Protein AF-0000000078890256 (afdb_homodimer)

Secondary structure (DSSP, 8-state):
------EEEEEEEEPPPB-TTSS---HHHHHHHHHHHHHHHHT--GGG--EEEEE-SSS-TTHHHHHHTTT------EEEEEBTBTHHHHHHHHHHHHHHTTS-SEEEEEEEE---SS---S--SS--TTHHHHHHHHHHT---S-SSTTS-HHHHHHHHHHHHHHHHHHHHH---HHHHHHHHHHHHHHTTT-TT-S--S---HHHHHHSPEEETTEEGGGBPPP-BEEEEEEEEEHHHHHHTT-GGG-EEEEEEEEE---GGGGSS-HHHHTTHHHHHHHHHHHHHHHT--GGG--EEE---SBHHHHHHHHHHTTSS-TT-HHHHHHT-EEEE-TTS-EEEEETTTEEE-TT-HHHHH---TTTHHHHHHHHHHHHHHT--GGG--TT--EEEEEEEETTTEEEEEEEEESSS------/------EEEEEEEEPPPB-TTSS---HHHHHHHHHHHHHHHHT--GGG--EEEEE-SSS-TTHHHHHHTTT------EEEEEBTBTHHHHHHHHHHHHHHTTS-SEEEEEEEE---SS---S--SS--TTHHHHHHHHHHT---S-SSTTS-HHHHHHHHHHHHHHHHHHHHH---HHHHHHHHHHHHHHTTT-TT-S--S---HHHHHHSPEEETTEEGGGBPPP-BEEEEEEEEEHHHHHHTT-GGG-EEEEEEEEE---GGGGSS-HHHHTTHHHHHHHHHHHHHHHT--GGG--EEE---SBHHHHHHHHHHTTSS-TT-HHHHHHT-EEEE-TTS-EEEEETTTEEE-TT-HHHHH---TTTHHHHHHHHHHHHHHT--GGG--TT--EEEEEEEETTTEEEEEEEEESS-------

Foldseek 3Di:
DPPPWWKKFQFKFKAQWAFAPPDPDDFLVQLLRQVVRRCVSNVHAPLLAQEEEEEEDPDDPPVQVVNCCSRHDNVHYYHYFYFFLCRQVVSVVVQSVCSVVVVTFKYKRKFWFRDDFADDDDDPPDDDLCNVLLVLLVVLPDDCDFLDPVHDNVRRSLVSLLLQQLVVLCVPQVFDLLLLLLLLQQLQQLQLPQPRAHHNHGDDSVNLVPADASHHSFHLLQAQGATTMMMMTMMGTPVVCVVVVSQLLIKIFQFKFKFWQDPQCNDNHSCSVSCLQRLLVRLVVRCVRNVHAPVLFFEEAAARSGSSVVLSNCDSNPVDHRSCSSVQSVPWDWDFDPLGAIFIDTPNGYTYNSNSHSSTRNRRSRHRQNVRVVCVSCQCSQNNRNSHRPPGAKYKYWTFHNSTMIMMIMIGRGPPPPPPPD/DPPPWWKKFQFKFKAQWAFAPPDPDDFLVQLLRQVVRRCVSNVHAPLLAQEEEEEEDPDDPPVQVVNCCSRHDNVHYYHYFYFFLCRQVVSVVVQSVCSSVVVTFKYKRKFWFRDDFADDDDDPPDDDLCNVLLVLLVVLPDDQDFLDPVHDNVRRSLVSLLLQQLVVLCVPQVFDLLLLLLLLQQLQQLQLPQPRAHHNDGDDSVNLVPADASHHSFHLLQAQTATTMMMMTMMGTPVVCVVVVSQLLIKIFQFKFKFWQDPQCSDNHSCSVSCLQRLLVRLVVRCVRNVHAPVLFFEEAAARSGSSVVLSNCDSNPVDHRSCSSVQSVPWDWDFDPLGAIFIDTPNGYTYNSNSHSSTRNRRSRHRQNVRVVCVSCQCSQNNHNSHRPPGFKYKYWTFHNSTMIMMIMIGRGPPPPPPPD

Organism: Nematostella vectensis (NCBI:txid45351)

InterPro domains:
  IPR002155 Thiolase [PIRSF000429] (3-408)
  IPR016039 Thiolase-like [G3DSA:3.40.47.10] (6-413)
  IPR016039 Thiolase-like [SSF53901] (8-413)
  IPR020616 Thiolase, N-terminal [PF00108] (7-206)
  IPR055140 Thiolase, C-terminal domain 2 [PF22691] (272-408)

Solvent-accessible surface area (backbone atoms only — not comparable to full-atom values): 40018 Å² total; per-residue (Å²): 120,81,72,79,77,53,38,29,39,37,15,40,19,54,40,57,23,32,53,49,89,72,61,99,73,50,54,42,57,32,29,31,53,1,45,50,38,7,32,58,60,44,68,53,59,69,86,66,46,52,33,33,20,19,12,39,57,77,66,56,53,23,41,40,43,50,22,48,49,64,69,48,55,77,24,44,35,70,45,28,26,27,27,38,42,15,4,11,41,48,14,46,50,49,36,48,33,39,34,43,30,67,82,36,48,26,24,35,21,39,12,26,22,63,45,52,91,64,52,84,82,88,62,84,90,53,86,55,40,52,47,67,58,53,56,48,46,39,73,76,67,48,73,88,66,68,69,42,91,88,48,52,67,56,37,28,52,56,54,44,42,53,28,51,19,46,51,50,44,24,73,75,52,63,48,50,62,65,48,31,31,47,46,26,24,51,21,17,47,25,2,43,78,33,87,40,24,53,36,52,48,69,47,54,53,69,54,43,68,68,38,64,67,62,44,70,86,33,26,57,66,30,34,31,41,53,10,23,26,11,7,8,35,32,35,26,23,56,70,50,36,60,77,67,68,35,57,86,59,26,31,30,54,63,26,70,27,52,14,16,48,34,66,59,35,72,54,97,39,48,43,28,53,62,40,44,55,26,37,26,50,12,35,52,51,26,27,63,70,54,73,48,53,50,86,63,40,32,37,33,35,52,52,19,58,30,26,54,45,42,40,53,44,36,26,34,54,49,75,40,55,84,67,37,35,43,58,40,62,72,65,38,44,79,42,74,38,96,66,73,17,53,45,55,24,33,82,84,57,33,31,69,17,48,54,3,33,23,36,15,17,33,37,14,37,5,8,38,29,26,43,45,49,34,53,50,49,29,28,38,68,69,66,40,57,39,43,36,52,86,87,35,48,25,33,38,37,40,29,52,11,80,46,43,34,18,36,24,38,31,37,31,41,42,90,59,70,73,73,66,87,119,120,83,72,81,79,52,37,28,38,39,16,40,20,54,39,58,22,33,53,48,89,72,62,101,74,49,53,41,58,31,28,34,52,1,44,49,38,7,32,56,58,46,68,51,59,70,86,66,45,50,32,32,20,19,12,38,56,78,66,58,52,23,40,42,41,50,21,48,49,64,70,49,54,78,24,42,36,71,46,28,26,28,29,39,41,16,5,11,40,48,15,45,50,48,33,48,33,40,34,42,30,68,81,36,48,26,25,34,20,41,12,26,22,63,43,53,90,66,52,81,82,87,63,83,89,52,88,54,39,52,46,66,58,54,54,48,46,38,72,75,66,48,74,89,67,66,69,42,91,88,50,50,68,56,36,29,52,56,52,44,41,52,29,51,19,45,53,51,44,24,73,74,52,62,47,51,63,65,50,32,31,48,47,26,24,51,21,18,47,25,2,43,78,30,89,41,25,52,36,50,48,69,47,53,54,69,53,41,68,68,38,63,67,59,44,69,85,34,26,57,66,30,35,32,41,52,10,22,25,11,6,7,35,33,35,28,24,57,69,48,37,60,76,67,70,36,56,87,58,24,28,30,54,64,26,68,28,52,13,16,47,35,66,59,35,72,53,96,40,49,43,27,52,63,40,43,56,26,38,25,50,11,34,52,50,28,27,64,71,54,73,48,51,49,86,63,39,33,37,32,35,50,55,19,58,30,26,56,46,42,38,52,44,36,26,35,54,48,75,42,55,85,67,37,35,42,58,40,61,72,65,40,44,78,41,73,39,96,66,73,18,55,45,56,25,35,84,84,58,32,30,70,18,48,54,4,31,22,36,14,17,32,37,14,38,6,8,37,31,26,44,45,50,33,54,50,49,30,28,40,67,71,66,38,57,40,43,37,53,85,86,35,48,25,32,37,37,39,30,51,11,79,48,42,33,19,35,24,39,31,36,33,45,42,87,60,70,74,71,66,88,120

Nearest PDB structures (foldseek):
  5ab7-assembly3_F  TM=8.247E-01  e=5.173E-30  Trypanosoma brucei brucei
  5ab7-assembly1_B  TM=8.305E-01  e=7.887E-30  Trypanosoma brucei brucei
  5ab7-assembly2_D  TM=8.253E-01  e=8.377E-30  Trypanosoma brucei brucei
  6ok1-assembly1_C  TM=8.620E-01  e=6.170E-25  Thermomonospora curvata DSM 43183
  6ok1-assembly1_A  TM=8.621E-01  e=1.825E-24  Thermomonospora curvata DSM 43183

pLDDT: mean 95.87, std 10.05, range [20.5, 99.0]

Radius of gyration: 26.8 Å; Cα contacts (8 Å, |Δi|>4): 2232; chains: 2; bounding box: 51×85×75 Å

Sequence (844 aa):
MAAEKNVFVVGVGMTKFEKPHTRKWDYPDMAREAGAAALKDAGILYSAVQAVAASYCYGEPASGQTAVYELGLSGIPVFNTNNNCSSASTALMLARLMILSGQYECVLALGFEKMDRGLTERYTDRVSPLKRHVAHMESLGAKPDLISPHLNKVTSDVVKFFSYAANEHNKKYGTTFRQYAKISHKNHKQSVHNPYACIRREVPLSKVESSPMLADQITMPMCAPTADGSAAAVVCSRGFMESHGLQNQAVEIIAQQMATDMPSSFGRSYMDLSGYDMAKKAAADCYRVSGLQAQDVDVFEVHDCFSCNELFMYEALGLCGEGKGGQLIDEAKWHTNSAGGEVCKLGGKWVVNPSGGLESKGHPIGATGLAQCAELNWQLRGVAGKRQVEGARVAMQHNYGIGGAAVVTMYRAYNKGLVSKLMAAEKNVFVVGVGMTKFEKPHTRKWDYPDMAREAGAAALKDAGILYSAVQAVAASYCYGEPASGQTAVYELGLSGIPVFNTNNNCSSASTALMLARLMILSGQYECVLALGFEKMDRGLTERYTDRVSPLKRHVAHMESLGAKPDLISPHLNKVTSDVVKFFSYAANEHNKKYGTTFRQYAKISHKNHKQSVHNPYACIRREVPLSKVESSPMLADQITMPMCAPTADGSAAAVVCSRGFMESHGLQNQAVEIIAQQMATDMPSSFGRSYMDLSGYDMAKKAAADCYRVSGLQAQDVDVFEVHDCFSCNELFMYEALGLCGEGKGGQLIDEAKWHTNSAGGEVCKLGGKWVVNPSGGLESKGHPIGATGLAQCAELNWQLRGVAGKRQVEGARVAMQHNYGIGGAAVVTMYRAYNKGLVSKL

Structure (mmCIF, N/CA/C/O backbone):
data_AF-0000000078890256-model_v1
#
loop_
_entity.id
_entity.type
_entity.pdbx_description
1 polymer 'Non-specific lipid-transfer protein'
#
loop_
_atom_site.group_PDB
_atom_site.id
_atom_site.type_symbol
_atom_site.label_atom_id
_atom_site.label_alt_id
_atom_site.label_comp_id
_atom_site.label_asym_id
_atom_site.label_entity_id
_atom_site.label_seq_id
_atom_site.pdbx_PDB_ins_code
_atom_site.Cartn_x
_atom_site.Cartn_y
_atom_site.Cartn_z
_atom_site.occupancy
_atom_site.B_iso_or_equiv
_atom_site.auth_seq_id
_atom_site.auth_comp_id
_atom_site.auth_asym_id
_atom_site.auth_atom_id
_atom_site.pdbx_PDB_model_num
ATOM 1 N N . MET A 1 1 ? 4.109 -16.344 28.609 1 24.77 1 MET A N 1
ATOM 2 C CA . MET A 1 1 ? 4.523 -16.906 27.328 1 24.77 1 MET A CA 1
ATOM 3 C C . MET A 1 1 ? 4.004 -16.047 26.172 1 24.77 1 MET A C 1
ATOM 5 O O . MET A 1 1 ? 2.859 -15.586 26.203 1 24.77 1 MET A O 1
ATOM 9 N N . ALA A 1 2 ? 4.684 -15.328 25.625 1 35.28 2 ALA A N 1
ATOM 10 C CA . ALA A 1 2 ? 4.141 -14.508 24.531 1 35.28 2 ALA A CA 1
ATOM 11 C C . ALA A 1 2 ? 3.082 -15.273 23.75 1 35.28 2 ALA A C 1
ATOM 13 O O . ALA A 1 2 ? 3.344 -16.375 23.25 1 35.28 2 ALA A O 1
ATOM 14 N N . ALA A 1 3 ? 1.86 -15.297 23.984 1 43.06 3 ALA A N 1
ATOM 15 C CA . ALA A 1 3 ? 0.817 -16.062 23.312 1 43.06 3 ALA A CA 1
ATOM 16 C C . ALA A 1 3 ? 1.108 -16.188 21.812 1 43.06 3 ALA A C 1
ATOM 18 O O . ALA A 1 3 ? 1.573 -15.242 21.188 1 43.06 3 ALA A O 1
ATOM 19 N N . GLU A 1 4 ? 1.412 -17.344 21.406 1 54.84 4 GLU A N 1
ATOM 20 C CA . GLU A 1 4 ? 1.69 -17.672 20.016 1 54.84 4 GLU A CA 1
ATOM 21 C C . GLU A 1 4 ? 0.756 -16.922 19.078 1 54.84 4 GLU A C 1
ATOM 23 O O . GLU A 1 4 ? -0.463 -16.938 19.25 1 54.84 4 GLU A O 1
ATOM 28 N N . LYS A 1 5 ? 1.115 -15.781 18.406 1 82.19 5 LYS A N 1
ATOM 29 C CA . LYS A 1 5 ? 0.211 -14.977 17.578 1 82.19 5 LYS A CA 1
ATOM 30 C C . LYS A 1 5 ? -0.033 -15.633 16.234 1 82.19 5 LYS A C 1
ATOM 32 O O . LYS A 1 5 ? 0.749 -15.453 15.289 1 82.19 5 LYS A O 1
ATOM 37 N N . ASN A 1 6 ? -1.021 -16.672 16.281 1 94.88 6 ASN A N 1
ATOM 38 C CA . ASN A 1 6 ? -1.453 -17.344 15.062 1 94.88 6 ASN A CA 1
ATOM 39 C C . ASN A 1 6 ? -2.406 -16.469 14.242 1 94.88 6 ASN A C 1
ATOM 41 O O . ASN A 1 6 ? -3.129 -15.648 14.805 1 94.88 6 ASN A O 1
ATOM 45 N N . VAL A 1 7 ? -2.307 -16.641 12.992 1 98.75 7 VAL A N 1
ATOM 46 C CA . VAL A 1 7 ? -3.182 -15.922 12.07 1 98.75 7 VAL A CA 1
ATOM 47 C C . VAL A 1 7 ? -3.91 -16.922 11.172 1 98.75 7 VAL A C 1
ATOM 49 O O . VAL A 1 7 ? -3.309 -17.875 10.68 1 98.75 7 VAL A O 1
ATOM 52 N N . PHE A 1 8 ? -5.219 -16.688 10.938 1 98.81 8 PHE A N 1
ATOM 53 C CA . PHE A 1 8 ? -6.043 -17.641 10.211 1 98.81 8 PHE A CA 1
ATOM 54 C C . PHE A 1 8 ? -6.777 -16.969 9.062 1 98.81 8 PHE A C 1
ATOM 56 O O . PHE A 1 8 ? -7.145 -15.789 9.164 1 98.81 8 PHE A O 1
ATOM 63 N N . VAL A 1 9 ? -6.902 -17.672 8.023 1 98.94 9 VAL A N 1
ATOM 64 C CA . VAL A 1 9 ? -7.906 -17.344 7.02 1 98.94 9 VAL A CA 1
ATOM 65 C C . VAL A 1 9 ? -9.195 -18.109 7.312 1 98.94 9 VAL A C 1
ATOM 67 O O . VAL A 1 9 ? -9.195 -19.344 7.422 1 98.94 9 VAL A O 1
ATOM 70 N N . VAL 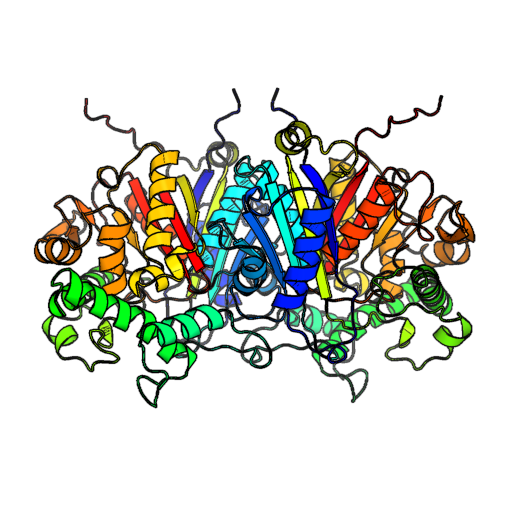A 1 10 ? -10.328 -17.344 7.363 1 98.88 10 VAL A N 1
ATOM 71 C CA . VAL A 1 10 ? -11.547 -18 7.801 1 98.88 10 VAL A CA 1
ATOM 72 C C . VAL A 1 10 ? -12.633 -17.828 6.738 1 98.88 10 VAL A C 1
ATOM 74 O O . VAL A 1 10 ? -13.719 -18.406 6.852 1 98.88 10 VAL A O 1
ATOM 77 N N . GLY A 1 11 ? -12.367 -17.109 5.715 1 98.88 11 GLY A N 1
ATOM 78 C CA . GLY A 1 11 ? -13.258 -16.906 4.582 1 98.88 11 GLY A CA 1
ATOM 79 C C . GLY A 1 11 ? -12.539 -16.469 3.324 1 98.88 11 GLY A C 1
ATOM 80 O O . GLY A 1 11 ? -11.602 -15.664 3.391 1 98.88 11 GLY A O 1
ATOM 81 N N . VAL A 1 12 ? -12.992 -17.031 2.195 1 98.94 12 VAL A N 1
ATOM 82 C CA . VAL A 1 12 ? -12.414 -16.656 0.911 1 98.94 12 VAL A CA 1
ATOM 83 C C . VAL A 1 12 ? -13.516 -16.484 -0.129 1 98.94 12 VAL A C 1
ATOM 85 O O . VAL A 1 12 ? -14.609 -17.047 0.024 1 98.94 12 VAL A O 1
ATOM 88 N N . GLY A 1 13 ? -13.242 -15.609 -1.097 1 98.88 13 GLY A N 1
ATOM 89 C CA . GLY A 1 13 ? -14.141 -15.375 -2.219 1 98.88 13 GLY A CA 1
ATOM 90 C C . GLY A 1 13 ? -13.43 -14.812 -3.436 1 98.88 13 GLY A C 1
ATOM 91 O O . GLY A 1 13 ? -12.391 -14.164 -3.311 1 98.88 13 GLY A O 1
ATOM 92 N N . MET A 1 14 ? -13.961 -15.117 -4.586 1 98.75 14 MET A N 1
ATOM 93 C CA . MET A 1 14 ? -13.414 -14.539 -5.812 1 98.75 14 MET A CA 1
ATOM 94 C C . MET A 1 14 ? -14.469 -14.5 -6.91 1 98.75 14 MET A C 1
ATOM 96 O O . MET A 1 14 ? -15.484 -15.188 -6.832 1 98.75 14 MET A O 1
ATOM 100 N N . THR A 1 15 ? -14.266 -13.688 -7.844 1 98.88 15 THR A N 1
ATOM 101 C CA . THR A 1 15 ? -15.078 -13.688 -9.055 1 98.88 15 THR A CA 1
ATOM 102 C C . THR A 1 15 ? -14.578 -14.734 -10.039 1 98.88 15 THR A C 1
ATOM 104 O O . THR A 1 15 ? -13.438 -15.195 -9.945 1 98.88 15 THR A O 1
ATOM 107 N N . LYS A 1 16 ? -15.484 -15.109 -10.906 1 98.56 16 LYS A N 1
ATOM 108 C CA . LYS A 1 16 ? -14.945 -15.719 -12.117 1 98.56 16 LYS A CA 1
ATOM 109 C C . LYS A 1 16 ? -14.07 -14.734 -12.891 1 98.56 16 LYS A C 1
ATOM 111 O O . LYS A 1 16 ? -14.477 -13.594 -13.141 1 98.56 16 LYS A O 1
ATOM 116 N N . PHE A 1 17 ? -12.844 -15.156 -13.156 1 98.5 17 PHE A N 1
ATOM 117 C CA . PHE A 1 17 ? -11.984 -14.273 -13.938 1 98.5 17 PHE A CA 1
ATOM 118 C C . PHE A 1 17 ? -12.414 -14.25 -15.398 1 98.5 17 PHE A C 1
ATOM 120 O O . PHE A 1 17 ? -12.797 -15.289 -15.953 1 98.5 17 PHE A O 1
ATOM 127 N N . GLU A 1 18 ? -12.383 -13.055 -15.922 1 97.12 18 GLU A N 1
ATOM 128 C CA . GLU A 1 18 ? -12.867 -12.859 -17.281 1 97.12 18 GLU A CA 1
ATOM 129 C C . GLU A 1 18 ? -11.852 -12.102 -18.141 1 97.12 18 GLU A C 1
ATOM 131 O O . GLU A 1 18 ? -11.18 -11.195 -17.641 1 97.12 18 GLU A O 1
ATOM 136 N N . LYS A 1 19 ? -11.922 -12.484 -19.406 1 95.5 19 LYS A N 1
ATOM 137 C CA . LYS A 1 19 ? -11.117 -11.688 -20.328 1 95.5 19 LYS A CA 1
ATOM 138 C C . LYS A 1 19 ? -11.555 -10.227 -20.312 1 95.5 19 LYS A C 1
ATOM 140 O O . LYS A 1 19 ? -12.75 -9.93 -20.219 1 95.5 19 LYS A O 1
ATOM 145 N N . PRO A 1 20 ? -10.609 -9.352 -20.453 1 95.31 20 PRO A N 1
ATOM 146 C CA . PRO A 1 20 ? -10.977 -7.938 -20.453 1 95.31 20 PRO A CA 1
ATOM 147 C C . PRO A 1 20 ? -12.023 -7.598 -21.5 1 95.31 20 PRO A C 1
ATOM 149 O O . PRO A 1 20 ? -11.992 -8.148 -22.609 1 95.31 20 PRO A O 1
ATOM 152 N N . HIS A 1 21 ? -12.953 -6.746 -21.203 1 93.31 21 HIS A N 1
ATOM 153 C CA . HIS A 1 21 ? -13.945 -6.172 -22.109 1 93.31 21 HIS A CA 1
ATOM 154 C C . HIS A 1 21 ? -15 -7.203 -22.5 1 93.31 21 HIS A C 1
ATOM 156 O O . HIS A 1 21 ? -15.711 -7.023 -23.484 1 93.31 21 HIS A O 1
ATOM 162 N N . THR A 1 22 ? -15.094 -8.281 -21.75 1 94.69 22 THR A N 1
ATOM 163 C CA . THR A 1 22 ? -16.078 -9.305 -22.094 1 94.69 22 THR A CA 1
ATOM 164 C C . THR A 1 22 ? -17.312 -9.203 -21.203 1 94.69 22 THR A C 1
ATOM 166 O O . THR A 1 22 ? -18.375 -9.719 -21.547 1 94.69 22 THR A O 1
ATOM 169 N N . ARG A 1 23 ? -17.172 -8.641 -20.094 1 93.38 23 ARG A N 1
ATOM 170 C CA . ARG A 1 23 ? -18.266 -8.383 -19.172 1 93.38 23 ARG A CA 1
ATOM 171 C C . ARG A 1 23 ? -18.391 -6.891 -18.859 1 93.38 23 ARG A C 1
ATOM 173 O O . ARG A 1 23 ? -17.375 -6.207 -18.688 1 93.38 23 ARG A O 1
ATOM 180 N N . LYS A 1 24 ? -19.656 -6.387 -18.828 1 95.44 24 LYS A N 1
ATOM 181 C CA . LYS A 1 24 ? -19.891 -4.98 -18.5 1 95.44 24 LYS A CA 1
ATOM 182 C C . LYS A 1 24 ? -19.875 -4.746 -17 1 95.44 24 LYS A C 1
ATOM 184 O O . LYS A 1 24 ? -20.938 -4.715 -16.359 1 95.44 24 LYS A O 1
ATOM 189 N N . TRP A 1 25 ? -18.734 -4.508 -16.484 1 97.25 25 TRP A N 1
ATOM 190 C CA . TRP A 1 25 ? -18.562 -4.234 -15.062 1 97.25 25 TRP A CA 1
ATOM 191 C C . TRP A 1 25 ? -17.328 -3.389 -14.812 1 97.25 25 TRP A C 1
ATOM 193 O O . TRP A 1 25 ? -16.547 -3.135 -15.734 1 97.25 25 TRP A O 1
ATOM 203 N N . ASP A 1 26 ? -17.25 -2.826 -13.625 1 98.19 26 ASP A N 1
ATOM 204 C CA . ASP A 1 26 ? -16.078 -2.094 -13.148 1 98.19 26 ASP A CA 1
ATOM 205 C C . ASP A 1 26 ? -15.562 -2.686 -11.844 1 98.19 26 ASP A C 1
ATOM 207 O O . ASP A 1 26 ? -16.141 -3.623 -11.305 1 98.19 26 ASP A O 1
ATOM 211 N N . TYR A 1 27 ? -14.359 -2.168 -11.406 1 98.5 27 TYR A N 1
ATOM 212 C CA . TYR A 1 27 ? -13.672 -2.811 -10.297 1 98.5 27 TYR A CA 1
ATOM 213 C C . TYR A 1 27 ? -14.516 -2.756 -9.023 1 98.5 27 TYR A C 1
ATOM 215 O O . TYR A 1 27 ? -14.445 -3.656 -8.188 1 98.5 27 TYR A O 1
ATOM 223 N N . PRO A 1 28 ? -15.375 -1.768 -8.773 1 98.69 28 PRO A N 1
ATOM 224 C CA . PRO A 1 28 ? -16.203 -1.844 -7.566 1 98.69 28 PRO A CA 1
ATOM 225 C C . PRO A 1 28 ? -17.188 -3.018 -7.594 1 98.69 28 PRO A C 1
ATOM 227 O O . PRO A 1 28 ? -17.469 -3.605 -6.547 1 98.69 28 PRO A O 1
ATOM 230 N N . ASP A 1 29 ? -17.719 -3.326 -8.781 1 98.69 29 ASP A N 1
ATOM 231 C CA . ASP A 1 29 ? -18.578 -4.488 -8.93 1 98.69 29 ASP A CA 1
ATOM 232 C C . ASP A 1 29 ? -17.844 -5.777 -8.586 1 98.69 29 ASP A C 1
ATOM 234 O O . ASP A 1 29 ? -18.375 -6.648 -7.902 1 98.69 29 ASP A O 1
ATOM 238 N N . MET A 1 30 ? -16.656 -5.883 -9.078 1 98.81 30 MET A N 1
ATOM 239 C CA . MET A 1 30 ? -15.828 -7.059 -8.836 1 98.81 30 MET A CA 1
ATOM 240 C C . MET A 1 30 ? -15.539 -7.23 -7.352 1 98.81 30 MET A C 1
ATOM 242 O O . MET A 1 30 ? -15.664 -8.336 -6.812 1 98.81 30 MET A O 1
ATOM 246 N N . ALA A 1 31 ? -15.172 -6.109 -6.777 1 98.81 31 ALA A N 1
ATOM 247 C CA . ALA A 1 31 ? -14.82 -6.117 -5.355 1 98.81 31 ALA A CA 1
ATOM 248 C C . ALA A 1 31 ? -16.031 -6.488 -4.496 1 98.81 31 ALA A C 1
ATOM 250 O O . ALA A 1 31 ? -15.891 -7.23 -3.521 1 98.81 31 ALA A O 1
ATOM 251 N N . ARG A 1 32 ? -17.188 -5.941 -4.816 1 98.81 32 ARG A N 1
ATOM 252 C CA . ARG A 1 32 ? -18.406 -6.273 -4.102 1 98.81 32 ARG A CA 1
ATOM 253 C C . ARG A 1 32 ? -18.688 -7.773 -4.152 1 98.81 32 ARG A C 1
ATOM 255 O O . ARG A 1 32 ? -19 -8.391 -3.129 1 98.81 32 ARG A O 1
ATOM 262 N N . GLU A 1 33 ? -18.547 -8.336 -5.301 1 98.81 33 GLU A N 1
ATOM 263 C CA . GLU A 1 33 ? -18.828 -9.758 -5.488 1 98.81 33 GLU A CA 1
ATOM 264 C C . GLU A 1 33 ? -17.859 -10.625 -4.695 1 98.81 33 GLU A C 1
ATOM 266 O O . GLU A 1 33 ? -18.266 -11.5 -3.938 1 98.81 33 GLU A O 1
ATOM 271 N N . ALA A 1 34 ? -16.562 -10.367 -4.809 1 98.94 34 ALA A N 1
ATOM 272 C CA . ALA A 1 34 ? -15.555 -11.172 -4.125 1 98.94 34 ALA A CA 1
ATOM 273 C C . ALA A 1 34 ? -15.602 -10.953 -2.615 1 98.94 34 ALA A C 1
ATOM 275 O O . ALA A 1 34 ? -15.492 -11.898 -1.838 1 98.94 34 ALA A O 1
ATOM 276 N N . GLY A 1 35 ? -15.695 -9.664 -2.211 1 98.94 35 GLY A N 1
ATOM 277 C CA . GLY A 1 35 ? -15.766 -9.336 -0.795 1 98.94 35 GLY A CA 1
ATOM 278 C C . GLY A 1 35 ? -16.969 -9.945 -0.102 1 98.94 35 GLY A C 1
ATOM 279 O O . GLY A 1 35 ? -16.844 -10.516 0.98 1 98.94 35 GLY A O 1
ATOM 280 N N . ALA A 1 36 ? -18.141 -9.82 -0.752 1 98.88 36 ALA A N 1
ATOM 281 C CA . ALA A 1 36 ? -19.344 -10.406 -0.19 1 98.88 36 ALA A CA 1
ATOM 282 C C . ALA A 1 36 ? -19.234 -11.93 -0.085 1 98.88 36 ALA A C 1
ATOM 284 O O . ALA A 1 36 ? -19.672 -12.523 0.9 1 98.88 36 ALA A O 1
ATOM 285 N N . ALA A 1 37 ? -18.641 -12.523 -1.089 1 98.94 37 ALA A N 1
ATOM 286 C CA . ALA A 1 37 ? -18.469 -13.977 -1.086 1 98.94 37 ALA A CA 1
ATOM 287 C C . ALA A 1 37 ? -17.562 -14.414 0.056 1 98.94 37 ALA A C 1
ATOM 289 O O . ALA A 1 37 ? -17.812 -15.43 0.704 1 98.94 37 ALA A O 1
ATOM 290 N N . ALA A 1 38 ? -16.469 -13.688 0.303 1 98.94 38 ALA A N 1
ATOM 291 C CA . ALA A 1 38 ? -15.555 -14.023 1.384 1 98.94 38 ALA A CA 1
ATOM 292 C C . ALA A 1 38 ? -16.234 -13.883 2.746 1 98.94 38 ALA A C 1
ATOM 294 O O . ALA A 1 38 ? -16.031 -14.719 3.629 1 98.94 38 ALA A O 1
ATOM 295 N N . LEU A 1 39 ? -16.969 -12.789 2.924 1 98.88 39 LEU A N 1
ATOM 296 C CA . LEU A 1 39 ? -17.672 -12.555 4.176 1 98.88 39 LEU A CA 1
ATOM 297 C C . LEU A 1 39 ? -18.719 -13.641 4.414 1 98.88 39 LEU A C 1
ATOM 299 O O . LEU A 1 39 ? -18.859 -14.141 5.531 1 98.88 39 LEU A O 1
ATOM 303 N N . LYS A 1 40 ? -19.422 -14 3.346 1 98.81 40 LYS A N 1
ATOM 304 C CA . LYS A 1 40 ? -20.406 -15.078 3.436 1 98.81 40 LYS A CA 1
ATOM 305 C C . LYS A 1 40 ? -19.734 -16.391 3.801 1 98.81 40 LYS A C 1
ATOM 307 O O . LYS A 1 40 ? -20.234 -17.141 4.637 1 98.81 40 LYS A O 1
ATOM 312 N N . ASP A 1 41 ? -18.641 -16.688 3.17 1 98.81 41 ASP A N 1
ATOM 313 C CA . ASP A 1 41 ? -17.875 -17.906 3.457 1 98.81 41 ASP A CA 1
ATOM 314 C C . ASP A 1 41 ? -17.438 -17.938 4.918 1 98.81 41 ASP A C 1
ATOM 316 O O . ASP A 1 41 ? -17.453 -19 5.551 1 98.81 41 ASP A O 1
ATOM 320 N N . ALA A 1 42 ? -17.047 -16.844 5.449 1 98.69 42 ALA A N 1
ATOM 321 C CA . ALA A 1 42 ? -16.625 -16.734 6.84 1 98.69 42 ALA A CA 1
ATOM 322 C C . ALA A 1 42 ? -17.812 -16.766 7.789 1 98.69 42 ALA A C 1
ATOM 324 O O . ALA A 1 42 ? -17.672 -17.062 8.977 1 98.69 42 ALA A O 1
ATOM 325 N N . GLY A 1 43 ? -18.984 -16.375 7.234 1 98.44 43 GLY A N 1
ATOM 326 C CA . GLY A 1 43 ? -20.172 -16.297 8.062 1 98.44 43 GLY A CA 1
ATOM 327 C C . GLY A 1 43 ? -20.188 -15.078 8.977 1 98.44 43 GLY A C 1
ATOM 328 O O . GLY A 1 43 ? -20.672 -15.148 10.102 1 98.44 43 GLY A O 1
ATOM 329 N N . ILE A 1 44 ? -19.594 -14.008 8.586 1 98.44 44 ILE A N 1
ATOM 330 C CA . ILE A 1 44 ? -19.594 -12.797 9.398 1 98.44 44 ILE A CA 1
ATOM 331 C C . ILE A 1 44 ? -20.094 -11.617 8.57 1 98.44 44 ILE A C 1
ATOM 333 O O . ILE A 1 44 ? -20.125 -11.688 7.336 1 98.44 44 ILE A O 1
ATOM 337 N N . LEU A 1 45 ? -20.453 -10.523 9.289 1 98.25 45 LEU A N 1
ATOM 338 C CA . LEU A 1 45 ? -20.844 -9.266 8.656 1 98.25 45 LEU A CA 1
ATOM 339 C C . LEU A 1 45 ? -19.641 -8.352 8.477 1 98.25 45 LEU A C 1
ATOM 341 O O . LEU A 1 45 ? -18.656 -8.461 9.211 1 98.25 45 LEU A O 1
ATOM 345 N N . TYR A 1 46 ? -19.797 -7.477 7.512 1 98.5 46 TYR A N 1
ATOM 346 C CA . TYR A 1 46 ? -18.703 -6.535 7.273 1 98.5 46 TYR A CA 1
ATOM 347 C C . TYR A 1 46 ? -18.422 -5.707 8.516 1 98.5 46 TYR A C 1
ATOM 349 O O . TYR A 1 46 ? -17.297 -5.258 8.727 1 98.5 46 TYR A O 1
ATOM 357 N N . SER A 1 47 ? -19.344 -5.5 9.375 1 98.19 47 SER A N 1
ATOM 358 C CA . SER A 1 47 ? -19.188 -4.699 10.586 1 98.19 47 SER A CA 1
ATOM 359 C C . SER A 1 47 ? -18.188 -5.332 11.539 1 98.19 47 SER A C 1
ATOM 361 O O . SER A 1 47 ? -17.688 -4.672 12.453 1 98.19 47 SER A O 1
ATOM 363 N N . ALA A 1 48 ? -17.844 -6.613 11.352 1 98.62 48 ALA A N 1
ATOM 364 C CA . ALA A 1 48 ? -16.875 -7.297 12.195 1 98.62 48 ALA A CA 1
ATOM 365 C C . ALA A 1 48 ? -15.445 -7.02 11.719 1 98.62 48 ALA A C 1
ATOM 367 O O . ALA A 1 48 ? -14.484 -7.258 12.453 1 98.62 48 ALA A O 1
ATOM 368 N N . VAL A 1 49 ? -15.305 -6.555 10.516 1 98.88 49 VAL A N 1
ATOM 369 C CA . VAL A 1 49 ? -13.992 -6.254 9.945 1 98.88 49 VAL A CA 1
ATOM 370 C C . VAL A 1 49 ? -13.445 -4.965 10.555 1 98.88 49 VAL A C 1
ATOM 372 O O . VAL A 1 49 ? -14.18 -3.986 10.711 1 98.88 49 VAL A O 1
ATOM 375 N N . GLN A 1 50 ? -12.188 -4.984 10.891 1 98.88 50 GLN A N 1
ATOM 376 C CA . GLN A 1 50 ? -11.633 -3.859 11.633 1 98.88 50 GLN A CA 1
ATOM 377 C C . GLN A 1 50 ? -10.625 -3.082 10.789 1 98.88 50 GLN A C 1
ATOM 379 O O . GLN A 1 50 ? -10.258 -1.959 11.125 1 98.88 50 GLN A O 1
ATOM 384 N N . ALA A 1 51 ? -10.18 -3.604 9.695 1 98.88 51 ALA A N 1
ATOM 385 C CA . ALA A 1 51 ? -9.289 -2.967 8.727 1 98.88 51 ALA A CA 1
ATOM 386 C C . ALA A 1 51 ? -9.32 -3.697 7.387 1 98.88 51 ALA A C 1
ATOM 388 O O . ALA A 1 51 ? -9.805 -4.832 7.301 1 98.88 51 ALA A O 1
ATOM 389 N N . VAL A 1 52 ? -8.852 -3.045 6.305 1 98.94 52 VAL A N 1
ATOM 390 C CA . VAL A 1 52 ? -8.812 -3.648 4.977 1 98.94 52 VAL A CA 1
ATOM 391 C C . VAL A 1 52 ? -7.445 -3.402 4.34 1 98.94 52 VAL A C 1
ATOM 393 O O . VAL A 1 52 ? -6.891 -2.307 4.445 1 98.94 52 VAL A O 1
ATOM 396 N N . ALA A 1 53 ? -6.836 -4.422 3.803 1 98.94 53 ALA A N 1
ATOM 397 C CA . ALA A 1 53 ? -5.734 -4.301 2.854 1 98.94 53 ALA A CA 1
ATOM 398 C C . ALA A 1 53 ? -6.219 -4.504 1.421 1 98.94 53 ALA A C 1
ATOM 400 O O . ALA A 1 53 ? -6.613 -5.609 1.044 1 98.94 53 ALA A O 1
ATOM 401 N N . ALA A 1 54 ? -6.172 -3.457 0.631 1 98.94 54 ALA A N 1
ATOM 402 C CA . ALA A 1 54 ? -6.691 -3.496 -0.734 1 98.94 54 ALA A CA 1
ATOM 403 C C . ALA A 1 54 ? -5.555 -3.457 -1.754 1 98.94 54 ALA A C 1
ATOM 405 O O . ALA A 1 54 ? -4.625 -2.66 -1.623 1 98.94 54 ALA A O 1
ATOM 406 N N . SER A 1 55 ? -5.621 -4.32 -2.795 1 98.88 55 SER A N 1
ATOM 407 C CA . SER A 1 55 ? -4.531 -4.375 -3.764 1 98.88 55 SER A CA 1
ATOM 408 C C . SER A 1 55 ? -5.047 -4.18 -5.188 1 98.88 55 SER A C 1
ATOM 410 O O . SER A 1 55 ? -6.09 -4.723 -5.551 1 98.88 55 SER A O 1
ATOM 412 N N . TYR A 1 56 ? -4.383 -3.436 -5.957 1 98.69 56 TYR A N 1
ATOM 413 C CA . TYR A 1 56 ? -4.609 -3.166 -7.371 1 98.69 56 TYR A CA 1
ATOM 414 C C . TYR A 1 56 ? -3.395 -2.496 -8 1 98.69 56 TYR A C 1
ATOM 416 O O . TYR A 1 56 ? -2.543 -1.948 -7.293 1 98.69 56 TYR A O 1
ATOM 424 N N . CYS A 1 57 ? -3.285 -2.596 -9.305 1 97.62 57 CYS A N 1
ATOM 425 C CA . CYS A 1 57 ? -2.201 -1.933 -10.023 1 97.62 57 CYS A CA 1
ATOM 426 C C . CYS A 1 57 ? -2.74 -0.825 -10.922 1 97.62 57 CYS A C 1
ATOM 428 O O . CYS A 1 57 ? -2.221 0.292 -10.914 1 97.62 57 CYS A O 1
ATOM 430 N N . TYR A 1 58 ? -3.773 -1.13 -11.695 1 96.62 58 TYR A N 1
ATOM 431 C CA . TYR A 1 58 ? -4.289 -0.192 -12.68 1 96.62 58 TYR A CA 1
ATOM 432 C C . TYR A 1 58 ? -5.473 0.594 -12.125 1 96.62 58 TYR A C 1
ATOM 434 O O . TYR A 1 58 ? -6.605 0.425 -12.578 1 96.62 58 TYR A O 1
ATOM 442 N N . GLY A 1 59 ? -5.219 1.527 -11.305 1 96.94 59 GLY A N 1
ATOM 443 C CA . GLY A 1 59 ? -6.238 2.375 -10.711 1 96.94 59 GLY A CA 1
ATOM 444 C C . GLY A 1 59 ? -5.668 3.619 -10.055 1 96.94 59 GLY A C 1
ATOM 445 O O . GLY A 1 59 ? -4.457 3.723 -9.852 1 96.94 59 GLY A O 1
ATOM 446 N N . GLU A 1 60 ? -6.562 4.57 -9.773 1 97.38 60 GLU A N 1
ATOM 447 C CA . GLU A 1 60 ? -6.172 5.785 -9.062 1 97.38 60 GLU A CA 1
ATOM 448 C C . GLU A 1 60 ? -5.941 5.512 -7.582 1 97.38 60 GLU A C 1
ATOM 450 O O . GLU A 1 60 ? -6.473 4.547 -7.035 1 97.38 60 GLU A O 1
ATOM 455 N N . PRO A 1 61 ? -5.094 6.352 -6.938 1 97.19 61 PRO A N 1
ATOM 456 C CA . PRO A 1 61 ? -4.977 6.215 -5.484 1 97.19 61 PRO A CA 1
ATOM 457 C C . PRO A 1 61 ? -6.328 6.238 -4.777 1 97.19 61 PRO A C 1
ATOM 459 O O . PRO A 1 61 ? -7.227 6.977 -5.184 1 97.19 61 PRO A O 1
ATOM 462 N N . ALA A 1 62 ? -6.473 5.367 -3.732 1 98 62 ALA A N 1
ATOM 463 C CA . ALA A 1 62 ? -7.668 5.246 -2.902 1 98 62 ALA A CA 1
ATOM 464 C C . ALA A 1 62 ? -8.758 4.461 -3.623 1 98 62 ALA A C 1
ATOM 466 O O . ALA A 1 62 ? -9.93 4.5 -3.227 1 98 62 ALA A O 1
ATOM 467 N N . SER A 1 63 ? -8.438 3.758 -4.703 1 98.62 63 SER A N 1
ATOM 468 C CA . SER A 1 63 ? -9.406 2.863 -5.328 1 98.62 63 SER A CA 1
ATOM 469 C C . SER A 1 63 ? -9.875 1.786 -4.352 1 98.62 63 SER A C 1
ATOM 471 O O . SER A 1 63 ? -10.992 1.271 -4.473 1 98.62 63 SER A O 1
ATOM 473 N N . GLY A 1 64 ? -9.023 1.432 -3.395 1 98.75 64 GLY A N 1
ATOM 474 C CA . GLY A 1 64 ? -9.414 0.493 -2.355 1 98.75 64 GLY A CA 1
ATOM 475 C C . GLY A 1 64 ? -10.633 0.95 -1.568 1 98.75 64 GLY A C 1
ATOM 476 O O . GLY A 1 64 ? -11.531 0.155 -1.284 1 98.75 64 GLY A O 1
ATOM 477 N N . GLN A 1 65 ? -10.664 2.244 -1.185 1 98.62 65 GLN A N 1
ATOM 478 C CA . GLN A 1 65 ? -11.82 2.799 -0.496 1 98.62 65 GLN A CA 1
ATOM 479 C C . GLN A 1 65 ? -13.086 2.645 -1.339 1 98.62 65 GLN A C 1
ATOM 481 O O . GLN A 1 65 ? -14.102 2.127 -0.862 1 98.62 65 GLN A O 1
ATOM 486 N N . THR A 1 66 ? -12.953 3.064 -2.609 1 98.38 66 THR A N 1
ATOM 487 C CA . 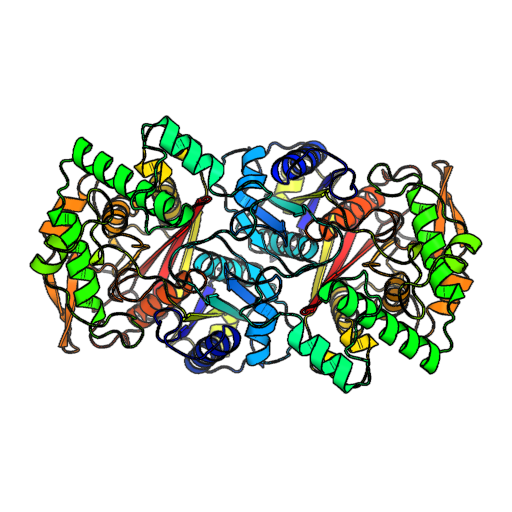THR A 1 66 ? -14.086 2.98 -3.516 1 98.38 66 THR A CA 1
ATOM 488 C C . THR A 1 66 ? -14.602 1.547 -3.605 1 98.38 66 THR A C 1
ATOM 490 O O . THR A 1 66 ? -15.812 1.314 -3.59 1 98.38 66 THR A O 1
ATOM 493 N N . ALA A 1 67 ? -13.719 0.614 -3.68 1 98.69 67 ALA A N 1
ATOM 494 C CA . ALA A 1 67 ? -14.062 -0.801 -3.77 1 98.69 67 ALA A CA 1
ATOM 495 C C . ALA A 1 67 ? -14.75 -1.28 -2.492 1 98.69 67 ALA A C 1
ATOM 497 O O . ALA A 1 67 ? -15.812 -1.904 -2.547 1 98.69 67 ALA A O 1
ATOM 498 N N . VAL A 1 68 ? -14.203 -0.965 -1.349 1 98.12 68 VAL A N 1
ATOM 499 C CA . VAL A 1 68 ? -14.641 -1.506 -0.069 1 98.12 68 VAL A CA 1
ATOM 500 C C . VAL A 1 68 ? -15.953 -0.843 0.346 1 98.12 68 VAL A C 1
ATOM 502 O O . VAL A 1 68 ? -16.766 -1.447 1.048 1 98.12 68 VAL A O 1
ATOM 505 N N . TYR A 1 69 ? -16.172 0.404 -0.079 1 97.94 69 TYR A N 1
ATOM 506 C CA . TYR A 1 69 ? -17.391 1.132 0.278 1 97.94 69 TYR A CA 1
ATOM 507 C C . TYR A 1 69 ? -18.625 0.439 -0.281 1 97.94 69 TYR A C 1
ATOM 509 O O . TYR A 1 69 ? -19.75 0.723 0.142 1 97.94 69 TYR A O 1
ATOM 517 N N . GLU A 1 70 ? -18.406 -0.487 -1.256 1 97.75 70 GLU A N 1
ATOM 518 C CA . GLU A 1 70 ? -19.5 -1.324 -1.752 1 97.75 70 GLU A CA 1
ATOM 519 C C . GLU A 1 70 ? -20 -2.283 -0.673 1 97.75 70 GLU A C 1
ATOM 521 O O . GLU A 1 70 ? -21.125 -2.777 -0.744 1 97.75 70 GLU A O 1
ATOM 526 N N . LEU A 1 71 ? -19.109 -2.582 0.288 1 98.5 71 LEU A N 1
ATOM 527 C CA . LEU A 1 71 ? -19.438 -3.525 1.351 1 98.5 71 LEU A CA 1
ATOM 528 C C . LEU A 1 71 ? -20 -2.801 2.566 1 98.5 71 LEU A C 1
ATOM 530 O O . LEU A 1 71 ? -20.688 -3.406 3.389 1 98.5 71 LEU A O 1
ATOM 534 N N . GLY A 1 72 ? -19.641 -1.532 2.758 1 97.75 72 GLY A N 1
ATOM 535 C CA . GLY A 1 72 ? -20.141 -0.721 3.857 1 97.75 72 GLY A CA 1
ATOM 536 C C . GLY A 1 72 ? -19.25 0.459 4.184 1 97.75 72 GLY A C 1
ATOM 537 O O . GLY A 1 72 ? -18.078 0.469 3.822 1 97.75 72 GLY A O 1
ATOM 538 N N . LEU A 1 73 ? -19.797 1.469 4.836 1 97.44 73 LEU A N 1
ATOM 539 C CA . LEU A 1 73 ? -19.078 2.65 5.305 1 97.44 73 LEU A CA 1
ATOM 540 C C . LEU A 1 73 ? -18.844 2.578 6.809 1 97.44 73 LEU A C 1
ATOM 542 O O . LEU A 1 73 ? -19.516 3.262 7.582 1 97.44 73 LEU A O 1
ATOM 546 N N . SER A 1 74 ? -17.781 1.9 7.188 1 96.81 74 SER A N 1
ATOM 547 C CA . SER A 1 74 ? -17.594 1.601 8.602 1 96.81 74 SER A CA 1
ATOM 548 C C . SER A 1 74 ? -16.516 2.48 9.219 1 96.81 74 SER A C 1
ATOM 550 O O . SER A 1 74 ? -16.297 2.449 10.43 1 96.81 74 SER A O 1
ATOM 552 N N . GLY A 1 75 ? -15.828 3.252 8.438 1 98.19 75 GLY A N 1
ATOM 553 C CA . GLY A 1 75 ? -14.836 4.172 8.961 1 98.19 75 GLY A CA 1
ATOM 554 C C . GLY A 1 75 ? -13.531 3.488 9.344 1 98.19 75 GLY A C 1
ATOM 555 O O . GLY A 1 75 ? -12.641 4.117 9.922 1 98.19 75 GLY A O 1
ATOM 556 N N . ILE A 1 76 ? -13.43 2.178 9.008 1 98.56 76 ILE A N 1
ATOM 557 C CA . ILE A 1 76 ? -12.25 1.425 9.414 1 98.56 76 ILE A CA 1
ATOM 558 C C . ILE A 1 76 ? -11.086 1.755 8.477 1 98.56 76 ILE A C 1
ATOM 560 O O . ILE A 1 76 ? -11.297 2.213 7.352 1 98.56 76 ILE A O 1
ATOM 564 N N . PRO A 1 77 ? -9.852 1.535 8.914 1 98.81 77 PRO A N 1
ATOM 565 C CA . PRO A 1 77 ? -8.68 1.81 8.078 1 98.81 77 PRO A CA 1
ATOM 566 C C . PRO A 1 77 ? -8.648 0.968 6.805 1 98.81 77 PRO A C 1
ATOM 568 O O . PRO A 1 77 ? -8.992 -0.216 6.836 1 98.81 77 PRO A O 1
ATOM 571 N N . VAL A 1 78 ? -8.312 1.596 5.707 1 98.88 78 VAL A N 1
ATOM 572 C CA . VAL A 1 78 ? -8.078 0.939 4.426 1 98.88 78 VAL A CA 1
ATOM 573 C C . VAL A 1 78 ? -6.668 1.245 3.939 1 98.88 78 VAL A C 1
ATOM 575 O O . VAL A 1 78 ? -6.289 2.412 3.801 1 98.88 78 VAL A O 1
ATOM 578 N N . PHE A 1 79 ? -5.883 0.227 3.752 1 98.88 79 PHE A N 1
ATOM 579 C CA . PHE A 1 79 ? -4.52 0.337 3.244 1 98.88 79 PHE A CA 1
ATOM 580 C C . PHE A 1 79 ? -4.441 -0.145 1.8 1 98.88 79 PHE A C 1
ATOM 582 O O . PHE A 1 79 ? -4.68 -1.321 1.519 1 98.88 79 PHE A O 1
ATOM 589 N N . ASN A 1 80 ? -4.125 0.739 0.867 1 98.88 80 ASN A N 1
ATOM 590 C CA . ASN A 1 80 ? -3.949 0.377 -0.535 1 98.88 80 ASN A CA 1
ATOM 591 C C . ASN A 1 80 ? -2.518 -0.07 -0.823 1 98.88 80 ASN A C 1
ATOM 593 O O . ASN A 1 80 ? -1.562 0.575 -0.387 1 98.88 80 ASN A O 1
ATOM 597 N N . THR A 1 81 ? -2.348 -1.174 -1.568 1 98.88 81 THR A N 1
ATOM 598 C CA . THR A 1 81 ? -0.994 -1.657 -1.815 1 98.88 81 THR A CA 1
ATOM 599 C C . THR A 1 81 ? -0.863 -2.193 -3.238 1 98.88 81 THR A C 1
ATOM 601 O O . THR A 1 81 ? -1.867 -2.436 -3.91 1 98.88 81 THR A O 1
ATOM 604 N N . ASN A 1 82 ? 0.378 -2.209 -3.732 1 98.38 82 ASN A N 1
ATOM 605 C CA . ASN A 1 82 ? 0.701 -2.834 -5.012 1 98.38 82 ASN A CA 1
ATOM 606 C C . ASN A 1 82 ? 2.146 -3.322 -5.047 1 98.38 82 ASN A C 1
ATOM 608 O O . ASN A 1 82 ? 2.998 -2.805 -4.324 1 98.38 82 ASN A O 1
ATOM 612 N N . ASN A 1 83 ? 2.412 -4.312 -5.77 1 98.62 83 ASN A N 1
ATOM 613 C CA . ASN A 1 83 ? 3.715 -4.887 -6.09 1 98.62 83 ASN A CA 1
ATOM 614 C C . ASN A 1 83 ? 3.682 -5.652 -7.41 1 98.62 83 ASN A C 1
ATOM 616 O O . ASN A 1 83 ? 4.141 -6.797 -7.48 1 98.62 83 ASN A O 1
ATOM 620 N N . ASN A 1 84 ? 3.057 -4.961 -8.422 1 97.69 84 ASN A N 1
ATOM 621 C CA . ASN A 1 84 ? 2.826 -5.629 -9.703 1 97.69 84 ASN A CA 1
ATOM 622 C C . ASN A 1 84 ? 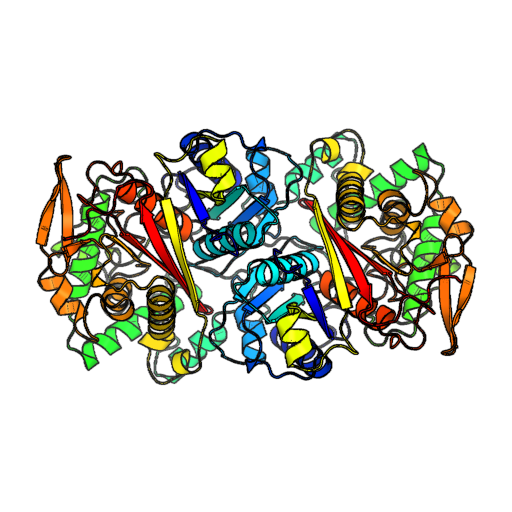2.141 -6.977 -9.516 1 97.69 84 ASN A C 1
ATOM 624 O O . ASN A 1 84 ? 1.119 -7.07 -8.828 1 97.69 84 ASN A O 1
ATOM 628 N N . CYS A 1 85 ? 2.604 -8.023 -10.062 1 97.88 85 CYS A N 1
ATOM 629 C CA . CYS A 1 85 ? 1.867 -9.281 -10.109 1 97.88 85 CYS A CA 1
ATOM 630 C C . CYS A 1 85 ? 1.71 -9.875 -8.711 1 97.88 85 CYS A C 1
ATOM 632 O O . CYS A 1 85 ? 0.855 -10.734 -8.492 1 97.88 85 CYS A O 1
ATOM 634 N N . SER A 1 86 ? 2.494 -9.43 -7.738 1 98.5 86 SER A N 1
ATOM 635 C CA . SER A 1 86 ? 2.379 -9.992 -6.398 1 98.5 86 SER A CA 1
ATOM 636 C C . SER A 1 86 ? 1.595 -9.062 -5.477 1 98.5 86 SER A C 1
ATOM 638 O O . SER A 1 86 ? 1.748 -9.117 -4.254 1 98.5 86 SER A O 1
ATOM 640 N N . SER A 1 87 ? 0.82 -8.18 -6.027 1 98.69 87 SER A N 1
ATOM 641 C CA . SER A 1 87 ? 0.062 -7.184 -5.277 1 98.69 87 SER A CA 1
ATOM 642 C C . SER A 1 87 ? -0.87 -7.848 -4.266 1 98.69 87 SER A C 1
ATOM 644 O O . SER A 1 87 ? -0.911 -7.449 -3.102 1 98.69 87 SER A O 1
ATOM 646 N N . ALA A 1 88 ? -1.563 -8.844 -4.707 1 98.88 88 ALA A N 1
ATOM 647 C CA . ALA A 1 88 ? -2.57 -9.43 -3.828 1 98.88 88 ALA A CA 1
ATOM 648 C C . ALA A 1 88 ? -1.92 -10.258 -2.721 1 98.88 88 ALA A C 1
ATOM 650 O O . ALA A 1 88 ? -2.436 -10.328 -1.604 1 98.88 88 ALA A O 1
ATOM 651 N N . SER A 1 89 ? -0.808 -10.898 -3.016 1 98.94 89 SER A N 1
ATOM 652 C CA . SER A 1 89 ? -0.066 -11.57 -1.951 1 98.94 89 SER A CA 1
ATOM 653 C C . SER A 1 89 ? 0.495 -10.562 -0.951 1 98.94 89 SER A C 1
ATOM 655 O O . SER A 1 89 ? 0.59 -10.852 0.243 1 98.94 89 SER A O 1
ATOM 657 N N . THR A 1 90 ? 0.858 -9.398 -1.468 1 98.88 90 THR A N 1
ATOM 658 C CA . THR A 1 90 ? 1.313 -8.328 -0.592 1 98.88 90 THR A CA 1
ATOM 659 C C . THR A 1 90 ? 0.188 -7.871 0.334 1 98.88 90 THR A C 1
ATOM 661 O O . THR A 1 90 ? 0.415 -7.629 1.521 1 98.88 90 THR A O 1
ATOM 664 N N . ALA A 1 91 ? -1.011 -7.777 -0.202 1 98.94 91 ALA A N 1
ATOM 665 C CA . ALA A 1 91 ? -2.162 -7.414 0.621 1 98.94 91 ALA A CA 1
ATOM 666 C C . ALA A 1 91 ? -2.414 -8.461 1.704 1 98.94 91 ALA A C 1
ATOM 668 O O . ALA A 1 91 ? -2.723 -8.117 2.848 1 98.94 91 ALA A O 1
ATOM 669 N N . LEU A 1 92 ? -2.309 -9.727 1.354 1 98.94 92 LEU A N 1
ATOM 670 C CA . LEU A 1 92 ? -2.475 -10.805 2.324 1 98.94 92 LEU A CA 1
ATOM 671 C C . LEU A 1 92 ? -1.425 -10.711 3.426 1 98.94 92 LEU A C 1
ATOM 673 O O . LEU A 1 92 ? -1.731 -10.914 4.602 1 98.94 92 LEU A O 1
ATOM 677 N N . MET A 1 93 ? -0.211 -10.43 3.016 1 98.94 93 MET A N 1
ATOM 678 C CA . MET A 1 93 ? 0.872 -10.297 3.986 1 98.94 93 MET A CA 1
ATOM 679 C C . MET A 1 93 ? 0.623 -9.125 4.926 1 98.94 93 MET A C 1
ATOM 681 O O . MET A 1 93 ? 0.866 -9.219 6.129 1 98.94 93 MET A O 1
ATOM 685 N N . LEU A 1 94 ? 0.14 -8.016 4.398 1 98.94 94 LEU A N 1
ATOM 686 C CA . LEU A 1 94 ? -0.194 -6.871 5.246 1 98.94 94 LEU A CA 1
ATOM 687 C C . LEU A 1 94 ? -1.301 -7.234 6.23 1 98.94 94 LEU A C 1
ATOM 689 O O . LEU A 1 94 ? -1.244 -6.852 7.402 1 98.94 94 LEU A O 1
ATOM 693 N N . ALA A 1 95 ? -2.303 -7.918 5.73 1 98.94 95 ALA A N 1
ATOM 694 C CA . ALA A 1 95 ? -3.379 -8.344 6.621 1 98.94 95 ALA A CA 1
ATOM 695 C C . ALA A 1 95 ? -2.836 -9.18 7.777 1 98.94 95 ALA A C 1
ATOM 697 O O . ALA A 1 95 ? -3.227 -8.977 8.93 1 98.94 95 ALA A O 1
ATOM 698 N N . ARG A 1 96 ? -1.968 -10.094 7.465 1 98.88 96 ARG A N 1
ATOM 699 C CA . ARG A 1 96 ? -1.355 -10.922 8.5 1 98.88 96 ARG A CA 1
ATOM 700 C C . ARG A 1 96 ? -0.572 -10.07 9.492 1 98.88 96 ARG A C 1
ATOM 702 O O . ARG A 1 96 ? -0.661 -10.273 10.703 1 98.88 96 ARG A O 1
ATOM 709 N N . LEU A 1 97 ? 0.223 -9.109 8.977 1 98.69 97 LEU A N 1
ATOM 710 C CA . LEU A 1 97 ? 1.02 -8.242 9.836 1 98.69 97 LEU A CA 1
ATOM 711 C C . LEU A 1 97 ? 0.123 -7.406 10.75 1 98.69 97 LEU A C 1
ATOM 713 O O . LEU A 1 97 ? 0.461 -7.168 11.906 1 98.69 97 LEU A O 1
ATOM 717 N N . MET A 1 98 ? -0.991 -6.953 10.211 1 98.69 98 MET A N 1
ATOM 718 C CA . MET A 1 98 ? -1.941 -6.18 11.008 1 98.69 98 MET A CA 1
ATOM 719 C C . MET A 1 98 ? -2.48 -7.008 12.172 1 98.69 98 MET A C 1
ATOM 721 O O . MET A 1 98 ? -2.602 -6.508 13.289 1 98.69 98 MET A O 1
ATOM 725 N N . ILE A 1 99 ? -2.789 -8.25 11.906 1 98.69 99 ILE A N 1
ATOM 726 C CA . ILE A 1 99 ? -3.266 -9.141 12.953 1 98.69 99 ILE A CA 1
ATOM 727 C C . ILE A 1 99 ? -2.154 -9.367 13.977 1 98.69 99 ILE A C 1
ATOM 729 O O . ILE A 1 99 ? -2.387 -9.273 15.188 1 98.69 99 ILE A O 1
ATOM 733 N N . LEU A 1 100 ? -0.94 -9.641 13.516 1 98.06 100 LEU A N 1
ATOM 734 C CA . LEU A 1 100 ? 0.194 -9.922 14.391 1 98.06 100 LEU A CA 1
ATOM 735 C C . LEU A 1 100 ? 0.537 -8.711 15.25 1 98.06 100 LEU A C 1
ATOM 737 O O . LEU A 1 100 ? 1.089 -8.859 16.344 1 98.06 100 LEU A O 1
ATOM 741 N N . SER A 1 101 ? 0.223 -7.504 14.773 1 97.5 101 SER A N 1
ATOM 742 C CA . SER A 1 101 ? 0.517 -6.273 15.508 1 97.5 101 SER A CA 1
ATOM 743 C C . SER A 1 101 ? -0.312 -6.18 16.781 1 97.5 101 SER A C 1
ATOM 745 O O . SER A 1 101 ? 0.017 -5.406 17.688 1 97.5 101 SER A O 1
ATOM 747 N N . GLY A 1 102 ? -1.455 -6.902 16.797 1 96.62 102 GLY A N 1
ATOM 748 C CA . GLY A 1 102 ? -2.363 -6.848 17.922 1 96.62 102 GLY A CA 1
ATOM 749 C C . GLY A 1 102 ? -3.32 -5.672 17.875 1 96.62 102 GLY A C 1
ATOM 750 O O . GLY A 1 102 ? -4.152 -5.496 18.766 1 96.62 102 GLY A O 1
ATOM 751 N N . GLN A 1 103 ? -3.244 -4.898 16.812 1 97.12 103 GLN A N 1
ATOM 752 C CA . GLN A 1 103 ? -4.086 -3.711 16.688 1 97.12 103 GLN A CA 1
ATOM 753 C C . GLN A 1 103 ? -5.457 -4.062 16.125 1 97.12 103 GLN A C 1
ATOM 755 O O . GLN A 1 103 ? -6.422 -3.314 16.297 1 97.12 103 GLN A O 1
ATOM 760 N N . TYR A 1 104 ? -5.535 -5.16 15.391 1 98.19 104 TYR A N 1
ATOM 761 C CA . TYR A 1 104 ? -6.762 -5.613 14.75 1 98.19 104 TYR A CA 1
ATOM 762 C C . TYR A 1 104 ? -6.965 -7.109 14.953 1 98.19 104 TYR A C 1
ATOM 764 O O . TYR A 1 104 ? -5.996 -7.875 14.969 1 98.19 104 TYR A O 1
ATOM 772 N N . GLU A 1 105 ? -8.242 -7.535 15.039 1 98.5 105 GLU A N 1
ATOM 773 C CA . GLU A 1 105 ? -8.539 -8.945 15.25 1 98.5 105 GLU A CA 1
ATOM 774 C C . GLU A 1 105 ? -9.117 -9.586 13.992 1 98.5 105 GLU A C 1
ATOM 776 O O . GLU A 1 105 ? -9.133 -10.812 13.859 1 98.5 105 GLU A O 1
ATOM 781 N N . CYS A 1 106 ? -9.617 -8.773 13.109 1 98.88 106 CYS A N 1
ATOM 782 C CA . CYS A 1 106 ? -10.211 -9.234 11.867 1 98.88 106 CYS A CA 1
ATOM 783 C C . CYS A 1 106 ? -9.953 -8.242 10.734 1 98.88 106 CYS A C 1
ATOM 785 O O . CYS A 1 106 ? -10.336 -7.074 10.828 1 98.88 106 CYS A O 1
ATOM 787 N N . VAL A 1 107 ? -9.281 -8.734 9.703 1 98.94 107 VAL A N 1
ATOM 788 C CA . VAL A 1 107 ? -8.883 -7.895 8.586 1 98.94 107 VAL A CA 1
ATOM 789 C C . VAL A 1 107 ? -9.328 -8.531 7.27 1 98.94 107 VAL A C 1
ATOM 791 O O . VAL A 1 107 ? -9.25 -9.75 7.105 1 98.94 107 VAL A O 1
ATOM 794 N N . LEU A 1 108 ? -9.844 -7.703 6.363 1 99 108 LEU A N 1
ATOM 795 C CA . LEU A 1 108 ? -10.203 -8.148 5.02 1 99 108 LEU A CA 1
ATOM 796 C C . LEU A 1 108 ? -9.094 -7.809 4.027 1 99 108 LEU A C 1
ATOM 798 O O . LEU A 1 108 ? -8.711 -6.645 3.895 1 99 108 LEU A O 1
ATOM 802 N N . ALA A 1 109 ? -8.492 -8.805 3.418 1 99 109 ALA A N 1
ATOM 803 C CA . ALA A 1 109 ? -7.676 -8.594 2.225 1 99 109 ALA A CA 1
ATOM 804 C C . ALA A 1 109 ? -8.531 -8.656 0.96 1 99 109 ALA A C 1
ATOM 806 O O . ALA A 1 109 ? -9.242 -9.633 0.733 1 99 109 ALA A O 1
ATOM 807 N N . LEU A 1 110 ? -8.484 -7.598 0.152 1 98.94 110 LEU A N 1
ATOM 808 C CA . LEU A 1 110 ? -9.344 -7.477 -1.025 1 98.94 110 LEU A CA 1
ATOM 809 C C . LEU A 1 110 ? -8.539 -7.004 -2.232 1 98.94 110 LEU A C 1
ATOM 811 O O . LEU A 1 110 ? -7.953 -5.922 -2.207 1 98.94 110 LEU A O 1
ATOM 815 N N . GLY A 1 111 ? -8.445 -7.852 -3.268 1 98.94 111 GLY A N 1
ATOM 816 C CA . GLY A 1 111 ? -7.738 -7.52 -4.492 1 98.94 111 GLY A CA 1
ATOM 817 C C . GLY A 1 111 ? -8.641 -7.461 -5.711 1 98.94 111 GLY A C 1
ATOM 818 O O . GLY A 1 111 ? -9.594 -8.234 -5.816 1 98.94 111 GLY A O 1
ATOM 819 N N . PHE A 1 112 ? -8.344 -6.555 -6.625 1 98.94 112 PHE A N 1
ATOM 820 C CA . PHE A 1 112 ? -9.125 -6.43 -7.855 1 98.94 112 PHE A CA 1
ATOM 821 C C . PHE A 1 112 ? -8.273 -5.844 -8.977 1 98.94 112 PHE A C 1
ATOM 823 O O . PHE A 1 112 ? -7.262 -5.184 -8.719 1 98.94 112 PHE A O 1
ATOM 830 N N . GLU A 1 113 ? -8.68 -6.152 -10.188 1 98.62 113 GLU A N 1
ATOM 831 C CA . GLU A 1 113 ? -8.031 -5.547 -11.344 1 98.62 113 GLU A CA 1
ATOM 832 C C . GLU A 1 113 ? -8.984 -5.469 -12.531 1 98.62 113 GLU A C 1
ATOM 834 O O . GLU A 1 113 ? -9.648 -6.449 -12.859 1 98.62 113 GLU A O 1
ATOM 839 N N . LYS A 1 114 ? -9.094 -4.348 -13.109 1 97.38 114 LYS A N 1
ATOM 840 C CA . LYS A 1 114 ? -9.656 -4.156 -14.438 1 97.38 114 LYS A CA 1
ATOM 841 C C . LYS A 1 114 ? -8.555 -3.939 -15.477 1 97.38 114 LYS A C 1
ATOM 843 O O . LYS A 1 114 ? -7.98 -2.85 -15.562 1 97.38 114 LYS A O 1
ATOM 848 N N . MET A 1 115 ? -8.336 -4.953 -16.266 1 95.94 115 MET A N 1
ATOM 849 C CA . MET A 1 115 ? -7.16 -4.918 -17.125 1 95.94 115 MET A CA 1
ATOM 850 C C . MET A 1 115 ? -7.559 -4.637 -18.562 1 95.94 115 MET A C 1
ATOM 852 O O . MET A 1 115 ? -8.742 -4.672 -18.906 1 95.94 115 MET A O 1
ATOM 856 N N . ASP A 1 116 ? -6.582 -4.223 -19.359 1 91.44 116 ASP A N 1
ATOM 857 C CA . ASP A 1 116 ? -6.656 -4.215 -20.812 1 91.44 116 ASP A CA 1
ATOM 858 C C . ASP A 1 116 ? -5.891 -5.395 -21.406 1 91.44 116 ASP A C 1
ATOM 860 O O . ASP A 1 116 ? -5.348 -6.223 -20.672 1 91.44 116 ASP A O 1
ATOM 864 N N . ARG A 1 117 ? -5.957 -5.383 -22.703 1 88.38 117 ARG A N 1
ATOM 865 C CA . ARG A 1 117 ? -5.121 -6.379 -23.359 1 88.38 117 ARG A CA 1
ATOM 866 C C . ARG A 1 117 ? -3.645 -6.008 -23.25 1 88.38 117 ARG A C 1
ATOM 868 O O . ARG A 1 117 ? -3.25 -4.902 -23.625 1 88.38 117 ARG A O 1
ATOM 875 N N . GLY A 1 118 ? -2.959 -6.906 -22.688 1 88.44 118 GLY A N 1
ATOM 876 C CA . GLY A 1 118 ? -1.537 -6.66 -22.5 1 88.44 118 GLY A CA 1
ATOM 877 C C . GLY A 1 118 ? -1.223 -5.84 -21.266 1 88.44 118 GLY A C 1
ATOM 878 O O . GLY A 1 118 ? -2.125 -5.488 -20.5 1 88.44 118 GLY A O 1
ATOM 879 N N . LEU A 1 119 ? 0.081 -5.676 -21.078 1 91.81 119 LEU A N 1
ATOM 880 C CA . LEU A 1 119 ? 0.588 -4.879 -19.969 1 91.81 119 LEU A CA 1
ATOM 881 C C . LEU A 1 119 ? 0.986 -3.482 -20.438 1 91.81 119 LEU A C 1
ATOM 883 O O . LEU A 1 119 ? 1.523 -3.322 -21.531 1 91.81 119 LEU A O 1
ATOM 887 N N . THR A 1 120 ? 0.614 -2.459 -19.609 1 90.56 120 THR A N 1
ATOM 888 C CA . THR A 1 120 ? 0.915 -1.096 -20.031 1 90.56 120 THR A CA 1
ATOM 889 C C . THR A 1 120 ? 1.438 -0.27 -18.859 1 90.56 120 THR A C 1
ATOM 891 O O . THR A 1 120 ? 1.266 -0.65 -17.703 1 90.56 120 THR A O 1
ATOM 894 N N . GLU A 1 121 ? 2.156 0.776 -19.156 1 92.06 121 GLU A N 1
ATOM 895 C CA . GLU A 1 121 ? 2.525 1.839 -18.219 1 92.06 121 GLU A CA 1
ATOM 896 C C . GLU A 1 121 ? 1.819 3.146 -18.562 1 92.06 121 GLU A C 1
ATOM 898 O O . GLU A 1 121 ? 1.644 3.471 -19.75 1 92.06 121 GLU A O 1
ATOM 903 N N . ARG A 1 122 ? 1.424 3.816 -17.516 1 91.44 122 ARG A N 1
ATOM 904 C CA . ARG A 1 122 ? 0.661 5.039 -17.75 1 91.44 122 ARG A CA 1
ATOM 905 C C . ARG A 1 122 ? 1.537 6.273 -17.562 1 91.44 122 ARG A C 1
ATOM 907 O O . ARG A 1 122 ? 1.265 7.328 -18.141 1 91.44 122 ARG A O 1
ATOM 914 N N . TYR A 1 123 ? 2.561 6.188 -16.797 1 93.62 123 TYR A N 1
ATOM 915 C CA . TYR A 1 123 ? 3.457 7.309 -16.516 1 93.62 123 TYR A CA 1
ATOM 916 C C . TYR A 1 123 ? 4.703 7.23 -17.391 1 93.62 123 TYR A C 1
ATOM 918 O O . TYR A 1 123 ? 5.645 6.496 -17.078 1 93.62 123 TYR A O 1
ATOM 926 N N . THR A 1 124 ? 4.797 8.062 -18.406 1 91.69 124 THR A N 1
ATOM 927 C CA . THR A 1 124 ? 5.879 7.965 -19.375 1 91.69 124 THR A CA 1
ATOM 928 C C . THR A 1 124 ? 6.922 9.047 -19.141 1 91.69 124 THR A C 1
ATOM 930 O O . THR A 1 124 ? 7.941 9.102 -19.828 1 91.69 124 THR A O 1
ATOM 933 N N . ASP A 1 125 ? 6.73 9.938 -18.156 1 93.81 125 ASP A N 1
ATOM 934 C CA . ASP A 1 125 ? 7.613 11.078 -17.906 1 93.81 125 ASP A CA 1
ATOM 935 C C . ASP A 1 125 ? 8.461 10.859 -16.656 1 93.81 125 ASP A C 1
ATOM 937 O O . ASP A 1 125 ? 8.984 11.812 -16.078 1 93.81 125 ASP A O 1
ATOM 941 N N . ARG A 1 126 ? 8.516 9.625 -16.234 1 96.75 126 ARG A N 1
ATOM 942 C CA . ARG A 1 126 ? 9.312 9.297 -15.055 1 96.75 126 ARG A CA 1
ATOM 943 C C . ARG A 1 126 ? 9.914 7.898 -15.172 1 96.75 126 ARG A C 1
ATOM 945 O O . ARG A 1 126 ? 9.586 7.148 -16.094 1 96.75 126 ARG A O 1
ATOM 952 N N . VAL A 1 127 ? 10.773 7.602 -14.281 1 97.06 127 VAL A N 1
ATOM 953 C CA . VAL A 1 127 ? 11.523 6.348 -14.336 1 97.06 127 VAL A CA 1
ATOM 954 C C . VAL A 1 127 ? 10.562 5.168 -14.195 1 97.06 127 VAL A C 1
ATOM 956 O O . VAL A 1 127 ? 9.758 5.125 -13.258 1 97.06 127 VAL A O 1
ATOM 959 N N . SER A 1 128 ? 10.656 4.25 -15.148 1 96.94 128 SER A N 1
ATOM 960 C CA . SER A 1 128 ? 9.891 3.012 -15.078 1 96.94 128 SER A CA 1
ATOM 961 C C . SER A 1 128 ? 10.477 2.057 -14.047 1 96.94 128 SER A C 1
ATOM 963 O O . SER A 1 128 ? 11.695 1.91 -13.945 1 96.94 128 SER A O 1
ATOM 965 N N . PRO A 1 129 ? 9.57 1.397 -13.312 1 96.88 129 PRO A N 1
ATOM 966 C CA . PRO A 1 129 ? 10.078 0.385 -12.383 1 96.88 129 PRO A CA 1
ATOM 967 C C . PRO A 1 129 ? 10.766 -0.779 -13.094 1 96.88 129 PRO A C 1
ATOM 969 O O . PRO A 1 129 ? 11.484 -1.559 -12.461 1 96.88 129 PRO A O 1
ATOM 972 N N . LEU A 1 130 ? 10.609 -0.894 -14.367 1 96.44 130 LEU A N 1
ATOM 973 C CA . LEU A 1 130 ? 11.203 -1.976 -15.141 1 96.44 130 LEU A CA 1
ATOM 974 C C . LEU A 1 130 ? 12.539 -1.544 -15.734 1 96.44 130 LEU A C 1
ATOM 976 O O . LEU A 1 130 ? 13.305 -2.377 -16.234 1 96.44 130 LEU A O 1
ATOM 980 N N . LYS A 1 131 ? 12.836 -0.287 -15.609 1 96.5 131 LYS A N 1
ATOM 981 C CA . LYS A 1 131 ? 13.969 0.277 -16.344 1 96.5 131 LYS A CA 1
ATOM 982 C C . LYS A 1 131 ? 15.258 -0.477 -16.031 1 96.5 131 LYS A C 1
ATOM 984 O O . LYS A 1 131 ? 15.977 -0.883 -16.953 1 96.5 131 LYS A O 1
ATOM 989 N N . ARG A 1 132 ? 15.539 -0.638 -14.797 1 97.19 132 ARG A N 1
ATOM 990 C CA . ARG A 1 132 ? 16.781 -1.295 -14.391 1 97.19 132 ARG A CA 1
ATOM 991 C C . ARG A 1 132 ? 16.844 -2.727 -14.906 1 97.19 132 ARG A C 1
ATOM 993 O O . ARG A 1 132 ? 17.875 -3.178 -15.383 1 97.19 132 ARG A O 1
ATOM 1000 N N . HIS A 1 133 ? 15.789 -3.434 -14.82 1 97.94 133 HIS A N 1
ATOM 1001 C CA . HIS A 1 133 ? 15.703 -4.824 -15.258 1 97.94 133 HIS A CA 1
ATOM 1002 C C . HIS A 1 133 ? 15.867 -4.934 -16.766 1 97.94 133 HIS A C 1
ATOM 1004 O O . HIS A 1 133 ? 16.594 -5.801 -17.266 1 97.94 133 HIS A O 1
ATOM 1010 N N . VAL A 1 134 ? 15.188 -4.059 -17.484 1 97.62 134 VAL A N 1
ATOM 1011 C CA . VAL A 1 134 ? 15.234 -4.086 -18.938 1 97.62 134 VAL A CA 1
ATOM 1012 C C . VAL A 1 134 ? 16.641 -3.752 -19.422 1 97.62 134 VAL A C 1
ATOM 1014 O O . VAL A 1 134 ? 17.188 -4.418 -20.312 1 97.62 134 VAL A O 1
ATOM 1017 N N . ALA A 1 135 ? 17.203 -2.713 -18.781 1 97.75 135 ALA A N 1
ATOM 1018 C CA . ALA A 1 135 ? 18.562 -2.336 -19.156 1 97.75 135 ALA A CA 1
ATOM 1019 C C . ALA A 1 135 ? 19.531 -3.486 -18.906 1 97.75 135 ALA A C 1
ATOM 1021 O O . ALA A 1 135 ? 20.438 -3.732 -19.719 1 97.75 135 ALA A O 1
ATOM 1022 N N . HIS A 1 136 ? 19.344 -4.156 -17.797 1 98.12 136 HIS A N 1
ATOM 1023 C CA . HIS A 1 136 ? 20.234 -5.262 -17.469 1 98.12 136 HIS A CA 1
ATOM 1024 C C . HIS A 1 136 ? 20.031 -6.441 -18.406 1 98.12 136 HIS A C 1
ATOM 1026 O O . HIS A 1 136 ? 20.984 -7.094 -18.812 1 98.12 136 HIS A O 1
ATOM 1032 N N . MET A 1 137 ? 18.812 -6.73 -18.734 1 98.06 137 MET A N 1
ATOM 1033 C CA . MET A 1 137 ? 18.5 -7.789 -19.688 1 98.06 137 MET A CA 1
ATOM 1034 C C . MET A 1 137 ? 19.219 -7.562 -21.016 1 98.06 137 MET A C 1
ATOM 1036 O O . MET A 1 137 ? 19.812 -8.492 -21.562 1 98.06 137 MET A O 1
ATOM 1040 N N . GLU A 1 138 ? 19.203 -6.383 -21.438 1 97.94 138 GLU A N 1
ATOM 1041 C CA . GLU A 1 138 ? 19.859 -6.02 -22.688 1 97.94 138 GLU A CA 1
ATOM 1042 C C . GLU A 1 138 ? 21.375 -6.125 -22.547 1 97.94 138 GLU A C 1
ATOM 1044 O O . GLU A 1 138 ? 22.062 -6.551 -23.484 1 97.94 138 GLU A O 1
ATOM 1049 N N . SER A 1 139 ? 21.875 -5.75 -21.406 1 98 139 SER A N 1
ATOM 1050 C CA . SER A 1 139 ? 23.312 -5.828 -21.172 1 98 139 SER A CA 1
ATOM 1051 C C . SER A 1 139 ? 23.797 -7.273 -21.203 1 98 139 SER A C 1
ATOM 1053 O O . SER A 1 139 ? 24.953 -7.539 -21.531 1 98 139 SER A O 1
ATOM 1055 N N . LEU A 1 140 ? 22.906 -8.211 -20.875 1 98 140 LEU A N 1
ATOM 1056 C CA . LEU A 1 140 ? 23.234 -9.633 -20.875 1 98 140 LEU A CA 1
ATOM 1057 C C . LEU A 1 140 ? 23.203 -10.188 -22.297 1 98 140 LEU A C 1
ATOM 1059 O O . LEU A 1 140 ? 23.703 -11.281 -22.562 1 98 140 LEU A O 1
ATOM 1063 N N . GLY A 1 141 ? 22.531 -9.453 -23.234 1 97.31 141 GLY A N 1
ATOM 1064 C CA . GLY A 1 141 ? 22.578 -9.883 -24.625 1 97.31 141 GLY A CA 1
ATOM 1065 C C . GLY A 1 141 ? 21.203 -9.93 -25.281 1 97.31 141 GLY A C 1
ATOM 1066 O O . GLY A 1 141 ? 21.094 -10.234 -26.484 1 97.31 141 GLY A O 1
ATOM 1067 N N . ALA A 1 142 ? 20.172 -9.594 -24.516 1 97.25 142 ALA A N 1
ATOM 1068 C CA . ALA A 1 142 ? 18.828 -9.609 -25.094 1 97.25 142 ALA A CA 1
ATOM 1069 C C . ALA A 1 142 ? 18.656 -8.477 -26.094 1 97.25 142 ALA A C 1
ATOM 1071 O O . ALA A 1 142 ? 19.141 -7.367 -25.891 1 97.25 142 ALA A O 1
ATOM 1072 N N . LYS A 1 143 ? 17.922 -8.703 -27.141 1 94.94 143 LYS A N 1
ATOM 1073 C CA . LYS A 1 143 ? 17.672 -7.695 -28.172 1 94.94 143 LYS A CA 1
ATOM 1074 C C . LYS A 1 143 ? 16.641 -6.668 -27.703 1 94.94 143 LYS A C 1
ATOM 1076 O O . LYS A 1 143 ? 15.625 -7.031 -27.109 1 94.94 143 LYS A O 1
ATOM 1081 N N . PRO A 1 144 ? 16.891 -5.465 -28 1 92.56 144 PRO A N 1
ATOM 1082 C CA . PRO A 1 144 ? 16 -4.418 -27.516 1 92.56 144 PRO A CA 1
ATOM 1083 C C . PRO A 1 144 ? 14.703 -4.324 -28.312 1 92.56 144 PRO A C 1
ATOM 1085 O O . PRO A 1 144 ? 13.75 -3.672 -27.891 1 92.56 144 PRO A O 1
ATOM 1088 N N . ASP A 1 145 ? 14.578 -4.914 -29.438 1 93.75 145 ASP A N 1
ATOM 1089 C CA . ASP A 1 145 ? 13.422 -4.801 -30.328 1 93.75 145 ASP A CA 1
ATOM 1090 C C . ASP A 1 145 ? 12.211 -5.527 -29.734 1 93.75 145 ASP A C 1
ATOM 1092 O O . ASP A 1 145 ? 12.359 -6.406 -28.891 1 93.75 145 ASP A O 1
ATOM 1096 N N . LEU A 1 146 ? 11.047 -5.125 -30.234 1 93.31 146 LEU A N 1
ATOM 1097 C CA . LEU A 1 146 ? 9.82 -5.82 -29.859 1 93.31 146 LEU A CA 1
ATOM 1098 C C . LEU A 1 146 ? 9.836 -7.258 -30.375 1 93.31 146 LEU A C 1
ATOM 1100 O O . LEU A 1 146 ? 10.398 -7.535 -31.438 1 93.31 146 LEU A O 1
ATOM 1104 N N . ILE A 1 147 ? 9.227 -8.141 -29.578 1 92.94 147 ILE A N 1
ATOM 1105 C CA . ILE A 1 147 ? 9.086 -9.531 -30 1 92.94 147 ILE A CA 1
ATOM 1106 C C . ILE A 1 147 ? 8.211 -9.602 -31.25 1 92.94 147 ILE A C 1
ATOM 1108 O O . ILE A 1 147 ? 8.484 -10.383 -32.156 1 92.94 147 ILE A O 1
ATOM 1112 N N . SER A 1 148 ? 7.164 -8.93 -31.234 1 89.62 148 SER A N 1
ATOM 1113 C CA . SER A 1 148 ? 6.227 -8.773 -32.344 1 89.62 148 SER A CA 1
ATOM 1114 C C . SER A 1 148 ? 5.707 -7.348 -32.438 1 89.62 148 SER A C 1
ATOM 1116 O O . SER A 1 148 ? 5.527 -6.68 -31.422 1 89.62 148 SER A O 1
ATOM 1118 N N . PRO A 1 149 ? 5.395 -6.945 -33.625 1 86.56 149 PRO A N 1
ATOM 1119 C CA . PRO A 1 149 ? 4.914 -5.57 -33.781 1 86.56 149 PRO A CA 1
ATOM 1120 C C . PRO A 1 149 ? 3.541 -5.348 -33.156 1 86.56 149 PRO A C 1
ATOM 1122 O O . PRO A 1 149 ? 3.133 -4.203 -32.969 1 86.56 149 PRO A O 1
ATOM 1125 N N . HIS A 1 150 ? 2.883 -6.391 -32.875 1 86.38 150 HIS A N 1
ATOM 1126 C CA . HIS A 1 150 ? 1.536 -6.254 -32.344 1 86.38 150 HIS A CA 1
ATOM 1127 C C . HIS A 1 150 ? 1.562 -6.133 -30.828 1 86.38 150 HIS A C 1
ATOM 1129 O O . HIS A 1 150 ? 0.557 -5.77 -30.219 1 86.38 150 HIS A O 1
ATOM 1135 N N . LEU A 1 151 ? 2.701 -6.371 -30.25 1 90.56 151 LEU A N 1
ATOM 1136 C CA . LEU A 1 151 ? 2.846 -6.223 -28.797 1 90.56 151 LEU A CA 1
ATOM 1137 C C . LEU A 1 151 ? 3.344 -4.824 -28.438 1 90.56 151 LEU A C 1
ATOM 1139 O O . LEU A 1 151 ? 4.148 -4.242 -29.172 1 90.56 151 LEU A O 1
ATOM 1143 N N . ASN A 1 152 ? 2.766 -4.312 -27.359 1 91.69 152 ASN A N 1
ATOM 1144 C CA . ASN A 1 152 ? 3.363 -3.074 -26.875 1 91.69 152 ASN A CA 1
ATOM 1145 C C . ASN A 1 152 ? 4.691 -3.334 -26.172 1 91.69 152 ASN A C 1
ATOM 1147 O O . ASN A 1 152 ? 5.055 -4.484 -25.922 1 91.69 152 ASN A O 1
ATOM 1151 N N . LYS A 1 153 ? 5.387 -2.301 -25.859 1 92.38 153 LYS A N 1
ATOM 1152 C CA . LYS A 1 153 ? 6.754 -2.375 -25.359 1 92.38 153 LYS A CA 1
ATOM 1153 C C . LYS A 1 153 ? 6.809 -3.123 -24.031 1 92.38 153 LYS A C 1
ATOM 1155 O O . LYS A 1 153 ? 7.656 -3.996 -23.828 1 92.38 153 LYS A O 1
ATOM 1160 N N . VAL A 1 154 ? 5.945 -2.801 -23.109 1 93.31 154 VAL A N 1
ATOM 1161 C CA . VAL A 1 154 ? 5.977 -3.383 -21.781 1 93.31 154 VAL A CA 1
ATOM 1162 C C . VAL A 1 154 ? 5.707 -4.883 -21.859 1 93.31 154 VAL A C 1
ATOM 1164 O O . VAL A 1 154 ? 6.441 -5.684 -21.266 1 93.31 154 VAL A O 1
ATOM 1167 N N . THR A 1 155 ? 4.699 -5.277 -22.609 1 94.81 155 THR A N 1
ATOM 1168 C CA . THR A 1 155 ? 4.371 -6.691 -22.781 1 94.81 155 THR A CA 1
ATOM 1169 C C . THR A 1 155 ? 5.535 -7.441 -23.422 1 94.81 155 THR A C 1
ATOM 1171 O O . THR A 1 155 ? 5.887 -8.539 -22.984 1 94.81 155 THR A O 1
ATOM 1174 N N . SER A 1 156 ? 6.066 -6.824 -24.453 1 95.75 156 SER A N 1
ATOM 1175 C CA . SER A 1 156 ? 7.203 -7.422 -25.141 1 95.75 156 SER A CA 1
ATOM 1176 C C . SER A 1 156 ? 8.367 -7.664 -24.188 1 95.75 156 SER A C 1
ATOM 1178 O O . SER A 1 156 ? 8.961 -8.742 -24.188 1 95.75 156 SER A O 1
ATOM 1180 N N . ASP A 1 157 ? 8.68 -6.723 -23.375 1 95.94 157 ASP A N 1
ATOM 1181 C CA . ASP A 1 157 ? 9.797 -6.828 -22.453 1 95.94 157 ASP A CA 1
ATOM 1182 C C . ASP A 1 157 ? 9.555 -7.922 -21.406 1 95.94 157 ASP A C 1
ATOM 1184 O O . ASP A 1 157 ? 10.453 -8.695 -21.094 1 95.94 157 ASP A O 1
ATOM 1188 N N . VAL A 1 158 ? 8.375 -8.008 -20.922 1 95.69 158 VAL A N 1
ATOM 1189 C CA . VAL A 1 158 ? 8.047 -9 -19.891 1 95.69 158 VAL A CA 1
ATOM 1190 C C . VAL A 1 158 ? 8.172 -10.406 -20.469 1 95.69 158 VAL A C 1
ATOM 1192 O O . VAL A 1 158 ? 8.727 -11.305 -19.828 1 95.69 158 VAL A O 1
ATOM 1195 N N . VAL A 1 159 ? 7.645 -10.594 -21.672 1 96.56 159 VAL A N 1
ATOM 1196 C CA . VAL A 1 159 ? 7.738 -11.898 -22.328 1 96.56 159 VAL A CA 1
ATOM 1197 C C . VAL A 1 159 ? 9.203 -12.258 -22.547 1 96.56 159 VAL A C 1
ATOM 1199 O O . VAL A 1 159 ? 9.594 -13.414 -22.359 1 96.56 159 VAL A O 1
ATOM 1202 N N . LYS A 1 160 ? 10.016 -11.297 -22.875 1 97.25 160 LYS A N 1
ATOM 1203 C CA . LYS A 1 160 ? 11.43 -11.523 -23.141 1 97.25 160 LYS A CA 1
ATOM 1204 C C . LYS A 1 160 ? 12.148 -12 -21.875 1 97.25 160 LYS A C 1
ATOM 1206 O O . LYS A 1 160 ? 13.023 -12.875 -21.953 1 97.25 160 LYS A O 1
ATOM 1211 N N . PHE A 1 161 ? 11.82 -11.422 -20.75 1 97.62 161 PHE A N 1
ATOM 1212 C CA . PHE A 1 161 ? 12.445 -11.852 -19.5 1 97.62 161 PHE A CA 1
ATOM 1213 C C . PHE A 1 161 ? 12.375 -13.367 -19.344 1 97.62 161 PHE A C 1
ATOM 1215 O O . PHE A 1 161 ? 13.383 -14.016 -19.062 1 97.62 161 PHE A O 1
ATOM 1222 N N . PHE A 1 162 ? 11.281 -13.906 -19.641 1 98 162 PHE A N 1
ATOM 1223 C CA . PHE A 1 162 ? 11.047 -15.312 -19.359 1 98 162 PHE A CA 1
ATOM 1224 C C . PHE A 1 162 ? 11.5 -16.188 -20.531 1 98 162 PHE A C 1
ATOM 1226 O O . PHE A 1 162 ? 11.953 -17.312 -20.328 1 98 162 PHE A O 1
ATOM 1233 N N . SER A 1 163 ? 11.352 -15.633 -21.703 1 98.25 163 SER A N 1
ATOM 1234 C CA . SER A 1 163 ? 11.883 -16.344 -22.875 1 98.25 163 SER A CA 1
ATOM 1235 C C . SER A 1 163 ? 13.391 -16.547 -22.75 1 98.25 163 SER A C 1
ATOM 1237 O O . SER A 1 163 ? 13.883 -17.656 -22.953 1 98.25 163 SER A O 1
ATOM 1239 N N . TYR A 1 164 ? 14.094 -15.523 -22.406 1 98.5 164 TYR A N 1
ATOM 1240 C CA . TYR A 1 164 ? 15.547 -15.617 -22.266 1 98.5 164 TYR A CA 1
ATOM 1241 C C . TYR A 1 164 ? 15.93 -16.484 -21.078 1 98.5 164 TYR A C 1
ATOM 1243 O O . TYR A 1 164 ? 16.938 -17.203 -21.125 1 98.5 164 TYR A O 1
ATOM 1251 N N . ALA A 1 165 ? 15.172 -16.422 -20.031 1 98.56 165 ALA A N 1
ATOM 1252 C CA . ALA A 1 165 ? 15.406 -17.312 -18.891 1 98.56 165 ALA A CA 1
ATOM 1253 C C . ALA A 1 165 ? 15.211 -18.766 -19.281 1 98.56 165 ALA A C 1
ATOM 1255 O O . ALA A 1 165 ? 15.992 -19.641 -18.875 1 98.56 165 ALA A O 1
ATOM 1256 N N . ALA A 1 166 ? 14.188 -19.047 -20.047 1 98.75 166 ALA A N 1
ATOM 1257 C CA . ALA A 1 166 ? 13.93 -20.406 -20.531 1 98.75 166 ALA A CA 1
ATOM 1258 C C . ALA A 1 166 ? 15.086 -20.922 -21.391 1 98.75 166 ALA A C 1
ATOM 1260 O O . ALA A 1 166 ? 15.531 -22.047 -21.234 1 98.75 166 ALA A O 1
ATOM 1261 N N . ASN A 1 167 ? 15.508 -20.062 -22.266 1 98.5 167 ASN A N 1
ATOM 1262 C CA . ASN A 1 167 ? 16.641 -20.422 -23.125 1 98.5 167 ASN A CA 1
ATOM 1263 C C . ASN A 1 167 ? 17.891 -20.703 -22.297 1 98.5 167 ASN A C 1
ATOM 1265 O O . ASN A 1 167 ? 18.656 -21.625 -22.609 1 98.5 167 ASN A O 1
ATOM 1269 N N . GLU A 1 168 ? 18.109 -19.875 -21.312 1 98.62 168 GLU A N 1
ATOM 1270 C CA . GLU A 1 168 ? 19.234 -20.109 -20.406 1 98.62 168 GLU A CA 1
ATOM 1271 C C . GLU A 1 168 ? 19.125 -21.484 -19.734 1 98.62 168 GLU A C 1
ATOM 1273 O O . GLU A 1 168 ? 20.109 -22.219 -19.672 1 98.62 168 GLU A O 1
ATOM 1278 N N . HIS A 1 169 ? 17.969 -21.781 -19.297 1 98.75 169 HIS A N 1
ATOM 1279 C CA . HIS A 1 169 ? 17.75 -23.062 -18.641 1 98.75 169 HIS A CA 1
ATOM 1280 C C . HIS A 1 169 ? 17.969 -24.219 -19.609 1 98.75 169 HIS A C 1
ATOM 1282 O O . HIS A 1 169 ? 18.562 -25.234 -19.234 1 98.75 169 HIS A O 1
ATOM 1288 N N . ASN A 1 170 ? 17.5 -24.094 -20.812 1 98.62 170 ASN A N 1
ATOM 1289 C CA . ASN A 1 170 ? 17.719 -25.109 -21.844 1 98.62 170 ASN A CA 1
ATOM 1290 C C . ASN A 1 170 ? 19.203 -25.375 -22.062 1 98.62 170 ASN A C 1
ATOM 1292 O O . ASN A 1 170 ? 19.625 -26.531 -22.094 1 98.62 170 ASN A O 1
ATOM 1296 N N . LYS A 1 171 ? 19.906 -24.312 -22.219 1 98.38 171 LYS A N 1
ATOM 1297 C CA . LYS A 1 171 ? 21.328 -24.406 -22.516 1 98.38 171 LYS A CA 1
ATOM 1298 C C . LYS A 1 171 ? 22.094 -25.047 -21.359 1 98.38 171 LYS A C 1
ATOM 1300 O O . LYS A 1 171 ? 22.984 -25.875 -21.578 1 98.38 171 LYS A O 1
ATOM 1305 N N . LYS A 1 172 ? 21.719 -24.719 -20.156 1 98.31 172 LYS A N 1
ATOM 1306 C CA . LYS A 1 172 ? 22.453 -25.156 -18.969 1 98.31 172 LYS A CA 1
ATOM 1307 C C . LYS A 1 172 ? 22.109 -26.594 -18.594 1 98.31 172 LYS A C 1
ATOM 1309 O O . LYS A 1 172 ? 22.969 -27.344 -18.156 1 98.31 172 LYS A O 1
ATOM 1314 N N . TYR A 1 173 ? 20.797 -26.938 -18.75 1 98.44 173 TYR A N 1
ATOM 1315 C CA . TYR A 1 173 ? 20.359 -28.172 -18.109 1 98.44 173 TYR A CA 1
ATOM 1316 C C . TYR A 1 173 ? 19.703 -29.125 -19.109 1 98.44 173 TYR A C 1
ATOM 1318 O O . TYR A 1 173 ? 19.375 -30.266 -18.766 1 98.44 173 TYR A O 1
ATOM 1326 N N . GLY A 1 174 ? 19.422 -28.688 -20.312 1 98.44 174 GLY A N 1
ATOM 1327 C CA . GLY A 1 174 ? 18.875 -29.547 -21.344 1 98.44 174 GLY A CA 1
ATOM 1328 C C . GLY A 1 174 ? 17.359 -29.609 -21.344 1 98.44 174 GLY A C 1
ATOM 1329 O O . GLY A 1 174 ? 16.766 -30.453 -22 1 98.44 174 GLY A O 1
ATOM 1330 N N . THR A 1 175 ? 16.719 -28.734 -20.625 1 98.44 175 THR A N 1
ATOM 1331 C CA . THR A 1 175 ? 15.258 -28.672 -20.625 1 98.44 175 THR A CA 1
ATOM 1332 C C . THR A 1 175 ? 14.742 -28.406 -22.047 1 98.44 175 THR A C 1
ATOM 1334 O O . THR A 1 175 ? 15.336 -27.641 -22.797 1 98.44 175 THR A O 1
ATOM 1337 N N . THR A 1 176 ? 13.562 -29.031 -22.375 1 98.44 176 THR A N 1
ATOM 1338 C CA . THR A 1 176 ? 13.07 -28.969 -23.75 1 98.44 176 THR A CA 1
ATOM 1339 C C . THR A 1 176 ? 11.789 -28.141 -23.828 1 98.44 176 THR A C 1
ATOM 1341 O O . THR A 1 176 ? 11.078 -27.984 -22.828 1 98.44 176 THR A O 1
ATOM 1344 N N . PHE A 1 177 ? 11.555 -27.656 -25.016 1 98.44 177 PHE A N 1
ATOM 1345 C CA . PHE A 1 177 ? 10.312 -26.953 -25.312 1 98.44 177 PHE A CA 1
ATOM 1346 C C . PHE A 1 177 ? 9.102 -27.812 -24.938 1 98.44 177 PHE A C 1
ATOM 1348 O O . PHE A 1 177 ? 8.117 -27.297 -24.406 1 98.44 177 PHE A O 1
ATOM 1355 N N . ARG A 1 178 ? 9.148 -29.094 -25.219 1 98.62 178 ARG A N 1
ATOM 1356 C CA . ARG A 1 178 ? 8.047 -30 -24.938 1 98.62 178 ARG A CA 1
ATOM 1357 C C . ARG A 1 178 ? 7.734 -30.047 -23.453 1 98.62 178 ARG A C 1
ATOM 1359 O O . ARG A 1 178 ? 6.574 -30.172 -23.062 1 98.62 178 ARG A O 1
ATOM 1366 N N . GLN A 1 179 ? 8.742 -29.969 -22.641 1 98.81 179 GLN A N 1
ATOM 1367 C CA . GLN A 1 179 ? 8.547 -29.984 -21.188 1 98.81 179 GLN A CA 1
ATOM 1368 C C . GLN A 1 179 ? 7.797 -28.75 -20.719 1 98.81 179 GLN A C 1
ATOM 1370 O O . GLN A 1 179 ? 6.941 -28.844 -19.828 1 98.81 179 GLN A O 1
ATOM 1375 N N . TYR A 1 180 ? 8.086 -27.578 -21.281 1 98.88 180 TYR A N 1
ATOM 1376 C CA . TYR A 1 180 ? 7.293 -26.391 -21 1 98.88 180 TYR A CA 1
ATOM 1377 C C . TYR A 1 180 ? 5.855 -26.562 -21.484 1 98.88 180 TYR A C 1
ATOM 1379 O O . TYR A 1 180 ? 4.914 -26.141 -20.812 1 98.88 180 TYR A O 1
ATOM 1387 N N . ALA A 1 181 ? 5.684 -27.156 -22.625 1 98.88 181 ALA A N 1
ATOM 1388 C CA . ALA A 1 181 ? 4.359 -27.406 -23.203 1 98.88 181 ALA A CA 1
ATOM 1389 C C . ALA A 1 181 ? 3.549 -28.344 -22.312 1 98.88 181 ALA A C 1
ATOM 1391 O O . ALA A 1 181 ? 2.336 -28.188 -22.172 1 98.88 181 ALA A O 1
ATOM 1392 N N . LYS A 1 182 ? 4.207 -29.344 -21.734 1 98.88 182 LYS A N 1
ATOM 1393 C CA . LYS A 1 182 ? 3.547 -30.281 -20.844 1 98.88 182 LYS A CA 1
ATOM 1394 C C . LYS A 1 182 ? 2.957 -29.562 -19.625 1 98.88 182 LYS A C 1
ATOM 1396 O O . LYS A 1 182 ? 1.864 -29.906 -19.172 1 98.88 182 LYS A O 1
ATOM 1401 N N . ILE A 1 183 ? 3.695 -28.625 -19.156 1 98.88 183 ILE A N 1
ATOM 1402 C CA . ILE A 1 183 ? 3.225 -27.859 -18 1 98.88 183 ILE A CA 1
ATOM 1403 C C . ILE A 1 183 ? 1.979 -27.062 -18.375 1 98.88 183 ILE A C 1
ATOM 1405 O O . ILE A 1 183 ? 1.015 -27 -17.609 1 98.88 183 ILE A O 1
ATOM 1409 N N . SER A 1 184 ? 2.01 -26.438 -19.516 1 98.81 184 SER A N 1
ATOM 1410 C CA . SER A 1 184 ? 0.842 -25.719 -20 1 98.81 184 SER A CA 1
ATOM 1411 C C . SER A 1 184 ? -0.36 -26.641 -20.172 1 98.81 184 SER A C 1
ATOM 1413 O O . SER A 1 184 ? -1.47 -26.297 -19.75 1 98.81 184 SER A O 1
ATOM 1415 N N . HIS A 1 185 ? -0.144 -27.781 -20.781 1 98.75 185 HIS A N 1
ATOM 1416 C CA . HIS A 1 185 ? -1.212 -28.766 -20.922 1 98.75 185 HIS A CA 1
ATOM 1417 C C . HIS A 1 185 ? -1.775 -29.156 -19.562 1 98.75 185 HIS A C 1
ATOM 1419 O O . HIS A 1 185 ? -2.994 -29.203 -19.375 1 98.75 185 HIS A O 1
ATOM 1425 N N . LYS A 1 186 ? -0.882 -29.422 -18.641 1 98.75 186 LYS A N 1
ATOM 1426 C CA . LYS A 1 186 ? -1.261 -29.781 -17.281 1 98.75 186 LYS A CA 1
ATOM 1427 C C . LYS A 1 186 ? -2.18 -28.734 -16.672 1 98.75 186 LYS A C 1
ATOM 1429 O O . LYS A 1 186 ? -3.229 -29.062 -16.109 1 98.75 186 LYS A O 1
ATOM 1434 N N . ASN A 1 187 ? -1.8 -27.484 -16.766 1 98.69 187 ASN A N 1
ATOM 1435 C CA . ASN A 1 187 ? -2.561 -26.406 -16.141 1 98.69 187 ASN A CA 1
ATOM 1436 C C . ASN A 1 187 ? -3.924 -26.219 -16.812 1 98.69 187 ASN A C 1
ATOM 1438 O O . ASN A 1 187 ? -4.93 -26.031 -16.125 1 98.69 187 ASN A O 1
ATOM 1442 N N . HIS A 1 188 ? -3.996 -26.328 -18.109 1 98.56 188 HIS A N 1
ATOM 1443 C CA . HIS A 1 188 ? -5.258 -26.188 -18.828 1 98.56 188 HIS A CA 1
ATOM 1444 C C . HIS A 1 188 ? -6.191 -27.359 -18.547 1 98.56 188 HIS A C 1
ATOM 1446 O O . HIS A 1 188 ? -7.414 -27.188 -18.5 1 98.56 188 HIS A O 1
ATOM 1452 N N . LYS A 1 189 ? -5.648 -28.516 -18.359 1 98.56 189 LYS A N 1
ATOM 1453 C CA . LYS A 1 189 ? -6.473 -29.672 -18 1 98.56 189 LYS A CA 1
ATOM 1454 C C . LYS A 1 189 ? -7.02 -29.547 -16.578 1 98.56 189 LYS A C 1
ATOM 1456 O O . LYS A 1 189 ? -8.188 -29.844 -16.328 1 98.56 189 LYS A O 1
ATOM 1461 N N . GLN A 1 190 ? -6.258 -29.062 -15.711 1 98.44 190 GLN A N 1
ATOM 1462 C CA . GLN A 1 190 ? -6.648 -28.953 -14.312 1 98.44 190 GLN A CA 1
ATOM 1463 C C . GLN A 1 190 ? -7.691 -27.859 -14.109 1 98.44 190 GLN A C 1
ATOM 1465 O O . GLN A 1 190 ? -8.375 -27.828 -13.086 1 98.44 190 GLN A O 1
ATOM 1470 N N . SER A 1 191 ? -7.832 -26.953 -15.039 1 97.56 191 SER A N 1
ATOM 1471 C CA . SER A 1 191 ? -8.75 -25.828 -14.867 1 97.56 191 SER A CA 1
ATOM 1472 C C . SER A 1 191 ? -10.156 -26.188 -15.328 1 97.56 191 SER A C 1
ATOM 1474 O O . SER A 1 191 ? -11.109 -25.438 -15.109 1 97.56 191 SER A O 1
ATOM 1476 N N . VAL A 1 192 ? -10.344 -27.297 -15.961 1 97.94 192 VAL A N 1
ATOM 1477 C CA . VAL A 1 192 ? -11.586 -27.672 -16.625 1 97.94 192 VAL A CA 1
ATOM 1478 C C . VAL A 1 192 ? -12.75 -27.609 -15.641 1 97.94 192 VAL A C 1
ATOM 1480 O O . VAL A 1 192 ? -13.852 -27.188 -15.992 1 97.94 192 VAL A O 1
ATOM 1483 N N . HIS A 1 193 ? -12.492 -27.984 -14.414 1 97.62 193 HIS A N 1
ATOM 1484 C CA . HIS A 1 193 ? -13.57 -28.062 -13.43 1 97.62 193 HIS A CA 1
ATOM 1485 C C . HIS A 1 193 ? -13.508 -26.875 -12.469 1 97.62 193 HIS A C 1
ATOM 1487 O O . HIS A 1 193 ? -14.172 -26.891 -11.43 1 97.62 193 HIS A O 1
ATOM 1493 N N . ASN A 1 194 ? -12.719 -25.875 -12.719 1 98.38 194 ASN A N 1
ATOM 1494 C CA . ASN A 1 194 ? -12.664 -24.672 -11.906 1 98.38 194 ASN A CA 1
ATOM 1495 C C . ASN A 1 194 ? -13.68 -23.641 -12.375 1 98.38 194 ASN A C 1
ATOM 1497 O O . ASN A 1 194 ? -13.484 -22.984 -13.406 1 98.38 194 ASN A O 1
ATOM 1501 N N . PRO A 1 195 ? -14.742 -23.453 -11.633 1 97.94 195 PRO A N 1
ATOM 1502 C CA . PRO A 1 195 ? -15.797 -22.547 -12.094 1 97.94 195 PRO A CA 1
ATOM 1503 C C . PRO A 1 195 ? -15.344 -21.094 -12.156 1 97.94 195 PRO A C 1
ATOM 1505 O O . PRO A 1 195 ? -16.031 -20.25 -12.742 1 97.94 195 PRO A O 1
ATOM 1508 N N . TYR A 1 196 ? -14.18 -20.781 -11.641 1 98.38 196 TYR A N 1
ATOM 1509 C CA . TYR A 1 196 ? -13.719 -19.391 -11.555 1 98.38 196 TYR A CA 1
ATOM 1510 C C . TYR A 1 196 ? -12.695 -19.094 -12.641 1 98.38 196 TYR A C 1
ATOM 1512 O O . TYR A 1 196 ? -12.234 -17.953 -12.766 1 98.38 196 TYR A O 1
ATOM 1520 N N . ALA A 1 197 ? -12.336 -20.078 -13.445 1 98.12 197 ALA A N 1
ATOM 1521 C CA . ALA A 1 197 ? -11.258 -19.922 -14.422 1 98.12 197 ALA A CA 1
ATOM 1522 C C . ALA A 1 197 ? -11.773 -19.25 -15.695 1 98.12 197 ALA A C 1
ATOM 1524 O O . ALA A 1 197 ? -12.914 -19.469 -16.109 1 98.12 197 ALA A O 1
ATOM 1525 N N . CYS A 1 198 ? -10.883 -18.469 -16.312 1 95.31 198 CYS A N 1
ATOM 1526 C CA . CYS A 1 198 ? -11.141 -17.828 -17.609 1 95.31 198 CYS A CA 1
ATOM 1527 C C . CYS A 1 198 ? -11.289 -18.875 -18.703 1 95.31 198 CYS A C 1
ATOM 1529 O O . CYS A 1 198 ? -12.125 -18.734 -19.594 1 95.31 198 CYS A O 1
ATOM 1531 N N . ILE A 1 199 ? -10.375 -19.844 -18.672 1 96.12 199 ILE A N 1
ATOM 1532 C CA . ILE A 1 199 ? -10.344 -20.922 -19.641 1 96.12 199 ILE A CA 1
ATOM 1533 C C . ILE A 1 199 ? -10.633 -22.25 -18.953 1 96.12 199 ILE A C 1
ATOM 1535 O O . ILE A 1 199 ? -9.859 -22.688 -18.094 1 96.12 199 ILE A O 1
ATOM 1539 N N . ARG A 1 200 ? -11.703 -22.938 -19.344 1 97.19 200 ARG A N 1
ATOM 1540 C CA . ARG A 1 200 ? -12.117 -24.172 -18.703 1 97.19 200 ARG A CA 1
ATOM 1541 C C . ARG A 1 200 ? -12.164 -25.328 -19.703 1 97.19 200 ARG A C 1
ATOM 1543 O O . ARG A 1 200 ? -13.094 -26.141 -19.672 1 97.19 200 ARG A O 1
ATOM 1550 N N . ARG A 1 201 ? -11.234 -25.266 -20.547 1 96.5 201 ARG A N 1
ATOM 1551 C CA . ARG A 1 201 ? -11.125 -26.359 -21.531 1 96.5 201 ARG A CA 1
ATOM 1552 C C . ARG A 1 201 ? -9.719 -26.953 -21.531 1 96.5 201 ARG A C 1
ATOM 1554 O O . ARG A 1 201 ? -8.734 -26.234 -21.344 1 96.5 201 ARG A O 1
ATOM 1561 N N . GLU A 1 202 ? -9.75 -28.188 -21.812 1 96.88 202 GLU A N 1
ATOM 1562 C CA . GLU A 1 202 ? -8.453 -28.844 -22 1 96.88 202 GLU A CA 1
ATOM 1563 C C . GLU A 1 202 ? -7.793 -28.391 -23.297 1 96.88 202 GLU A C 1
ATOM 1565 O O . GLU A 1 202 ? -8.469 -28.234 -24.312 1 96.88 202 GLU A O 1
ATOM 1570 N N . VAL A 1 203 ? -6.566 -28.062 -23.281 1 97.5 203 VAL A N 1
ATOM 1571 C CA . VAL A 1 203 ? -5.75 -27.812 -24.453 1 97.5 203 VAL A CA 1
ATOM 1572 C C . VAL A 1 203 ? -4.75 -28.938 -24.641 1 97.5 203 VAL A C 1
ATOM 1574 O O . VAL A 1 203 ? -3.768 -29.047 -23.906 1 97.5 203 VAL A O 1
ATOM 1577 N N . PRO A 1 204 ? -4.992 -29.75 -25.641 1 97.88 204 PRO A N 1
ATOM 1578 C CA . PRO A 1 204 ? -4.094 -30.891 -25.828 1 97.88 204 PRO A CA 1
ATOM 1579 C C . PRO A 1 204 ? -2.641 -30.469 -26.047 1 97.88 204 PRO A C 1
ATOM 1581 O O . PRO A 1 204 ? -2.381 -29.406 -26.609 1 97.88 204 PRO A O 1
ATOM 1584 N N . LEU A 1 205 ? -1.753 -31.391 -25.641 1 98.38 205 LEU A N 1
ATOM 1585 C CA . LEU A 1 205 ? -0.325 -31.109 -25.734 1 98.38 205 LEU A CA 1
ATOM 1586 C C . LEU A 1 205 ? 0.057 -30.766 -27.172 1 98.38 205 LEU A C 1
ATOM 1588 O O . LEU A 1 205 ? 0.839 -29.828 -27.406 1 98.38 205 LEU A O 1
ATOM 1592 N N . SER A 1 206 ? -0.485 -31.469 -28.141 1 98.38 206 SER A N 1
ATOM 1593 C CA . SER A 1 206 ? -0.183 -31.219 -29.547 1 98.38 206 SER A CA 1
ATOM 1594 C C . SER A 1 206 ? -0.587 -29.812 -29.969 1 98.38 206 SER A C 1
ATOM 1596 O O . SER A 1 206 ? 0.122 -29.156 -30.734 1 98.38 206 SER A O 1
ATOM 1598 N N . LYS A 1 207 ? -1.655 -29.375 -29.438 1 98.12 207 LYS A N 1
ATOM 1599 C CA . LYS A 1 207 ? -2.123 -28.031 -29.766 1 98.12 207 LYS A CA 1
ATOM 1600 C C . LYS A 1 207 ? -1.226 -26.969 -29.125 1 98.12 207 LYS A C 1
ATOM 1602 O O . LYS A 1 207 ? -0.95 -25.938 -29.734 1 98.12 207 LYS A O 1
ATOM 1607 N N . VAL A 1 208 ? -0.808 -27.172 -27.875 1 98.44 208 VAL A N 1
ATOM 1608 C CA . VAL A 1 208 ? 0.124 -26.25 -27.234 1 98.44 208 VAL A CA 1
ATOM 1609 C C . VAL A 1 208 ? 1.386 -26.109 -28.078 1 98.44 208 VAL A C 1
ATOM 1611 O O . VAL A 1 208 ? 1.844 -25 -28.344 1 98.44 208 VAL A O 1
ATOM 1614 N N . GLU A 1 209 ? 1.873 -27.219 -28.609 1 98.06 209 GLU A N 1
ATOM 1615 C CA . GLU A 1 209 ? 3.145 -27.266 -29.328 1 98.06 209 GLU A CA 1
ATOM 1616 C C . GLU A 1 209 ? 3.021 -26.641 -30.703 1 98.06 209 GLU A C 1
ATOM 1618 O O . GLU A 1 209 ? 3.977 -26.047 -31.219 1 98.06 209 GLU A O 1
ATOM 1623 N N . SER A 1 210 ? 1.846 -26.75 -31.266 1 97.56 210 SER A N 1
ATOM 1624 C CA . SER A 1 210 ? 1.68 -26.297 -32.656 1 97.56 210 SER A CA 1
ATOM 1625 C C . SER A 1 210 ? 1.18 -24.859 -32.688 1 97.56 210 SER A C 1
ATOM 1627 O O . SER A 1 210 ? 1.106 -24.266 -33.781 1 97.56 210 SER A O 1
ATOM 1629 N N . SER A 1 211 ? 0.859 -24.328 -31.562 1 97.12 211 SER A N 1
ATOM 1630 C CA . SER A 1 211 ? 0.365 -22.953 -31.516 1 97.12 211 SER A CA 1
ATOM 1631 C C . SER A 1 211 ? 1.457 -21.969 -31.891 1 97.12 211 SER A C 1
ATOM 1633 O O . SER A 1 211 ? 2.646 -22.281 -31.812 1 97.12 211 SER A O 1
ATOM 1635 N N . PRO A 1 212 ? 1.016 -20.766 -32.312 1 93.12 212 PRO A N 1
ATOM 1636 C CA . PRO A 1 212 ? 1.995 -19.75 -32.688 1 93.12 212 PRO A CA 1
ATOM 1637 C C . PRO A 1 212 ? 2.922 -19.375 -31.516 1 93.12 212 PRO A C 1
ATOM 1639 O O . PRO A 1 212 ? 2.465 -19.219 -30.391 1 93.12 212 PRO A O 1
ATOM 1642 N N . MET A 1 213 ? 4.168 -19.297 -31.922 1 94.06 213 MET A N 1
ATOM 1643 C CA . MET A 1 213 ? 5.168 -18.891 -30.938 1 94.06 213 MET A CA 1
ATOM 1644 C C . MET A 1 213 ? 5.148 -17.375 -30.734 1 94.06 213 MET A C 1
ATOM 1646 O O . MET A 1 213 ? 5.25 -16.609 -31.688 1 94.06 213 MET A O 1
ATOM 1650 N N . LEU A 1 214 ? 4.996 -16.938 -29.547 1 93.81 214 LEU A N 1
ATOM 1651 C CA . LEU A 1 214 ? 5.07 -15.516 -29.203 1 93.81 214 LEU A CA 1
ATOM 1652 C C . LEU A 1 214 ? 6.52 -15.07 -29.031 1 93.81 214 LEU A C 1
ATOM 1654 O O . LEU A 1 214 ? 6.875 -13.945 -29.406 1 93.81 214 LEU A O 1
ATOM 1658 N N . ALA A 1 215 ? 7.262 -15.773 -28.422 1 95.88 215 ALA A N 1
ATOM 1659 C CA . ALA A 1 215 ? 8.703 -15.664 -28.203 1 95.88 215 ALA A CA 1
ATOM 1660 C C . ALA A 1 215 ? 9.352 -17.047 -28.156 1 95.88 215 ALA A C 1
ATOM 1662 O O . ALA A 1 215 ? 8.672 -18.062 -27.969 1 95.88 215 ALA A O 1
ATOM 1663 N N . ASP A 1 216 ? 10.672 -17.047 -28.297 1 96.06 216 ASP A N 1
ATOM 1664 C CA . ASP A 1 216 ? 11.352 -18.328 -28.234 1 96.06 216 ASP A CA 1
ATOM 1665 C C . ASP A 1 216 ? 10.969 -19.109 -26.984 1 96.06 216 ASP A C 1
ATOM 1667 O O . ASP A 1 216 ? 10.992 -18.547 -25.875 1 96.06 216 ASP A O 1
ATOM 1671 N N . GLN A 1 217 ? 10.43 -20.406 -27.109 1 97.56 217 GLN A N 1
ATOM 1672 C CA . GLN A 1 217 ? 10.078 -21.344 -26.062 1 97.56 217 GLN A CA 1
ATOM 1673 C C . GLN A 1 217 ? 8.688 -21.062 -25.5 1 97.56 217 GLN A C 1
ATOM 1675 O O . GLN A 1 217 ? 8.234 -21.734 -24.578 1 97.56 217 GLN A O 1
ATOM 1680 N N . ILE A 1 218 ? 7.984 -20.047 -26 1 98 218 ILE A N 1
ATOM 1681 C CA . ILE A 1 218 ? 6.699 -19.656 -25.438 1 98 218 ILE A CA 1
ATOM 1682 C C . ILE A 1 218 ? 5.66 -19.531 -26.547 1 98 218 ILE A C 1
ATOM 1684 O O . ILE A 1 218 ? 5.742 -18.625 -27.375 1 98 218 ILE A O 1
ATOM 1688 N N . THR A 1 219 ? 4.672 -20.406 -26.547 1 97.5 219 THR A N 1
ATOM 1689 C CA . THR A 1 219 ? 3.508 -20.25 -27.422 1 97.5 219 THR A CA 1
ATOM 1690 C C . THR A 1 219 ? 2.354 -19.609 -26.656 1 97.5 219 THR A C 1
ATOM 1692 O O . THR A 1 219 ? 2.432 -19.422 -25.438 1 97.5 219 THR A O 1
ATOM 1695 N N . MET A 1 220 ? 1.296 -19.281 -27.328 1 95.12 220 MET A N 1
ATOM 1696 C CA . MET A 1 220 ? 0.196 -18.5 -26.781 1 95.12 220 MET A CA 1
ATOM 1697 C C . MET A 1 220 ? -0.45 -19.219 -25.594 1 95.12 220 MET A C 1
ATOM 1699 O O . MET A 1 220 ? -0.705 -18.609 -24.562 1 95.12 220 MET A O 1
ATOM 1703 N N . PRO A 1 221 ? -0.714 -20.531 -25.641 1 97.31 221 PRO A N 1
ATOM 1704 C CA . PRO A 1 221 ? -1.354 -21.203 -24.5 1 97.31 221 PRO A CA 1
ATOM 1705 C C . PRO A 1 221 ? -0.451 -21.281 -23.281 1 97.31 221 PRO A C 1
ATOM 1707 O O . PRO A 1 221 ? -0.919 -21.609 -22.188 1 97.31 221 PRO A O 1
ATOM 1710 N N . MET A 1 222 ? 0.855 -21 -23.516 1 98.25 222 MET A N 1
ATOM 1711 C CA . MET A 1 222 ? 1.825 -21.047 -22.422 1 98.25 222 MET A CA 1
ATOM 1712 C C . MET A 1 222 ? 1.874 -19.719 -21.672 1 98.25 222 MET A C 1
ATOM 1714 O O . MET A 1 222 ? 2.697 -19.547 -20.781 1 98.25 222 MET A O 1
ATOM 1718 N N . CYS A 1 223 ? 0.956 -18.797 -22.062 1 96.69 223 CYS A N 1
ATOM 1719 C CA . CYS A 1 223 ? 0.903 -17.453 -21.484 1 96.69 223 CYS A CA 1
ATOM 1720 C C . CYS A 1 223 ? -0.388 -17.25 -20.703 1 96.69 223 CYS A C 1
ATOM 1722 O O . CYS A 1 223 ? -1.474 -17.562 -21.188 1 96.69 223 CYS A O 1
ATOM 1724 N N . ALA A 1 224 ? -0.21 -16.688 -19.484 1 96.56 224 ALA A N 1
ATOM 1725 C CA . ALA A 1 224 ? -1.41 -16.328 -18.734 1 96.56 224 ALA A CA 1
ATOM 1726 C C . ALA A 1 224 ? -2.16 -15.188 -19.422 1 96.56 224 ALA A C 1
ATOM 1728 O O . ALA A 1 224 ? -1.556 -14.188 -19.797 1 96.56 224 ALA A O 1
ATOM 1729 N N . PRO A 1 225 ? -3.428 -15.32 -19.609 1 94.31 225 PRO A N 1
ATOM 1730 C CA . PRO A 1 225 ? -4.18 -14.188 -20.156 1 94.31 225 PRO A CA 1
ATOM 1731 C C . PRO A 1 225 ? -4.375 -13.055 -19.156 1 94.31 225 PRO A C 1
ATOM 1733 O O . PRO A 1 225 ? -4.559 -13.305 -17.969 1 94.31 225 PRO A O 1
ATOM 1736 N N . THR A 1 226 ? -4.348 -11.852 -19.672 1 94.88 226 THR A N 1
ATOM 1737 C CA . THR A 1 226 ? -4.848 -10.758 -18.844 1 94.88 226 THR A CA 1
ATOM 1738 C C . THR A 1 226 ? -6.336 -10.938 -18.547 1 94.88 226 THR A C 1
ATOM 1740 O O . THR A 1 226 ? -7.082 -11.445 -19.391 1 94.88 226 THR A O 1
ATOM 1743 N N . ALA A 1 227 ? -6.688 -10.547 -17.344 1 97.5 227 ALA A N 1
ATOM 1744 C CA . ALA A 1 227 ? -8.07 -10.812 -16.953 1 97.5 227 ALA A CA 1
ATOM 1745 C C . ALA A 1 227 ? -8.578 -9.742 -15.992 1 97.5 227 ALA A C 1
ATOM 1747 O O . ALA A 1 227 ? -7.789 -9.062 -15.328 1 97.5 227 ALA A O 1
ATOM 1748 N N . ASP A 1 228 ? -9.922 -9.578 -16.016 1 98.19 228 ASP A N 1
ATOM 1749 C CA . ASP A 1 228 ? -10.633 -8.852 -14.969 1 98.19 228 ASP A CA 1
ATOM 1750 C C . ASP A 1 228 ? -11.055 -9.781 -13.836 1 98.19 228 ASP A C 1
ATOM 1752 O O . ASP A 1 228 ? -11.445 -10.93 -14.086 1 98.19 228 ASP A O 1
ATOM 1756 N N . GLY A 1 229 ? -10.914 -9.273 -12.648 1 98.69 229 GLY A N 1
ATOM 1757 C CA . GLY A 1 229 ? -11.414 -10.086 -11.555 1 98.69 229 GLY A CA 1
ATOM 1758 C C . GLY A 1 229 ? -11.055 -9.539 -10.188 1 98.69 229 GLY A C 1
ATOM 1759 O O . GLY A 1 229 ? -10.422 -8.492 -10.078 1 98.69 229 GLY A O 1
ATOM 1760 N N . SER A 1 230 ? -11.57 -10.164 -9.227 1 98.88 230 SER A N 1
ATOM 1761 C CA . SER A 1 230 ? -11.352 -9.82 -7.824 1 98.88 230 SER A CA 1
ATOM 1762 C C . SER A 1 230 ? -11.305 -11.07 -6.949 1 98.88 230 SER A C 1
ATOM 1764 O O . SER A 1 230 ? -11.836 -12.117 -7.328 1 98.88 230 SER A O 1
ATOM 1766 N N . ALA A 1 231 ? -10.578 -10.992 -5.922 1 98.94 231 ALA A N 1
ATOM 1767 C CA . ALA A 1 231 ? -10.523 -12.031 -4.895 1 98.94 231 ALA A CA 1
ATOM 1768 C C . ALA A 1 231 ? -10.344 -11.422 -3.508 1 98.94 231 ALA A C 1
ATOM 1770 O O . ALA A 1 231 ? -9.844 -10.305 -3.375 1 98.94 231 ALA A O 1
ATOM 1771 N N . ALA A 1 232 ? -10.805 -12.148 -2.469 1 99 232 ALA A N 1
ATOM 1772 C CA . ALA A 1 232 ? -10.766 -11.617 -1.107 1 99 232 ALA A CA 1
ATOM 1773 C C . ALA A 1 232 ? -10.547 -12.734 -0.091 1 99 232 ALA A C 1
ATOM 1775 O O . ALA A 1 232 ? -10.859 -13.898 -0.362 1 99 232 ALA A O 1
ATOM 1776 N N . ALA A 1 233 ? -9.984 -12.414 1.019 1 99 233 ALA A N 1
ATOM 1777 C CA . ALA A 1 233 ? -9.781 -13.312 2.152 1 99 233 ALA A CA 1
ATOM 1778 C C . ALA A 1 233 ? -10.031 -12.602 3.475 1 99 233 ALA A C 1
ATOM 1780 O O . ALA A 1 233 ? -9.594 -11.461 3.664 1 99 233 ALA A O 1
ATOM 1781 N N . VAL A 1 234 ? -10.812 -13.211 4.352 1 99 234 VAL A N 1
ATOM 1782 C CA . VAL A 1 234 ? -10.977 -12.734 5.719 1 99 234 VAL A CA 1
ATOM 1783 C C . VAL A 1 234 ? -9.898 -13.344 6.613 1 99 234 VAL A C 1
ATOM 1785 O O . VAL A 1 234 ? -9.836 -14.562 6.777 1 99 234 VAL A O 1
ATOM 1788 N N . VAL A 1 235 ? -9.055 -12.516 7.207 1 98.94 235 VAL A N 1
ATOM 1789 C CA . VAL A 1 235 ? -7.914 -12.914 8.031 1 98.94 235 VAL A CA 1
ATOM 1790 C C . VAL A 1 235 ? -8.156 -12.5 9.477 1 98.94 235 VAL A C 1
ATOM 1792 O O . VAL A 1 235 ? -8.594 -11.375 9.742 1 98.94 235 VAL A O 1
ATOM 1795 N N . CYS A 1 236 ? -7.863 -13.406 10.43 1 98.81 236 CYS A N 1
ATOM 1796 C CA . CYS A 1 236 ? -8.211 -13.023 11.797 1 98.81 236 CYS A CA 1
ATOM 1797 C C . CYS A 1 236 ? -7.277 -13.68 12.805 1 98.81 236 CYS A C 1
ATOM 1799 O O . CYS A 1 236 ? -6.469 -14.539 12.438 1 98.81 236 CYS A O 1
ATOM 1801 N N . SER A 1 237 ? -7.352 -13.219 14 1 98.62 237 SER A N 1
ATOM 1802 C CA . SER A 1 237 ? -6.59 -13.766 15.117 1 98.62 237 SER A CA 1
ATOM 1803 C C . SER A 1 237 ? -7.223 -15.047 15.641 1 98.62 237 SER A C 1
ATOM 1805 O O . SER A 1 237 ? -8.367 -15.367 15.305 1 98.62 237 SER A O 1
ATOM 1807 N N . ARG A 1 238 ? -6.473 -15.766 16.438 1 97.69 238 ARG A N 1
ATOM 1808 C CA . ARG A 1 238 ? -7 -16.953 17.094 1 97.69 238 ARG A CA 1
ATOM 1809 C C . ARG A 1 238 ? -8.203 -16.625 17.953 1 97.69 238 ARG A C 1
ATOM 1811 O O . ARG A 1 238 ? -9.219 -17.312 17.922 1 97.69 238 ARG A O 1
ATOM 1818 N N . GLY A 1 239 ? -8.094 -15.547 18.781 1 97.5 239 GLY A N 1
ATOM 1819 C CA . GLY A 1 239 ? -9.195 -15.141 19.641 1 97.5 239 GLY A CA 1
ATOM 1820 C C . GLY A 1 239 ? -10.477 -14.867 18.891 1 97.5 239 GLY A C 1
ATOM 1821 O O . GLY A 1 239 ? -11.555 -15.312 19.297 1 97.5 239 GLY A O 1
ATOM 1822 N N . PHE A 1 240 ? -10.375 -14.18 17.781 1 98.25 240 PHE A N 1
ATOM 1823 C CA . PHE A 1 240 ? -11.539 -13.883 16.953 1 98.25 240 PHE A CA 1
ATOM 1824 C C . PHE A 1 240 ? -12.133 -15.172 16.375 1 98.25 240 PHE A C 1
ATOM 1826 O O . PHE A 1 240 ? -13.352 -15.367 16.422 1 98.25 240 PHE A O 1
ATOM 1833 N N . MET A 1 241 ? -11.242 -15.984 15.805 1 97.75 241 MET A N 1
ATOM 1834 C CA . MET A 1 241 ? -11.648 -17.25 15.211 1 97.75 241 MET A CA 1
ATOM 1835 C C . MET A 1 241 ? -12.414 -18.109 16.219 1 97.75 241 MET A C 1
ATOM 1837 O O . MET A 1 241 ? -13.492 -18.625 15.906 1 97.75 241 MET A O 1
ATOM 1841 N N . GLU A 1 242 ? -11.977 -18.25 17.422 1 97.12 242 GLU A N 1
ATOM 1842 C CA . GLU A 1 242 ? -12.586 -19.062 18.453 1 97.12 242 GLU A CA 1
ATOM 1843 C C . GLU A 1 242 ? -13.883 -18.438 18.969 1 97.12 242 GLU A C 1
ATOM 1845 O O . GLU A 1 242 ? -14.891 -19.141 19.141 1 97.12 242 GLU A O 1
ATOM 1850 N N . SER A 1 243 ? -13.883 -17.141 19.141 1 97.75 243 SER A N 1
ATOM 1851 C CA . SER A 1 243 ? -15.047 -16.469 19.703 1 97.75 243 SER A CA 1
ATOM 1852 C C . SER A 1 243 ? -16.219 -16.453 18.719 1 97.75 243 SER A C 1
ATOM 1854 O O . SER A 1 243 ? -17.375 -16.359 19.125 1 97.75 243 SER A O 1
ATOM 1856 N N . HIS A 1 244 ? -15.906 -16.625 17.469 1 97.75 244 HIS A N 1
ATOM 1857 C CA . HIS A 1 244 ? -16.953 -16.625 16.453 1 97.75 244 HIS A CA 1
ATOM 1858 C C . HIS A 1 244 ? -17.266 -18.031 15.977 1 97.75 244 HIS A C 1
ATOM 1860 O O . HIS A 1 244 ? -18.031 -18.219 15.023 1 97.75 244 HIS A O 1
ATOM 1866 N N . GLY A 1 245 ? -16.625 -19.047 16.562 1 97.19 245 GLY A N 1
ATOM 1867 C CA . GLY A 1 245 ? -16.906 -20.438 16.25 1 97.19 245 GLY A CA 1
ATOM 1868 C C . GLY A 1 245 ? -16.516 -20.812 14.828 1 97.19 245 GLY A C 1
ATOM 1869 O O . GLY A 1 245 ? -17.266 -21.5 14.133 1 97.19 245 GLY A O 1
ATOM 1870 N N . LEU A 1 246 ? -15.312 -20.344 14.375 1 97.44 246 LEU A N 1
ATOM 1871 C CA . LEU A 1 246 ? -14.93 -20.5 12.977 1 97.44 246 LEU A CA 1
ATOM 1872 C C . LEU A 1 246 ? -13.875 -21.594 12.828 1 97.44 246 LEU A C 1
ATOM 1874 O O . LEU A 1 246 ? -13.195 -21.672 11.805 1 97.44 246 LEU A O 1
ATOM 1878 N N . GLN A 1 247 ? -13.742 -22.531 13.734 1 96.25 247 GLN A N 1
ATOM 1879 C CA . GLN A 1 247 ? -12.68 -23.531 13.789 1 96.25 247 GLN A CA 1
ATOM 1880 C C . GLN A 1 247 ? -12.75 -24.484 12.609 1 96.25 247 GLN A C 1
ATOM 1882 O O . GLN A 1 247 ? -11.727 -24.922 12.086 1 96.25 247 GLN A O 1
ATOM 1887 N N . ASN A 1 248 ? -13.922 -24.781 12.109 1 94.88 248 ASN A N 1
ATOM 1888 C CA . ASN A 1 248 ? -14.086 -25.812 11.078 1 94.88 248 ASN A CA 1
ATOM 1889 C C . ASN A 1 248 ? -13.648 -25.297 9.711 1 94.88 248 ASN A C 1
ATOM 1891 O O . ASN A 1 248 ? -13.328 -26.094 8.82 1 94.88 248 ASN A O 1
ATOM 1895 N N . GLN A 1 249 ? -13.586 -24 9.539 1 96.31 249 GLN A N 1
ATOM 1896 C CA . GLN A 1 249 ? -13.219 -23.453 8.234 1 96.31 249 GLN A CA 1
ATOM 1897 C C . GLN A 1 249 ? -11.867 -22.75 8.297 1 96.31 249 GLN A C 1
ATOM 1899 O O . GLN A 1 249 ? -11.406 -22.188 7.301 1 96.31 249 GLN A O 1
ATOM 1904 N N . ALA A 1 250 ? -11.234 -22.781 9.445 1 98.38 250 ALA A N 1
ATOM 1905 C CA . ALA A 1 250 ? -10.008 -22.016 9.648 1 98.38 250 ALA A CA 1
ATOM 1906 C C . ALA A 1 250 ? -8.82 -22.688 8.969 1 98.38 250 ALA A C 1
ATOM 1908 O O . ALA A 1 250 ? -8.672 -23.922 9.039 1 98.38 250 ALA A O 1
ATOM 1909 N N . VAL A 1 251 ? -8.031 -21.922 8.281 1 98.75 251 VAL A N 1
ATOM 1910 C CA . VAL A 1 251 ? -6.738 -22.312 7.734 1 98.75 251 VAL A CA 1
ATOM 1911 C C . VAL A 1 251 ? -5.648 -21.391 8.281 1 98.75 251 VAL A C 1
ATOM 1913 O O . VAL A 1 251 ? -5.738 -20.156 8.156 1 98.75 251 VAL A O 1
ATOM 1916 N N . GLU A 1 252 ? -4.637 -21.969 8.852 1 98.5 252 GLU A N 1
ATOM 1917 C CA . GLU A 1 252 ? -3.588 -21.188 9.492 1 98.5 252 GLU A CA 1
ATOM 1918 C C . GLU A 1 252 ? -2.529 -20.75 8.484 1 98.5 252 GLU A C 1
ATOM 1920 O O . GLU A 1 252 ? -2.082 -21.547 7.66 1 98.5 252 GLU A O 1
ATOM 1925 N N . ILE A 1 253 ? -2.191 -19.484 8.508 1 98.81 253 ILE A N 1
ATOM 1926 C CA . ILE A 1 253 ? -0.975 -19.047 7.828 1 98.81 253 ILE A CA 1
ATOM 1927 C C . ILE A 1 253 ? 0.232 -19.297 8.734 1 98.81 253 ILE A C 1
ATOM 1929 O O . ILE A 1 253 ? 0.457 -18.547 9.688 1 98.81 253 ILE A O 1
ATOM 1933 N N . ILE A 1 254 ? 1.094 -20.203 8.367 1 97.75 254 ILE A N 1
ATOM 1934 C CA . ILE A 1 254 ? 2.117 -20.641 9.312 1 97.75 254 ILE A CA 1
ATOM 1935 C C . ILE A 1 254 ? 3.436 -19.938 9 1 97.75 254 ILE A C 1
ATOM 1937 O O . ILE A 1 254 ? 4.312 -19.828 9.867 1 97.75 254 ILE A O 1
ATOM 1941 N N . ALA A 1 255 ? 3.588 -19.5 7.766 1 98.06 255 ALA A N 1
ATOM 1942 C CA . ALA A 1 255 ? 4.742 -18.688 7.367 1 98.06 255 ALA A CA 1
ATOM 1943 C C . ALA A 1 255 ? 4.418 -17.844 6.145 1 98.06 255 ALA A C 1
ATOM 1945 O O . ALA A 1 255 ? 3.639 -18.25 5.281 1 98.06 255 ALA A O 1
ATOM 1946 N N . GLN A 1 256 ? 4.988 -16.734 6.062 1 98.69 256 GLN A N 1
ATOM 1947 C CA . GLN A 1 256 ? 4.852 -15.828 4.926 1 98.69 256 GLN A CA 1
ATOM 1948 C C . GLN A 1 256 ? 6.055 -14.906 4.805 1 98.69 256 GLN A C 1
ATOM 1950 O O . GLN A 1 256 ? 6.383 -14.18 5.75 1 98.69 256 GLN A O 1
ATOM 1955 N N . GLN A 1 257 ? 6.711 -14.945 3.637 1 98.56 257 GLN A N 1
ATOM 1956 C CA . GLN A 1 257 ? 7.934 -14.18 3.439 1 98.56 257 GLN A CA 1
ATOM 1957 C C . GLN A 1 257 ? 7.945 -13.5 2.07 1 98.56 257 GLN A C 1
ATOM 1959 O O . GLN A 1 257 ? 7.426 -14.055 1.099 1 98.56 257 GLN A O 1
ATOM 1964 N N . MET A 1 258 ? 8.469 -12.297 2.051 1 98.81 258 MET A N 1
ATOM 1965 C CA . MET A 1 258 ? 8.711 -11.57 0.81 1 98.81 258 MET A CA 1
ATOM 1966 C C . MET A 1 258 ? 10.203 -11.32 0.604 1 98.81 258 MET A C 1
ATOM 1968 O O . MET A 1 258 ? 10.914 -10.961 1.546 1 98.81 258 MET A O 1
ATOM 1972 N N . ALA A 1 259 ? 10.68 -11.586 -0.559 1 98.69 259 ALA A N 1
ATOM 1973 C CA . ALA A 1 259 ? 12.023 -11.188 -0.98 1 98.69 259 ALA A CA 1
ATOM 1974 C C . ALA A 1 259 ? 11.969 -10.258 -2.191 1 98.69 259 ALA A C 1
ATOM 1976 O O . ALA A 1 259 ? 11.172 -10.477 -3.107 1 98.69 259 ALA A O 1
ATOM 1977 N N . THR A 1 260 ? 12.734 -9.188 -2.092 1 98.56 260 THR A N 1
ATOM 1978 C CA . THR A 1 260 ? 12.898 -8.305 -3.242 1 98.56 260 THR A CA 1
ATOM 1979 C C . THR A 1 260 ? 14.266 -8.508 -3.887 1 98.56 260 THR A C 1
ATOM 1981 O O . THR A 1 260 ? 14.969 -9.477 -3.578 1 98.56 260 THR A O 1
ATOM 1984 N N . ASP A 1 261 ? 14.57 -7.688 -4.867 1 98.44 261 ASP A N 1
ATOM 1985 C CA . ASP A 1 261 ? 15.781 -7.906 -5.66 1 98.44 261 ASP A CA 1
ATOM 1986 C C . ASP A 1 261 ? 17.031 -7.828 -4.785 1 98.44 261 ASP A C 1
ATOM 1988 O O . ASP A 1 261 ? 17.141 -6.953 -3.926 1 98.44 261 ASP A O 1
ATOM 1992 N N . MET A 1 262 ? 17.891 -8.781 -4.953 1 97.88 262 MET A N 1
ATOM 1993 C CA . MET A 1 262 ? 19.25 -8.844 -4.402 1 97.88 262 MET A CA 1
ATOM 1994 C C . MET A 1 262 ? 20.281 -8.57 -5.48 1 97.88 262 MET A C 1
ATOM 1996 O O . MET A 1 262 ? 19.953 -8.484 -6.664 1 97.88 262 MET A O 1
ATOM 2000 N N . PRO A 1 263 ? 21.562 -8.422 -5.074 1 97.44 263 PRO A N 1
ATOM 2001 C CA . PRO A 1 263 ? 22.578 -8.227 -6.105 1 97.44 263 PRO A CA 1
ATOM 2002 C C . PRO A 1 263 ? 22.562 -9.312 -7.176 1 97.44 263 PRO A C 1
ATOM 2004 O O . PRO A 1 263 ? 22.828 -9.039 -8.352 1 97.44 263 PRO A O 1
ATOM 2007 N N . SER A 1 264 ? 22.125 -10.461 -6.848 1 96.88 264 SER A N 1
ATOM 2008 C CA . SER A 1 264 ? 22.078 -11.586 -7.781 1 96.88 264 SER A CA 1
ATOM 2009 C C . SER A 1 264 ? 21.078 -11.328 -8.906 1 96.88 264 SER A C 1
ATOM 2011 O O . SER A 1 264 ? 21.219 -11.852 -10.008 1 96.88 264 SER A O 1
ATOM 2013 N N . SER A 1 265 ? 20.031 -10.539 -8.625 1 97.25 265 SER A N 1
ATOM 2014 C CA . SER A 1 265 ? 19.047 -10.219 -9.648 1 97.25 265 SER A CA 1
ATOM 2015 C C . SER A 1 265 ? 19.688 -9.531 -10.844 1 97.25 265 SER A C 1
ATOM 2017 O O . SER A 1 265 ? 19.156 -9.578 -11.953 1 97.25 265 SER A O 1
ATOM 2019 N N . PHE A 1 266 ? 20.844 -8.93 -10.586 1 97.75 266 PHE A N 1
ATOM 2020 C CA . PHE A 1 266 ? 21.516 -8.172 -11.633 1 97.75 266 PHE A CA 1
ATOM 2021 C C . PHE A 1 266 ? 22.906 -8.734 -11.898 1 97.75 266 PHE A C 1
ATOM 2023 O O . PHE A 1 266 ? 23.844 -7.98 -12.18 1 97.75 266 PHE A O 1
ATOM 2030 N N . GLY A 1 267 ? 23 -9.969 -11.719 1 97.06 267 GLY A N 1
ATOM 2031 C CA . GLY A 1 267 ? 24.203 -10.703 -12.094 1 97.06 267 GLY A CA 1
ATOM 2032 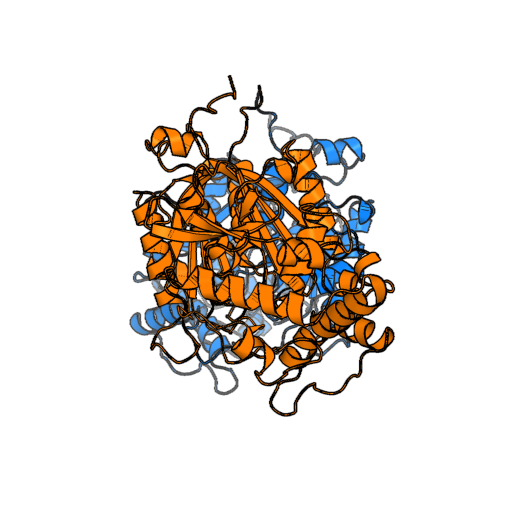C C . GLY A 1 267 ? 24.172 -11.203 -13.523 1 97.06 267 GLY A C 1
ATOM 2033 O O . GLY A 1 267 ? 23.672 -10.516 -14.422 1 97.06 267 GLY A O 1
ATOM 2034 N N . ARG A 1 268 ? 24.656 -12.453 -13.766 1 95.5 268 ARG A N 1
ATOM 2035 C CA . ARG A 1 268 ? 24.875 -12.914 -15.133 1 95.5 268 ARG A CA 1
ATOM 2036 C C . ARG A 1 268 ? 23.797 -13.898 -15.555 1 95.5 268 ARG A C 1
ATOM 2038 O O . ARG A 1 268 ? 23.953 -14.633 -16.531 1 95.5 268 ARG A O 1
ATOM 2045 N N . SER A 1 269 ? 22.672 -13.922 -14.891 1 97.62 269 SER A N 1
ATOM 2046 C CA . SER A 1 269 ? 21.641 -14.922 -15.156 1 97.62 269 SER A CA 1
ATOM 2047 C C . SER A 1 269 ? 20.297 -14.266 -15.469 1 97.62 269 SER A C 1
ATOM 2049 O O . SER A 1 269 ? 19.812 -13.445 -14.688 1 97.62 269 SER A O 1
ATOM 2051 N N . TYR A 1 270 ? 19.719 -14.695 -16.641 1 98.25 270 TYR A N 1
ATOM 2052 C CA . TYR A 1 270 ? 18.359 -14.266 -16.969 1 98.25 270 TYR A CA 1
ATOM 2053 C C . TYR A 1 270 ? 17.359 -14.844 -15.977 1 98.25 270 TYR A C 1
ATOM 2055 O O . TYR A 1 270 ? 16.344 -14.219 -15.68 1 98.25 270 TYR A O 1
ATOM 2063 N N . MET A 1 271 ? 17.625 -16.031 -15.445 1 98 271 MET A N 1
ATOM 2064 C CA . MET A 1 271 ? 16.734 -16.672 -14.469 1 98 271 MET A CA 1
ATOM 2065 C C . MET A 1 271 ? 16.672 -15.859 -13.188 1 98 271 MET A C 1
ATOM 2067 O O . MET A 1 271 ? 15.578 -15.609 -12.664 1 98 271 MET A O 1
ATOM 2071 N N . ASP A 1 272 ? 17.859 -15.398 -12.75 1 97.81 272 ASP A N 1
ATOM 2072 C CA . ASP A 1 272 ? 17.906 -14.578 -11.539 1 97.81 272 ASP A CA 1
ATOM 2073 C C . ASP A 1 272 ? 17.25 -13.219 -11.781 1 97.81 272 ASP A C 1
ATOM 2075 O O . ASP A 1 272 ? 16.594 -12.672 -10.891 1 97.81 272 ASP A O 1
ATOM 2079 N N . LEU A 1 273 ? 17.453 -12.703 -12.977 1 98 273 LEU A N 1
ATOM 2080 C CA . LEU A 1 273 ? 16.828 -11.445 -13.367 1 98 273 LEU A CA 1
ATOM 2081 C C . LEU A 1 273 ? 15.312 -11.57 -13.336 1 98 273 LEU A C 1
ATOM 2083 O O . LEU A 1 273 ? 14.617 -10.602 -13.008 1 98 273 LEU A O 1
ATOM 2087 N N . SER A 1 274 ? 14.812 -12.805 -13.617 1 97.12 274 SER A N 1
ATOM 2088 C CA . SER A 1 274 ? 13.375 -13.047 -13.695 1 97.12 274 SER A CA 1
ATOM 2089 C C . SER A 1 274 ? 12.82 -13.516 -12.352 1 97.12 274 SER A C 1
ATOM 2091 O O . SER A 1 274 ? 11.664 -13.922 -12.258 1 97.12 274 SER A O 1
ATOM 2093 N N . GLY A 1 275 ? 13.617 -13.539 -11.281 1 97.5 275 GLY A N 1
ATOM 2094 C CA . GLY A 1 275 ? 13.07 -13.68 -9.945 1 97.5 275 GLY A CA 1
ATOM 2095 C C . GLY A 1 275 ? 13.359 -15.039 -9.32 1 97.5 275 GLY A C 1
ATOM 2096 O O . GLY A 1 275 ? 12.836 -15.359 -8.258 1 97.5 275 GLY A O 1
ATOM 2097 N N . TYR A 1 276 ? 14.227 -15.906 -9.984 1 98.19 276 TYR A N 1
ATOM 2098 C CA . TYR A 1 276 ? 14.508 -17.25 -9.492 1 98.19 276 TYR A CA 1
ATOM 2099 C C . TYR A 1 276 ? 15.086 -17.203 -8.086 1 98.19 276 TYR A C 1
ATOM 2101 O O . TYR A 1 276 ? 14.57 -17.875 -7.18 1 98.19 276 TYR A O 1
ATOM 2109 N N . ASP A 1 277 ? 16.109 -16.406 -7.891 1 97.81 277 ASP A N 1
ATOM 2110 C CA . ASP A 1 277 ? 16.797 -16.344 -6.602 1 97.81 277 ASP A CA 1
ATOM 2111 C C . ASP A 1 277 ? 15.906 -15.711 -5.535 1 97.81 277 ASP A C 1
ATOM 2113 O O . ASP A 1 277 ? 15.984 -16.062 -4.359 1 97.81 277 ASP A O 1
ATOM 2117 N N . MET A 1 278 ? 15.117 -14.758 -5.883 1 98.44 278 MET A N 1
ATOM 2118 C CA . MET A 1 278 ? 14.172 -14.164 -4.945 1 98.44 278 MET A CA 1
ATOM 2119 C C . MET A 1 278 ? 13.195 -15.211 -4.418 1 98.44 278 MET A C 1
ATOM 2121 O O . MET A 1 278 ? 12.93 -15.273 -3.215 1 98.44 278 MET A O 1
ATOM 2125 N N . ALA A 1 279 ? 12.664 -16.031 -5.371 1 98.62 279 ALA A N 1
ATOM 2126 C CA . ALA A 1 279 ? 11.734 -17.094 -4.988 1 98.62 279 ALA A CA 1
ATOM 2127 C C . ALA A 1 279 ? 12.414 -18.109 -4.07 1 98.62 279 ALA A C 1
ATOM 2129 O O . ALA A 1 279 ? 11.828 -18.547 -3.078 1 98.62 279 ALA A O 1
ATOM 2130 N N . LYS A 1 280 ? 13.594 -18.453 -4.426 1 98.62 280 LYS A N 1
ATOM 2131 C CA . LYS A 1 280 ? 14.367 -19.391 -3.625 1 98.62 280 LYS A CA 1
ATOM 2132 C C . LYS A 1 280 ? 14.578 -18.875 -2.207 1 98.62 280 LYS A C 1
ATOM 2134 O O . LYS A 1 280 ? 14.406 -19.609 -1.234 1 98.62 280 LYS A O 1
ATOM 2139 N N . LYS A 1 281 ? 14.945 -17.641 -2.102 1 98.62 281 LYS A N 1
ATOM 2140 C CA . LYS A 1 281 ? 15.164 -17.031 -0.794 1 98.62 281 LYS A CA 1
ATOM 2141 C C . LYS A 1 281 ? 13.883 -17 0.027 1 98.62 281 LYS A C 1
ATOM 2143 O O . LYS A 1 281 ? 13.883 -17.344 1.209 1 98.62 281 LYS A O 1
ATOM 2148 N N . ALA A 1 282 ? 12.789 -16.516 -0.587 1 98.81 282 ALA A N 1
ATOM 2149 C CA . ALA A 1 282 ? 11.516 -16.438 0.12 1 98.81 282 ALA A CA 1
ATOM 2150 C C . ALA A 1 282 ? 11.07 -17.812 0.601 1 98.81 282 ALA A C 1
ATOM 2152 O O . ALA A 1 282 ? 10.57 -17.953 1.72 1 98.81 282 ALA A O 1
ATOM 2153 N N . ALA A 1 283 ? 11.227 -18.812 -0.248 1 98.88 283 ALA A N 1
ATOM 2154 C CA . ALA A 1 283 ? 10.859 -20.188 0.122 1 98.88 283 ALA A CA 1
ATOM 2155 C C . ALA A 1 283 ? 11.719 -20.688 1.276 1 98.88 283 ALA A C 1
ATOM 2157 O O . ALA A 1 283 ? 11.203 -21.25 2.244 1 98.88 283 ALA A O 1
ATOM 2158 N N . ALA A 1 284 ? 13.031 -20.5 1.145 1 98.69 284 ALA A N 1
ATOM 2159 C CA . ALA A 1 284 ? 13.945 -20.922 2.195 1 98.69 284 ALA A CA 1
ATOM 2160 C C . ALA A 1 284 ? 13.594 -20.281 3.533 1 98.69 284 ALA A C 1
ATOM 2162 O O . ALA A 1 284 ? 13.633 -20.938 4.574 1 98.69 284 ALA A O 1
ATOM 2163 N N . ASP A 1 285 ? 13.289 -19.031 3.488 1 98.56 285 ASP A N 1
ATOM 2164 C CA . ASP A 1 285 ? 12.906 -18.328 4.707 1 98.56 285 ASP A CA 1
ATOM 2165 C C . ASP A 1 285 ? 11.617 -18.891 5.293 1 98.56 285 ASP A C 1
ATOM 2167 O O . ASP A 1 285 ? 11.484 -19.031 6.512 1 98.56 285 ASP A O 1
ATOM 2171 N N . CYS A 1 286 ? 10.633 -19.219 4.449 1 98.5 286 CYS A N 1
ATOM 2172 C CA . CYS A 1 286 ? 9.391 -19.797 4.926 1 98.5 286 CYS A CA 1
ATOM 2173 C C . CYS A 1 286 ? 9.633 -21.172 5.559 1 98.5 286 CYS A C 1
ATOM 2175 O O . CYS A 1 286 ? 9.047 -21.5 6.59 1 98.5 286 CYS A O 1
ATOM 2177 N N . TYR A 1 287 ? 10.469 -21.984 4.914 1 98.62 287 TYR A N 1
ATOM 2178 C CA . TYR A 1 287 ? 10.805 -23.281 5.465 1 98.62 287 TYR A CA 1
ATOM 2179 C C . TYR A 1 287 ? 11.492 -23.156 6.82 1 98.62 287 TYR A C 1
ATOM 2181 O O . TYR A 1 287 ? 11.164 -23.875 7.766 1 98.62 287 TYR A O 1
ATOM 2189 N N . ARG A 1 288 ? 12.367 -22.172 6.914 1 98.19 288 ARG A N 1
ATOM 2190 C CA . ARG A 1 288 ? 13.078 -21.938 8.172 1 98.19 288 ARG A CA 1
ATOM 2191 C C . ARG A 1 288 ? 12.102 -21.547 9.281 1 98.19 288 ARG A C 1
ATOM 2193 O O . ARG A 1 288 ? 12.164 -22.109 10.383 1 98.19 288 ARG A O 1
ATOM 2200 N N . VAL A 1 289 ? 11.18 -20.688 9 1 96.44 289 VAL A N 1
ATOM 2201 C CA . VAL A 1 289 ? 10.258 -20.156 10 1 96.44 289 VAL A CA 1
ATOM 2202 C C . VAL A 1 289 ? 9.242 -21.219 10.391 1 96.44 289 VAL A C 1
ATOM 2204 O O . VAL A 1 289 ? 8.875 -21.328 11.562 1 96.44 289 VAL A O 1
ATOM 2207 N N . SER A 1 290 ? 8.797 -21.984 9.469 1 96.56 290 SER A N 1
ATOM 2208 C CA . SER A 1 290 ? 7.738 -22.969 9.719 1 96.56 290 SER A CA 1
ATOM 2209 C C . SER A 1 290 ? 8.312 -24.266 10.281 1 96.56 290 SER A C 1
ATOM 2211 O O . SER A 1 290 ? 7.582 -25.062 10.875 1 96.56 290 SER A O 1
ATOM 2213 N N . GLY A 1 291 ? 9.586 -24.531 9.984 1 97.75 291 GLY A N 1
ATOM 2214 C CA . GLY A 1 291 ? 10.195 -25.797 10.344 1 97.75 291 GLY A CA 1
ATOM 2215 C C . GLY A 1 291 ? 9.844 -26.922 9.383 1 97.75 291 GLY A C 1
ATOM 2216 O O . GLY A 1 291 ? 10.102 -28.094 9.672 1 97.75 291 GLY A O 1
ATOM 2217 N N . LEU A 1 292 ? 9.195 -26.578 8.273 1 98.12 292 LEU A N 1
ATOM 2218 C CA . LEU A 1 292 ? 8.789 -27.547 7.262 1 98.12 292 LEU A CA 1
ATOM 2219 C C . LEU A 1 292 ? 9.711 -27.484 6.051 1 98.12 292 LEU A C 1
ATOM 2221 O O . LEU A 1 292 ? 10.617 -26.641 5.988 1 98.12 292 LEU A O 1
ATOM 2225 N N . GLN A 1 293 ? 9.586 -28.453 5.203 1 98 293 GLN A N 1
ATOM 2226 C CA . GLN A 1 293 ? 10.305 -28.516 3.936 1 98 293 GLN A CA 1
ATOM 2227 C C . GLN A 1 293 ? 9.352 -28.797 2.777 1 98 293 GLN A C 1
ATOM 2229 O O . GLN A 1 293 ? 8.148 -29 2.986 1 98 293 GLN A O 1
ATOM 2234 N N . ALA A 1 294 ? 9.891 -28.75 1.55 1 98.25 294 ALA A N 1
ATOM 2235 C CA . ALA A 1 294 ? 9.062 -28.969 0.364 1 98.25 294 ALA A CA 1
ATOM 2236 C C . ALA A 1 294 ? 8.344 -30.312 0.444 1 98.25 294 ALA A C 1
ATOM 2238 O O . ALA A 1 294 ? 7.199 -30.438 -0.011 1 98.25 294 ALA A O 1
ATOM 2239 N N . GLN A 1 295 ? 8.938 -31.25 1.091 1 97.81 295 GLN A N 1
ATOM 2240 C CA . GLN A 1 295 ? 8.383 -32.594 1.187 1 97.81 295 GLN A CA 1
ATOM 2241 C C . GLN A 1 295 ? 7.164 -32.625 2.102 1 97.81 295 GLN A C 1
ATOM 2243 O O . GLN A 1 295 ? 6.371 -33.562 2.055 1 97.81 295 GLN A O 1
ATOM 2248 N N . ASP A 1 296 ? 7.051 -31.625 2.93 1 98.12 296 ASP A N 1
ATOM 2249 C CA . ASP A 1 296 ? 5.926 -31.562 3.857 1 98.12 296 ASP A CA 1
ATOM 2250 C C . ASP A 1 296 ? 4.707 -30.906 3.207 1 98.12 296 ASP A C 1
ATOM 2252 O O . ASP A 1 296 ? 3.605 -30.953 3.756 1 98.12 296 ASP A O 1
ATOM 2256 N N . VAL A 1 297 ? 4.879 -30.359 2.016 1 98.75 297 VAL A N 1
ATOM 2257 C CA . VAL A 1 297 ? 3.811 -29.641 1.333 1 98.75 297 VAL A CA 1
ATOM 2258 C C . VAL A 1 297 ? 3.057 -30.594 0.407 1 98.75 297 VAL A C 1
ATOM 2260 O O . VAL A 1 297 ? 3.662 -31.453 -0.237 1 98.75 297 VAL A O 1
ATOM 2263 N N . ASP A 1 298 ? 1.746 -30.438 0.33 1 98.5 298 ASP A N 1
ATOM 2264 C CA . ASP A 1 298 ? 0.919 -31.328 -0.48 1 98.5 298 ASP A CA 1
ATOM 2265 C C . ASP A 1 298 ? 0.486 -30.641 -1.775 1 98.5 298 ASP A C 1
ATOM 2267 O O . ASP A 1 298 ? 0.401 -31.281 -2.824 1 98.5 298 ASP A O 1
ATOM 2271 N N . VAL A 1 299 ? 0.194 -29.406 -1.693 1 98.88 299 VAL A N 1
ATOM 2272 C CA . VAL A 1 299 ? -0.399 -28.719 -2.83 1 98.88 299 VAL A CA 1
ATOM 2273 C C . VAL A 1 299 ? 0.194 -27.312 -2.947 1 98.88 299 VAL A C 1
ATOM 2275 O O . VAL A 1 299 ? 0.456 -26.656 -1.936 1 98.88 299 VAL A O 1
ATOM 2278 N N . PHE A 1 300 ? 0.467 -26.891 -4.211 1 98.88 300 PHE A N 1
ATOM 2279 C CA . PHE A 1 300 ? 1.078 -25.594 -4.5 1 98.88 300 PHE A CA 1
ATOM 2280 C C . PHE A 1 300 ? 0.205 -24.781 -5.449 1 98.88 300 PHE A C 1
ATOM 2282 O O . PHE A 1 300 ? -0.432 -25.344 -6.348 1 98.88 300 PHE A O 1
ATOM 2289 N N . GLU A 1 301 ? 0.097 -23.516 -5.25 1 98.94 301 GLU A N 1
ATOM 2290 C CA . GLU A 1 301 ? -0.212 -22.531 -6.285 1 98.94 301 GLU A CA 1
ATOM 2291 C C . GLU A 1 301 ? 0.995 -21.641 -6.582 1 98.94 301 GLU A C 1
ATOM 2293 O O . GLU A 1 301 ? 1.455 -20.891 -5.715 1 98.94 301 GLU A O 1
ATOM 2298 N N . VAL A 1 302 ? 1.511 -21.719 -7.777 1 98.69 302 VAL A N 1
ATOM 2299 C CA . VAL A 1 302 ? 2.707 -20.953 -8.094 1 98.69 302 VAL A CA 1
ATOM 2300 C C . VAL A 1 302 ? 2.408 -19.969 -9.234 1 98.69 302 VAL A C 1
ATOM 2302 O O . VAL A 1 302 ? 1.434 -20.141 -9.969 1 98.69 302 VAL A O 1
ATOM 2305 N N . HIS A 1 303 ? 3.189 -18.953 -9.312 1 98.5 303 HIS A N 1
ATOM 2306 C CA . HIS A 1 303 ? 3.027 -17.891 -10.297 1 98.5 303 HIS A CA 1
ATOM 2307 C C . HIS A 1 303 ? 3.488 -18.359 -11.68 1 98.5 303 HIS A C 1
ATOM 2309 O O . HIS A 1 303 ? 4.645 -18.156 -12.055 1 98.5 303 HIS A O 1
ATOM 2315 N N . ASP A 1 304 ? 2.582 -18.812 -12.445 1 98.06 304 ASP A N 1
ATOM 2316 C CA . ASP A 1 304 ? 2.879 -19.328 -13.781 1 98.06 304 ASP A CA 1
ATOM 2317 C C . ASP A 1 304 ? 2.385 -18.375 -14.867 1 98.06 304 ASP A C 1
ATOM 2319 O O . ASP A 1 304 ? 1.669 -18.797 -15.781 1 98.06 304 ASP A O 1
ATOM 2323 N N . CYS A 1 305 ? 2.889 -17.141 -14.812 1 96.88 305 CYS A N 1
ATOM 2324 C CA . CYS A 1 305 ? 2.553 -16.219 -15.891 1 96.88 305 CYS A CA 1
ATOM 2325 C C . CYS A 1 305 ? 2.928 -16.797 -17.25 1 96.88 305 CYS A C 1
ATOM 2327 O O . CYS A 1 305 ? 2.289 -16.5 -18.25 1 96.88 305 CYS A O 1
ATOM 2329 N N . PHE A 1 306 ? 3.973 -17.594 -17.25 1 97.94 306 PHE A N 1
ATOM 2330 C CA . PHE A 1 306 ? 4.391 -18.453 -18.359 1 97.94 306 PHE A CA 1
ATOM 2331 C C . PHE A 1 306 ? 4.715 -19.859 -17.859 1 97.94 306 PHE A C 1
ATOM 2333 O O . PHE A 1 306 ? 5.129 -20.031 -16.719 1 97.94 306 PHE A O 1
ATOM 2340 N N . SER A 1 307 ? 4.52 -20.828 -18.734 1 98.44 307 SER A N 1
ATOM 2341 C CA . SER A 1 307 ? 4.734 -22.219 -18.328 1 98.44 307 SER A CA 1
ATOM 2342 C C . SER A 1 307 ? 6.168 -22.438 -17.859 1 98.44 307 SER A C 1
ATOM 2344 O O . SER A 1 307 ? 6.41 -23.219 -16.922 1 98.44 307 SER A O 1
ATOM 2346 N N . CYS A 1 308 ? 7.129 -21.75 -18.469 1 98.56 308 CYS A N 1
ATOM 2347 C CA . CYS A 1 308 ? 8.516 -21.938 -18.078 1 98.56 308 CYS A CA 1
ATOM 2348 C C . CYS A 1 308 ? 8.742 -21.484 -16.641 1 98.56 308 CYS A C 1
ATOM 2350 O O . CYS A 1 308 ? 9.562 -22.062 -15.922 1 98.56 308 CYS A O 1
ATOM 2352 N N . ASN A 1 309 ? 8.023 -20.469 -16.203 1 98.5 309 ASN A N 1
ATOM 2353 C CA . ASN A 1 309 ? 8.219 -20 -14.836 1 98.5 309 ASN A CA 1
ATOM 2354 C C . ASN A 1 309 ? 7.742 -21.031 -13.82 1 98.5 309 ASN A C 1
ATOM 2356 O O . ASN A 1 309 ? 8.289 -21.109 -12.719 1 98.5 309 ASN A O 1
ATOM 2360 N N . GLU A 1 310 ? 6.684 -21.766 -14.117 1 98.81 310 GLU A N 1
ATOM 2361 C CA . GLU A 1 310 ? 6.316 -22.859 -13.219 1 98.81 310 GLU A CA 1
ATOM 2362 C C . GLU A 1 310 ? 7.457 -23.859 -13.062 1 98.81 310 GLU A C 1
ATOM 2364 O O . GLU A 1 310 ? 7.727 -24.328 -11.961 1 98.81 310 GLU A O 1
ATOM 2369 N N . LEU A 1 311 ? 8.102 -24.172 -14.164 1 98.88 311 LEU A N 1
ATOM 2370 C CA . LEU A 1 311 ? 9.234 -25.094 -14.086 1 98.88 311 LEU A CA 1
ATOM 2371 C C . LEU A 1 311 ? 10.312 -24.531 -13.156 1 98.88 311 LEU A C 1
ATOM 2373 O O . LEU A 1 311 ? 10.859 -25.266 -12.328 1 98.88 311 LEU A O 1
ATOM 2377 N N . PHE A 1 312 ? 10.633 -23.234 -13.32 1 98.75 312 PHE A N 1
ATOM 2378 C CA . PHE A 1 312 ? 11.617 -22.594 -12.453 1 98.75 312 PHE A CA 1
ATOM 2379 C C . PHE A 1 312 ? 11.219 -22.719 -10.992 1 98.75 312 PHE A C 1
ATOM 2381 O O . PHE A 1 312 ? 12.07 -22.891 -10.117 1 98.75 312 PHE A O 1
ATOM 2388 N N . MET A 1 313 ? 9.914 -22.609 -10.734 1 98.62 313 MET A N 1
ATOM 2389 C CA . MET A 1 313 ? 9.422 -22.625 -9.359 1 98.62 313 MET A CA 1
ATOM 2390 C C . MET A 1 313 ? 9.5 -24.031 -8.766 1 98.62 313 MET A C 1
ATOM 2392 O O . MET A 1 313 ? 9.664 -24.188 -7.555 1 98.62 313 MET A O 1
ATOM 2396 N N . TYR A 1 314 ? 9.391 -25.141 -9.648 1 98.81 314 TYR A N 1
ATOM 2397 C CA . TYR A 1 314 ? 9.664 -26.484 -9.133 1 98.81 314 TYR A CA 1
ATOM 2398 C C . TYR A 1 314 ? 11.008 -26.531 -8.414 1 98.81 314 TYR A C 1
ATOM 2400 O O . TYR A 1 314 ? 11.117 -27.109 -7.336 1 98.81 314 TYR A O 1
ATOM 2408 N N . GLU A 1 315 ? 11.945 -25.891 -9.039 1 98.75 315 GLU A N 1
ATOM 2409 C CA . GLU A 1 315 ? 13.32 -25.922 -8.539 1 98.75 315 GLU A CA 1
ATOM 2410 C C . GLU A 1 315 ? 13.516 -24.922 -7.402 1 98.75 315 GLU A C 1
ATOM 2412 O O . GLU A 1 315 ? 14.031 -25.281 -6.344 1 98.75 315 GLU A O 1
ATOM 2417 N N . ALA A 1 316 ? 13.055 -23.703 -7.535 1 98.75 316 ALA A N 1
ATOM 2418 C CA . ALA A 1 316 ? 13.266 -22.641 -6.562 1 98.75 316 ALA A CA 1
ATOM 2419 C C . ALA A 1 316 ? 12.594 -22.969 -5.23 1 98.75 316 ALA A C 1
ATOM 2421 O O . ALA A 1 316 ? 13.102 -22.609 -4.168 1 98.75 316 ALA A O 1
ATOM 2422 N N . LEU A 1 317 ? 11.414 -23.656 -5.297 1 98.81 317 LEU A N 1
ATOM 2423 C CA . LEU A 1 317 ? 10.664 -23.953 -4.082 1 98.81 317 LEU A CA 1
ATOM 2424 C C . LEU A 1 317 ? 11.117 -25.281 -3.477 1 98.81 317 LEU A C 1
ATOM 2426 O O . LEU A 1 317 ? 10.648 -25.672 -2.402 1 98.81 317 LEU A O 1
ATOM 2430 N N . GLY A 1 318 ? 11.945 -26.031 -4.168 1 98.56 318 GLY A N 1
ATOM 2431 C CA . GLY A 1 318 ? 12.602 -27.188 -3.566 1 98.56 318 GLY A CA 1
ATOM 2432 C C . GLY A 1 318 ? 11.898 -28.5 -3.873 1 98.56 318 GLY A C 1
ATOM 2433 O O . GLY A 1 318 ? 12.109 -29.484 -3.178 1 98.56 318 GLY A O 1
ATOM 2434 N N . LEU A 1 319 ? 11.031 -28.547 -4.867 1 98.56 319 LEU A N 1
ATOM 2435 C CA . LEU A 1 319 ? 10.406 -29.812 -5.238 1 98.56 319 LEU A CA 1
ATOM 2436 C C . LEU A 1 319 ? 11.422 -30.766 -5.871 1 98.56 319 LEU A C 1
ATOM 2438 O O . LEU A 1 319 ? 11.273 -31.984 -5.789 1 98.56 319 LEU A O 1
ATOM 2442 N N . CYS A 1 320 ? 12.414 -30.219 -6.523 1 98.25 320 CYS A N 1
ATOM 2443 C CA . CYS A 1 320 ? 13.516 -30.969 -7.129 1 98.25 320 CYS A CA 1
ATOM 2444 C C . CYS A 1 320 ? 14.789 -30.125 -7.133 1 98.25 320 CYS A C 1
ATOM 2446 O O . CYS A 1 320 ? 14.781 -28.969 -6.719 1 98.25 320 CYS A O 1
ATOM 2448 N N . GLY A 1 321 ? 15.875 -30.75 -7.453 1 97.88 321 GLY A N 1
ATOM 2449 C CA . GLY A 1 321 ? 17.125 -30.016 -7.566 1 97.88 321 GLY A CA 1
ATOM 2450 C C . GLY A 1 321 ? 17.172 -29.078 -8.766 1 97.88 321 GLY A C 1
ATOM 2451 O O . GLY A 1 321 ? 16.359 -29.203 -9.68 1 97.88 321 GLY A O 1
ATOM 2452 N N . GLU A 1 322 ? 18.125 -28.188 -8.773 1 97.62 322 GLU A N 1
ATOM 2453 C CA . GLU A 1 322 ? 18.328 -27.266 -9.891 1 97.62 322 GLU A CA 1
ATOM 2454 C C . GLU A 1 322 ? 18.547 -28.031 -11.195 1 97.62 322 GLU A C 1
ATOM 2456 O O . GLU A 1 322 ? 19.312 -28.984 -11.234 1 97.62 322 GLU A O 1
ATOM 2461 N N . GLY A 1 323 ? 17.797 -27.641 -12.195 1 98.31 323 GLY A N 1
ATOM 2462 C CA . GLY A 1 323 ? 17.953 -28.234 -13.508 1 98.31 323 GLY A CA 1
ATOM 2463 C C . GLY A 1 323 ? 17.109 -29.484 -13.688 1 98.31 323 GLY A C 1
ATOM 2464 O O . GLY A 1 323 ? 17.094 -30.078 -14.773 1 98.31 323 GLY A O 1
ATOM 2465 N N . LYS A 1 324 ? 16.344 -29.844 -12.711 1 98.62 324 LYS A N 1
ATOM 2466 C CA . LYS A 1 324 ? 15.648 -31.125 -12.758 1 98.62 324 LYS A CA 1
ATOM 2467 C C . LYS A 1 324 ? 14.148 -30.922 -12.977 1 98.62 324 LYS A C 1
ATOM 2469 O O . LYS A 1 324 ? 13.375 -31.891 -12.961 1 98.62 324 LYS A O 1
ATOM 2474 N N . GLY A 1 325 ? 13.742 -29.734 -13.203 1 98.62 325 GLY A N 1
ATOM 2475 C CA . GLY A 1 325 ? 12.336 -29.438 -13.414 1 98.62 325 GLY A CA 1
ATOM 2476 C C . GLY A 1 325 ? 11.742 -30.172 -14.602 1 98.62 325 GLY A C 1
ATOM 2477 O O . GLY A 1 325 ? 10.594 -30.609 -14.555 1 98.62 325 GLY A O 1
ATOM 2478 N N . GLY A 1 326 ? 12.508 -30.219 -15.656 1 98.62 326 GLY A N 1
ATOM 2479 C CA . GLY A 1 326 ? 12.07 -30.953 -16.844 1 98.62 326 GLY A CA 1
ATOM 2480 C C . GLY A 1 326 ? 11.766 -32.406 -16.562 1 98.62 326 GLY A C 1
ATOM 2481 O O . GLY A 1 326 ? 10.727 -32.938 -16.969 1 98.62 326 GLY A O 1
ATOM 2482 N N . GLN A 1 327 ? 12.656 -33.031 -15.867 1 98.5 327 GLN A N 1
ATOM 2483 C CA . GLN A 1 327 ? 12.453 -34.438 -15.5 1 98.5 327 GLN A CA 1
ATOM 2484 C C . GLN A 1 327 ? 11.234 -34.594 -14.602 1 98.5 327 GLN A C 1
ATOM 2486 O O . GLN A 1 327 ? 10.484 -35.562 -14.734 1 98.5 327 GLN A O 1
ATOM 2491 N N . LEU A 1 328 ? 11.031 -33.688 -13.695 1 98.69 328 LEU A N 1
ATOM 2492 C CA . LEU A 1 328 ? 9.922 -33.75 -12.758 1 98.69 328 LEU A CA 1
ATOM 2493 C C . LEU A 1 328 ? 8.586 -33.781 -13.5 1 98.69 328 LEU A C 1
ATOM 2495 O O . LEU A 1 328 ? 7.699 -34.562 -13.172 1 98.69 328 LEU A O 1
ATOM 2499 N N . ILE A 1 329 ? 8.414 -32.938 -14.531 1 98.75 329 ILE A N 1
ATOM 2500 C CA . ILE A 1 329 ? 7.148 -32.875 -15.258 1 98.75 329 ILE A CA 1
ATOM 2501 C C . ILE A 1 329 ? 7.031 -34.062 -16.188 1 98.75 329 ILE A C 1
ATOM 2503 O O . ILE A 1 329 ? 5.934 -34.594 -16.422 1 98.75 329 ILE A O 1
ATOM 2507 N N . ASP A 1 330 ? 8.109 -34.562 -16.719 1 98.62 330 ASP A N 1
ATOM 2508 C CA . ASP A 1 330 ? 8.102 -35.75 -17.562 1 98.62 330 ASP A CA 1
ATOM 2509 C C . ASP A 1 330 ? 7.566 -36.938 -16.797 1 98.62 330 ASP A C 1
ATOM 2511 O O . ASP A 1 330 ? 6.898 -37.812 -17.391 1 98.62 330 ASP A O 1
ATOM 2515 N N . GLU A 1 331 ? 7.816 -37 -15.547 1 98.44 331 GLU A N 1
ATOM 2516 C CA . GLU A 1 331 ? 7.484 -38.156 -14.727 1 98.44 331 GLU A CA 1
ATOM 2517 C C . GLU A 1 331 ? 6.141 -37.969 -14.031 1 98.44 331 GLU A C 1
ATOM 2519 O O . GLU A 1 331 ? 5.699 -38.844 -13.289 1 98.44 331 GLU A O 1
ATOM 2524 N N . ALA A 1 332 ? 5.492 -36.875 -14.242 1 98.38 332 ALA A N 1
ATOM 2525 C CA . ALA A 1 332 ? 4.219 -36.594 -13.586 1 98.38 332 ALA A CA 1
ATOM 2526 C C . ALA A 1 332 ? 3.148 -37.594 -14 1 98.38 332 ALA A C 1
ATOM 2528 O O . ALA A 1 332 ? 3.18 -38.094 -15.117 1 98.38 332 ALA A O 1
ATOM 2529 N N . LYS A 1 333 ? 2.193 -37.844 -13.102 1 98.38 333 LYS A N 1
ATOM 2530 C CA . LYS A 1 333 ? 1.12 -38.781 -13.367 1 98.38 333 LYS A CA 1
ATOM 2531 C C . LYS A 1 333 ? -0.235 -38.219 -12.969 1 98.38 333 LYS A C 1
ATOM 2533 O O . LYS A 1 333 ? -0.349 -37.531 -11.938 1 98.38 333 LYS A O 1
ATOM 2538 N N . TRP A 1 334 ? -1.182 -38.438 -13.789 1 98.06 334 TRP A N 1
ATOM 2539 C CA . TRP A 1 334 ? -2.551 -38.031 -13.477 1 98.06 334 TRP A CA 1
ATOM 2540 C C . TRP A 1 334 ? -3.201 -39 -12.5 1 98.06 334 TRP A C 1
ATOM 2542 O O . TRP A 1 334 ? -3.002 -40.219 -12.602 1 98.06 334 TRP A O 1
ATOM 2552 N N . HIS A 1 335 ? -3.898 -38.469 -11.57 1 97.31 335 HIS A N 1
ATOM 2553 C CA . HIS A 1 335 ? -4.621 -39.219 -10.57 1 97.31 335 HIS A CA 1
ATOM 2554 C C . HIS A 1 335 ? -6.074 -38.781 -10.469 1 97.31 335 HIS A C 1
ATOM 2556 O O . HIS A 1 335 ? -6.352 -37.562 -10.406 1 97.31 335 HIS A O 1
ATOM 2562 N N . THR A 1 336 ? -6.988 -39.75 -10.391 1 97.62 336 THR A N 1
ATOM 2563 C CA . THR A 1 336 ? -8.406 -39.438 -10.211 1 97.62 336 THR A CA 1
ATOM 2564 C C . THR A 1 336 ? -8.75 -39.312 -8.727 1 97.62 336 THR A C 1
ATOM 2566 O O . THR A 1 336 ? -8.414 -40.219 -7.941 1 97.62 336 THR A O 1
ATOM 2569 N N . ASN A 1 337 ? -9.305 -38.25 -8.375 1 96.56 337 ASN A N 1
ATOM 2570 C CA . ASN A 1 337 ? -9.688 -38.094 -6.977 1 96.56 337 ASN A CA 1
ATOM 2571 C C . ASN A 1 337 ? -11.086 -38.656 -6.715 1 96.56 337 ASN A C 1
ATOM 2573 O O . ASN A 1 337 ? -11.742 -39.156 -7.629 1 96.56 337 ASN A O 1
ATOM 2577 N N . SER A 1 338 ? -11.531 -38.625 -5.457 1 96.94 338 SER A N 1
ATOM 2578 C CA . SER A 1 338 ? -12.773 -39.281 -5.047 1 96.94 338 SER A CA 1
ATOM 2579 C C . SER A 1 338 ? -13.984 -38.531 -5.629 1 96.94 338 SER A C 1
ATOM 2581 O O . SER A 1 338 ? -15.062 -39.125 -5.75 1 96.94 338 SER A O 1
ATOM 2583 N N . ALA A 1 339 ? -13.789 -37.344 -6 1 96.88 339 ALA A N 1
ATOM 2584 C CA . ALA A 1 339 ? -14.883 -36.531 -6.562 1 96.88 339 ALA A CA 1
ATOM 2585 C C . ALA A 1 339 ? -14.984 -36.75 -8.07 1 96.88 339 ALA A C 1
ATOM 2587 O O . ALA A 1 339 ? -15.852 -36.156 -8.727 1 96.88 339 ALA A O 1
ATOM 2588 N N . GLY A 1 340 ? -14.125 -37.5 -8.672 1 97.12 340 GLY A N 1
ATOM 2589 C CA . GLY A 1 340 ? -14.188 -37.844 -10.078 1 97.12 340 GLY A CA 1
ATOM 2590 C C . GLY A 1 340 ? -13.398 -36.875 -10.961 1 97.12 340 GLY A C 1
ATOM 2591 O O . GLY A 1 340 ? -13.531 -36.906 -12.188 1 97.12 340 GLY A O 1
ATOM 2592 N N . GLY A 1 341 ? -12.641 -36.031 -10.336 1 97.19 341 GLY A N 1
ATOM 2593 C CA . GLY A 1 341 ? -11.742 -35.156 -11.078 1 97.19 341 GLY A CA 1
ATOM 2594 C C . GLY A 1 341 ? -10.32 -35.688 -11.156 1 97.19 341 GLY A C 1
ATOM 2595 O O . GLY A 1 341 ? -9.992 -36.656 -10.484 1 97.19 341 GLY A O 1
ATOM 2596 N N . GLU A 1 342 ? -9.508 -35.094 -12.016 1 97.31 342 GLU A N 1
ATOM 2597 C CA . GLU A 1 342 ? -8.117 -35.5 -12.156 1 97.31 342 GLU A CA 1
ATOM 2598 C C . GLU A 1 342 ? -7.156 -34.406 -11.742 1 97.31 342 GLU A C 1
ATOM 2600 O O . GLU A 1 342 ? -7.375 -33.219 -12.07 1 97.31 342 GLU A O 1
ATOM 2605 N N . VAL A 1 343 ? -6.18 -34.812 -10.992 1 97.88 343 VAL A N 1
ATOM 2606 C CA . VAL A 1 343 ? -5.09 -33.906 -10.633 1 97.88 343 VAL A CA 1
ATOM 2607 C C . VAL A 1 343 ? -3.752 -34.531 -11.023 1 97.88 343 VAL A C 1
ATOM 2609 O O . VAL A 1 343 ? -3.615 -35.75 -11.039 1 97.88 343 VAL A O 1
ATOM 2612 N N . CYS A 1 344 ? -2.82 -33.719 -11.414 1 98.5 344 CYS A N 1
ATOM 2613 C CA . CYS A 1 344 ? -1.505 -34.188 -11.852 1 98.5 344 CYS A CA 1
ATOM 2614 C C . CYS A 1 344 ? -0.516 -34.188 -10.688 1 98.5 344 CYS A C 1
ATOM 2616 O O . CYS A 1 344 ? -0.214 -33.125 -10.125 1 98.5 344 CYS A O 1
ATOM 2618 N N . LYS A 1 345 ? 0.031 -35.344 -10.359 1 98.31 345 LYS A N 1
ATOM 2619 C CA . LYS A 1 345 ? 0.98 -35.438 -9.258 1 98.31 345 LYS A CA 1
ATOM 2620 C C . LYS A 1 345 ? 2.418 -35.438 -9.766 1 98.31 345 LYS A C 1
ATOM 2622 O O . LYS A 1 345 ? 2.768 -36.219 -10.664 1 98.31 345 LYS A O 1
ATOM 2627 N N . LEU A 1 346 ? 3.207 -34.562 -9.227 1 98.56 346 LEU A N 1
ATOM 2628 C CA . LEU A 1 346 ? 4.641 -34.469 -9.477 1 98.56 346 LEU A CA 1
ATOM 2629 C C . LEU A 1 346 ? 5.43 -35.156 -8.375 1 98.56 346 LEU A C 1
ATOM 2631 O O . LEU A 1 346 ? 5.133 -34.969 -7.188 1 98.56 346 LEU A O 1
ATOM 2635 N N . GLY A 1 347 ? 6.398 -35.938 -8.727 1 96.25 347 GLY A N 1
ATOM 2636 C CA . GLY A 1 347 ? 7.227 -36.594 -7.742 1 96.25 347 GLY A CA 1
ATOM 2637 C C . GLY A 1 347 ? 6.445 -37.562 -6.867 1 96.25 347 GLY A C 1
ATOM 2638 O O . GLY A 1 347 ? 6.82 -37.812 -5.715 1 96.25 347 GLY A O 1
ATOM 2639 N N . GLY A 1 348 ? 5.285 -37.969 -7.32 1 94.88 348 GLY A N 1
ATOM 2640 C CA . GLY A 1 348 ? 4.445 -38.906 -6.582 1 94.88 348 GLY A CA 1
ATOM 2641 C C . GLY A 1 348 ? 3.723 -38.25 -5.414 1 94.88 348 GLY A C 1
ATOM 2642 O O . GLY A 1 348 ? 3.047 -38.938 -4.641 1 94.88 348 GLY A O 1
ATOM 2643 N N . LYS A 1 349 ? 3.812 -36.969 -5.395 1 95 349 LYS A N 1
ATOM 2644 C CA . LYS A 1 349 ? 3.275 -36.375 -4.18 1 95 349 LYS A CA 1
ATOM 2645 C C . LYS A 1 349 ? 2.633 -35.031 -4.473 1 95 349 LYS A C 1
ATOM 2647 O O . LYS A 1 349 ? 1.475 -34.781 -4.121 1 95 349 LYS A O 1
ATOM 2652 N N . TRP A 1 350 ? 3.342 -34.156 -5.102 1 98.38 350 TRP A N 1
ATOM 2653 C CA . TRP A 1 350 ? 2.98 -32.719 -5.168 1 98.38 350 TRP A CA 1
ATOM 2654 C C . TRP A 1 350 ? 1.949 -32.469 -6.262 1 98.38 350 TRP A C 1
ATOM 2656 O O . TRP A 1 350 ? 2.041 -33.062 -7.352 1 98.38 350 TRP A O 1
ATOM 2666 N N . VAL A 1 351 ? 0.928 -31.719 -5.992 1 98.88 351 VAL A N 1
ATOM 2667 C CA . VAL A 1 351 ? 0.07 -31.156 -7.031 1 98.88 351 VAL A CA 1
ATOM 2668 C C . VAL A 1 351 ? 0.308 -29.656 -7.137 1 98.88 351 VAL A C 1
ATOM 2670 O O . VAL A 1 351 ? 0.237 -28.938 -6.137 1 98.88 351 VAL A O 1
ATOM 2673 N N . VAL A 1 352 ? 0.662 -29.172 -8.328 1 98.88 352 VAL A N 1
ATOM 2674 C CA . VAL A 1 352 ? 0.941 -27.766 -8.562 1 98.88 352 VAL A CA 1
ATOM 2675 C C . VAL A 1 352 ? -0.139 -27.156 -9.461 1 98.88 352 VAL A C 1
ATOM 2677 O O . VAL A 1 352 ? -0.416 -27.688 -10.547 1 98.88 352 VAL A O 1
ATOM 2680 N N . ASN A 1 353 ? -0.75 -26.078 -8.992 1 98.88 353 ASN A N 1
ATOM 2681 C CA . ASN A 1 353 ? -1.752 -25.297 -9.719 1 98.88 353 ASN A CA 1
ATOM 2682 C C . ASN A 1 353 ? -2.977 -26.156 -10.055 1 98.88 353 ASN A C 1
ATOM 2684 O O . ASN A 1 353 ? -3.4 -26.203 -11.211 1 98.88 353 ASN A O 1
ATOM 2688 N N . PRO A 1 354 ? -3.598 -26.75 -9.055 1 98.75 354 PRO A N 1
ATOM 2689 C CA . PRO A 1 354 ? -4.852 -27.469 -9.312 1 98.75 354 PRO A CA 1
ATOM 2690 C C . PRO A 1 354 ? -5.957 -26.547 -9.82 1 98.75 354 PRO A C 1
ATOM 2692 O O . PRO A 1 354 ? -6.93 -27.016 -10.422 1 98.75 354 PRO A O 1
ATOM 2695 N N . SER A 1 355 ? -5.793 -25.25 -9.641 1 98.62 355 SER A N 1
ATOM 2696 C CA . SER A 1 355 ? -6.762 -24.266 -10.109 1 98.62 355 SER A CA 1
ATOM 2697 C C . SER A 1 355 ? -6.641 -24.047 -11.617 1 98.62 355 SER A C 1
ATOM 2699 O O . SER A 1 355 ? -7.492 -23.391 -12.227 1 98.62 355 SER A O 1
ATOM 2701 N N . GLY A 1 356 ? -5.605 -24.531 -12.203 1 98.5 356 GLY A N 1
ATOM 2702 C CA . GLY A 1 356 ? -5.23 -24.203 -13.57 1 98.5 356 GLY A CA 1
ATOM 2703 C C . GLY A 1 356 ? -4.176 -23.125 -13.648 1 98.5 356 GLY A C 1
ATOM 2704 O O . GLY A 1 356 ? -3.732 -22.766 -14.742 1 98.5 356 GLY A O 1
ATOM 2705 N N . GLY A 1 357 ? -3.795 -22.609 -12.469 1 98.31 357 GLY A N 1
ATOM 2706 C CA . GLY A 1 357 ? -2.783 -21.562 -12.414 1 98.31 357 GLY A CA 1
ATOM 2707 C C . GLY A 1 357 ? -3.217 -20.281 -13.094 1 98.31 357 GLY A C 1
ATOM 2708 O O . GLY A 1 357 ? -4.395 -20.109 -13.43 1 98.31 357 GLY A O 1
ATOM 2709 N N . LEU A 1 358 ? -2.279 -19.359 -13.211 1 98.19 358 LEU A N 1
ATOM 2710 C CA . LEU A 1 358 ? -2.545 -18.109 -13.938 1 98.19 358 LEU A CA 1
ATOM 2711 C C . LEU A 1 358 ? -2.828 -18.391 -15.406 1 98.19 358 LEU A C 1
ATOM 2713 O O . LEU A 1 358 ? -3.678 -17.734 -16.016 1 98.19 358 LEU A O 1
ATOM 2717 N N . GLU A 1 359 ? -2.197 -19.406 -15.938 1 96.75 359 GLU A N 1
ATOM 2718 C CA . GLU A 1 359 ? -2.217 -19.719 -17.359 1 96.75 359 GLU A CA 1
ATOM 2719 C C . GLU A 1 359 ? -3.637 -20 -17.844 1 96.75 359 GLU A C 1
ATOM 2721 O O . GLU A 1 359 ? -3.99 -19.672 -18.984 1 96.75 359 GLU A O 1
ATOM 2726 N N . SER A 1 360 ? -4.383 -20.609 -16.969 1 97.56 360 SER A N 1
ATOM 2727 C CA . SER A 1 360 ? -5.723 -20.984 -17.406 1 97.56 360 SER A CA 1
ATOM 2728 C C . SER A 1 360 ? -6.793 -20.234 -16.625 1 97.56 360 SER A C 1
ATOM 2730 O O . SER A 1 360 ? -7.832 -19.859 -17.172 1 97.56 360 SER A O 1
ATOM 2732 N N . LYS A 1 361 ? -6.621 -20.047 -15.344 1 97.69 361 LYS A N 1
ATOM 2733 C CA . LYS A 1 361 ? -7.574 -19.328 -14.5 1 97.69 361 LYS A CA 1
ATOM 2734 C C . LYS A 1 361 ? -7.652 -17.859 -14.875 1 97.69 361 LYS A C 1
ATOM 2736 O O . LYS A 1 361 ? -8.719 -17.25 -14.797 1 97.69 361 LYS A O 1
ATOM 2741 N N . GLY A 1 362 ? -6.539 -17.312 -15.227 1 97.19 362 GLY A N 1
ATOM 2742 C CA . GLY A 1 362 ? -6.441 -15.891 -15.492 1 97.19 362 GLY A CA 1
ATOM 2743 C C . GLY A 1 362 ? -5.582 -15.156 -14.477 1 97.19 362 GLY A C 1
ATOM 2744 O O . GLY A 1 362 ? -5.336 -15.664 -13.383 1 97.19 362 GLY A O 1
ATOM 2745 N N . HIS A 1 363 ? -5.215 -13.969 -14.938 1 97.62 363 HIS A N 1
ATOM 2746 C CA . HIS A 1 363 ? -4.23 -13.281 -14.109 1 97.62 363 HIS A CA 1
ATOM 2747 C C . HIS A 1 363 ? -4.602 -11.82 -13.914 1 97.62 363 HIS A C 1
ATOM 2749 O O . HIS A 1 363 ? -3.867 -10.93 -14.352 1 97.62 363 HIS A O 1
ATOM 2755 N N . PRO A 1 364 ? -5.75 -11.57 -13.25 1 98.31 364 PRO A N 1
ATOM 2756 C CA . PRO A 1 364 ? -5.906 -10.203 -12.75 1 98.31 364 PRO A CA 1
ATOM 2757 C C . PRO A 1 364 ? -4.855 -9.836 -11.703 1 98.31 364 PRO A C 1
ATOM 2759 O O . PRO A 1 364 ? -4.918 -10.32 -10.562 1 98.31 364 PRO A O 1
ATOM 2762 N N . ILE A 1 365 ? -4.008 -8.922 -12.016 1 97.56 365 ILE A N 1
ATOM 2763 C CA . ILE A 1 365 ? -2.76 -8.688 -11.305 1 97.56 365 ILE A CA 1
ATOM 2764 C C . ILE A 1 365 ? -3.055 -8.359 -9.844 1 97.56 365 ILE A C 1
ATOM 2766 O O . ILE A 1 365 ? -2.426 -8.914 -8.938 1 97.56 365 ILE A O 1
ATOM 2770 N N . GLY A 1 366 ? -4.012 -7.562 -9.555 1 98.44 366 GLY A N 1
ATOM 2771 C CA . GLY A 1 366 ? -4.324 -7.125 -8.203 1 98.44 366 GLY A CA 1
ATOM 2772 C C . GLY A 1 366 ? -5.082 -8.164 -7.398 1 98.44 366 GLY A C 1
ATOM 2773 O O . GLY A 1 366 ? -5.266 -8 -6.191 1 98.44 366 GLY A O 1
ATOM 2774 N N . ALA A 1 367 ? -5.473 -9.305 -8.008 1 98.81 367 ALA A N 1
ATOM 2775 C CA . ALA A 1 367 ? -6.328 -10.281 -7.332 1 98.81 367 ALA A CA 1
ATOM 2776 C C . ALA A 1 367 ? -5.648 -11.648 -7.25 1 98.81 367 ALA A C 1
ATOM 2778 O O . ALA A 1 367 ? -6.047 -12.5 -6.453 1 98.81 367 ALA A O 1
ATOM 2779 N N . THR A 1 368 ? -4.609 -11.844 -8.023 1 98.69 368 THR A N 1
ATOM 2780 C CA . THR A 1 368 ? -4.059 -13.164 -8.297 1 98.69 368 THR A CA 1
ATOM 2781 C C . THR A 1 368 ? -3.631 -13.852 -7.004 1 98.69 368 THR A C 1
ATOM 2783 O O . THR A 1 368 ? -3.959 -15.016 -6.773 1 98.69 368 THR A O 1
ATOM 2786 N N . GLY A 1 369 ? -2.904 -13.141 -6.164 1 98.81 369 GLY A N 1
ATOM 2787 C CA . GLY A 1 369 ? -2.414 -13.734 -4.934 1 98.81 369 GLY A CA 1
ATOM 2788 C C . GLY A 1 369 ? -3.525 -14.18 -4 1 98.81 369 GLY A C 1
ATOM 2789 O O . GLY A 1 369 ? -3.395 -15.195 -3.312 1 98.81 369 GLY A O 1
ATOM 2790 N N . LEU A 1 370 ? -4.578 -13.469 -3.961 1 98.94 370 LEU A N 1
ATOM 2791 C CA . LEU A 1 370 ? -5.707 -13.828 -3.105 1 98.94 370 LEU A CA 1
ATOM 2792 C C . LEU A 1 370 ? -6.535 -14.945 -3.732 1 98.94 370 LEU A C 1
ATOM 2794 O O . LEU A 1 370 ? -7.145 -15.742 -3.021 1 98.94 370 LEU A O 1
ATOM 2798 N N . ALA A 1 371 ? -6.559 -14.977 -5.086 1 98.94 371 ALA A N 1
ATOM 2799 C CA . ALA A 1 371 ? -7.184 -16.109 -5.754 1 98.94 371 ALA A CA 1
ATOM 2800 C C . ALA A 1 371 ? -6.438 -17.406 -5.445 1 98.94 371 ALA A C 1
ATOM 2802 O O . ALA A 1 371 ? -7.055 -18.453 -5.27 1 98.94 371 ALA A O 1
ATOM 2803 N N . GLN A 1 372 ? -5.102 -17.328 -5.414 1 98.94 372 GLN A N 1
ATOM 2804 C CA . GLN A 1 372 ? -4.312 -18.484 -4.996 1 98.94 372 GLN A CA 1
ATOM 2805 C C . GLN A 1 372 ? -4.648 -18.891 -3.561 1 98.94 372 GLN A C 1
ATOM 2807 O O . GLN A 1 372 ? -4.801 -20.078 -3.262 1 98.94 372 GLN A O 1
ATOM 2812 N N . CYS A 1 373 ? -4.762 -17.922 -2.705 1 98.94 373 CYS A N 1
ATOM 2813 C CA . CYS A 1 373 ? -5.156 -18.156 -1.32 1 98.94 373 CYS A CA 1
ATOM 2814 C C . CYS A 1 373 ? -6.5 -18.875 -1.251 1 98.94 373 CYS A C 1
ATOM 2816 O O . CYS A 1 373 ? -6.664 -19.828 -0.486 1 98.94 373 CYS A O 1
ATOM 2818 N N . ALA A 1 374 ? -7.426 -18.438 -2.051 1 98.94 374 ALA A N 1
ATOM 2819 C CA . ALA A 1 374 ? -8.758 -19.047 -2.061 1 98.94 374 ALA A CA 1
ATOM 2820 C C . ALA A 1 374 ? -8.695 -20.516 -2.443 1 98.94 374 ALA A C 1
ATOM 2822 O O . ALA A 1 374 ? -9.234 -21.375 -1.735 1 98.94 374 ALA A O 1
ATOM 2823 N N . GLU A 1 375 ? -8.016 -20.812 -3.535 1 98.88 375 GLU A N 1
ATOM 2824 C CA . GLU A 1 375 ? -7.895 -22.203 -3.967 1 98.88 375 GLU A CA 1
ATOM 2825 C C . GLU A 1 375 ? -7.258 -23.062 -2.879 1 98.88 375 GLU A C 1
ATOM 2827 O O . GLU A 1 375 ? -7.742 -24.156 -2.584 1 98.88 375 GLU A O 1
ATOM 2832 N N . LEU A 1 376 ? -6.203 -22.578 -2.287 1 98.94 376 LEU A N 1
ATOM 2833 C CA . LEU A 1 376 ? -5.48 -23.375 -1.295 1 98.94 376 LEU A CA 1
ATOM 2834 C C . LEU A 1 376 ? -6.32 -23.562 -0.035 1 98.94 376 LEU A C 1
ATOM 2836 O O . LEU A 1 376 ? -6.238 -24.594 0.624 1 98.94 376 LEU A O 1
ATOM 2840 N N . ASN A 1 377 ? -7.129 -22.562 0.27 1 98.88 377 ASN A N 1
ATOM 2841 C CA . ASN A 1 377 ? -8.047 -22.719 1.39 1 98.88 377 ASN A CA 1
ATOM 2842 C C . ASN A 1 377 ? -9.109 -23.781 1.092 1 98.88 377 ASN A C 1
ATOM 2844 O O . ASN A 1 377 ? -9.391 -24.641 1.934 1 98.88 377 ASN A O 1
ATOM 2848 N N . TRP A 1 378 ? -9.695 -23.781 -0.101 1 98.75 378 TRP A N 1
ATOM 2849 C CA . TRP A 1 378 ? -10.664 -24.812 -0.474 1 98.75 378 TRP A CA 1
ATOM 2850 C C . TRP A 1 378 ? -10.023 -26.203 -0.431 1 98.75 378 TRP A C 1
ATOM 2852 O O . TRP A 1 378 ? -10.641 -27.172 0.024 1 98.75 378 TRP A O 1
ATOM 2862 N N . GLN A 1 379 ? -8.773 -26.281 -0.885 1 98.62 379 GLN A N 1
ATOM 2863 C CA . GLN A 1 379 ? -8.047 -27.547 -0.85 1 98.62 379 GLN A CA 1
ATOM 2864 C C . GLN A 1 379 ? -7.883 -28.047 0.582 1 98.62 379 GLN A C 1
ATOM 2866 O O . GLN A 1 379 ? -8.172 -29.203 0.875 1 98.62 379 GLN A O 1
ATOM 2871 N N . LEU A 1 380 ? -7.43 -27.188 1.465 1 98.5 380 LEU A N 1
ATOM 2872 C CA . LEU A 1 380 ? -7.09 -27.594 2.826 1 98.5 380 LEU A CA 1
ATOM 2873 C C . LEU A 1 380 ? -8.344 -27.875 3.639 1 98.5 380 LEU A C 1
ATOM 2875 O O . LEU A 1 380 ? -8.312 -28.656 4.598 1 98.5 380 LEU A O 1
ATOM 2879 N N . ARG A 1 381 ? -9.461 -27.312 3.188 1 97.62 381 ARG A N 1
ATOM 2880 C CA . ARG A 1 381 ? -10.742 -27.562 3.834 1 97.62 381 ARG A CA 1
ATOM 2881 C C . ARG A 1 381 ? -11.406 -28.812 3.252 1 97.62 381 ARG A C 1
ATOM 2883 O O . ARG A 1 381 ? -12.391 -29.312 3.805 1 97.62 381 ARG A O 1
ATOM 2890 N N . GLY A 1 382 ? -11 -29.297 2.129 1 97 382 GLY A N 1
ATOM 2891 C CA . GLY A 1 382 ? -11.555 -30.484 1.493 1 97 382 GLY A CA 1
ATOM 2892 C C . GLY A 1 382 ? -12.805 -30.188 0.683 1 97 382 GLY A C 1
ATOM 2893 O O . GLY A 1 382 ? -13.648 -31.062 0.5 1 97 382 GLY A O 1
ATOM 2894 N N . VAL A 1 383 ? -12.891 -28.922 0.15 1 97.31 383 VAL A N 1
ATOM 2895 C CA . VAL A 1 383 ? -14.141 -28.562 -0.52 1 97.31 383 VAL A CA 1
ATOM 2896 C C . VAL A 1 383 ? -13.836 -28.047 -1.923 1 97.31 383 VAL A C 1
ATOM 2898 O O . VAL A 1 383 ? -14.539 -27.172 -2.432 1 97.31 383 VAL A O 1
ATOM 2901 N N . ALA A 1 384 ? -12.734 -28.516 -2.59 1 98.19 384 ALA A N 1
ATOM 2902 C CA . ALA A 1 384 ? -12.336 -28.047 -3.912 1 98.19 384 ALA A CA 1
ATOM 2903 C C . ALA A 1 384 ? -12.977 -28.875 -5.012 1 98.19 384 ALA A C 1
ATOM 2905 O O . ALA A 1 384 ? -12.641 -28.734 -6.191 1 98.19 384 ALA A O 1
ATOM 2906 N N . GLY A 1 385 ? -13.898 -29.828 -4.645 1 97.56 385 GLY A N 1
ATOM 2907 C CA . GLY A 1 385 ? -14.625 -30.625 -5.625 1 97.56 385 GLY A CA 1
ATOM 2908 C C . GLY A 1 385 ? -13.727 -31.469 -6.492 1 97.56 385 GLY A C 1
ATOM 2909 O O . GLY A 1 385 ? -12.875 -32.219 -5.977 1 97.56 385 GLY A O 1
ATOM 2910 N N . LYS A 1 386 ? -13.891 -31.438 -7.809 1 98.25 386 LYS A N 1
ATOM 2911 C CA . LYS A 1 386 ? -13.164 -32.281 -8.758 1 98.25 386 LYS A CA 1
ATOM 2912 C C . LYS A 1 386 ? -11.703 -31.859 -8.867 1 98.25 386 LYS A C 1
ATOM 2914 O O . LYS A 1 386 ? -10.883 -32.594 -9.43 1 98.25 386 LYS A O 1
ATOM 2919 N N . ARG A 1 387 ? -11.328 -30.781 -8.25 1 98.5 387 ARG A N 1
ATOM 2920 C CA . ARG A 1 387 ? -9.938 -30.328 -8.219 1 98.5 387 ARG A CA 1
ATOM 2921 C C . ARG A 1 387 ? -9.25 -30.781 -6.938 1 98.5 387 ARG A C 1
ATOM 2923 O O . ARG A 1 387 ? -8.047 -30.562 -6.77 1 98.5 387 ARG A O 1
ATOM 2930 N N . GLN A 1 388 ? -9.898 -31.453 -6.066 1 98.5 388 GLN A N 1
ATOM 2931 C CA . GLN A 1 388 ? -9.453 -31.734 -4.707 1 98.5 388 GLN A CA 1
ATOM 2932 C C . GLN A 1 388 ? -8.188 -32.562 -4.711 1 98.5 388 GLN A C 1
ATOM 2934 O O . GLN A 1 388 ? -8.117 -33.594 -5.391 1 98.5 388 GLN A O 1
ATOM 2939 N N . VAL A 1 389 ? -7.168 -32.062 -4.066 1 98.44 389 VAL A N 1
ATOM 2940 C CA . VAL A 1 389 ? -6.008 -32.875 -3.703 1 98.44 389 VAL A CA 1
ATOM 2941 C C . VAL A 1 389 ? -6.293 -33.656 -2.412 1 98.44 389 VAL A C 1
ATOM 2943 O O . VAL A 1 389 ? -6.27 -33.062 -1.322 1 98.44 389 VAL A O 1
ATOM 2946 N N . GLU A 1 390 ? -6.457 -34.938 -2.531 1 96.25 390 GLU A N 1
ATOM 2947 C CA . GLU A 1 390 ? -6.898 -35.781 -1.411 1 96.25 390 GLU A CA 1
ATOM 2948 C C . GLU A 1 390 ? -5.887 -35.75 -0.271 1 96.25 390 GLU A C 1
ATOM 2950 O O . GLU A 1 390 ? -4.688 -35.906 -0.494 1 96.25 390 GLU A O 1
ATOM 2955 N N . GLY A 1 391 ? -6.41 -35.406 0.938 1 95.06 391 GLY A N 1
ATOM 2956 C CA . GLY A 1 391 ? -5.594 -35.531 2.137 1 95.06 391 GLY A CA 1
ATOM 2957 C C . GLY A 1 391 ? -4.68 -34.312 2.338 1 95.06 391 GLY A C 1
ATOM 2958 O O . GLY A 1 391 ? -3.848 -34.312 3.246 1 95.06 391 GLY A O 1
ATOM 2959 N N . ALA A 1 392 ? -4.824 -33.281 1.573 1 97.56 392 ALA A N 1
ATOM 2960 C CA . ALA A 1 392 ? -3.953 -32.094 1.693 1 97.56 392 ALA A CA 1
ATOM 2961 C C . ALA A 1 392 ? -4.039 -31.5 3.092 1 97.56 392 ALA A C 1
ATOM 2963 O O . ALA A 1 392 ? -5.133 -31.266 3.609 1 97.56 392 ALA A O 1
ATOM 2964 N N . ARG A 1 393 ? -2.824 -31.219 3.686 1 97.62 393 ARG A N 1
ATOM 2965 C CA . ARG A 1 393 ? -2.773 -30.641 5.027 1 97.62 393 ARG A CA 1
ATOM 2966 C C . ARG A 1 393 ? -1.916 -29.375 5.051 1 97.62 393 ARG A C 1
ATOM 2968 O O . ARG A 1 393 ? -2.111 -28.5 5.895 1 97.62 393 ARG A O 1
ATOM 2975 N N . VAL A 1 394 ? -0.935 -29.344 4.195 1 98.62 394 VAL A N 1
ATOM 2976 C CA . VAL A 1 394 ? -0.032 -28.203 4.09 1 98.62 394 VAL A CA 1
ATOM 2977 C C . VAL A 1 394 ? -0.004 -27.703 2.646 1 98.62 394 VAL A C 1
ATOM 2979 O O . VAL A 1 394 ? 0.001 -28.5 1.704 1 98.62 394 VAL A O 1
ATOM 2982 N N . ALA A 1 395 ? -0.114 -26.438 2.471 1 98.88 395 ALA A N 1
ATOM 2983 C CA . ALA A 1 395 ? -0.096 -25.812 1.152 1 98.88 395 ALA A CA 1
ATOM 2984 C C . ALA A 1 395 ? 0.933 -24.688 1.093 1 98.88 395 ALA A C 1
ATOM 2986 O O . ALA A 1 395 ? 1.327 -24.141 2.127 1 98.88 395 ALA A O 1
ATOM 2987 N N . MET A 1 396 ? 1.392 -24.406 -0.123 1 98.88 396 MET A N 1
ATOM 2988 C CA . MET A 1 396 ? 2.342 -23.312 -0.337 1 98.88 396 MET A CA 1
ATOM 2989 C C . MET A 1 396 ? 1.968 -22.5 -1.569 1 98.88 396 MET A C 1
ATOM 2991 O O . MET A 1 396 ? 1.566 -23.062 -2.592 1 98.88 396 MET A O 1
ATOM 2995 N N . GLN A 1 397 ? 2.031 -21.219 -1.389 1 98.81 397 GLN A N 1
ATOM 2996 C CA . GLN A 1 397 ? 1.724 -20.234 -2.424 1 98.81 397 GLN A CA 1
ATOM 2997 C C . GLN A 1 397 ? 2.963 -19.438 -2.811 1 98.81 397 GLN A C 1
ATOM 2999 O O . GLN A 1 397 ? 3.732 -19.016 -1.943 1 98.81 397 GLN A O 1
ATOM 3004 N N . HIS A 1 398 ? 3.246 -19.328 -4.105 1 98.81 398 HIS A N 1
ATOM 3005 C CA . HIS A 1 398 ? 4.254 -18.406 -4.629 1 98.81 398 HIS A CA 1
ATOM 3006 C C . HIS A 1 398 ? 3.637 -17.406 -5.605 1 98.81 398 HIS A C 1
ATOM 3008 O O . HIS A 1 398 ? 2.863 -17.797 -6.484 1 98.81 398 HIS A O 1
ATOM 3014 N N . ASN A 1 399 ? 3.871 -16.141 -5.398 1 98.44 399 ASN A N 1
ATOM 3015 C CA . ASN A 1 399 ? 3.463 -15.016 -6.246 1 98.44 399 ASN A CA 1
ATOM 3016 C C . ASN A 1 399 ? 4.617 -14.055 -6.492 1 98.44 399 ASN A C 1
ATOM 3018 O O . ASN A 1 399 ? 5.387 -13.75 -5.578 1 98.44 399 ASN A O 1
ATOM 3022 N N . TYR A 1 400 ? 4.738 -13.633 -7.766 1 94.88 400 TYR A N 1
ATOM 3023 C CA . TYR A 1 400 ? 5.91 -12.844 -8.133 1 94.88 400 TYR A CA 1
ATOM 3024 C C . TYR A 1 400 ? 5.516 -11.664 -9.008 1 94.88 400 TYR A C 1
ATOM 3026 O O . TYR A 1 400 ? 4.641 -11.781 -9.875 1 94.88 400 TYR A O 1
ATOM 3034 N N . GLY A 1 401 ? 6.164 -10.523 -8.688 1 92.25 401 GLY A N 1
ATOM 3035 C CA . GLY A 1 401 ? 6.043 -9.344 -9.531 1 92.25 401 GLY A CA 1
ATOM 3036 C C . GLY A 1 401 ? 7.379 -8.719 -9.875 1 92.25 401 GLY A C 1
ATOM 3037 O O . GLY A 1 401 ? 8.227 -8.531 -9 1 92.25 401 GLY A O 1
ATOM 3038 N N . ILE A 1 402 ? 7.531 -8.422 -11.227 1 87.56 402 ILE A N 1
ATOM 3039 C CA . ILE A 1 402 ? 8.75 -7.758 -11.672 1 87.56 402 ILE A CA 1
ATOM 3040 C C . ILE A 1 402 ? 8.828 -6.359 -11.062 1 87.56 402 ILE A C 1
ATOM 3042 O O . ILE A 1 402 ? 7.805 -5.695 -10.883 1 87.56 402 ILE A O 1
ATOM 3046 N N . GLY A 1 403 ? 9.875 -5.703 -10.875 1 85.88 403 GLY A N 1
ATOM 3047 C CA . GLY A 1 403 ? 10.18 -4.602 -9.977 1 85.88 403 GLY A CA 1
ATOM 3048 C C . GLY A 1 403 ? 10.773 -5.055 -8.656 1 85.88 403 GLY A C 1
ATOM 3049 O O . GLY A 1 403 ? 11.531 -4.316 -8.023 1 85.88 403 GLY A O 1
ATOM 3050 N N . GLY A 1 404 ? 10.328 -6.262 -8.43 1 91.25 404 GLY A N 1
ATOM 3051 C CA . GLY A 1 404 ? 11.023 -7.195 -7.559 1 91.25 404 GLY A CA 1
ATOM 3052 C C . GLY A 1 404 ? 10.289 -7.465 -6.258 1 91.25 404 GLY A C 1
ATOM 3053 O O . GLY A 1 404 ? 10.508 -6.77 -5.262 1 91.25 404 GLY A O 1
ATOM 3054 N N . ALA A 1 405 ? 9.414 -8.453 -6.281 1 97.5 405 ALA A N 1
ATOM 3055 C CA . ALA A 1 405 ? 8.773 -8.945 -5.062 1 97.5 405 ALA A CA 1
ATOM 3056 C C . ALA A 1 405 ? 8.305 -10.391 -5.23 1 97.5 405 ALA A C 1
ATOM 3058 O O . ALA A 1 405 ? 7.352 -10.656 -5.965 1 97.5 405 ALA A O 1
ATOM 3059 N N . ALA A 1 406 ? 8.969 -11.289 -4.621 1 98.75 406 ALA A N 1
ATOM 3060 C CA . ALA A 1 406 ? 8.516 -12.68 -4.512 1 98.75 406 ALA A CA 1
ATOM 3061 C C . ALA A 1 406 ? 7.914 -12.953 -3.135 1 98.75 406 ALA A C 1
ATOM 3063 O O . ALA A 1 406 ? 8.57 -12.758 -2.113 1 98.75 406 ALA A O 1
ATOM 3064 N N . VAL A 1 407 ? 6.684 -13.367 -3.104 1 98.88 407 VAL A N 1
ATOM 3065 C CA . VAL A 1 407 ? 6.004 -13.656 -1.845 1 98.88 407 VAL A CA 1
ATOM 3066 C C . VAL A 1 407 ? 5.672 -15.148 -1.772 1 98.88 407 VAL A C 1
ATOM 3068 O O . VAL A 1 407 ? 5.07 -15.703 -2.695 1 98.88 407 VAL A O 1
ATOM 3071 N N . VAL A 1 408 ? 6.094 -15.781 -0.734 1 98.94 408 VAL A N 1
ATOM 3072 C CA . VAL A 1 408 ? 5.77 -17.172 -0.475 1 98.94 408 VAL A CA 1
ATOM 3073 C C . VAL A 1 408 ? 4.969 -17.281 0.819 1 98.94 408 VAL A C 1
ATOM 3075 O O . VAL A 1 408 ? 5.316 -16.672 1.828 1 98.94 408 VAL A O 1
ATOM 3078 N N . THR A 1 409 ? 3.889 -17.969 0.784 1 98.88 409 THR A N 1
ATOM 3079 C CA . THR A 1 409 ? 3.016 -18.188 1.932 1 98.88 409 THR A CA 1
ATOM 3080 C C . THR A 1 409 ? 2.773 -19.672 2.15 1 98.88 409 THR A C 1
ATOM 3082 O O . THR A 1 409 ? 2.547 -20.422 1.194 1 98.88 409 THR A O 1
ATOM 3085 N N . MET A 1 410 ? 2.848 -20.109 3.369 1 98.81 410 MET A N 1
ATOM 3086 C CA . MET A 1 410 ? 2.537 -21.484 3.736 1 98.81 410 MET A CA 1
ATOM 3087 C C . MET A 1 410 ? 1.304 -21.547 4.633 1 98.81 410 MET A C 1
ATOM 3089 O O . MET A 1 410 ? 1.139 -20.719 5.523 1 98.81 410 MET A O 1
ATOM 3093 N N . TYR A 1 411 ? 0.477 -22.516 4.348 1 98.75 411 TYR A N 1
ATOM 3094 C CA . TYR A 1 411 ? -0.777 -22.719 5.062 1 98.75 411 TYR A CA 1
ATOM 3095 C C . TYR A 1 411 ? -0.839 -24.109 5.672 1 98.75 411 TYR A C 1
ATOM 3097 O O . TYR A 1 411 ? -0.229 -25.047 5.152 1 98.75 411 TYR A O 1
ATOM 3105 N N . ARG A 1 412 ? -1.635 -24.203 6.727 1 98.31 412 ARG A N 1
ATOM 3106 C CA . ARG A 1 412 ? -1.894 -25.5 7.352 1 98.31 412 ARG A CA 1
ATOM 3107 C C . ARG A 1 412 ? -3.35 -25.609 7.793 1 98.31 412 ARG A C 1
ATOM 3109 O O . ARG A 1 412 ? -3.904 -24.672 8.375 1 98.31 412 ARG A O 1
ATOM 3116 N N . ALA A 1 413 ? -4.016 -26.688 7.473 1 95.69 413 ALA A N 1
ATOM 3117 C CA . ALA A 1 413 ? -5.375 -26.938 7.945 1 95.69 413 ALA A CA 1
ATOM 3118 C C . ALA A 1 413 ? -5.441 -26.891 9.469 1 95.69 413 ALA A C 1
ATOM 3120 O O . ALA A 1 413 ? -4.543 -27.406 10.148 1 95.69 413 ALA A O 1
ATOM 3121 N N . TYR A 1 414 ? -6.59 -26.156 9.859 1 88.44 414 TYR A N 1
ATOM 3122 C CA . TYR A 1 414 ? -6.832 -26.094 11.297 1 88.44 414 TYR A CA 1
ATOM 3123 C C . TYR A 1 414 ? -7.66 -27.281 11.766 1 88.44 414 TYR A C 1
ATOM 3125 O O . TYR A 1 414 ? -8.547 -27.75 11.047 1 88.44 414 TYR A O 1
ATOM 3133 N N . ASN A 1 415 ? -7.434 -27.984 13.039 1 71 415 ASN A N 1
ATOM 3134 C CA . ASN A 1 415 ? -8.148 -29.047 13.75 1 71 415 ASN A CA 1
ATOM 3135 C C . ASN A 1 415 ? -8.141 -30.359 12.969 1 71 415 ASN A C 1
ATOM 3137 O O . ASN A 1 415 ? -8.867 -31.281 13.305 1 71 415 ASN A O 1
ATOM 3141 N N . LYS A 1 416 ? -7.555 -30.328 11.758 1 63.19 416 LYS A N 1
ATOM 3142 C CA . LYS A 1 416 ? -7.418 -31.656 11.172 1 63.19 416 LYS A CA 1
ATOM 3143 C C . LYS A 1 416 ? -6.289 -32.438 11.844 1 63.19 416 LYS A C 1
ATOM 3145 O O . LYS A 1 416 ? -5.16 -31.953 11.938 1 63.19 416 LYS A O 1
ATOM 3150 N N . GLY A 1 417 ? -6.43 -32.75 13.133 1 45.97 417 GLY A N 1
ATOM 3151 C CA . GLY A 1 417 ? -5.5 -33.562 13.898 1 45.97 417 GLY A CA 1
ATOM 3152 C C . GLY A 1 417 ? -4.422 -34.188 13.047 1 45.97 417 GLY A C 1
ATOM 3153 O O . GLY A 1 417 ? -4.723 -34.844 12.039 1 45.97 417 GLY A O 1
ATOM 3154 N N . LEU A 1 418 ? -3.25 -33.531 13.055 1 41.22 418 LEU A N 1
ATOM 3155 C CA . LEU A 1 418 ? -2.006 -34.062 12.516 1 41.22 418 LEU A CA 1
ATOM 3156 C C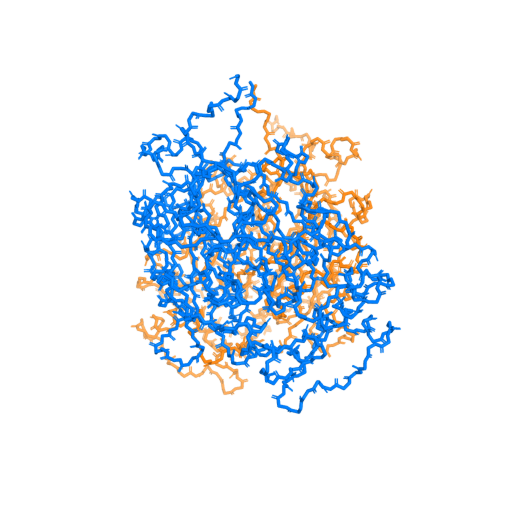 . LEU A 1 418 ? -1.92 -35.562 12.766 1 41.22 418 LEU A C 1
ATOM 3158 O O . LEU A 1 418 ? -1.859 -36 13.914 1 41.22 418 LEU A O 1
ATOM 3162 N N . VAL A 1 419 ? -2.479 -36.375 12.188 1 30.75 419 VAL A N 1
ATOM 3163 C CA . VAL A 1 419 ? -2.049 -37.781 12.359 1 30.75 419 VAL A CA 1
ATOM 3164 C C . VAL A 1 419 ? -0.526 -37.844 12.281 1 30.75 419 VAL A C 1
ATOM 3166 O O . VAL A 1 419 ? 0.064 -37.562 11.242 1 30.75 419 VAL A O 1
ATOM 3169 N N . SER A 1 420 ? 0.247 -37.344 13.266 1 28.53 420 SER A N 1
ATOM 3170 C CA . SER A 1 420 ? 1.642 -37.781 13.289 1 28.53 420 SER A CA 1
ATOM 3171 C C . SER A 1 420 ? 1.792 -39.219 12.758 1 28.53 420 SER A C 1
ATOM 3173 O O . SER A 1 420 ? 0.998 -40.094 13.086 1 28.53 420 SER A O 1
ATOM 3175 N N . LYS A 1 421 ? 2.516 -39.344 11.656 1 28.77 421 LYS A N 1
ATOM 3176 C CA . LYS A 1 421 ? 3.15 -40.656 11.398 1 28.77 421 LYS A CA 1
ATOM 3177 C C . LYS A 1 421 ? 3.816 -41.188 12.656 1 28.77 421 LYS A C 1
ATOM 3179 O O . LYS A 1 421 ? 4.906 -40.75 13.031 1 28.77 421 LYS A O 1
ATOM 3184 N N . LEU A 1 422 ? 3.129 -41.406 13.812 1 20.5 422 LEU A N 1
ATOM 3185 C CA . LEU A 1 422 ? 3.771 -42.531 14.516 1 20.5 422 LEU A CA 1
ATOM 3186 C C . LEU A 1 422 ? 3.586 -43.812 13.742 1 20.5 422 LEU A C 1
ATOM 3188 O O . LEU A 1 422 ? 2.486 -44.125 13.273 1 20.5 422 LEU A O 1
ATOM 3192 N N . MET B 1 1 ? 4.738 -10.461 31.234 1 24.75 1 MET B N 1
ATOM 3193 C CA . MET B 1 1 ? 4.023 -9.219 30.922 1 24.75 1 MET B CA 1
ATOM 3194 C C . MET B 1 1 ? 4.137 -8.875 29.438 1 24.75 1 MET B C 1
ATOM 3196 O O . MET B 1 1 ? 5.199 -9.047 28.844 1 24.75 1 MET B O 1
ATOM 3200 N N . ALA B 1 2 ? 3.25 -9.047 28.734 1 35.06 2 ALA B N 1
ATOM 3201 C CA . ALA B 1 2 ? 3.418 -8.75 27.312 1 35.06 2 ALA B CA 1
ATOM 3202 C C . ALA B 1 2 ? 4.332 -7.547 27.109 1 35.06 2 ALA B C 1
ATOM 3204 O O . ALA B 1 2 ? 4.074 -6.465 27.656 1 35.06 2 ALA B O 1
ATOM 3205 N N . ALA B 1 3 ? 5.582 -7.535 27.016 1 42.91 3 ALA B N 1
ATOM 3206 C CA . ALA B 1 3 ? 6.496 -6.402 26.875 1 42.91 3 ALA B CA 1
ATOM 3207 C C . ALA B 1 3 ? 5.855 -5.27 26.078 1 42.91 3 ALA B C 1
ATOM 3209 O O . ALA B 1 3 ? 5.16 -5.516 25.094 1 42.91 3 ALA B O 1
ATOM 3210 N N . GLU B 1 4 ? 5.586 -4.18 26.672 1 55.19 4 GLU B N 1
ATOM 3211 C CA . GLU B 1 4 ? 5.004 -2.971 26.094 1 55.19 4 GLU B CA 1
ATOM 3212 C C . GLU B 1 4 ? 5.566 -2.701 24.688 1 55.19 4 GLU B C 1
ATOM 3214 O O . GLU B 1 4 ? 6.785 -2.688 24.5 1 55.19 4 GLU B O 1
ATOM 3219 N N . LYS B 1 5 ? 4.902 -3.051 23.531 1 82.12 5 LYS B N 1
ATOM 3220 C CA . LYS B 1 5 ? 5.461 -2.916 22.188 1 82.12 5 LYS B CA 1
ATOM 3221 C C . LYS B 1 5 ? 5.465 -1.459 21.734 1 82.12 5 LYS B C 1
ATOM 3223 O O . LYS B 1 5 ? 4.473 -0.971 21.188 1 82.12 5 LYS B O 1
ATOM 3228 N N . ASN B 1 6 ? 6.535 -0.701 22.266 1 94.94 6 ASN B N 1
ATOM 3229 C CA . ASN B 1 6 ? 6.75 0.687 21.859 1 94.94 6 ASN B CA 1
ATOM 3230 C C . ASN B 1 6 ? 7.414 0.781 20.484 1 94.94 6 ASN B C 1
ATOM 3232 O O . ASN B 1 6 ? 8.164 -0.112 20.094 1 94.94 6 ASN B O 1
ATOM 3236 N N . VAL B 1 7 ? 7.051 1.792 19.812 1 98.81 7 VAL B N 1
ATOM 3237 C CA . VAL B 1 7 ? 7.625 2.061 18.5 1 98.81 7 VAL B CA 1
ATOM 3238 C C . VAL B 1 7 ? 8.227 3.465 18.484 1 98.81 7 VAL B C 1
ATOM 3240 O O . VAL B 1 7 ? 7.629 4.41 19 1 98.81 7 VAL B O 1
ATOM 3243 N N . PHE B 1 8 ? 9.422 3.611 17.859 1 98.81 8 PHE B N 1
ATOM 3244 C CA . PHE B 1 8 ? 10.148 4.871 17.891 1 98.81 8 PHE B CA 1
ATOM 3245 C C . PHE B 1 8 ? 10.547 5.309 16.5 1 98.81 8 PHE B C 1
ATOM 3247 O O . PHE B 1 8 ? 10.812 4.473 15.625 1 98.81 8 PHE B O 1
ATOM 3254 N N . VAL B 1 9 ? 10.5 6.555 16.297 1 98.94 9 VAL B N 1
ATOM 3255 C CA . VAL B 1 9 ? 11.227 7.16 15.188 1 98.94 9 VAL B CA 1
ATOM 3256 C C . VAL B 1 9 ? 12.617 7.586 15.648 1 98.94 9 VAL B C 1
ATOM 3258 O O . VAL B 1 9 ? 12.758 8.344 16.609 1 98.94 9 VAL B O 1
ATOM 3261 N N . VAL B 1 10 ? 13.641 7.141 14.875 1 98.88 10 VAL B N 1
ATOM 3262 C CA . VAL B 1 10 ? 14.992 7.395 15.375 1 98.88 10 VAL B CA 1
ATOM 3263 C C . VAL B 1 10 ? 15.797 8.156 14.32 1 98.88 10 VAL B C 1
ATOM 3265 O O . VAL B 1 10 ? 16.922 8.57 14.57 1 98.88 10 VAL B O 1
ATOM 3268 N N . GLY B 1 11 ? 15.242 8.367 13.18 1 98.88 11 GLY B N 1
ATOM 3269 C CA . GLY B 1 11 ? 15.844 9.141 12.102 1 98.88 11 GLY B CA 1
ATOM 3270 C C . GLY B 1 11 ? 14.82 9.68 11.117 1 98.88 11 GLY B C 1
ATOM 3271 O O . GLY B 1 11 ? 13.844 8.992 10.789 1 98.88 11 GLY B O 1
ATOM 3272 N N . VAL B 1 12 ? 15.062 10.93 10.688 1 98.94 12 VAL B N 1
ATOM 3273 C CA . VAL B 1 12 ? 14.18 11.539 9.703 1 98.94 12 VAL B CA 1
ATOM 3274 C C . VAL B 1 12 ? 15.008 12.289 8.664 1 98.94 12 VAL B C 1
ATOM 3276 O O . VAL B 1 12 ? 16.156 12.664 8.922 1 98.94 12 VAL B O 1
ATOM 3279 N N . GLY B 1 13 ? 14.445 12.367 7.465 1 98.88 13 GLY B N 1
ATOM 3280 C CA . GLY B 1 13 ? 15.039 13.109 6.359 1 98.88 13 GLY B CA 1
ATOM 3281 C C . GLY B 1 13 ? 14.031 13.531 5.316 1 98.88 13 GLY B C 1
ATOM 3282 O O . GLY B 1 13 ? 12.984 12.898 5.156 1 98.88 13 GLY B O 1
ATOM 3283 N N . MET B 1 14 ? 14.32 14.633 4.668 1 98.75 14 MET B N 1
ATOM 3284 C CA . MET B 1 14 ? 13.469 15.07 3.572 1 98.75 14 MET B CA 1
ATOM 3285 C C . MET B 1 14 ? 14.242 15.945 2.592 1 98.75 14 MET B C 1
ATOM 3287 O O . MET B 1 14 ? 15.312 16.453 2.922 1 98.75 14 MET B O 1
ATOM 3291 N N . THR B 1 15 ? 13.758 16.047 1.445 1 98.88 15 THR B N 1
ATOM 3292 C CA . THR B 1 15 ? 14.281 17 0.47 1 98.88 15 THR B CA 1
ATOM 3293 C C . THR B 1 15 ? 13.68 18.375 0.691 1 98.88 15 THR B C 1
ATOM 3295 O O . THR B 1 15 ? 12.633 18.516 1.336 1 98.88 15 THR B O 1
ATOM 3298 N N . LYS B 1 16 ? 14.406 19.359 0.194 1 98.56 16 LYS B N 1
ATOM 3299 C CA . LYS B 1 16 ? 13.672 20.594 -0.036 1 98.56 16 LYS B CA 1
ATOM 3300 C C . LYS B 1 16 ? 12.555 20.391 -1.059 1 98.56 16 LYS B C 1
ATOM 3302 O O . LYS B 1 16 ? 12.789 19.844 -2.135 1 98.56 16 LYS B O 1
ATOM 3307 N N . PHE B 1 17 ? 11.352 20.75 -0.656 1 98.5 17 PHE B N 1
ATOM 3308 C CA . PHE B 1 17 ? 10.258 20.625 -1.616 1 98.5 17 PHE B CA 1
ATOM 3309 C C . PHE B 1 17 ? 10.344 21.719 -2.676 1 98.5 17 PHE B C 1
ATOM 3311 O O . PHE B 1 17 ? 10.695 22.859 -2.371 1 98.5 17 PHE B O 1
ATOM 3318 N N . GLU B 1 18 ? 10.078 21.281 -3.875 1 97.19 18 GLU B N 1
ATOM 3319 C CA . GLU B 1 18 ? 10.227 22.188 -5.008 1 97.19 18 GLU B CA 1
ATOM 3320 C C . GLU B 1 18 ? 8.984 22.188 -5.887 1 97.19 18 GLU B C 1
ATOM 3322 O O . GLU B 1 18 ? 8.352 21.141 -6.07 1 97.19 18 GLU B O 1
ATOM 3327 N N . LYS B 1 19 ? 8.805 23.375 -6.469 1 95.5 19 LYS B N 1
ATOM 3328 C CA . LYS B 1 19 ? 7.738 23.422 -7.465 1 95.5 19 LYS B CA 1
ATOM 3329 C C . LYS B 1 19 ? 8.023 22.453 -8.617 1 95.5 19 LYS B C 1
ATOM 3331 O O . LYS B 1 19 ? 9.18 22.297 -9.023 1 95.5 19 LYS B O 1
ATOM 3336 N N . PRO B 1 20 ? 6.988 21.859 -9.117 1 95.38 20 PRO B N 1
ATOM 3337 C CA . PRO B 1 20 ? 7.207 20.938 -10.219 1 95.38 20 PRO B CA 1
ATOM 3338 C C . PRO B 1 20 ? 7.953 21.562 -11.391 1 95.38 20 PRO B C 1
ATOM 3340 O O . PRO B 1 20 ? 7.734 22.75 -11.703 1 95.38 20 PRO B O 1
ATOM 3343 N N . HIS B 1 21 ? 8.836 20.859 -12.016 1 93.31 21 HIS B N 1
ATOM 3344 C CA . HIS B 1 21 ? 9.539 21.219 -13.242 1 93.31 21 HIS B CA 1
ATOM 3345 C C . HIS B 1 21 ? 10.586 22.297 -12.984 1 93.31 21 HIS B C 1
ATOM 3347 O O . HIS B 1 21 ? 11.039 22.953 -13.922 1 93.31 21 HIS B O 1
ATOM 3353 N N . THR B 1 22 ? 10.945 22.5 -11.734 1 94.69 22 THR B N 1
ATOM 3354 C CA . THR B 1 22 ? 11.914 23.547 -11.445 1 94.69 22 THR B CA 1
ATOM 3355 C C . THR B 1 22 ? 13.305 22.953 -11.211 1 94.69 22 THR B C 1
ATOM 3357 O O . THR B 1 22 ? 14.312 23.672 -11.297 1 94.69 22 THR B O 1
ATOM 3360 N N . ARG B 1 23 ? 13.359 21.75 -10.852 1 93.38 23 ARG B N 1
ATOM 3361 C CA . ARG B 1 23 ? 14.609 21.016 -10.688 1 93.38 23 ARG B CA 1
ATOM 3362 C C . ARG B 1 23 ? 14.648 19.781 -11.586 1 93.38 23 ARG B C 1
ATOM 3364 O O . ARG B 1 23 ? 13.641 19.094 -11.75 1 93.38 23 ARG B O 1
ATOM 3371 N N . LYS B 1 24 ? 15.836 19.531 -12.211 1 95.38 24 LYS B N 1
ATOM 3372 C CA . LYS B 1 24 ? 15.992 18.375 -13.078 1 95.38 24 LYS B CA 1
ATOM 3373 C C . LYS B 1 24 ? 16.297 17.125 -12.266 1 95.38 24 LYS B C 1
ATOM 3375 O O . LYS B 1 24 ? 17.469 16.75 -12.102 1 95.38 24 LYS B O 1
ATOM 3380 N N . TRP B 1 25 ? 15.289 16.469 -11.844 1 97.25 25 TRP B N 1
ATOM 3381 C CA . TRP B 1 25 ? 15.414 15.234 -11.078 1 97.25 25 TRP B CA 1
ATOM 3382 C C . TRP B 1 25 ? 14.18 14.359 -11.25 1 97.25 25 TRP B C 1
ATOM 3384 O O . TRP B 1 25 ? 13.195 14.773 -11.859 1 97.25 25 TRP B O 1
ATOM 3394 N N . ASP B 1 26 ? 14.312 13.109 -10.875 1 98.19 26 ASP B N 1
ATOM 3395 C CA . ASP B 1 26 ? 13.219 12.148 -10.836 1 98.19 26 ASP B CA 1
ATOM 3396 C C . ASP B 1 26 ? 13.055 11.555 -9.438 1 98.19 26 ASP B C 1
ATOM 3398 O O . ASP B 1 26 ? 13.836 11.859 -8.531 1 98.19 26 ASP B O 1
ATOM 3402 N N . TYR B 1 27 ? 11.945 10.781 -9.258 1 98.5 27 TYR B N 1
ATOM 3403 C CA . TYR B 1 27 ? 11.586 10.344 -7.91 1 98.5 27 TYR B CA 1
ATOM 3404 C C . TYR B 1 27 ? 12.688 9.469 -7.309 1 98.5 27 TYR B C 1
ATOM 3406 O O . TYR B 1 27 ? 12.891 9.469 -6.09 1 98.5 27 TYR B O 1
ATOM 3414 N N . PRO B 1 28 ? 13.477 8.695 -8.039 1 98.69 28 PRO B N 1
ATOM 3415 C CA . PRO B 1 28 ? 14.555 7.953 -7.375 1 98.69 28 PRO B CA 1
ATOM 3416 C C . PRO B 1 28 ? 15.609 8.867 -6.758 1 98.69 28 PRO B C 1
ATOM 3418 O O . PRO B 1 28 ? 16.188 8.539 -5.715 1 98.69 28 PRO B O 1
ATOM 3421 N N . ASP B 1 29 ? 15.898 9.992 -7.438 1 98.69 29 ASP B N 1
ATOM 3422 C CA . ASP B 1 29 ? 16.828 10.977 -6.883 1 98.69 29 ASP B CA 1
ATOM 3423 C C . ASP B 1 29 ? 16.297 11.539 -5.559 1 98.69 29 ASP B C 1
ATOM 3425 O O . ASP B 1 29 ? 17.062 11.688 -4.602 1 98.69 29 ASP B O 1
ATOM 3429 N N . MET B 1 30 ? 15.055 11.852 -5.539 1 98.81 30 MET B N 1
ATOM 3430 C CA . MET B 1 30 ? 14.414 12.398 -4.348 1 98.81 30 MET B CA 1
ATOM 3431 C C . MET B 1 30 ? 14.484 11.414 -3.189 1 98.81 30 MET B C 1
ATOM 3433 O O . MET B 1 30 ? 14.82 11.789 -2.066 1 98.81 30 MET B O 1
ATOM 3437 N N . ALA B 1 31 ? 14.133 10.188 -3.547 1 98.81 31 ALA B N 1
ATOM 3438 C CA . ALA B 1 31 ? 14.109 9.133 -2.541 1 98.81 31 ALA B CA 1
ATOM 3439 C C . ALA B 1 31 ? 15.508 8.875 -1.977 1 98.81 31 ALA B C 1
ATOM 3441 O O . ALA B 1 31 ? 15.664 8.664 -0.773 1 98.81 31 ALA B O 1
ATOM 3442 N N . ARG B 1 32 ? 16.516 8.852 -2.84 1 98.81 32 ARG B N 1
ATOM 3443 C CA . ARG B 1 32 ? 17.891 8.68 -2.404 1 98.81 32 ARG B CA 1
ATOM 3444 C C . ARG B 1 32 ? 18.297 9.766 -1.411 1 98.81 32 ARG B C 1
ATOM 3446 O O . ARG B 1 32 ? 18.891 9.469 -0.368 1 98.81 32 ARG B O 1
ATOM 3453 N N . GLU B 1 33 ? 17.969 10.969 -1.722 1 98.81 33 GLU B N 1
ATOM 3454 C CA . GLU B 1 33 ? 18.328 12.102 -0.876 1 98.81 33 GLU B CA 1
ATOM 3455 C C . GLU B 1 33 ? 17.641 12.016 0.483 1 98.81 33 GLU B C 1
ATOM 3457 O O . GLU B 1 33 ? 18.297 12.109 1.523 1 98.81 33 GLU B O 1
ATOM 3462 N N . ALA B 1 34 ? 16.344 11.805 0.513 1 98.94 34 ALA B N 1
ATOM 3463 C CA . ALA B 1 34 ? 15.586 11.766 1.765 1 98.94 34 ALA B CA 1
ATOM 3464 C C . ALA B 1 34 ? 15.945 10.523 2.578 1 98.94 34 ALA B C 1
ATOM 3466 O O . ALA B 1 34 ? 16.094 10.594 3.799 1 98.94 34 ALA B O 1
ATOM 3467 N N . GLY B 1 35 ? 16 9.352 1.882 1 98.94 35 GLY B N 1
ATOM 3468 C CA . GLY B 1 35 ? 16.344 8.109 2.559 1 98.94 35 GLY B CA 1
ATOM 3469 C C . GLY B 1 35 ? 17.734 8.141 3.184 1 98.94 35 GLY B C 1
ATOM 3470 O O . GLY B 1 35 ? 17.906 7.734 4.336 1 98.94 35 GLY B O 1
ATOM 3471 N N . ALA B 1 36 ? 18.703 8.641 2.414 1 98.88 36 ALA B N 1
ATOM 3472 C CA . ALA B 1 36 ? 20.062 8.75 2.938 1 98.88 36 ALA B CA 1
ATOM 3473 C C . ALA B 1 36 ? 20.125 9.695 4.133 1 98.88 36 ALA B C 1
ATOM 3475 O O . ALA B 1 36 ? 20.828 9.43 5.109 1 98.88 36 ALA B O 1
ATOM 3476 N N . ALA B 1 37 ? 19.391 10.773 4.039 1 98.94 37 ALA B N 1
ATOM 3477 C CA . ALA B 1 37 ? 19.359 11.742 5.133 1 98.94 37 ALA B CA 1
ATOM 3478 C C . ALA B 1 37 ? 18.766 11.125 6.398 1 98.94 37 ALA B C 1
ATOM 3480 O O . ALA B 1 37 ? 19.25 11.375 7.5 1 98.94 37 ALA B O 1
ATOM 3481 N N . ALA B 1 38 ? 17.703 10.344 6.266 1 98.94 38 ALA B N 1
ATOM 3482 C CA . ALA B 1 38 ? 17.078 9.703 7.422 1 98.94 38 ALA B CA 1
ATOM 3483 C C . ALA B 1 38 ? 18.031 8.688 8.055 1 98.94 38 ALA B C 1
ATOM 3485 O O . ALA B 1 38 ? 18.125 8.594 9.289 1 98.94 38 ALA B O 1
ATOM 3486 N N . LEU B 1 39 ? 18.672 7.883 7.219 1 98.88 39 LEU B N 1
ATOM 3487 C CA . LEU B 1 39 ? 19.625 6.887 7.711 1 98.88 39 LEU B CA 1
ATOM 3488 C C . LEU B 1 39 ? 20.797 7.559 8.422 1 98.88 39 LEU B C 1
ATOM 3490 O O . LEU B 1 39 ? 21.219 7.102 9.484 1 98.88 39 LEU B O 1
ATOM 3494 N N . LYS B 1 40 ? 21.266 8.641 7.824 1 98.81 40 LYS B N 1
ATOM 3495 C CA . LYS B 1 40 ? 22.344 9.406 8.453 1 98.81 40 LYS B CA 1
ATOM 3496 C C . LYS B 1 40 ? 21.906 9.984 9.797 1 98.81 40 LYS B C 1
ATOM 3498 O O . LYS B 1 40 ? 22.656 9.93 10.773 1 98.81 40 LYS B O 1
ATOM 3503 N N . ASP B 1 41 ? 20.719 10.531 9.844 1 98.81 41 ASP B N 1
ATOM 3504 C CA . ASP B 1 41 ? 20.172 11.078 11.07 1 98.81 41 ASP B CA 1
ATOM 3505 C C . ASP B 1 41 ? 20.062 10 12.156 1 98.81 41 ASP B C 1
ATOM 3507 O O . ASP B 1 41 ? 20.328 10.266 13.328 1 98.81 41 ASP B O 1
ATOM 3511 N N . ALA B 1 42 ? 19.703 8.836 11.789 1 98.69 42 ALA B N 1
ATOM 3512 C CA . ALA B 1 42 ? 19.578 7.711 12.711 1 98.69 42 ALA B CA 1
ATOM 3513 C C . ALA B 1 42 ? 20.953 7.16 13.086 1 98.69 42 ALA B C 1
ATOM 3515 O O . ALA B 1 42 ? 21.094 6.48 14.102 1 98.69 42 ALA B O 1
ATOM 3516 N N . GLY B 1 43 ? 21.922 7.402 12.18 1 98.44 43 GLY B N 1
ATOM 3517 C CA . GLY B 1 43 ? 23.25 6.867 12.398 1 98.44 43 GLY B CA 1
ATOM 3518 C C . GLY B 1 43 ? 23.359 5.383 12.109 1 98.44 43 GLY B C 1
ATOM 3519 O O . GLY B 1 43 ? 24.094 4.66 12.773 1 98.44 43 GLY B O 1
ATOM 3520 N N . ILE B 1 44 ? 22.594 4.871 11.203 1 98.44 44 ILE B N 1
ATOM 3521 C CA . ILE B 1 44 ? 22.656 3.455 10.859 1 98.44 44 ILE B CA 1
ATOM 3522 C C . ILE B 1 44 ? 22.828 3.301 9.352 1 98.44 44 ILE B C 1
ATOM 3524 O O . ILE B 1 44 ? 22.609 4.246 8.594 1 98.44 44 ILE B O 1
ATOM 3528 N N . LEU B 1 45 ? 23.234 2.076 8.953 1 98.31 45 LEU B N 1
ATOM 3529 C CA . LEU B 1 45 ? 23.359 1.724 7.543 1 98.31 45 LEU B CA 1
ATOM 3530 C C . LEU B 1 45 ? 22.062 1.107 7.031 1 98.31 45 LEU B C 1
ATOM 3532 O O . LEU B 1 45 ? 21.281 0.549 7.809 1 98.31 45 LEU B O 1
ATOM 3536 N N . TYR B 1 46 ? 21.906 1.212 5.73 1 98.5 46 TYR B N 1
ATOM 3537 C CA . TYR B 1 46 ? 20.719 0.631 5.133 1 98.5 46 TYR B CA 1
ATOM 3538 C C . TYR B 1 46 ? 20.641 -0.865 5.414 1 98.5 46 TYR B C 1
ATOM 3540 O O . TYR B 1 46 ? 19.547 -1.437 5.465 1 98.5 46 TYR B O 1
ATOM 3548 N N . SER B 1 47 ? 21.703 -1.529 5.629 1 98.19 47 SER B N 1
ATOM 3549 C CA . SER B 1 47 ? 21.75 -2.967 5.879 1 98.19 47 SER B CA 1
ATOM 3550 C C . SER B 1 47 ? 21.047 -3.324 7.184 1 98.19 47 SER B C 1
ATOM 3552 O O . SER B 1 47 ? 20.703 -4.484 7.41 1 98.19 47 SER B O 1
ATOM 3554 N N . ALA B 1 48 ? 20.797 -2.336 8.047 1 98.62 48 ALA B N 1
ATOM 3555 C CA . ALA B 1 48 ? 20.109 -2.576 9.312 1 98.62 48 ALA B CA 1
ATOM 3556 C C . ALA B 1 48 ? 18.594 -2.564 9.117 1 98.62 48 ALA B C 1
ATOM 3558 O O . ALA B 1 48 ? 17.844 -3.023 9.984 1 98.62 48 ALA B O 1
ATOM 3559 N N . VAL B 1 49 ? 18.141 -2.033 8.023 1 98.88 49 VAL B N 1
ATOM 3560 C CA . VAL B 1 49 ? 16.703 -1.954 7.727 1 98.88 49 VAL B CA 1
ATOM 3561 C C . VAL B 1 49 ? 16.188 -3.328 7.309 1 98.88 49 VAL B C 1
ATOM 3563 O O . VAL B 1 49 ? 16.844 -4.035 6.535 1 98.88 49 VAL B O 1
ATOM 3566 N N . GLN B 1 50 ? 15.047 -3.672 7.824 1 98.88 50 GLN B N 1
ATOM 3567 C CA . GLN B 1 50 ? 14.562 -5.031 7.617 1 98.88 50 GLN B CA 1
ATOM 3568 C C . GLN B 1 50 ? 13.32 -5.043 6.723 1 98.88 50 GLN B C 1
ATOM 3570 O O . GLN B 1 50 ? 12.922 -6.094 6.219 1 98.88 50 GLN B O 1
ATOM 3575 N N . ALA B 1 51 ? 12.703 -3.945 6.477 1 98.88 51 ALA B N 1
ATOM 3576 C CA . ALA B 1 51 ? 11.562 -3.766 5.582 1 98.88 51 ALA B CA 1
ATOM 3577 C C . ALA B 1 51 ? 11.367 -2.293 5.23 1 98.88 51 ALA B C 1
ATOM 3579 O O . ALA B 1 51 ? 11.922 -1.413 5.895 1 98.88 51 ALA B O 1
ATOM 3580 N N . VAL B 1 52 ? 10.609 -1.996 4.152 1 98.94 52 VAL B N 1
ATOM 3581 C CA . VAL B 1 52 ? 10.328 -0.626 3.734 1 98.94 52 VAL B CA 1
ATOM 3582 C C . VAL B 1 52 ? 8.844 -0.466 3.441 1 98.94 52 VAL B C 1
ATOM 3584 O O . VAL B 1 52 ? 8.227 -1.347 2.838 1 98.94 52 VAL B O 1
ATOM 3587 N N . ALA B 1 53 ? 8.227 0.552 3.963 1 98.94 53 ALA B N 1
ATOM 3588 C CA . ALA B 1 53 ? 6.938 1.053 3.502 1 98.94 53 ALA B CA 1
ATOM 3589 C C . ALA B 1 53 ? 7.113 2.277 2.605 1 98.94 53 ALA B C 1
ATOM 3591 O O . ALA B 1 53 ? 7.523 3.342 3.074 1 98.94 53 ALA B O 1
ATOM 3592 N N . ALA B 1 54 ? 6.785 2.139 1.347 1 98.94 54 ALA B N 1
ATOM 3593 C CA . ALA B 1 54 ? 6.992 3.205 0.369 1 98.94 54 ALA B CA 1
ATOM 3594 C C . ALA B 1 54 ? 5.664 3.805 -0.076 1 98.94 54 ALA B C 1
ATOM 3596 O O . ALA B 1 54 ? 4.711 3.076 -0.363 1 98.94 54 ALA B O 1
ATOM 3597 N N . SER B 1 55 ? 5.578 5.152 -0.142 1 98.88 55 SER B N 1
ATOM 3598 C CA . SER B 1 55 ? 4.312 5.785 -0.494 1 98.88 55 SER B CA 1
ATOM 3599 C C . SER B 1 55 ? 4.48 6.73 -1.678 1 98.88 55 SER B C 1
ATOM 3601 O O . SER B 1 55 ? 5.465 7.469 -1.756 1 98.88 55 SER B O 1
ATOM 3603 N N . TYR B 1 56 ? 3.592 6.719 -2.574 1 98.69 56 TYR B N 1
ATOM 3604 C CA . TYR B 1 56 ? 3.471 7.578 -3.744 1 98.69 56 TYR B CA 1
ATOM 3605 C C . TYR B 1 56 ? 2.088 7.457 -4.371 1 98.69 56 TYR B C 1
ATOM 3607 O O . TYR B 1 56 ? 1.37 6.488 -4.125 1 98.69 56 TYR B O 1
ATOM 3615 N N . CYS B 1 57 ? 1.707 8.461 -5.121 1 97.69 57 CYS B N 1
ATOM 3616 C CA . CYS B 1 57 ? 0.434 8.422 -5.832 1 97.69 57 CYS B CA 1
ATOM 3617 C C . CYS B 1 57 ? 0.651 8.375 -7.34 1 97.69 57 CYS B C 1
ATOM 3619 O O . CYS B 1 57 ? 0.038 7.559 -8.031 1 97.69 57 CYS B O 1
ATOM 3621 N N . TYR B 1 58 ? 1.509 9.242 -7.852 1 96.62 58 TYR B N 1
ATOM 3622 C CA . TYR B 1 58 ? 1.702 9.375 -9.297 1 96.62 58 TYR B CA 1
ATOM 3623 C C . TYR B 1 58 ? 2.896 8.547 -9.758 1 96.62 58 TYR B C 1
ATOM 3625 O O . TYR B 1 58 ? 3.912 9.102 -10.188 1 96.62 58 TYR B O 1
ATOM 3633 N N . GLY B 1 59 ? 2.746 7.293 -9.844 1 96.94 59 GLY B N 1
ATOM 3634 C CA . GLY B 1 59 ? 3.785 6.379 -10.297 1 96.94 59 GLY B CA 1
ATOM 3635 C C . GLY B 1 59 ? 3.258 4.996 -10.641 1 96.94 59 GLY B C 1
ATOM 3636 O O . GLY B 1 59 ? 2.115 4.664 -10.312 1 96.94 59 GLY B O 1
ATOM 3637 N N . GLU B 1 60 ? 4.09 4.234 -11.336 1 97.38 60 GLU B N 1
ATOM 3638 C CA . GLU B 1 60 ? 3.748 2.855 -11.672 1 97.38 60 GLU B CA 1
ATOM 3639 C C . GLU B 1 60 ? 3.875 1.944 -10.453 1 97.38 60 GLU B C 1
ATOM 3641 O O . GLU B 1 60 ? 4.605 2.256 -9.508 1 97.38 60 GLU B O 1
ATOM 3646 N N . PRO B 1 61 ? 3.117 0.813 -10.445 1 97.19 61 PRO B N 1
ATOM 3647 C CA . PRO B 1 61 ? 3.34 -0.161 -9.375 1 97.19 61 PRO B CA 1
ATOM 3648 C C . PRO B 1 61 ? 4.809 -0.556 -9.234 1 97.19 61 PRO B C 1
ATOM 3650 O O . PRO B 1 61 ? 5.52 -0.681 -10.234 1 97.19 61 PRO B O 1
ATOM 3653 N N . ALA B 1 62 ? 5.266 -0.69 -7.945 1 98 62 ALA B N 1
ATOM 3654 C CA . ALA B 1 62 ? 6.621 -1.092 -7.582 1 98 62 ALA B CA 1
ATOM 3655 C C . ALA B 1 62 ? 7.598 0.073 -7.727 1 98 62 ALA B C 1
ATOM 3657 O O . ALA B 1 62 ? 8.812 -0.127 -7.762 1 98 62 ALA B O 1
ATOM 3658 N N . SER B 1 63 ? 7.117 1.303 -7.855 1 98.62 63 SER B N 1
ATOM 3659 C CA . SER B 1 63 ? 8.008 2.463 -7.828 1 98.62 63 SER B CA 1
ATOM 3660 C C . SER B 1 63 ? 8.781 2.535 -6.52 1 98.62 63 SER B C 1
ATOM 3662 O O . SER B 1 63 ? 9.883 3.088 -6.473 1 98.62 63 SER B O 1
ATOM 3664 N N . GLY B 1 64 ? 8.195 1.998 -5.449 1 98.75 64 GLY B N 1
ATOM 3665 C CA . GLY B 1 64 ? 8.898 1.923 -4.18 1 98.75 64 GLY B CA 1
ATOM 3666 C C . GLY B 1 64 ? 10.203 1.155 -4.27 1 98.75 64 GLY B C 1
ATOM 3667 O O . GLY B 1 64 ? 11.219 1.578 -3.709 1 98.75 64 GLY B O 1
ATOM 3668 N N . GLN B 1 65 ? 10.195 0.005 -4.965 1 98.62 65 GLN B N 1
ATOM 3669 C CA . GLN B 1 65 ? 11.414 -0.763 -5.176 1 98.62 65 GLN B CA 1
ATOM 3670 C C . GLN B 1 65 ? 12.477 0.072 -5.891 1 98.62 65 GLN B C 1
ATOM 3672 O O . GLN B 1 65 ? 13.609 0.172 -5.426 1 98.62 65 GLN B O 1
ATOM 3677 N N . THR B 1 66 ? 12.023 0.695 -6.992 1 98.38 66 THR B N 1
ATOM 3678 C CA . THR B 1 66 ? 12.938 1.521 -7.77 1 98.38 66 THR B CA 1
ATOM 3679 C C . THR B 1 66 ? 13.555 2.611 -6.898 1 98.38 66 THR B C 1
ATOM 3681 O O . THR B 1 66 ? 14.758 2.877 -6.988 1 98.38 66 THR B O 1
ATOM 3684 N N . ALA B 1 67 ? 12.773 3.219 -6.082 1 98.69 67 ALA B N 1
ATOM 3685 C CA . ALA B 1 67 ? 13.227 4.281 -5.191 1 98.69 67 ALA B CA 1
ATOM 3686 C C . ALA B 1 67 ? 14.219 3.75 -4.164 1 98.69 67 ALA B C 1
ATOM 3688 O O . ALA B 1 67 ? 15.297 4.32 -3.979 1 98.69 67 ALA B O 1
ATOM 3689 N N . VAL B 1 68 ? 13.906 2.646 -3.529 1 98.19 68 VAL B N 1
ATOM 3690 C CA . VAL B 1 68 ? 14.672 2.133 -2.4 1 98.19 68 VAL B CA 1
ATOM 3691 C C . VAL B 1 68 ? 15.969 1.5 -2.9 1 98.19 68 VAL B C 1
ATOM 3693 O O . VAL B 1 68 ? 16.969 1.473 -2.182 1 98.19 68 VAL B O 1
ATOM 3696 N N . TYR B 1 69 ? 15.961 0.982 -4.133 1 97.94 69 TYR B N 1
ATOM 3697 C CA . TYR B 1 69 ? 17.141 0.345 -4.695 1 97.94 69 TYR B CA 1
ATOM 3698 C C . TYR B 1 69 ? 18.297 1.343 -4.828 1 97.94 69 TYR B C 1
ATOM 3700 O O . TYR B 1 69 ? 19.453 0.951 -5 1 97.94 69 TYR B O 1
ATOM 3708 N N . GLU B 1 70 ? 17.969 2.658 -4.75 1 97.75 70 GLU B N 1
ATOM 3709 C CA . GLU B 1 70 ? 18.984 3.695 -4.703 1 97.75 70 GLU B CA 1
ATOM 3710 C C . GLU B 1 70 ? 19.797 3.617 -3.412 1 97.75 70 GLU B C 1
ATOM 3712 O O . GLU B 1 70 ? 20.922 4.113 -3.35 1 97.75 70 GLU B O 1
ATOM 3717 N N . LEU B 1 71 ? 19.172 3.037 -2.377 1 98.44 71 LEU B N 1
ATOM 3718 C CA . LEU B 1 71 ? 19.812 2.941 -1.071 1 98.44 71 LEU B CA 1
ATOM 3719 C C . LEU B 1 71 ? 20.562 1.619 -0.931 1 98.44 71 LEU B C 1
ATOM 3721 O O . LEU B 1 71 ? 21.469 1.502 -0.109 1 98.44 71 LEU B O 1
ATOM 3725 N N . GLY B 1 72 ? 20.141 0.583 -1.648 1 97.75 72 GLY B N 1
ATOM 3726 C CA . GLY B 1 72 ? 20.797 -0.717 -1.635 1 97.75 72 GLY B CA 1
ATOM 3727 C C . GLY B 1 72 ? 19.875 -1.846 -2.08 1 97.75 72 GLY B C 1
ATOM 3728 O O . GLY B 1 72 ? 18.656 -1.704 -2.068 1 97.75 72 GLY B O 1
ATOM 3729 N N . LEU B 1 73 ? 20.453 -2.955 -2.512 1 97.44 73 LEU B N 1
ATOM 3730 C CA . LEU B 1 73 ? 19.75 -4.172 -2.902 1 97.44 73 LEU B CA 1
ATOM 3731 C C . LEU B 1 73 ? 19.859 -5.234 -1.812 1 97.44 73 LEU B C 1
ATOM 3733 O O . LEU B 1 73 ? 20.609 -6.199 -1.951 1 97.44 73 LEU B O 1
ATOM 3737 N N . SER B 1 74 ? 18.984 -5.141 -0.837 1 96.88 74 SER B N 1
ATOM 3738 C CA . SER B 1 74 ? 19.141 -5.977 0.349 1 96.88 74 SER B CA 1
ATOM 3739 C C . SER B 1 74 ? 18.141 -7.125 0.354 1 96.88 74 SER B C 1
ATOM 3741 O O . SER B 1 74 ? 18.203 -8 1.223 1 96.88 74 SER B O 1
ATOM 3743 N N . GLY B 1 75 ? 17.234 -7.164 -0.564 1 98.19 75 GLY B N 1
ATOM 3744 C CA . GLY B 1 75 ? 16.297 -8.273 -0.665 1 98.19 75 GLY B CA 1
ATOM 3745 C C . GLY B 1 75 ? 15.188 -8.211 0.368 1 98.19 75 GLY B C 1
ATOM 3746 O O . GLY B 1 75 ? 14.391 -9.141 0.484 1 98.19 75 GLY B O 1
ATOM 3747 N N . ILE B 1 76 ? 15.148 -7.074 1.123 1 98.56 76 ILE B N 1
ATOM 3748 C CA . ILE B 1 76 ? 14.156 -6.969 2.193 1 98.56 76 ILE B CA 1
ATOM 3749 C C . ILE B 1 76 ? 12.789 -6.629 1.602 1 98.56 76 ILE B C 1
ATOM 3751 O O . ILE B 1 76 ? 12.703 -6.102 0.492 1 98.56 76 ILE B O 1
ATOM 3755 N N . PRO B 1 77 ? 11.711 -6.914 2.318 1 98.81 77 PRO B N 1
ATOM 3756 C CA . PRO B 1 77 ? 10.359 -6.613 1.837 1 98.81 77 PRO B CA 1
ATOM 3757 C C . PRO B 1 77 ? 10.133 -5.121 1.624 1 98.81 77 PRO B C 1
ATOM 3759 O O . PRO B 1 77 ? 10.586 -4.301 2.426 1 98.81 77 PRO B O 1
ATOM 3762 N N . VAL B 1 78 ? 9.5 -4.785 0.523 1 98.88 78 VAL B N 1
ATOM 3763 C CA . VAL B 1 78 ? 9.055 -3.432 0.216 1 98.88 78 VAL B CA 1
ATOM 3764 C C . VAL B 1 78 ? 7.547 -3.422 -0.011 1 98.88 78 VAL B C 1
ATOM 3766 O O . VAL B 1 78 ? 7.039 -4.148 -0.868 1 98.88 78 VAL B O 1
ATOM 3769 N N . PHE B 1 79 ? 6.84 -2.664 0.778 1 98.88 79 PHE B N 1
ATOM 3770 C CA . PHE B 1 79 ? 5.395 -2.504 0.669 1 98.88 79 PHE B CA 1
ATOM 3771 C C . PHE B 1 79 ? 5.043 -1.138 0.093 1 98.88 79 PHE B C 1
ATOM 3773 O O . PHE B 1 79 ? 5.32 -0.108 0.711 1 98.88 79 PHE B O 1
ATOM 3780 N N . ASN B 1 80 ? 4.457 -1.102 -1.085 1 98.88 80 ASN B N 1
ATOM 3781 C CA . ASN B 1 80 ? 4.008 0.143 -1.7 1 98.88 80 ASN B CA 1
ATOM 3782 C C . ASN B 1 80 ? 2.6 0.517 -1.25 1 98.88 80 ASN B C 1
ATOM 3784 O O . ASN B 1 80 ? 1.705 -0.331 -1.227 1 98.88 80 ASN B O 1
ATOM 3788 N N . THR B 1 81 ? 2.375 1.795 -0.895 1 98.88 81 THR B N 1
ATOM 3789 C CA . THR B 1 81 ? 1.053 2.174 -0.409 1 98.88 81 THR B CA 1
ATOM 3790 C C . THR B 1 81 ? 0.664 3.557 -0.923 1 98.88 81 THR B C 1
ATOM 3792 O O . THR B 1 81 ? 1.512 4.305 -1.414 1 98.88 81 THR B O 1
ATOM 3795 N N . ASN B 1 82 ? -0.645 3.809 -0.953 1 98.38 82 ASN B N 1
ATOM 3796 C CA . ASN B 1 82 ? -1.181 5.129 -1.264 1 98.38 82 ASN B CA 1
ATOM 3797 C C . ASN B 1 82 ? -2.541 5.352 -0.609 1 98.38 82 ASN B C 1
ATOM 3799 O O . ASN B 1 82 ? -3.256 4.391 -0.314 1 98.38 82 ASN B O 1
ATOM 3803 N N . ASN B 1 83 ? -2.869 6.527 -0.305 1 98.62 83 ASN B N 1
ATOM 3804 C CA . ASN B 1 83 ? -4.148 7.023 0.188 1 98.62 83 ASN B CA 1
ATOM 3805 C C . ASN B 1 83 ? -4.336 8.508 -0.125 1 98.62 83 ASN B C 1
ATOM 3807 O O . ASN B 1 83 ? -4.684 9.289 0.758 1 98.62 83 ASN B O 1
ATOM 3811 N N . ASN B 1 84 ? -4.027 8.828 -1.427 1 97.75 84 ASN B N 1
ATOM 3812 C CA . ASN B 1 84 ? -4.02 10.227 -1.834 1 97.75 84 ASN B CA 1
ATOM 3813 C C . ASN B 1 84 ? -3.176 11.086 -0.893 1 97.75 84 ASN B C 1
ATOM 3815 O O . ASN B 1 84 ? -2.021 10.758 -0.619 1 97.75 84 ASN B O 1
ATOM 3819 N N . CYS B 1 85 ? -3.652 12.148 -0.388 1 97.94 85 CYS B N 1
ATOM 3820 C CA . CYS B 1 85 ? -2.822 13.109 0.328 1 97.94 85 CYS B CA 1
ATOM 3821 C C . CYS B 1 85 ? -2.299 12.516 1.631 1 97.94 85 CYS B C 1
ATOM 3823 O O . CYS B 1 85 ? -1.332 13.023 2.203 1 97.94 85 CYS B O 1
ATOM 3825 N N . SER B 1 86 ? -2.895 11.438 2.127 1 98.5 86 SER B N 1
ATOM 3826 C CA . SER B 1 86 ? -2.43 10.859 3.383 1 98.5 86 SER B CA 1
ATOM 3827 C C . SER B 1 86 ? -1.557 9.633 3.139 1 98.5 86 SER B C 1
ATOM 3829 O O . SER B 1 86 ? -1.429 8.773 4.012 1 98.5 86 SER B O 1
ATOM 3831 N N . SER B 1 87 ? -1.007 9.508 1.973 1 98.69 87 SER B N 1
ATOM 3832 C CA . SER B 1 87 ? -0.202 8.359 1.574 1 98.69 87 SER B CA 1
ATOM 3833 C C . SER B 1 87 ? 0.988 8.164 2.508 1 98.69 87 SER B C 1
ATOM 3835 O O . SER B 1 87 ? 1.246 7.051 2.973 1 98.69 87 SER B O 1
ATOM 3837 N N . ALA B 1 88 ? 1.669 9.227 2.787 1 98.88 88 ALA B N 1
ATOM 3838 C CA . ALA B 1 88 ? 2.896 9.094 3.566 1 98.88 88 ALA B CA 1
ATOM 3839 C C . ALA B 1 88 ? 2.586 8.789 5.031 1 98.88 88 ALA B C 1
ATOM 3841 O O . ALA B 1 88 ? 3.34 8.078 5.695 1 98.88 88 ALA B O 1
ATOM 3842 N N . SER B 1 89 ? 1.497 9.328 5.551 1 98.94 89 SER B N 1
ATOM 3843 C CA . SER B 1 89 ? 1.075 8.945 6.895 1 98.94 89 SER B CA 1
ATOM 3844 C C . SER B 1 89 ? 0.654 7.484 6.941 1 98.94 89 SER B C 1
ATOM 3846 O O . SER B 1 89 ? 0.853 6.809 7.957 1 98.94 89 SER B O 1
ATOM 3848 N N . THR B 1 90 ? 0.079 7.027 5.848 1 98.88 90 THR B N 1
ATOM 3849 C CA . THR B 1 90 ? -0.272 5.617 5.742 1 98.88 90 THR B CA 1
ATOM 3850 C C . THR B 1 90 ? 0.98 4.742 5.766 1 98.88 90 THR B C 1
ATOM 3852 O O . THR B 1 90 ? 1 3.697 6.418 1 98.88 90 THR B O 1
ATOM 3855 N N . ALA B 1 91 ? 2.016 5.188 5.082 1 98.94 91 ALA B N 1
ATOM 3856 C CA . ALA B 1 91 ? 3.279 4.453 5.098 1 98.94 91 ALA B CA 1
ATOM 3857 C C . ALA B 1 91 ? 3.863 4.402 6.508 1 98.94 91 ALA B C 1
ATOM 3859 O O . ALA B 1 91 ? 4.383 3.369 6.938 1 98.94 91 ALA B O 1
ATOM 3860 N N . LEU B 1 92 ? 3.807 5.516 7.223 1 98.94 92 LEU B N 1
ATOM 3861 C CA . LEU B 1 92 ? 4.285 5.559 8.602 1 98.94 92 LEU B CA 1
ATOM 3862 C C . LEU B 1 92 ? 3.5 4.598 9.484 1 98.94 92 LEU B C 1
ATOM 3864 O O . LEU B 1 92 ? 4.078 3.912 10.328 1 98.94 92 LEU B O 1
ATOM 3868 N N . MET B 1 93 ? 2.207 4.586 9.281 1 98.94 93 MET B N 1
ATOM 3869 C CA . MET B 1 93 ? 1.357 3.691 10.055 1 98.94 93 MET B CA 1
ATOM 3870 C C . MET B 1 93 ? 1.693 2.232 9.766 1 98.94 93 MET B C 1
ATOM 3872 O O . MET B 1 93 ? 1.733 1.404 10.68 1 98.94 93 MET B O 1
ATOM 3876 N N . LEU B 1 94 ? 1.933 1.903 8.508 1 98.94 94 LEU B N 1
ATOM 3877 C CA . LEU B 1 94 ? 2.332 0.544 8.156 1 98.94 94 LEU B CA 1
ATOM 3878 C C . LEU B 1 94 ? 3.658 0.183 8.82 1 98.94 94 LEU B C 1
ATOM 3880 O O . LEU B 1 94 ? 3.824 -0.933 9.312 1 98.94 94 LEU B O 1
ATOM 3884 N N . ALA B 1 95 ? 4.59 1.105 8.766 1 98.94 95 ALA B N 1
ATOM 3885 C CA . ALA B 1 95 ? 5.871 0.856 9.422 1 98.94 95 ALA B CA 1
ATOM 3886 C C . ALA B 1 95 ? 5.68 0.533 10.898 1 98.94 95 ALA B C 1
ATOM 3888 O O . ALA B 1 95 ? 6.297 -0.4 11.422 1 98.94 95 ALA B O 1
ATOM 3889 N N . ARG B 1 96 ? 4.859 1.296 11.547 1 98.88 96 ARG B N 1
ATOM 3890 C CA . ARG B 1 96 ? 4.57 1.054 12.961 1 98.88 96 ARG B CA 1
ATOM 3891 C C . ARG B 1 96 ? 3.945 -0.323 13.164 1 98.88 96 ARG B C 1
ATOM 3893 O O . ARG B 1 96 ? 4.32 -1.049 14.086 1 98.88 96 ARG B O 1
ATOM 3900 N N . LEU B 1 97 ? 2.977 -0.673 12.305 1 98.69 97 LEU B N 1
ATOM 3901 C CA . LEU B 1 97 ? 2.309 -1.966 12.414 1 98.69 97 LEU B CA 1
ATOM 3902 C C . LEU B 1 97 ? 3.299 -3.107 12.203 1 98.69 97 LEU B C 1
ATOM 3904 O O . LEU B 1 97 ? 3.207 -4.141 12.867 1 98.69 97 LEU B O 1
ATOM 3908 N N . MET B 1 98 ? 4.215 -2.934 11.281 1 98.69 98 MET B N 1
ATOM 3909 C CA . MET B 1 98 ? 5.234 -3.945 11.031 1 98.69 98 MET B CA 1
ATOM 3910 C C . MET B 1 98 ? 6.094 -4.168 12.266 1 98.69 98 MET B C 1
ATOM 3912 O O . MET B 1 98 ? 6.41 -5.309 12.609 1 98.69 98 MET B O 1
ATOM 3916 N N . ILE B 1 99 ? 6.461 -3.092 12.922 1 98.69 99 ILE B N 1
ATOM 3917 C CA . ILE B 1 99 ? 7.242 -3.195 14.148 1 98.69 99 ILE B CA 1
ATOM 3918 C C . ILE B 1 99 ? 6.418 -3.889 15.234 1 98.69 99 ILE B C 1
ATOM 3920 O O . ILE B 1 99 ? 6.902 -4.805 15.898 1 98.69 99 ILE B O 1
ATOM 3924 N N . LEU B 1 100 ? 5.164 -3.486 15.398 1 98.12 100 LEU B N 1
ATOM 3925 C CA . LEU B 1 100 ? 4.285 -4.035 16.422 1 98.12 100 LEU B CA 1
ATOM 3926 C C . LEU B 1 100 ? 4.023 -5.516 16.188 1 98.12 100 LEU B C 1
ATOM 3928 O O . LEU B 1 100 ? 3.744 -6.266 17.125 1 98.12 100 LEU B O 1
ATOM 3932 N N . SER B 1 101 ? 4.102 -5.969 14.93 1 97.44 101 SER B N 1
ATOM 3933 C CA . SER B 1 101 ? 3.855 -7.363 14.578 1 97.44 101 SER B CA 1
ATOM 3934 C C . SER B 1 101 ? 4.934 -8.273 15.156 1 97.44 101 SER B C 1
ATOM 3936 O O . SER B 1 101 ? 4.738 -9.492 15.258 1 97.44 101 SER B O 1
ATOM 3938 N N . GLY B 1 102 ? 6.121 -7.684 15.43 1 96.62 102 GLY B N 1
ATOM 3939 C CA . GLY B 1 102 ? 7.246 -8.461 15.93 1 96.62 102 GLY B CA 1
ATOM 3940 C C . GLY B 1 102 ? 8.047 -9.125 14.828 1 96.62 102 GLY B C 1
ATOM 3941 O O . GLY B 1 102 ? 9.039 -9.805 15.102 1 96.62 102 GLY B O 1
ATOM 3942 N N . GLN B 1 103 ? 7.664 -8.883 13.594 1 97.19 103 GLN B N 1
ATO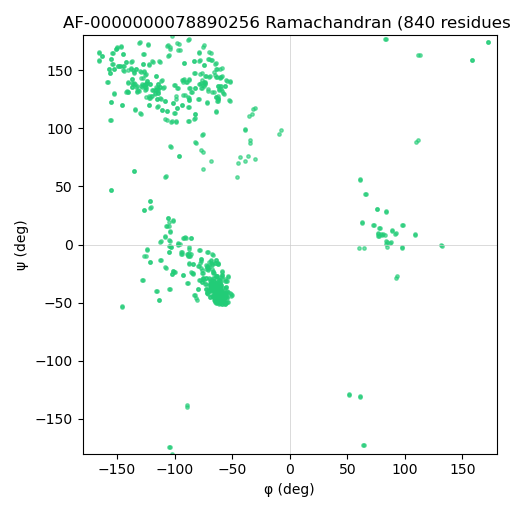M 3943 C CA . GLN B 1 103 ? 8.344 -9.531 12.477 1 97.19 103 GLN B CA 1
ATOM 3944 C C . GLN B 1 103 ? 9.578 -8.742 12.047 1 97.19 103 GLN B C 1
ATOM 3946 O O . GLN B 1 103 ? 10.477 -9.289 11.406 1 97.19 103 GLN B O 1
ATOM 3951 N N . TYR B 1 104 ? 9.602 -7.457 12.344 1 98.19 104 TYR B N 1
ATOM 3952 C CA . TYR B 1 104 ? 10.703 -6.566 11.984 1 98.19 104 TYR B CA 1
ATOM 3953 C C . TYR B 1 104 ? 11.086 -5.676 13.164 1 98.19 104 TYR B C 1
ATOM 3955 O O . TYR B 1 104 ? 10.227 -5.262 13.945 1 98.19 104 TYR B O 1
ATOM 3963 N N . GLU B 1 105 ? 12.383 -5.328 13.25 1 98.5 105 GLU B N 1
ATOM 3964 C CA . GLU B 1 105 ? 12.859 -4.492 14.344 1 98.5 105 GLU B CA 1
ATOM 3965 C C . GLU B 1 105 ? 13.195 -3.086 13.859 1 98.5 105 GLU B C 1
ATOM 3967 O O . GLU B 1 105 ? 13.297 -2.154 14.656 1 98.5 105 GLU B O 1
ATOM 3972 N N . CYS B 1 106 ? 13.414 -2.955 12.578 1 98.88 106 CYS B N 1
ATOM 3973 C CA . CYS B 1 106 ? 13.766 -1.676 11.969 1 98.88 106 CYS B CA 1
ATOM 3974 C C . CYS B 1 106 ? 13.164 -1.557 10.57 1 98.88 106 CYS B C 1
ATOM 3976 O O . CYS B 1 106 ? 13.438 -2.381 9.695 1 98.88 106 CYS B O 1
ATOM 3978 N N . VAL B 1 107 ? 12.328 -0.542 10.406 1 98.94 107 VAL B N 1
ATOM 3979 C CA . VAL B 1 107 ? 11.602 -0.341 9.156 1 98.94 107 VAL B CA 1
ATOM 3980 C C . VAL B 1 107 ? 11.812 1.089 8.656 1 98.94 107 VAL B C 1
ATOM 3982 O O . VAL B 1 107 ? 11.812 2.033 9.453 1 98.94 107 VAL B O 1
ATOM 3985 N N . LEU B 1 108 ? 12.039 1.241 7.352 1 99 108 LEU B N 1
ATOM 3986 C CA . LEU B 1 108 ? 12.125 2.553 6.719 1 99 108 LEU B CA 1
ATOM 3987 C C . LEU B 1 108 ? 10.797 2.936 6.07 1 99 108 LEU B C 1
ATOM 3989 O O . LEU B 1 108 ? 10.281 2.199 5.227 1 99 108 LEU B O 1
ATOM 3993 N N . ALA B 1 109 ? 10.172 3.988 6.523 1 99 109 ALA B N 1
ATOM 3994 C CA . ALA B 1 109 ? 9.094 4.629 5.773 1 99 109 ALA B CA 1
ATOM 3995 C C . ALA B 1 109 ? 9.648 5.668 4.805 1 99 109 ALA B C 1
ATOM 3997 O O . ALA B 1 109 ? 10.391 6.57 5.207 1 99 109 ALA B O 1
ATOM 3998 N N . LEU B 1 110 ? 9.328 5.543 3.527 1 98.94 110 LEU B N 1
ATOM 3999 C CA . LEU B 1 110 ? 9.883 6.395 2.482 1 98.94 110 LEU B CA 1
ATOM 4000 C C . LEU B 1 110 ? 8.797 6.871 1.53 1 98.94 110 LEU B C 1
ATOM 4002 O O . LEU B 1 110 ? 8.125 6.055 0.889 1 98.94 110 LEU B O 1
ATOM 4006 N N . GLY B 1 111 ? 8.555 8.18 1.487 1 98.94 111 GLY B N 1
ATOM 4007 C CA . GLY B 1 111 ? 7.562 8.773 0.606 1 98.94 111 GLY B CA 1
ATOM 4008 C C . GLY B 1 111 ? 8.164 9.703 -0.428 1 98.94 111 GLY B C 1
ATOM 4009 O O . GLY B 1 111 ? 9.141 10.406 -0.147 1 98.94 111 GLY B O 1
ATOM 4010 N N . PHE B 1 112 ? 7.582 9.727 -1.618 1 98.94 112 PHE B N 1
ATOM 4011 C CA . PHE B 1 112 ? 8.047 10.609 -2.68 1 98.94 112 PHE B CA 1
ATOM 4012 C C . PHE B 1 112 ? 6.918 10.93 -3.65 1 98.94 112 PHE B C 1
ATOM 4014 O O . PHE B 1 112 ? 5.934 10.195 -3.736 1 98.94 112 PHE B O 1
ATOM 4021 N N . GLU B 1 113 ? 7.074 12.062 -4.301 1 98.62 113 GLU B N 1
ATOM 4022 C CA . GLU B 1 113 ? 6.133 12.422 -5.359 1 98.62 113 GLU B CA 1
ATOM 4023 C C . GLU B 1 113 ? 6.789 13.32 -6.402 1 98.62 113 GLU B C 1
ATOM 4025 O O . GLU B 1 113 ? 7.457 14.297 -6.055 1 98.62 113 GLU B O 1
ATOM 4030 N N . LYS B 1 114 ? 6.656 12.992 -7.613 1 97.44 114 LYS B N 1
ATOM 4031 C CA . LYS B 1 114 ? 6.887 13.883 -8.75 1 97.44 114 LYS B CA 1
ATOM 4032 C C . LYS B 1 114 ? 5.57 14.375 -9.336 1 97.44 114 LYS B C 1
ATOM 4034 O O . LYS B 1 114 ? 4.895 13.641 -10.062 1 97.44 114 LYS B O 1
ATOM 4039 N N . MET B 1 115 ? 5.285 15.609 -9.062 1 96 115 MET B N 1
ATOM 4040 C CA . MET B 1 115 ? 3.947 16.094 -9.398 1 96 115 MET B CA 1
ATOM 4041 C C . MET B 1 115 ? 3.986 16.984 -10.633 1 96 115 MET B C 1
ATOM 4043 O O . MET B 1 115 ? 5.062 17.391 -11.086 1 96 115 MET B O 1
ATOM 4047 N N . ASP B 1 116 ? 2.836 17.203 -11.234 1 91.62 116 ASP B N 1
ATOM 4048 C CA . ASP B 1 116 ? 2.58 18.25 -12.203 1 91.62 116 ASP B CA 1
ATOM 4049 C C . ASP B 1 116 ? 1.82 19.422 -11.562 1 91.62 116 ASP B C 1
ATOM 4051 O O . ASP B 1 116 ? 1.535 19.391 -10.359 1 91.62 116 ASP B O 1
ATOM 4055 N N . ARG B 1 117 ? 1.602 20.344 -12.406 1 88.88 117 ARG B N 1
ATOM 4056 C CA . ARG B 1 117 ? 0.739 21.422 -11.93 1 88.88 117 ARG B CA 1
ATOM 4057 C C . ARG B 1 117 ? -0.706 20.938 -11.805 1 88.88 117 ARG B C 1
ATOM 4059 O O . ARG B 1 117 ? -1.28 20.422 -12.766 1 88.88 117 ARG B O 1
ATOM 4066 N N . GLY B 1 118 ? -1.159 21.078 -10.625 1 89.06 118 GLY B N 1
ATOM 4067 C CA . GLY B 1 118 ? -2.523 20.641 -10.375 1 89.06 118 GLY B CA 1
ATOM 4068 C C . GLY B 1 118 ? -2.629 19.156 -10.102 1 89.06 118 GLY B C 1
ATOM 4069 O O . GLY B 1 118 ? -1.617 18.453 -10.047 1 89.06 118 GLY B O 1
ATOM 4070 N N . LEU B 1 119 ? -3.867 18.766 -9.805 1 92.19 119 LEU B N 1
ATOM 4071 C CA . LEU B 1 119 ? -4.188 17.375 -9.555 1 92.19 119 LEU B CA 1
ATOM 4072 C C . LEU B 1 119 ? -4.809 16.719 -10.789 1 92.19 119 LEU B C 1
ATOM 4074 O O . LEU B 1 119 ? -5.586 17.359 -11.5 1 92.19 119 LEU B O 1
ATOM 4078 N N . THR B 1 120 ? -4.367 15.469 -11.07 1 90.88 120 THR B N 1
ATOM 4079 C CA . THR B 1 120 ? -4.879 14.82 -12.273 1 90.88 120 THR B CA 1
ATOM 4080 C C . THR B 1 120 ? -5.215 13.359 -11.992 1 90.88 120 THR B C 1
ATOM 4082 O O . THR B 1 120 ? -4.766 12.789 -10.992 1 90.88 120 THR B O 1
ATOM 4085 N N . GLU B 1 121 ? -6.07 12.773 -12.797 1 92.44 121 GLU B N 1
ATOM 4086 C CA . GLU B 1 121 ? -6.332 11.344 -12.883 1 92.44 121 GLU B CA 1
ATOM 4087 C C . GLU B 1 121 ? -5.844 10.766 -14.203 1 92.44 121 GLU B C 1
ATOM 4089 O O . GLU B 1 121 ? -5.957 11.414 -15.25 1 92.44 121 GLU B O 1
ATOM 4094 N N . ARG B 1 122 ? -5.301 9.594 -14.094 1 91.75 122 ARG B N 1
ATOM 4095 C CA . ARG B 1 122 ? -4.727 9 -15.297 1 91.75 122 ARG B CA 1
ATOM 4096 C C . ARG B 1 122 ? -5.656 7.934 -15.875 1 91.75 122 ARG B C 1
ATOM 4098 O O . ARG B 1 122 ? -5.621 7.664 -17.078 1 91.75 122 ARG B O 1
ATOM 4105 N N . TYR B 1 123 ? -6.477 7.336 -15.086 1 93.75 123 TYR B N 1
ATOM 4106 C CA . TYR B 1 123 ? -7.395 6.289 -15.523 1 93.75 123 TYR B CA 1
ATOM 4107 C C . TYR B 1 123 ? -8.789 6.855 -15.758 1 93.75 123 TYR B C 1
ATOM 4109 O O . TYR B 1 123 ? -9.555 7.051 -14.812 1 93.75 123 TYR B O 1
ATOM 4117 N N . THR B 1 124 ? -9.188 7.004 -17 1 91.81 124 THR B N 1
ATOM 4118 C CA . THR B 1 124 ? -10.445 7.668 -17.328 1 91.81 124 THR B CA 1
ATOM 4119 C C . THR B 1 124 ? -11.508 6.648 -17.734 1 91.81 124 THR B C 1
ATOM 4121 O O . THR B 1 124 ? -12.656 7.016 -18 1 91.81 124 THR B O 1
ATOM 4124 N N . ASP B 1 125 ? -11.18 5.352 -17.766 1 93.88 125 ASP B N 1
ATOM 4125 C CA . ASP B 1 125 ? -12.094 4.316 -18.234 1 93.88 125 ASP B CA 1
ATOM 4126 C C . ASP B 1 125 ? -12.625 3.48 -17.078 1 93.88 125 ASP B C 1
ATOM 4128 O O . ASP B 1 125 ? -13.102 2.361 -17.266 1 93.88 125 ASP B O 1
ATOM 4132 N N . ARG B 1 126 ? -12.461 4.008 -15.891 1 96.8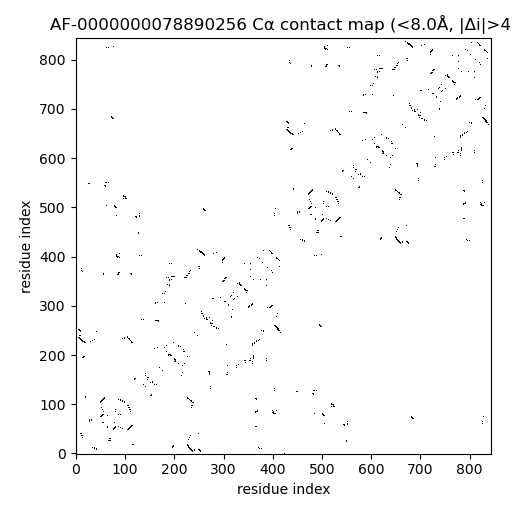1 126 ARG B N 1
ATOM 4133 C CA . ARG B 1 126 ? -12.938 3.299 -14.703 1 96.81 126 ARG B CA 1
ATOM 4134 C C . ARG B 1 126 ? -13.406 4.277 -13.633 1 96.81 126 ARG B C 1
ATOM 4136 O O . ARG B 1 126 ? -13.227 5.488 -13.766 1 96.81 126 ARG B O 1
ATOM 4143 N N . VAL B 1 127 ? -14.023 3.754 -12.641 1 97.19 127 VAL B N 1
ATOM 4144 C CA . VAL B 1 127 ? -14.641 4.582 -11.609 1 97.19 127 VAL B CA 1
ATOM 4145 C C . VAL B 1 127 ? -13.562 5.375 -10.867 1 97.19 127 VAL B C 1
ATOM 4147 O O . VAL B 1 127 ? -12.57 4.805 -10.398 1 97.19 127 VAL B O 1
ATOM 4150 N N . SER B 1 128 ? -13.773 6.68 -10.812 1 97 128 SER B N 1
ATOM 4151 C CA . SER B 1 128 ? -12.898 7.551 -10.039 1 97 128 SER B CA 1
ATOM 4152 C C . SER B 1 128 ? -13.141 7.398 -8.547 1 97 128 SER B C 1
ATOM 4154 O O . SER B 1 128 ? -14.289 7.305 -8.109 1 97 128 SER B O 1
ATOM 4156 N N . PRO B 1 129 ? -12.039 7.406 -7.785 1 96.94 129 PRO B N 1
ATOM 4157 C CA . PRO B 1 129 ? -12.234 7.375 -6.336 1 96.94 129 PRO B CA 1
ATOM 4158 C C . PRO B 1 129 ? -12.945 8.617 -5.809 1 96.94 129 PRO B C 1
ATOM 4160 O O . PRO B 1 129 ? -13.43 8.625 -4.672 1 96.94 129 PRO B O 1
ATOM 4163 N N . LEU B 1 130 ? -13.062 9.641 -6.582 1 96.44 130 LEU B N 1
ATOM 4164 C CA . LEU B 1 130 ? -13.711 10.883 -6.176 1 96.44 130 LEU B CA 1
ATOM 4165 C C . LEU B 1 130 ? -15.188 10.883 -6.582 1 96.44 130 LEU B C 1
ATOM 4167 O O . LEU B 1 130 ? -15.953 11.734 -6.133 1 96.44 130 LEU B O 1
ATOM 4171 N N . LYS B 1 131 ? -15.562 9.898 -7.344 1 96.56 131 LYS B N 1
ATOM 4172 C CA . LYS B 1 131 ? -16.875 9.93 -7.984 1 96.56 131 LYS B CA 1
ATOM 4173 C C . LYS B 1 131 ? -17.984 10.094 -6.953 1 96.56 131 LYS B C 1
ATOM 4175 O O . LYS B 1 131 ? -18.844 10.961 -7.094 1 96.56 131 LYS B O 1
ATOM 4180 N N . ARG B 1 132 ? -17.969 9.281 -5.969 1 97.25 132 ARG B N 1
ATOM 4181 C CA . ARG B 1 132 ? -19.016 9.312 -4.949 1 97.25 132 ARG B CA 1
ATOM 4182 C C . ARG B 1 132 ? -19.062 10.664 -4.238 1 97.25 132 ARG B C 1
ATOM 4184 O O . ARG B 1 132 ? -20.125 11.211 -3.992 1 97.25 132 ARG B O 1
ATOM 4191 N N . HIS B 1 133 ? -17.953 11.18 -3.9 1 98 133 HIS B N 1
ATOM 4192 C CA . HIS B 1 133 ? -17.828 12.453 -3.193 1 98 133 HIS B CA 1
ATOM 4193 C C . HIS B 1 133 ? -18.312 13.609 -4.062 1 98 133 HIS B C 1
ATOM 4195 O O . HIS B 1 133 ? -19.047 14.477 -3.59 1 98 133 HIS B O 1
ATOM 4201 N N . VAL B 1 134 ? -17.891 13.602 -5.309 1 97.62 134 VAL B N 1
ATOM 4202 C CA . VAL B 1 134 ? -18.266 14.672 -6.227 1 97.62 134 VAL B CA 1
ATOM 4203 C C . VAL B 1 134 ? -19.766 14.648 -6.469 1 97.62 134 VAL B C 1
ATOM 4205 O O . VAL B 1 134 ? -20.422 15.695 -6.445 1 97.62 134 VAL B O 1
ATOM 4208 N N . ALA B 1 135 ? -20.266 13.43 -6.688 1 97.75 135 ALA B N 1
ATOM 4209 C CA . ALA B 1 135 ? -21.703 13.297 -6.898 1 97.75 135 ALA B CA 1
ATOM 4210 C C . ALA B 1 135 ? -22.484 13.805 -5.688 1 97.75 135 ALA B C 1
ATOM 4212 O O . ALA B 1 135 ? -23.5 14.469 -5.836 1 97.75 135 ALA B O 1
ATOM 4213 N N . HIS B 1 136 ? -21.984 13.469 -4.523 1 98.12 136 HIS B N 1
ATOM 4214 C CA . HIS B 1 136 ? -22.688 13.898 -3.309 1 98.12 136 HIS B CA 1
ATOM 4215 C C . HIS B 1 136 ? -22.578 15.406 -3.113 1 98.12 136 HIS B C 1
ATOM 4217 O O . HIS B 1 136 ? -23.531 16.047 -2.703 1 98.12 136 HIS B O 1
ATOM 4223 N N . MET B 1 137 ? -21.438 15.969 -3.381 1 98.12 137 MET B N 1
ATOM 4224 C CA . MET B 1 137 ? -21.25 17.406 -3.309 1 98.12 137 MET B CA 1
ATOM 4225 C C . MET B 1 137 ? -22.266 18.141 -4.176 1 98.12 137 MET B C 1
ATOM 4227 O O . MET B 1 137 ? -22.859 19.125 -3.736 1 98.12 137 MET B O 1
ATOM 4231 N N . GLU B 1 138 ? -22.438 17.641 -5.309 1 97.94 138 GLU B N 1
ATOM 4232 C CA . GLU B 1 138 ? -23.391 18.234 -6.242 1 97.94 138 GLU B CA 1
ATOM 4233 C C . GLU B 1 138 ? -24.828 18.062 -5.742 1 97.94 138 GLU B C 1
ATOM 4235 O O . GLU B 1 138 ? -25.656 18.969 -5.895 1 97.94 138 GLU B O 1
ATOM 4240 N N . SER B 1 139 ? -25.109 16.938 -5.164 1 98 139 SER B N 1
ATOM 4241 C CA . SER B 1 139 ? -26.438 16.688 -4.641 1 98 139 SER B CA 1
ATOM 4242 C C . SER B 1 139 ? -26.781 17.641 -3.508 1 98 139 SER B C 1
ATOM 4244 O O . SER B 1 139 ? -27.953 17.938 -3.27 1 98 139 SER B O 1
ATOM 4246 N N . LEU B 1 140 ? -25.75 18.125 -2.809 1 98 140 LEU B N 1
ATOM 4247 C CA . LEU B 1 140 ? -25.938 19.062 -1.712 1 98 140 LEU B CA 1
ATOM 4248 C C . LEU B 1 140 ? -26.172 20.484 -2.242 1 98 140 LEU B C 1
ATOM 4250 O O . LEU B 1 140 ? -26.609 21.359 -1.503 1 98 140 LEU B O 1
ATOM 4254 N N . GLY B 1 141 ? -25.781 20.719 -3.535 1 97.38 141 GLY B N 1
ATOM 4255 C CA . GLY B 1 141 ? -26.094 22.016 -4.117 1 97.38 141 GLY B CA 1
ATOM 4256 C C . GLY B 1 141 ? -24.922 22.656 -4.82 1 97.38 141 GLY B C 1
ATOM 4257 O O . GLY B 1 141 ? -25.047 23.719 -5.41 1 97.38 141 GLY B O 1
ATOM 4258 N N . ALA B 1 142 ? -23.766 21.969 -4.781 1 97.44 142 ALA B N 1
ATOM 4259 C CA . ALA B 1 142 ? -22.594 22.531 -5.449 1 97.44 142 ALA B CA 1
ATOM 4260 C C . ALA B 1 142 ? -22.766 22.5 -6.969 1 97.44 142 ALA B C 1
ATOM 4262 O O . ALA B 1 142 ? -23.297 21.531 -7.516 1 97.44 142 ALA B O 1
ATOM 4263 N N . LYS B 1 143 ? -22.266 23.469 -7.664 1 95.25 143 LYS B N 1
ATOM 4264 C CA . LYS B 1 143 ? -22.344 23.531 -9.125 1 95.25 143 LYS B CA 1
ATOM 4265 C C . LYS B 1 143 ? -21.359 22.578 -9.773 1 95.25 143 LYS B C 1
ATOM 4267 O O . LYS B 1 143 ? -20.219 22.469 -9.32 1 95.25 143 LYS B O 1
ATOM 4272 N N . PRO B 1 144 ? -21.766 21.969 -10.812 1 92.38 144 PRO B N 1
ATOM 4273 C CA . PRO B 1 144 ? -20.891 20.969 -11.445 1 92.38 144 PRO B CA 1
ATOM 4274 C C . PRO B 1 144 ? -19.781 21.609 -12.289 1 92.38 144 PRO B C 1
ATOM 4276 O O . PRO B 1 144 ? -18.812 20.953 -12.648 1 92.38 144 PRO B O 1
ATOM 4279 N N . ASP B 1 145 ? -19.844 22.828 -12.648 1 93.56 145 ASP B N 1
ATOM 4280 C CA . ASP B 1 145 ? -18.906 23.516 -13.539 1 93.56 145 ASP B CA 1
ATOM 4281 C C . ASP B 1 145 ? -17.562 23.719 -12.859 1 93.56 145 ASP B C 1
ATOM 4283 O O . ASP B 1 145 ? -17.469 23.703 -11.625 1 93.56 145 ASP B O 1
ATOM 4287 N N . LEU B 1 146 ? -16.578 23.938 -13.719 1 93 146 LEU B N 1
ATOM 4288 C CA . LEU B 1 146 ? -15.258 24.281 -13.195 1 93 146 LEU B CA 1
ATOM 4289 C C . LEU B 1 146 ? -15.281 25.625 -12.5 1 93 146 LEU B C 1
ATOM 4291 O O . LEU B 1 146 ? -16.062 26.516 -12.867 1 93 146 LEU B O 1
ATOM 4295 N N . ILE B 1 147 ? -14.43 25.766 -11.461 1 92.88 147 ILE B N 1
ATOM 4296 C CA . ILE B 1 147 ? -14.312 27.047 -10.766 1 92.88 147 ILE B CA 1
ATOM 4297 C C . ILE B 1 147 ? -13.727 28.094 -11.703 1 92.88 147 ILE B C 1
ATOM 4299 O O . ILE B 1 147 ? -14.141 29.25 -11.695 1 92.88 147 ILE B O 1
ATOM 4303 N N . SER B 1 148 ? -12.711 27.719 -12.375 1 89.25 148 SER B N 1
ATOM 4304 C CA . SER B 1 148 ? -12.062 28.516 -13.406 1 89.25 148 SER B CA 1
ATOM 4305 C C . SER B 1 148 ? -11.727 27.672 -14.633 1 89.25 148 SER B C 1
ATOM 4307 O O . SER B 1 148 ? -11.375 26.5 -14.508 1 89.25 148 SER B O 1
ATOM 4309 N N . PRO B 1 149 ? -11.727 28.312 -15.758 1 86.44 149 PRO B N 1
ATOM 4310 C CA . PRO B 1 149 ? -11.445 27.547 -16.984 1 86.44 149 PRO B CA 1
ATOM 4311 C C . PRO B 1 149 ? -9.992 27.094 -17.062 1 86.44 149 PRO B C 1
ATOM 4313 O O . PRO B 1 149 ? -9.664 26.203 -17.844 1 86.44 149 PRO B O 1
ATOM 4316 N N . HIS B 1 150 ? -9.172 27.656 -16.266 1 86.62 150 HIS B N 1
ATOM 4317 C CA . HIS B 1 150 ? -7.754 27.328 -16.328 1 86.62 150 HIS B CA 1
ATOM 4318 C C . HIS B 1 150 ? -7.434 26.125 -15.43 1 86.62 150 HIS B C 1
ATOM 4320 O O . HIS B 1 150 ? -6.34 25.562 -15.516 1 86.62 150 HIS B O 1
ATOM 4326 N N . LEU B 1 151 ? -8.375 25.719 -14.641 1 90.69 151 LEU B N 1
ATOM 4327 C CA . LEU B 1 151 ? -8.195 24.531 -13.797 1 90.69 151 LEU B CA 1
ATOM 4328 C C . LEU B 1 151 ? -8.688 23.281 -14.516 1 90.69 151 LEU B C 1
ATOM 4330 O O . LEU B 1 151 ? -9.641 23.344 -15.289 1 90.69 151 LEU B O 1
ATOM 4334 N N . ASN B 1 152 ? -7.938 22.203 -14.297 1 92.12 152 ASN B N 1
ATOM 4335 C CA . ASN B 1 152 ? -8.523 20.953 -14.75 1 92.12 152 ASN B CA 1
ATOM 4336 C C . ASN B 1 152 ? -9.641 20.484 -13.82 1 92.12 152 ASN B C 1
ATOM 4338 O O . ASN B 1 152 ? -9.82 21.031 -12.734 1 92.12 152 ASN B O 1
ATOM 4342 N N . LYS B 1 153 ? -10.367 19.484 -14.234 1 92.62 153 LYS B N 1
ATOM 4343 C CA . LYS B 1 153 ? -11.578 19.047 -13.555 1 92.62 153 LYS B CA 1
ATOM 4344 C C . LYS B 1 153 ? -11.281 18.562 -12.141 1 92.62 153 LYS B C 1
ATOM 4346 O O . LYS B 1 153 ? -11.984 18.922 -11.195 1 92.62 153 LYS B O 1
ATOM 4351 N N . VAL B 1 154 ? -10.273 17.766 -11.977 1 93.69 154 VAL B N 1
ATOM 4352 C CA . VAL B 1 154 ? -9.953 17.156 -10.688 1 93.69 154 VAL B CA 1
ATOM 4353 C C . VAL B 1 154 ? -9.562 18.25 -9.695 1 93.69 154 VAL B C 1
ATOM 4355 O O . VAL B 1 154 ? -10.07 18.297 -8.57 1 93.69 154 VAL B O 1
ATOM 4358 N N . THR B 1 155 ? -8.703 19.172 -10.102 1 95.06 155 THR B N 1
ATOM 4359 C CA . THR B 1 155 ? -8.289 20.281 -9.25 1 95.06 155 THR B CA 1
ATOM 4360 C C . THR B 1 155 ? -9.484 21.141 -8.859 1 95.06 155 THR B C 1
ATOM 4362 O O . THR B 1 155 ? -9.625 21.531 -7.695 1 95.06 155 THR B O 1
ATOM 4365 N N . SER B 1 156 ? -10.289 21.422 -9.859 1 95.88 156 SER B N 1
ATOM 4366 C CA . SER B 1 156 ? -11.484 22.219 -9.617 1 95.88 156 SER B CA 1
ATOM 4367 C C . SER B 1 156 ? -12.383 21.578 -8.57 1 95.88 156 SER B C 1
ATOM 4369 O O . SER B 1 156 ? -12.852 22.25 -7.648 1 95.88 156 SER B O 1
ATOM 4371 N N . ASP B 1 157 ? -12.602 20.328 -8.664 1 96.06 157 ASP B N 1
ATOM 4372 C CA . ASP B 1 157 ? -13.469 19.594 -7.738 1 96.06 157 ASP B CA 1
ATOM 4373 C C . ASP B 1 157 ? -12.898 19.609 -6.324 1 96.06 157 ASP B C 1
ATOM 4375 O O . ASP B 1 157 ? -13.633 19.797 -5.355 1 96.06 157 ASP B O 1
ATOM 4379 N N . VAL B 1 158 ? -11.641 19.438 -6.195 1 95.81 158 VAL B N 1
ATOM 4380 C CA . VAL B 1 158 ? -11 19.391 -4.887 1 95.81 158 VAL B CA 1
ATOM 4381 C C . VAL B 1 158 ? -11.117 20.75 -4.211 1 95.81 158 VAL B C 1
ATOM 4383 O O . VAL B 1 158 ? -11.43 20.844 -3.023 1 95.81 158 VAL B O 1
ATOM 4386 N N . VAL B 1 159 ? -10.859 21.812 -4.973 1 96.62 159 VAL B N 1
ATOM 4387 C CA . VAL B 1 159 ? -10.969 23.172 -4.426 1 96.62 159 VAL B CA 1
ATOM 4388 C C . VAL B 1 159 ? -12.406 23.438 -3.988 1 96.62 159 VAL B C 1
ATOM 4390 O O . VAL B 1 159 ? -12.641 24.047 -2.943 1 96.62 159 VAL B O 1
ATOM 4393 N N . LYS B 1 160 ? -13.359 22.922 -4.73 1 97.25 160 LYS B N 1
ATOM 4394 C CA . LYS B 1 160 ? -14.773 23.125 -4.426 1 97.25 160 LYS B CA 1
ATOM 4395 C C . LYS B 1 160 ? -15.148 22.484 -3.096 1 97.25 160 LYS B C 1
ATOM 4397 O O . LYS B 1 160 ? -15.922 23.047 -2.322 1 97.25 160 LYS B O 1
ATOM 4402 N N . PHE B 1 161 ? -14.625 21.312 -2.84 1 97.62 161 PHE B N 1
ATOM 4403 C CA . PHE B 1 161 ? -14.922 20.641 -1.577 1 97.62 161 PHE B CA 1
ATOM 4404 C C . PHE B 1 161 ? -14.68 21.578 -0.399 1 97.62 161 PHE B C 1
ATOM 4406 O O . PHE B 1 161 ? -15.531 21.719 0.478 1 97.62 161 PHE B O 1
ATOM 4413 N N . PHE B 1 162 ? -13.625 22.25 -0.442 1 98 162 PHE B N 1
ATOM 4414 C CA . PHE B 1 162 ? -13.195 23.031 0.713 1 98 162 PHE B CA 1
ATOM 4415 C C . PHE B 1 162 ? -13.812 24.438 0.681 1 98 162 PHE B C 1
ATOM 4417 O O . PHE B 1 162 ? -14.102 25.016 1.729 1 98 162 PHE B O 1
ATOM 4424 N N . SER B 1 163 ? -13.984 24.922 -0.52 1 98.25 163 SER B N 1
ATOM 4425 C CA . SER B 1 163 ? -14.68 26.188 -0.648 1 98.25 163 SER B CA 1
ATOM 4426 C C . SER B 1 163 ? -16.094 26.109 -0.091 1 98.25 163 SER B C 1
ATOM 4428 O O . SER B 1 163 ? -16.516 26.969 0.688 1 98.25 163 SER B O 1
ATOM 4430 N N . TYR B 1 164 ? -16.812 25.078 -0.455 1 98.5 164 TYR B N 1
ATOM 4431 C CA . TYR B 1 164 ? -18.188 24.906 0.019 1 98.5 164 TYR B CA 1
ATOM 4432 C C . TYR B 1 164 ? -18.203 24.609 1.513 1 98.5 164 TYR B C 1
ATOM 4434 O O . TYR B 1 164 ? -19.125 25.031 2.225 1 98.5 164 TYR B O 1
ATOM 4442 N N . ALA B 1 165 ? -17.25 23.875 1.986 1 98.56 165 ALA B N 1
ATOM 4443 C CA . ALA B 1 165 ? -17.141 23.625 3.422 1 98.56 165 ALA B CA 1
ATOM 4444 C C . ALA B 1 165 ? -16.891 24.938 4.184 1 98.56 165 ALA B C 1
ATOM 4446 O O . ALA B 1 165 ? -17.469 25.156 5.25 1 98.56 165 ALA B O 1
ATOM 4447 N N . ALA B 1 166 ? -16.031 25.781 3.66 1 98.75 166 ALA B N 1
ATOM 4448 C CA . ALA B 1 166 ? -15.758 27.078 4.277 1 98.75 166 ALA B CA 1
ATOM 4449 C C . ALA B 1 166 ? -17.016 27.938 4.336 1 98.75 166 ALA B C 1
ATOM 4451 O O . ALA B 1 166 ? -17.312 28.547 5.363 1 98.75 166 ALA B O 1
ATOM 4452 N N . ASN B 1 167 ? -17.703 27.953 3.234 1 98.5 167 ASN B N 1
ATOM 4453 C CA . ASN B 1 167 ? -18.953 28.703 3.189 1 98.5 167 ASN B CA 1
ATOM 4454 C C . ASN B 1 167 ? -19.969 28.188 4.207 1 98.5 167 ASN B C 1
ATOM 4456 O O . ASN B 1 167 ? -20.672 28.969 4.836 1 98.5 167 ASN B O 1
ATOM 4460 N N . GLU B 1 168 ? -20.047 26.875 4.305 1 98.62 168 GLU B N 1
ATOM 4461 C CA . GLU B 1 168 ? -20.922 26.281 5.312 1 98.62 168 GLU B CA 1
ATOM 4462 C C . GLU B 1 168 ? -20.531 26.734 6.715 1 98.62 168 GLU B C 1
ATOM 4464 O O . GLU B 1 168 ? -21.391 27.109 7.516 1 98.62 168 GLU B O 1
ATOM 4469 N N . HIS B 1 169 ? -19.281 26.734 6.969 1 98.75 169 HIS B N 1
ATOM 4470 C CA . HIS B 1 169 ? -18.797 27.156 8.281 1 98.75 169 HIS B CA 1
ATOM 4471 C C . HIS B 1 169 ? -19.109 28.625 8.539 1 98.75 169 HIS B C 1
ATOM 4473 O O . HIS B 1 169 ? -19.5 29 9.648 1 98.75 169 HIS B O 1
ATOM 4479 N N . ASN B 1 170 ? -18.922 29.469 7.566 1 98.56 170 ASN B N 1
ATOM 4480 C CA . ASN B 1 170 ? -19.266 30.891 7.656 1 98.56 170 ASN B CA 1
ATOM 4481 C C . ASN B 1 170 ? -20.734 31.078 8.039 1 98.56 170 ASN B C 1
ATOM 4483 O O . ASN B 1 170 ? -21.031 31.859 8.953 1 98.56 170 ASN B O 1
ATOM 4487 N N . LYS B 1 171 ? -21.562 30.406 7.336 1 98.31 171 LYS B N 1
ATOM 4488 C CA . LYS B 1 171 ? -23 30.547 7.523 1 98.31 171 LYS B CA 1
ATOM 4489 C C . LYS B 1 171 ? -23.422 30.078 8.906 1 98.31 171 LYS B C 1
ATOM 4491 O O . LYS B 1 171 ? -24.25 30.703 9.57 1 98.31 171 LYS B O 1
ATOM 4496 N N . LYS B 1 172 ? -22.828 29.016 9.367 1 98.31 172 LYS B N 1
ATOM 4497 C CA . LYS B 1 172 ? -23.234 28.375 10.617 1 98.31 172 LYS B CA 1
ATOM 4498 C C . LYS B 1 172 ? -22.672 29.125 11.82 1 98.31 172 LYS B C 1
ATOM 4500 O O . LYS B 1 172 ? -23.344 29.234 12.852 1 98.31 172 LYS B O 1
ATOM 4505 N N . TYR B 1 173 ? -21.406 29.609 11.68 1 98.44 173 TYR B N 1
ATOM 4506 C CA . TYR B 1 173 ? -20.719 30.016 12.906 1 98.44 173 TYR B CA 1
ATOM 4507 C C . TYR B 1 173 ? -20.203 31.438 12.797 1 98.44 173 TYR B C 1
ATOM 4509 O O . TYR B 1 173 ? -19.703 32 13.773 1 98.44 173 TYR B O 1
ATOM 4517 N N . GLY B 1 174 ? -20.234 32.062 11.633 1 98.44 174 GLY B N 1
ATOM 4518 C CA . GLY B 1 174 ? -19.859 33.438 11.461 1 98.44 174 GLY B CA 1
ATOM 4519 C C . GLY B 1 174 ? -18.375 33.625 11.164 1 98.44 174 GLY B C 1
ATOM 4520 O O . GLY B 1 174 ? -17.859 34.75 11.219 1 98.44 174 GLY B O 1
ATOM 4521 N N . THR B 1 175 ? -17.672 32.562 10.875 1 98.44 175 THR B N 1
ATOM 4522 C CA . THR B 1 175 ? -16.266 32.688 10.492 1 98.44 175 THR B CA 1
ATOM 4523 C C . THR B 1 175 ? -16.109 33.562 9.266 1 98.44 175 THR B C 1
ATOM 4525 O O . THR B 1 175 ? -16.938 33.531 8.352 1 98.44 175 THR B O 1
ATOM 4528 N N . THR B 1 176 ? -14.977 34.344 9.227 1 98.44 176 THR B N 1
ATOM 4529 C CA . THR B 1 176 ? -14.812 35.344 8.172 1 98.44 176 THR B CA 1
ATOM 4530 C C . THR B 1 176 ? -13.664 34.969 7.242 1 98.44 176 THR B C 1
ATOM 4532 O O . THR B 1 176 ? -12.773 34.188 7.625 1 98.44 176 THR B O 1
ATOM 4535 N N . PHE B 1 177 ? -13.75 35.531 6.062 1 98.44 177 PHE B N 1
ATOM 4536 C CA . PHE B 1 177 ? -12.68 35.375 5.078 1 98.44 177 PHE B CA 1
ATOM 4537 C C . PHE B 1 177 ? -11.336 35.812 5.672 1 98.44 177 PHE B C 1
ATOM 4539 O O . PHE B 1 177 ? -10.32 35.156 5.434 1 98.44 177 PHE B O 1
ATOM 4546 N N . ARG B 1 178 ? -11.32 36.875 6.438 1 98.62 178 ARG B N 1
ATOM 4547 C CA . ARG B 1 178 ? -10.102 37.406 7.043 1 98.62 178 ARG B CA 1
ATOM 4548 C C . ARG B 1 178 ? -9.461 36.375 7.973 1 98.62 178 ARG B C 1
ATOM 4550 O O . ARG B 1 178 ? -8.242 36.312 8.07 1 98.62 178 ARG B O 1
ATOM 4557 N N . GLN B 1 179 ? -10.266 35.656 8.672 1 98.81 179 GLN B N 1
ATOM 4558 C CA . GLN B 1 179 ? -9.758 34.625 9.594 1 98.81 179 GLN B CA 1
ATOM 4559 C C . GLN B 1 179 ? -9.039 33.5 8.836 1 98.81 179 GLN B C 1
ATOM 4561 O O . GLN B 1 179 ? -8.008 33 9.281 1 98.81 179 GLN B O 1
ATOM 4566 N N . TYR B 1 180 ? -9.555 33.094 7.676 1 98.88 180 TYR B N 1
ATOM 4567 C CA . TYR B 1 180 ? -8.844 32.156 6.82 1 98.88 180 TYR B CA 1
ATOM 4568 C C . TYR B 1 180 ? -7.539 32.75 6.316 1 98.88 180 TYR B C 1
ATOM 4570 O O . TYR B 1 180 ? -6.516 32.062 6.246 1 98.88 180 TYR B O 1
ATOM 4578 N N . ALA B 1 181 ? -7.566 34 5.961 1 98.88 181 ALA B N 1
ATOM 4579 C CA . ALA B 1 181 ? -6.383 34.719 5.469 1 98.88 181 ALA B CA 1
ATOM 4580 C C . ALA B 1 181 ? -5.312 34.812 6.551 1 98.88 181 ALA B C 1
ATOM 4582 O O . ALA B 1 181 ? -4.117 34.719 6.262 1 98.88 181 ALA B O 1
ATOM 4583 N N . LYS B 1 182 ? -5.723 35 7.797 1 98.88 182 LYS B N 1
ATOM 4584 C CA . LYS B 1 182 ? -4.789 35.062 8.914 1 98.88 182 LYS B CA 1
ATOM 4585 C C . LYS B 1 182 ? -4.02 33.75 9.055 1 98.88 182 LYS B C 1
ATOM 4587 O O . LYS B 1 182 ? -2.826 33.75 9.367 1 98.88 182 LYS B O 1
ATOM 4592 N N . ILE B 1 183 ? -4.727 32.688 8.852 1 98.88 183 ILE B N 1
ATOM 4593 C CA . ILE B 1 183 ? -4.09 31.375 8.953 1 98.88 183 ILE B CA 1
ATOM 4594 C C . ILE B 1 183 ? -3.043 31.219 7.852 1 98.88 183 ILE B C 1
ATOM 4596 O O . ILE B 1 183 ? -1.943 30.719 8.094 1 98.88 183 ILE B O 1
ATOM 4600 N N . SER B 1 184 ? -3.387 31.625 6.664 1 98.81 184 SER B N 1
ATOM 4601 C CA . SER B 1 184 ? -2.43 31.594 5.562 1 98.81 184 SER B CA 1
ATOM 4602 C C . SER B 1 184 ? -1.21 32.469 5.859 1 98.81 184 SER B C 1
ATOM 4604 O O . SER B 1 184 ? -0.073 32.031 5.645 1 98.81 184 SER B O 1
ATOM 4606 N N . HIS B 1 185 ? -1.444 33.656 6.328 1 98.75 185 HIS B N 1
ATOM 4607 C CA . HIS B 1 185 ? -0.343 34.531 6.719 1 98.75 185 HIS B CA 1
ATOM 4608 C C . HIS B 1 185 ? 0.543 33.875 7.766 1 98.75 185 HIS B C 1
ATOM 4610 O O . HIS B 1 185 ? 1.771 33.906 7.652 1 98.75 185 HIS B O 1
ATOM 4616 N N . LYS B 1 186 ? -0.095 33.312 8.75 1 98.75 186 LYS B N 1
ATOM 4617 C CA . LYS B 1 186 ? 0.608 32.594 9.82 1 98.75 186 LYS B CA 1
ATOM 4618 C C . LYS B 1 186 ? 1.532 31.531 9.25 1 98.75 186 LYS B C 1
ATOM 4620 O O . LYS B 1 186 ? 2.707 31.453 9.617 1 98.75 186 LYS B O 1
ATOM 4625 N N . ASN B 1 187 ? 1.018 30.719 8.367 1 98.69 187 ASN B N 1
ATOM 4626 C CA . ASN B 1 187 ? 1.788 29.609 7.824 1 98.69 187 ASN B CA 1
ATOM 4627 C C . ASN B 1 187 ? 2.947 30.094 6.961 1 98.69 187 ASN B C 1
ATOM 4629 O O . ASN B 1 187 ? 4.055 29.562 7.039 1 98.69 187 ASN B O 1
ATOM 4633 N N . HIS B 1 188 ? 2.742 31.109 6.164 1 98.56 188 HIS B N 1
ATOM 4634 C CA . HIS B 1 188 ? 3.793 31.656 5.316 1 98.56 188 HIS B CA 1
ATOM 4635 C C . HIS B 1 188 ? 4.879 32.344 6.145 1 98.56 188 HIS B C 1
ATOM 4637 O O . HIS B 1 188 ? 6.055 32.312 5.777 1 98.56 188 HIS B O 1
ATOM 4643 N N . LYS B 1 189 ? 4.5 32.938 7.234 1 98.56 189 LYS B N 1
ATOM 4644 C CA . LYS B 1 189 ? 5.492 33.562 8.117 1 98.56 189 LYS B CA 1
ATOM 4645 C C . LYS B 1 189 ? 6.32 32.5 8.828 1 98.56 189 LYS B C 1
ATOM 4647 O O . LYS B 1 189 ? 7.539 32.625 8.953 1 98.56 189 LYS B O 1
ATOM 4652 N N . GLN B 1 190 ? 5.734 31.453 9.211 1 98.44 190 GLN B N 1
ATOM 4653 C CA . GLN B 1 190 ? 6.41 30.406 9.961 1 98.44 190 GLN B CA 1
ATOM 4654 C C . GLN B 1 190 ? 7.359 29.609 9.062 1 98.44 190 GLN B C 1
ATOM 4656 O O . GLN B 1 190 ? 8.242 28.906 9.555 1 98.44 190 GLN B O 1
ATOM 4661 N N . SER B 1 191 ? 7.199 29.688 7.773 1 97.5 191 SER B N 1
ATOM 4662 C CA . SER B 1 191 ? 8.016 28.891 6.867 1 97.5 191 SER B CA 1
ATOM 4663 C C . SER B 1 191 ? 9.32 29.594 6.52 1 97.5 191 SER B C 1
ATOM 4665 O O . SER B 1 191 ? 10.211 29.016 5.914 1 97.5 191 SER B O 1
ATOM 4667 N N . VAL B 1 192 ? 9.469 30.844 6.875 1 97.94 192 VAL B N 1
ATOM 4668 C CA . VAL B 1 192 ? 10.562 31.703 6.43 1 97.94 192 VAL B CA 1
ATOM 4669 C C . VAL B 1 192 ? 11.906 31.047 6.773 1 97.94 192 VAL B C 1
ATOM 4671 O O . VAL B 1 192 ? 12.852 31.125 5.992 1 97.94 192 VAL B O 1
ATOM 4674 N N . HIS B 1 193 ? 11.961 30.391 7.91 1 97.56 193 HIS B N 1
ATOM 4675 C CA . HIS B 1 193 ? 13.227 29.828 8.359 1 97.56 193 HIS B CA 1
ATOM 4676 C C . HIS B 1 193 ? 13.266 28.312 8.156 1 97.56 193 HIS B C 1
ATOM 4678 O O . HIS B 1 193 ? 14.141 27.641 8.695 1 97.56 193 HIS B O 1
ATOM 4684 N N . ASN B 1 194 ? 12.344 27.75 7.441 1 98.38 194 ASN B N 1
ATOM 4685 C CA . ASN B 1 194 ? 12.352 26.328 7.102 1 98.38 194 ASN B CA 1
ATOM 4686 C C . ASN B 1 194 ? 13.141 26.062 5.82 1 98.38 194 ASN B C 1
ATOM 4688 O O . ASN B 1 194 ? 12.656 26.344 4.723 1 98.38 194 ASN B O 1
ATOM 4692 N N . PRO B 1 195 ? 14.312 25.5 5.938 1 97.88 195 PRO B N 1
ATOM 4693 C CA . PRO B 1 195 ? 15.148 25.328 4.75 1 97.88 195 PRO B CA 1
ATOM 4694 C C . PRO B 1 195 ? 14.555 24.328 3.756 1 97.88 195 PRO B C 1
ATOM 4696 O O . PRO B 1 195 ? 15 24.25 2.611 1 97.88 195 PRO B O 1
ATOM 4699 N N . TYR B 1 196 ? 13.508 23.625 4.109 1 98.38 196 TYR B N 1
ATOM 4700 C CA . TYR B 1 196 ? 12.945 22.578 3.266 1 98.38 196 TYR B CA 1
ATOM 4701 C C . TYR B 1 196 ? 11.688 23.047 2.564 1 98.38 196 TYR B C 1
ATOM 4703 O O . TYR B 1 196 ? 11.102 22.328 1.756 1 98.38 196 TYR B O 1
ATOM 4711 N N . ALA B 1 197 ? 11.258 24.266 2.836 1 98.12 197 ALA B N 1
ATOM 4712 C CA . ALA B 1 197 ? 9.984 24.766 2.32 1 98.12 197 ALA B CA 1
ATOM 4713 C C . ALA B 1 197 ? 10.133 25.281 0.893 1 98.12 197 ALA B C 1
ATOM 4715 O O . ALA B 1 197 ? 11.18 25.828 0.532 1 98.12 197 ALA B O 1
ATOM 4716 N N . CYS B 1 198 ? 9.055 25.125 0.117 1 95.19 198 CYS B N 1
ATOM 4717 C CA . CYS B 1 198 ? 8.961 25.641 -1.238 1 95.19 198 CYS B CA 1
ATOM 4718 C C . CYS B 1 198 ? 8.953 27.172 -1.23 1 95.19 198 CYS B C 1
ATOM 4720 O O . CYS B 1 198 ? 9.555 27.797 -2.102 1 95.19 198 CYS B O 1
ATOM 4722 N N . ILE B 1 199 ? 8.18 27.719 -0.305 1 96 199 ILE B N 1
ATOM 4723 C CA . ILE B 1 199 ? 8.031 29.156 -0.158 1 96 199 ILE B CA 1
ATOM 4724 C C . ILE B 1 199 ? 8.594 29.594 1.195 1 96 199 ILE B C 1
ATOM 4726 O O . ILE B 1 199 ? 8.078 29.203 2.242 1 96 199 ILE B O 1
ATOM 4730 N N . ARG B 1 200 ? 9.609 30.438 1.197 1 97.12 200 ARG B N 1
ATOM 4731 C CA . ARG B 1 200 ? 10.273 30.844 2.426 1 97.12 200 ARG B CA 1
ATOM 4732 C C . ARG B 1 200 ? 10.211 32.375 2.598 1 97.12 200 ARG B C 1
ATOM 4734 O O . ARG B 1 200 ? 11.195 33 3 1 97.12 200 ARG B O 1
ATOM 4741 N N . ARG B 1 201 ? 9.117 32.875 2.205 1 96.44 201 ARG B N 1
ATOM 4742 C CA . ARG B 1 201 ? 8.906 34.312 2.379 1 96.44 201 ARG B CA 1
ATOM 4743 C C . ARG B 1 201 ? 7.602 34.562 3.117 1 96.44 201 ARG B C 1
ATOM 4745 O O . ARG B 1 201 ? 6.613 33.844 2.934 1 96.44 201 ARG B O 1
ATOM 4752 N N . GLU B 1 202 ? 7.691 35.625 3.818 1 96.81 202 GLU B N 1
ATOM 4753 C CA . GLU B 1 202 ? 6.461 36.094 4.457 1 96.81 202 GLU B CA 1
ATOM 4754 C C . GLU B 1 202 ? 5.484 36.656 3.43 1 96.81 202 GLU B C 1
ATOM 4756 O O . GLU B 1 202 ? 5.895 37.344 2.502 1 96.81 202 GLU B O 1
ATOM 4761 N N . VAL B 1 203 ? 4.273 36.281 3.467 1 97.44 203 VAL B N 1
ATOM 4762 C CA . VAL B 1 203 ? 3.193 36.875 2.691 1 97.44 203 VAL B CA 1
ATOM 4763 C C . VAL B 1 203 ? 2.291 37.719 3.613 1 97.44 203 VAL B C 1
ATOM 4765 O O . VAL B 1 203 ? 1.51 37.156 4.383 1 97.44 203 VAL B O 1
ATOM 4768 N N . PRO B 1 204 ? 2.375 39 3.498 1 97.88 204 PRO B N 1
ATOM 4769 C CA . PRO B 1 204 ? 1.576 39.812 4.402 1 97.88 204 PRO B CA 1
ATOM 4770 C C . PRO B 1 204 ? 0.078 39.562 4.277 1 97.88 204 PRO B C 1
ATOM 4772 O O . PRO B 1 204 ? -0.404 39.219 3.195 1 97.88 204 PRO B O 1
ATOM 4775 N N . LEU B 1 205 ? -0.601 39.781 5.398 1 98.38 205 LEU B N 1
ATOM 4776 C CA . LEU B 1 205 ? -2.037 39.531 5.445 1 98.38 205 LEU B CA 1
ATOM 4777 C C . LEU B 1 205 ? -2.76 40.312 4.34 1 98.38 205 LEU B C 1
ATOM 4779 O O . LEU B 1 205 ? -3.658 39.75 3.693 1 98.38 205 LEU B O 1
ATOM 4783 N N . SER B 1 206 ? -2.375 41.531 4.105 1 98.38 206 SER B N 1
ATOM 4784 C CA . SER B 1 206 ? -3.004 42.344 3.08 1 98.38 206 SER B CA 1
ATOM 4785 C C . SER B 1 206 ? -2.842 41.75 1.696 1 98.38 206 SER B C 1
ATOM 4787 O O . SER B 1 206 ? -3.764 41.781 0.88 1 98.38 206 SER B O 1
ATOM 4789 N N . LYS B 1 207 ? -1.738 41.156 1.481 1 98.12 207 LYS B N 1
ATOM 4790 C CA . LYS B 1 207 ? -1.484 40.5 0.196 1 98.12 207 LYS B CA 1
ATOM 4791 C C . LYS B 1 207 ? -2.316 39.25 0.045 1 98.12 207 LYS B C 1
ATOM 4793 O O . LYS B 1 207 ? -2.818 38.938 -1.042 1 98.12 207 LYS B O 1
ATOM 4798 N N . VAL B 1 208 ? -2.424 38.438 1.095 1 98.38 208 VAL B N 1
ATOM 4799 C CA . VAL B 1 208 ? -3.273 37.25 1.066 1 98.38 208 VAL B CA 1
ATOM 4800 C C . VAL B 1 208 ? -4.699 37.656 0.687 1 98.38 208 VAL B C 1
ATOM 4802 O O . VAL B 1 208 ? -5.309 37.031 -0.186 1 98.38 208 VAL B O 1
ATOM 4805 N N . GLU B 1 209 ? -5.18 38.75 1.259 1 98 209 GLU B N 1
ATOM 4806 C CA . GLU B 1 209 ? -6.57 39.156 1.104 1 98 209 GLU B CA 1
ATOM 4807 C C . GLU B 1 209 ? -6.816 39.75 -0.283 1 98 209 GLU B C 1
ATOM 4809 O O . GLU B 1 209 ? -7.914 39.625 -0.831 1 98 209 GLU B O 1
ATOM 4814 N N . SER B 1 210 ? -5.789 40.344 -0.839 1 97.5 210 SER B N 1
ATOM 4815 C CA . SER B 1 210 ? -5.977 41.062 -2.104 1 97.5 210 SER B CA 1
ATOM 4816 C C . SER B 1 210 ? -5.641 40.156 -3.291 1 97.5 210 SER B C 1
ATOM 4818 O O . SER B 1 210 ? -5.871 40.531 -4.441 1 97.5 210 SER B O 1
ATOM 4820 N N . SER B 1 211 ? -5.133 39 -3.006 1 97.06 211 SER B N 1
ATOM 4821 C CA . SER B 1 211 ? -4.773 38.094 -4.078 1 97.06 211 SER B CA 1
ATOM 4822 C C . SER B 1 211 ? -6.012 37.562 -4.809 1 97.06 211 SER B C 1
ATOM 4824 O O . SER B 1 211 ? -7.117 37.625 -4.266 1 97.06 211 SER B O 1
ATOM 4826 N N . PRO B 1 212 ? -5.789 37.094 -6.043 1 93.12 212 PRO B N 1
ATOM 4827 C CA . PRO B 1 212 ? -6.914 36.562 -6.809 1 93.12 212 PRO B CA 1
ATOM 4828 C C . PRO B 1 212 ? -7.594 35.375 -6.109 1 93.12 212 PRO B C 1
ATOM 4830 O O . PRO B 1 212 ? -6.914 34.5 -5.578 1 93.12 212 PRO B O 1
ATOM 4833 N N . MET B 1 213 ? -8.906 35.469 -6.168 1 94 213 MET B N 1
ATOM 4834 C CA . MET B 1 213 ? -9.695 34.406 -5.59 1 94 213 MET B CA 1
ATOM 4835 C C . MET B 1 213 ? -9.766 33.219 -6.551 1 94 213 MET B C 1
ATOM 4837 O O . MET B 1 213 ? -10.133 33.375 -7.715 1 94 213 MET B O 1
ATOM 4841 N N . LEU B 1 214 ? -9.414 32.062 -6.137 1 93.69 214 LEU B N 1
ATOM 4842 C CA . LEU B 1 214 ? -9.547 30.844 -6.914 1 93.69 214 LEU B CA 1
ATOM 4843 C C . LEU B 1 214 ? -10.953 30.266 -6.801 1 93.69 214 LEU B C 1
ATOM 4845 O O . LEU B 1 214 ? -11.484 29.719 -7.77 1 93.69 214 LEU B O 1
ATOM 4849 N N . ALA B 1 215 ? -11.477 30.234 -5.727 1 95.88 215 ALA B N 1
ATOM 4850 C CA . ALA B 1 215 ? -12.844 29.875 -5.352 1 95.88 215 ALA B CA 1
ATOM 4851 C C . ALA B 1 215 ? -13.328 30.719 -4.176 1 95.88 215 ALA B C 1
ATOM 4853 O O . ALA B 1 215 ? -12.523 31.344 -3.475 1 95.88 215 ALA B O 1
ATOM 4854 N N . ASP B 1 216 ? -14.648 30.703 -3.973 1 96.06 216 ASP B N 1
ATOM 4855 C CA . ASP B 1 216 ? -15.164 31.484 -2.857 1 96.06 216 ASP B CA 1
ATOM 4856 C C . ASP B 1 216 ? -14.445 31.141 -1.557 1 96.06 216 ASP B C 1
ATOM 4858 O O . ASP B 1 216 ? -14.281 29.953 -1.229 1 96.06 216 ASP B O 1
ATOM 4862 N N . GLN B 1 217 ? -13.82 32.188 -0.817 1 97.56 217 GLN B N 1
ATOM 4863 C CA . GLN B 1 217 ? -13.164 32.094 0.48 1 97.56 217 GLN B CA 1
ATOM 4864 C C . GLN B 1 217 ? -11.711 31.641 0.329 1 97.56 217 GLN B C 1
ATOM 4866 O O . GLN B 1 217 ? -11 31.484 1.322 1 97.56 217 GLN B O 1
ATOM 4871 N N . ILE B 1 218 ? -11.242 31.359 -0.888 1 97.94 218 ILE B N 1
ATOM 4872 C CA . ILE B 1 218 ? -9.906 30.812 -1.07 1 97.94 218 ILE B CA 1
ATOM 4873 C C . ILE B 1 218 ? -9.148 31.625 -2.123 1 97.94 218 ILE B C 1
ATOM 4875 O O . ILE B 1 218 ? -9.5 31.594 -3.305 1 97.94 218 ILE B O 1
ATOM 4879 N N . THR B 1 219 ? -8.109 32.344 -1.721 1 97.44 219 THR B N 1
ATOM 4880 C CA . THR B 1 219 ? -7.184 32.969 -2.656 1 97.44 219 THR B CA 1
ATOM 4881 C C . THR B 1 219 ? -5.957 32.094 -2.881 1 97.44 219 THR B C 1
ATOM 4883 O O . THR B 1 219 ? -5.777 31.078 -2.195 1 97.44 219 THR B O 1
ATOM 4886 N N . MET B 1 220 ? -5.113 32.438 -3.799 1 95.12 220 MET B N 1
ATOM 4887 C CA . MET B 1 220 ? -4 31.609 -4.246 1 95.12 220 MET B CA 1
ATOM 4888 C C . MET B 1 220 ? -3.043 31.328 -3.094 1 95.12 220 MET B C 1
ATOM 4890 O O . MET B 1 220 ? -2.625 30.172 -2.904 1 95.12 220 MET B O 1
ATOM 4894 N N . PRO B 1 221 ? -2.67 32.281 -2.225 1 97.25 221 PRO B N 1
ATOM 4895 C CA . PRO B 1 221 ? -1.734 31.984 -1.137 1 97.25 221 PRO B CA 1
ATOM 4896 C C . PRO B 1 221 ? -2.332 31.062 -0.076 1 97.25 221 PRO B C 1
ATOM 4898 O O . PRO B 1 221 ? -1.606 30.531 0.77 1 97.25 221 PRO B O 1
ATOM 4901 N N . MET B 1 222 ? -3.68 30.922 -0.147 1 98.25 222 MET B N 1
ATOM 4902 C CA . MET B 1 222 ? -4.375 30.078 0.818 1 98.25 222 MET B CA 1
ATOM 4903 C C . MET B 1 222 ? -4.387 28.625 0.357 1 98.25 222 MET B C 1
ATOM 4905 O O . MET B 1 222 ? -5.008 27.766 0.997 1 98.25 222 MET B O 1
ATOM 4909 N N . CYS B 1 223 ? -3.67 28.344 -0.767 1 96.75 223 CYS B N 1
ATOM 4910 C CA . CYS B 1 223 ? -3.623 27.016 -1.37 1 96.75 223 CYS B CA 1
ATOM 4911 C C . CYS B 1 223 ? -2.217 26.422 -1.297 1 96.75 223 CYS B C 1
ATOM 4913 O O . CYS B 1 223 ? -1.242 27.109 -1.63 1 96.75 223 CYS B O 1
ATOM 4915 N N . ALA B 1 224 ? -2.18 25.156 -0.854 1 96.62 224 ALA B N 1
ATOM 4916 C CA . ALA B 1 224 ? -0.883 24.484 -0.895 1 96.62 224 ALA B CA 1
ATOM 4917 C C . ALA B 1 224 ? -0.42 24.281 -2.334 1 96.62 224 ALA B C 1
ATOM 4919 O O . ALA B 1 224 ? -1.189 23.812 -3.178 1 96.62 224 ALA B O 1
ATOM 4920 N N . PRO B 1 225 ? 0.786 24.625 -2.643 1 94.38 225 PRO B N 1
ATOM 4921 C CA . PRO B 1 225 ? 1.283 24.344 -3.99 1 94.38 225 PRO B CA 1
ATOM 4922 C C . PRO B 1 225 ? 1.586 22.859 -4.203 1 94.38 225 PRO B C 1
ATOM 4924 O O . PRO B 1 225 ? 2.053 22.172 -3.283 1 94.38 225 PRO B O 1
ATOM 4927 N N . THR B 1 226 ? 1.335 22.391 -5.414 1 95 226 THR B N 1
ATOM 4928 C CA . THR B 1 226 ? 1.9 21.109 -5.781 1 95 226 THR B CA 1
ATOM 4929 C C . THR B 1 226 ? 3.426 21.156 -5.781 1 95 226 THR B C 1
ATOM 4931 O O . THR B 1 226 ? 4.016 22.188 -6.117 1 95 226 THR B O 1
ATOM 4934 N N . ALA B 1 227 ? 3.996 20.062 -5.367 1 97.56 227 ALA B N 1
ATOM 4935 C CA . ALA B 1 227 ? 5.449 20.078 -5.215 1 97.56 227 ALA B CA 1
ATOM 4936 C C . ALA B 1 227 ? 6.055 18.703 -5.48 1 97.56 227 ALA B C 1
ATOM 4938 O O . ALA B 1 227 ? 5.367 17.688 -5.371 1 97.56 227 ALA B O 1
ATOM 4939 N N . ASP B 1 228 ? 7.34 18.75 -5.906 1 98.25 228 ASP B N 1
ATOM 4940 C CA . ASP B 1 228 ? 8.188 17.562 -5.91 1 98.25 228 ASP B CA 1
ATOM 4941 C C . ASP B 1 228 ? 8.945 17.422 -4.594 1 98.25 228 ASP B C 1
ATOM 4943 O O . ASP B 1 228 ? 9.383 18.406 -4.012 1 98.25 228 ASP B O 1
ATOM 4947 N N . GLY B 1 229 ? 9.016 16.188 -4.148 1 98.69 229 GLY B N 1
ATOM 4948 C CA . GLY B 1 229 ? 9.828 16 -2.959 1 98.69 229 GLY B CA 1
ATOM 4949 C C . GLY B 1 229 ? 9.727 14.609 -2.377 1 98.69 229 GLY B C 1
ATOM 4950 O O . GLY B 1 229 ? 9.031 13.75 -2.926 1 98.69 229 GLY B O 1
ATOM 4951 N N . SER B 1 230 ? 10.5 14.375 -1.413 1 98.88 230 SER B N 1
ATOM 4952 C CA . SER B 1 230 ? 10.562 13.109 -0.696 1 98.88 230 SER B CA 1
ATOM 4953 C C . SER B 1 230 ? 10.836 13.328 0.789 1 98.88 230 SER B C 1
ATOM 4955 O O . SER B 1 230 ? 11.367 14.367 1.183 1 98.88 230 SER B O 1
ATOM 4957 N N . ALA B 1 231 ? 10.344 12.461 1.562 1 98.94 231 ALA B N 1
ATOM 4958 C CA . ALA B 1 231 ? 10.617 12.414 2.996 1 98.94 231 ALA B CA 1
ATOM 4959 C C . ALA B 1 231 ? 10.695 10.977 3.498 1 98.94 231 ALA B C 1
ATOM 4961 O O . ALA B 1 231 ? 10.133 10.07 2.881 1 98.94 231 ALA B O 1
ATOM 4962 N N . ALA B 1 232 ? 11.438 10.758 4.598 1 99 232 ALA B N 1
ATOM 4963 C CA . ALA B 1 232 ? 11.656 9.406 5.113 1 99 232 ALA B CA 1
ATOM 4964 C C . ALA B 1 232 ? 11.773 9.414 6.633 1 99 232 ALA B C 1
ATOM 4966 O O . ALA B 1 232 ? 12.133 10.43 7.23 1 99 232 ALA B O 1
ATOM 4967 N N . ALA B 1 233 ? 11.445 8.336 7.246 1 99 233 ALA B N 1
ATOM 4968 C CA . ALA B 1 233 ? 11.578 8.109 8.68 1 99 233 ALA B CA 1
ATOM 4969 C C . ALA B 1 233 ? 12.047 6.684 8.969 1 99 233 ALA B C 1
ATOM 4971 O O . ALA B 1 233 ? 11.547 5.73 8.375 1 99 233 ALA B O 1
ATOM 4972 N N . VAL B 1 234 ? 13.062 6.543 9.805 1 99 234 VAL B N 1
ATOM 4973 C CA . VAL B 1 234 ? 13.477 5.238 10.32 1 99 234 VAL B CA 1
ATOM 4974 C C . VAL B 1 234 ? 12.68 4.902 11.578 1 99 234 VAL B C 1
ATOM 4976 O O . VAL B 1 234 ? 12.773 5.609 12.586 1 99 234 VAL B O 1
ATOM 4979 N N . VAL B 1 235 ? 11.914 3.828 11.555 1 98.94 235 VAL B N 1
ATOM 4980 C CA . VAL B 1 235 ? 11.031 3.393 12.633 1 98.94 235 VAL B CA 1
ATOM 4981 C C . VAL B 1 235 ? 11.547 2.08 13.227 1 98.94 235 VAL B C 1
ATOM 4983 O O . VAL B 1 235 ? 11.906 1.16 12.492 1 98.94 235 VAL B O 1
ATOM 4986 N N . CYS B 1 236 ? 11.555 1.985 14.57 1 98.81 236 CYS B N 1
ATOM 4987 C CA . CYS B 1 236 ? 12.156 0.77 15.109 1 98.81 236 CYS B CA 1
ATOM 4988 C C . CYS B 1 236 ? 11.539 0.398 16.453 1 98.81 236 CYS B C 1
ATOM 4990 O O . CYS B 1 236 ? 10.758 1.168 17.016 1 98.81 236 CYS B O 1
ATOM 4992 N N . SER B 1 237 ? 11.836 -0.776 16.891 1 98.62 237 SER B N 1
ATOM 4993 C CA . SER B 1 237 ? 11.398 -1.291 18.172 1 98.62 237 SER B CA 1
ATOM 4994 C C . SER B 1 237 ? 12.25 -0.733 19.312 1 98.62 237 SER B C 1
ATOM 4996 O O . SER B 1 237 ? 13.312 -0.153 19.078 1 98.62 237 SER B O 1
ATOM 4998 N N . ARG B 1 238 ? 11.766 -0.885 20.516 1 97.81 238 ARG B N 1
ATOM 4999 C CA . ARG B 1 238 ? 12.539 -0.493 21.688 1 97.81 238 ARG B CA 1
ATOM 5000 C C . ARG B 1 238 ? 13.867 -1.236 21.75 1 97.81 238 ARG B C 1
ATOM 5002 O O . ARG B 1 238 ? 14.914 -0.634 22 1 97.81 238 ARG B O 1
ATOM 5009 N N . GLY B 1 239 ? 13.836 -2.57 21.531 1 97.62 239 GLY B N 1
ATOM 5010 C CA . GLY B 1 239 ? 15.055 -3.365 21.547 1 97.62 239 GLY B CA 1
ATOM 5011 C C . GLY B 1 239 ? 16.109 -2.875 20.578 1 97.62 239 GLY B C 1
ATOM 5012 O O . GLY B 1 239 ? 17.281 -2.758 20.922 1 97.62 239 GLY B O 1
ATOM 5013 N N . PHE B 1 240 ? 15.695 -2.564 19.375 1 98.31 240 PHE B N 1
ATOM 5014 C CA . PHE B 1 240 ? 16.609 -2.047 18.359 1 98.31 240 PHE B CA 1
ATOM 5015 C C . PHE B 1 240 ? 17.188 -0.703 18.797 1 98.31 240 PHE B C 1
ATOM 5017 O O . PHE B 1 240 ? 18.391 -0.479 18.703 1 98.31 240 PHE B O 1
ATOM 5024 N N . MET B 1 241 ? 16.266 0.19 19.203 1 97.81 241 MET B N 1
ATOM 5025 C CA . MET B 1 241 ? 16.656 1.528 19.641 1 97.81 241 MET B CA 1
ATOM 5026 C C . MET B 1 241 ? 17.703 1.457 20.75 1 97.81 241 MET B C 1
ATOM 5028 O O . MET B 1 241 ? 18.734 2.135 20.688 1 97.81 241 MET B O 1
ATOM 5032 N N . GLU B 1 242 ? 17.562 0.638 21.734 1 97.12 242 GLU B N 1
ATOM 5033 C CA . GLU B 1 242 ? 18.469 0.501 22.875 1 97.12 242 GLU B CA 1
ATOM 5034 C C . GLU B 1 242 ? 19.766 -0.165 22.453 1 97.12 242 GLU B C 1
ATOM 5036 O O . GLU B 1 242 ? 20.859 0.28 22.844 1 97.12 242 GLU B O 1
ATOM 5041 N N . SER B 1 243 ? 19.688 -1.188 21.625 1 97.75 243 SER B N 1
ATOM 5042 C CA . SER B 1 243 ? 20.875 -1.944 21.25 1 97.75 243 SER B CA 1
ATOM 5043 C C . SER B 1 243 ? 21.781 -1.126 20.344 1 97.75 243 SER B C 1
ATOM 5045 O O . SER B 1 243 ? 22.984 -1.375 20.266 1 97.75 243 SER B O 1
ATOM 5047 N N . HIS B 1 244 ? 21.219 -0.121 19.719 1 97.75 244 HIS B N 1
ATOM 5048 C CA . HIS B 1 244 ? 22.016 0.71 18.812 1 97.75 244 HIS B CA 1
ATOM 5049 C C . HIS B 1 244 ? 22.344 2.053 19.469 1 97.75 244 HIS B C 1
ATOM 5051 O O . HIS B 1 244 ? 22.891 2.941 18.812 1 97.75 244 HIS B O 1
ATOM 5057 N N . GLY B 1 245 ? 21.969 2.254 20.719 1 97.19 245 GLY B N 1
ATOM 5058 C CA . GLY B 1 245 ? 22.297 3.463 21.453 1 97.19 245 GLY B CA 1
ATOM 5059 C C . GLY B 1 245 ? 21.641 4.707 20.891 1 97.19 245 GLY B C 1
ATOM 5060 O O . GLY B 1 245 ? 22.281 5.754 20.781 1 97.19 245 GLY B O 1
ATOM 5061 N N . LEU B 1 246 ? 20.312 4.602 20.531 1 97.44 246 LEU B N 1
ATOM 5062 C CA . LEU B 1 246 ? 19.641 5.684 19.828 1 97.44 246 LEU B CA 1
ATOM 5063 C C . LEU B 1 246 ? 18.688 6.438 20.766 1 97.44 246 LEU B C 1
ATOM 5065 O O . LEU B 1 246 ? 17.797 7.156 20.297 1 97.44 246 LEU B O 1
ATOM 5069 N N . GLN B 1 247 ? 18.875 6.402 22.062 1 96.31 247 GLN B N 1
ATOM 5070 C CA . GLN B 1 247 ? 17.938 6.934 23.047 1 96.31 247 GLN B CA 1
ATOM 5071 C C . GLN B 1 247 ? 17.844 8.453 22.969 1 96.31 247 GLN B C 1
ATOM 5073 O O . GLN B 1 247 ? 16.781 9.031 23.172 1 96.31 247 GLN B O 1
ATOM 5078 N N . ASN B 1 248 ? 18.891 9.133 22.594 1 94.81 248 ASN B N 1
ATOM 5079 C CA . ASN B 1 248 ? 18.938 10.594 22.625 1 94.81 248 ASN B CA 1
ATOM 5080 C C . ASN B 1 248 ? 18.141 11.195 21.469 1 94.81 248 ASN B C 1
ATOM 5082 O O . ASN B 1 248 ? 17.719 12.352 21.531 1 94.81 248 ASN B O 1
ATOM 5086 N N . GLN B 1 249 ? 17.938 10.43 20.422 1 96.25 249 GLN B N 1
ATOM 5087 C CA . GLN B 1 249 ? 17.234 10.969 19.266 1 96.25 249 GLN B CA 1
ATOM 5088 C C . GLN B 1 249 ? 15.875 10.312 19.078 1 96.25 249 GLN B C 1
ATOM 5090 O O . GLN B 1 249 ? 15.148 10.617 18.141 1 96.25 249 GLN B O 1
ATOM 5095 N N . ALA B 1 250 ? 15.516 9.438 19.984 1 98.38 250 ALA B N 1
ATOM 5096 C CA . ALA B 1 250 ? 14.305 8.648 19.828 1 98.38 250 ALA B CA 1
ATOM 5097 C C . ALA B 1 250 ? 13.062 9.477 20.141 1 98.38 250 ALA B C 1
ATOM 5099 O O . ALA B 1 250 ? 13.047 10.242 21.109 1 98.38 250 ALA B O 1
ATOM 5100 N N . VAL B 1 251 ? 12.07 9.375 19.312 1 98.75 251 VAL B N 1
ATOM 5101 C CA . VAL B 1 251 ? 10.727 9.906 19.516 1 98.75 251 VAL B CA 1
ATOM 5102 C C . VAL B 1 251 ? 9.703 8.773 19.438 1 98.75 251 VAL B C 1
ATOM 5104 O O . VAL B 1 251 ? 9.648 8.047 18.453 1 98.75 251 VAL B O 1
ATOM 5107 N N . GLU B 1 252 ? 8.906 8.664 20.469 1 98.56 252 GLU B N 1
ATOM 5108 C CA . GLU B 1 252 ? 7.957 7.562 20.547 1 98.56 252 GLU B CA 1
ATOM 5109 C C . GLU B 1 252 ? 6.664 7.895 19.812 1 98.56 252 GLU B C 1
ATOM 5111 O O . GLU B 1 252 ? 6.129 9 19.953 1 98.56 252 GLU B O 1
ATOM 5116 N N . ILE B 1 253 ? 6.219 6.98 18.984 1 98.81 253 ILE B N 1
ATOM 5117 C CA . ILE B 1 253 ? 4.844 7.055 18.5 1 98.81 253 ILE B CA 1
ATOM 5118 C C . ILE B 1 253 ? 3.895 6.445 19.531 1 98.81 253 ILE B C 1
ATOM 5120 O O . ILE B 1 253 ? 3.812 5.223 19.656 1 98.81 253 ILE B O 1
ATOM 5124 N N . ILE B 1 254 ? 3.07 7.258 20.141 1 97.81 254 ILE B N 1
ATOM 5125 C CA . ILE B 1 254 ? 2.332 6.766 21.297 1 97.81 254 ILE B CA 1
ATOM 5126 C C . ILE B 1 254 ? 0.915 6.379 20.875 1 97.81 254 ILE B C 1
ATOM 5128 O O . ILE B 1 254 ? 0.248 5.598 21.562 1 97.81 254 ILE B O 1
ATOM 5132 N N . ALA B 1 255 ? 0.457 6.961 19.781 1 98.12 255 ALA B N 1
ATOM 5133 C CA . ALA B 1 255 ? -0.829 6.586 19.203 1 98.12 255 ALA B CA 1
ATOM 5134 C C . ALA B 1 255 ? -0.873 6.922 17.719 1 98.12 255 ALA B C 1
ATOM 5136 O O . ALA B 1 255 ? -0.27 7.906 17.266 1 98.12 255 ALA B O 1
ATOM 5137 N N . GLN B 1 256 ? -1.546 6.172 16.984 1 98.69 256 GLN B N 1
ATOM 5138 C CA . GLN B 1 256 ? -1.753 6.398 15.562 1 98.69 256 GLN B CA 1
ATOM 5139 C C . GLN B 1 256 ? -3.039 5.73 15.078 1 98.69 256 GLN B C 1
ATOM 5141 O O . GLN B 1 256 ? -3.219 4.523 15.25 1 98.69 256 GLN B O 1
ATOM 5146 N N . GLN B 1 257 ? -3.932 6.547 14.492 1 98.62 257 GLN B N 1
ATOM 5147 C CA . GLN B 1 257 ? -5.238 6.047 14.078 1 98.62 257 GLN B CA 1
ATOM 5148 C C . GLN B 1 257 ? -5.617 6.574 12.695 1 98.62 257 GLN B C 1
ATOM 5150 O O . GLN B 1 257 ? -5.27 7.703 12.344 1 98.62 257 GLN B O 1
ATOM 5155 N N . MET B 1 258 ? -6.254 5.719 11.93 1 98.81 258 MET B N 1
ATOM 5156 C CA . MET B 1 258 ? -6.832 6.098 10.648 1 98.81 258 MET B CA 1
ATOM 5157 C C . MET B 1 258 ? -8.352 5.934 10.664 1 98.81 258 MET B C 1
ATOM 5159 O O . MET B 1 258 ? -8.867 4.934 11.164 1 98.81 258 MET B O 1
ATOM 5163 N N . ALA B 1 259 ? -9.047 6.914 10.203 1 98.69 259 ALA B N 1
ATOM 5164 C CA . ALA B 1 259 ? -10.477 6.816 9.938 1 98.69 259 ALA B CA 1
ATOM 5165 C C . ALA B 1 259 ? -10.781 7.066 8.461 1 98.69 259 ALA B C 1
ATOM 5167 O O . ALA B 1 259 ? -10.188 7.953 7.84 1 98.69 259 ALA B O 1
ATOM 5168 N N . THR B 1 260 ? -11.602 6.184 7.91 1 98.56 260 THR B N 1
ATOM 5169 C CA . THR B 1 260 ? -12.102 6.406 6.559 1 98.56 260 THR B CA 1
ATOM 5170 C C . THR B 1 260 ? -13.555 6.883 6.59 1 98.56 260 THR B C 1
ATOM 5172 O O . THR B 1 260 ? -14.07 7.246 7.648 1 98.56 260 THR B O 1
ATOM 5175 N N . ASP B 1 261 ? -14.141 7.004 5.418 1 98.44 261 ASP B N 1
ATOM 5176 C CA . ASP B 1 261 ? -15.469 7.605 5.328 1 98.44 261 ASP B CA 1
ATOM 5177 C C . ASP B 1 261 ? -16.5 6.797 6.117 1 98.44 261 ASP B C 1
ATOM 5179 O O . ASP B 1 261 ? -16.484 5.566 6.07 1 98.44 261 ASP B O 1
ATOM 5183 N N . MET B 1 262 ? -17.281 7.477 6.875 1 97.88 262 MET B N 1
ATOM 5184 C CA . MET B 1 262 ? -18.453 6.988 7.59 1 97.88 262 MET B CA 1
ATOM 5185 C C . MET B 1 262 ? -19.734 7.48 6.926 1 97.88 262 MET B C 1
ATOM 5187 O O . MET B 1 262 ? -19.688 8.32 6.02 1 97.88 262 MET B O 1
ATOM 5191 N N . PRO B 1 263 ? -20.891 6.965 7.359 1 97.44 263 PRO B N 1
ATOM 5192 C CA . PRO B 1 263 ? -22.141 7.473 6.777 1 97.44 263 PRO B CA 1
ATOM 5193 C C . PRO B 1 263 ? -22.25 8.992 6.859 1 97.44 263 PRO B C 1
ATOM 5195 O O . PRO B 1 263 ? -22.812 9.625 5.961 1 97.44 263 PRO B O 1
ATOM 5198 N N . SER B 1 264 ? -21.641 9.586 7.809 1 96.88 264 SER B N 1
ATOM 5199 C CA . SER B 1 264 ? -21.688 11.031 8 1 96.88 264 SER B CA 1
ATOM 5200 C C . SER B 1 264 ? -21 11.766 6.863 1 96.88 264 SER B C 1
ATOM 5202 O O . SER B 1 264 ? -21.328 12.914 6.559 1 96.88 264 SER B O 1
ATOM 5204 N N . SER B 1 265 ? -20 11.133 6.238 1 97.31 265 SER B N 1
ATOM 5205 C CA . SER B 1 265 ? -19.297 11.75 5.121 1 97.31 265 SER B CA 1
ATOM 5206 C C . SER B 1 265 ? -20.266 12.086 3.982 1 97.31 265 SER B C 1
ATOM 5208 O O . SER B 1 265 ? -19.984 12.977 3.178 1 97.31 265 SER B O 1
ATOM 5210 N N . PHE B 1 266 ? -21.375 11.375 3.973 1 97.81 266 PHE B N 1
ATOM 5211 C CA . PHE B 1 266 ? -22.328 11.547 2.887 1 97.81 266 PHE B CA 1
ATOM 5212 C C . PHE B 1 266 ? -23.688 11.984 3.424 1 97.81 266 PHE B C 1
ATOM 5214 O O . PHE B 1 266 ? -24.734 11.578 2.908 1 97.81 266 PHE B O 1
ATOM 5221 N N . GLY B 1 267 ? -23.609 12.695 4.457 1 97.06 267 GLY B N 1
ATOM 5222 C CA . GLY B 1 267 ? -24.797 13.344 5.012 1 97.06 267 GLY B CA 1
ATOM 5223 C C . GLY B 1 267 ? -25.047 14.719 4.434 1 97.06 267 GLY B C 1
ATOM 5224 O O . GLY B 1 267 ? -24.828 14.953 3.242 1 97.06 267 GLY B O 1
ATOM 5225 N N . ARG B 1 268 ? -25.438 15.703 5.293 1 95.38 268 ARG B N 1
ATOM 5226 C CA . ARG B 1 268 ? -25.906 16.984 4.777 1 95.38 268 ARG B CA 1
ATOM 5227 C C . ARG B 1 268 ? -24.859 18.078 4.953 1 95.38 268 ARG B C 1
ATOM 5229 O O . ARG B 1 268 ? -25.156 19.266 4.816 1 95.38 268 ARG B O 1
ATOM 5236 N N . SER B 1 269 ? -23.641 17.719 5.211 1 97.62 269 SER B N 1
ATOM 5237 C CA . SER B 1 269 ? -22.609 18.703 5.527 1 97.62 269 SER B CA 1
ATOM 5238 C C . SER B 1 269 ? -21.438 18.609 4.551 1 97.62 269 SER B C 1
ATOM 5240 O O . SER B 1 269 ? -20.859 17.531 4.355 1 97.62 269 SER B O 1
ATOM 5242 N N . TYR B 1 270 ? -21.094 19.797 3.961 1 98.25 270 TYR B N 1
ATOM 5243 C CA . TYR B 1 270 ? -19.891 19.875 3.139 1 98.25 270 TYR B CA 1
ATOM 5244 C C . TYR B 1 270 ? -18.641 19.656 3.982 1 98.25 270 TYR B C 1
ATOM 5246 O O . TYR B 1 270 ? -17.641 19.109 3.498 1 98.25 270 TYR B O 1
ATOM 5254 N N . MET B 1 271 ? -18.656 20.047 5.25 1 98 271 MET B N 1
ATOM 5255 C CA . MET B 1 271 ? -17.516 19.859 6.152 1 98 271 MET B CA 1
ATOM 5256 C C . MET B 1 271 ? -17.25 18.391 6.383 1 98 271 MET B C 1
ATOM 5258 O O . MET B 1 271 ? -16.094 17.938 6.301 1 98 271 MET B O 1
ATOM 5262 N N . ASP B 1 272 ? -18.344 17.641 6.598 1 97.81 272 ASP B N 1
ATOM 5263 C CA . ASP B 1 272 ? -18.203 16.203 6.797 1 97.81 272 ASP B CA 1
ATOM 5264 C C . ASP B 1 272 ? -17.75 15.516 5.512 1 97.81 272 ASP B C 1
ATOM 5266 O O . ASP B 1 272 ? -16.969 14.562 5.551 1 97.81 272 ASP B O 1
ATOM 5270 N N . LEU B 1 273 ? -18.266 16 4.41 1 98 273 LEU B N 1
ATOM 5271 C CA . LEU B 1 273 ? -17.859 15.492 3.105 1 98 273 LEU B CA 1
ATOM 5272 C C . LEU B 1 273 ? -16.359 15.703 2.877 1 98 273 LEU B C 1
ATOM 5274 O O . LEU B 1 273 ? -15.711 14.875 2.242 1 98 273 LEU B O 1
ATOM 5278 N N . SER B 1 274 ? -15.828 16.812 3.477 1 97.19 274 SER B N 1
ATOM 5279 C CA . SER B 1 274 ? -14.43 17.172 3.285 1 97.19 274 SER B CA 1
ATOM 5280 C C . SER B 1 274 ? -13.547 16.562 4.375 1 97.19 274 SER B C 1
ATOM 5282 O O . SER B 1 274 ? -12.367 16.891 4.473 1 97.19 274 SER B O 1
ATOM 5284 N N . GLY B 1 275 ? -14.078 15.727 5.266 1 97.44 275 GLY B N 1
ATOM 5285 C CA . GLY B 1 275 ? -13.242 14.906 6.121 1 97.44 275 GLY B CA 1
ATOM 5286 C C . GLY B 1 275 ? -13.242 15.352 7.57 1 97.44 275 GLY B C 1
ATOM 5287 O O . GLY B 1 275 ? -12.469 14.852 8.383 1 97.44 275 GLY B O 1
ATOM 5288 N N . TYR B 1 276 ? -14.148 16.328 7.961 1 98.19 276 TYR B N 1
ATOM 5289 C CA . TYR B 1 276 ? -14.188 16.875 9.32 1 98.19 276 TYR B CA 1
ATOM 5290 C C . TYR B 1 276 ? -14.438 15.766 10.336 1 98.19 276 TYR B C 1
ATOM 5292 O O . TYR B 1 276 ? -13.672 15.617 11.289 1 98.19 276 TYR B O 1
ATOM 5300 N N . ASP B 1 277 ? -15.461 14.977 10.094 1 97.81 277 ASP B N 1
ATOM 5301 C CA . ASP B 1 277 ? -15.836 13.938 11.047 1 97.81 277 ASP B CA 1
ATOM 5302 C C . ASP B 1 277 ? -14.805 12.82 11.086 1 97.81 277 ASP B C 1
ATOM 5304 O O . ASP B 1 277 ? -14.594 12.195 12.133 1 97.81 277 ASP B O 1
ATOM 5308 N N . MET B 1 278 ? -14.211 12.5 9.992 1 98.44 278 MET B N 1
ATOM 5309 C CA . MET B 1 278 ? -13.133 11.508 9.961 1 98.44 278 MET B CA 1
ATOM 5310 C C . MET B 1 278 ? -11.977 11.938 10.852 1 98.44 278 MET B C 1
ATOM 5312 O O . MET B 1 278 ? -11.445 11.133 11.625 1 98.44 278 MET B O 1
ATOM 5316 N N . ALA B 1 279 ? -11.594 13.242 10.711 1 98.62 279 ALA B N 1
ATOM 5317 C CA . ALA B 1 279 ? -10.508 13.781 11.531 1 98.62 279 ALA B CA 1
ATOM 5318 C C . ALA B 1 279 ? -10.867 13.742 13.016 1 98.62 279 ALA B C 1
ATOM 5320 O O . ALA B 1 279 ? -10.031 13.375 13.852 1 98.62 279 ALA B O 1
ATOM 5321 N N . LYS B 1 280 ? -12.047 14.117 13.289 1 98.62 280 LYS B N 1
ATOM 5322 C CA . LYS B 1 280 ? -12.539 14.109 14.664 1 98.62 280 LYS B CA 1
ATOM 5323 C C . LYS B 1 280 ? -12.477 12.703 15.258 1 98.62 280 LYS B C 1
ATOM 5325 O O . LYS B 1 280 ? -12.023 12.516 16.391 1 98.62 280 LYS B O 1
ATOM 5330 N N . LYS B 1 281 ? -12.93 11.742 14.516 1 98.62 281 LYS B N 1
ATOM 5331 C CA . LYS B 1 281 ? -12.914 10.359 14.977 1 98.62 281 LYS B CA 1
ATOM 5332 C C . LYS B 1 281 ? -11.492 9.867 15.203 1 98.62 281 LYS B C 1
ATOM 5334 O O . LYS B 1 281 ? -11.195 9.25 16.234 1 98.62 281 LYS B O 1
ATOM 5339 N N . ALA B 1 282 ? -10.617 10.094 14.219 1 98.81 282 ALA B N 1
ATOM 5340 C CA . ALA B 1 282 ? -9.227 9.648 14.336 1 98.81 282 ALA B CA 1
ATOM 5341 C C . ALA B 1 282 ? -8.555 10.289 15.555 1 98.81 282 ALA B C 1
ATOM 5343 O O . ALA B 1 282 ? -7.809 9.617 16.281 1 98.81 282 ALA B O 1
ATOM 5344 N N . ALA B 1 283 ? -8.797 11.57 15.758 1 98.88 283 ALA B N 1
ATOM 5345 C CA . ALA B 1 283 ? -8.227 12.266 16.906 1 98.88 283 ALA B CA 1
ATOM 5346 C C . ALA B 1 283 ? -8.758 11.695 18.219 1 98.88 283 ALA B C 1
ATOM 5348 O O . ALA B 1 283 ? -7.992 11.43 19.141 1 98.88 283 ALA B O 1
ATOM 5349 N N . ALA B 1 284 ? -10.078 11.531 18.281 1 98.69 284 ALA B N 1
ATOM 5350 C CA . ALA B 1 284 ? -10.695 10.977 19.484 1 98.69 284 ALA B CA 1
ATOM 5351 C C . ALA B 1 284 ? -10.117 9.609 19.812 1 98.69 284 ALA B C 1
ATOM 5353 O O . ALA B 1 284 ? -9.867 9.297 20.984 1 98.69 284 ALA B O 1
ATOM 5354 N N . ASP B 1 285 ? -9.953 8.812 18.812 1 98.56 285 ASP B N 1
ATOM 5355 C CA . ASP B 1 285 ? -9.383 7.48 19.016 1 98.56 285 ASP B CA 1
ATOM 5356 C C . ASP B 1 285 ? -7.949 7.57 19.531 1 98.56 285 ASP B C 1
ATOM 5358 O O . ASP B 1 285 ? -7.543 6.789 20.391 1 98.56 285 ASP B O 1
ATOM 5362 N N . CYS B 1 286 ? -7.148 8.492 18.984 1 98.56 286 CYS B N 1
ATOM 5363 C CA . CYS B 1 286 ? -5.777 8.672 19.453 1 98.56 286 CYS B CA 1
ATOM 5364 C C . CYS B 1 286 ? -5.746 9.117 20.906 1 98.56 286 CYS B C 1
ATOM 5366 O O . CYS B 1 286 ? -4.914 8.648 21.688 1 98.56 286 CYS B O 1
ATOM 5368 N N . TYR B 1 287 ? -6.621 10.062 21.25 1 98.62 287 TYR B N 1
ATOM 5369 C CA . TYR B 1 287 ? -6.699 10.523 22.641 1 98.62 287 TYR B CA 1
ATOM 5370 C C . TYR B 1 287 ? -7.078 9.383 23.578 1 98.62 287 TYR B C 1
ATOM 5372 O O . TYR B 1 287 ? -6.484 9.219 24.641 1 98.62 287 TYR B O 1
ATOM 5380 N N . ARG B 1 288 ? -8.008 8.562 23.109 1 98.25 288 ARG B N 1
ATOM 5381 C CA . ARG B 1 288 ? -8.438 7.422 23.922 1 98.25 288 ARG B CA 1
ATOM 5382 C C . ARG B 1 288 ? -7.285 6.453 24.156 1 98.25 288 ARG B C 1
ATOM 5384 O O . ARG B 1 288 ? -7.047 6.031 25.297 1 98.25 288 ARG B O 1
ATOM 5391 N N . VAL B 1 289 ? -6.535 6.145 23.141 1 96.5 289 VAL B N 1
ATOM 5392 C CA . VAL B 1 289 ? -5.477 5.141 23.203 1 96.5 289 VAL B CA 1
ATOM 5393 C C . VAL B 1 289 ? -4.297 5.688 24 1 96.5 289 VAL B C 1
ATOM 5395 O O . VAL B 1 289 ? -3.672 4.957 24.781 1 96.5 289 VAL B O 1
ATOM 5398 N N . SER B 1 290 ? -3.992 6.93 23.859 1 96.69 290 SER B N 1
ATOM 5399 C CA . SER B 1 290 ? -2.82 7.516 24.5 1 96.69 290 SER B CA 1
ATOM 5400 C C . SER B 1 290 ? -3.125 7.938 25.938 1 96.69 290 SER B C 1
ATOM 5402 O O . SER B 1 290 ? -2.211 8.117 26.734 1 96.69 290 SER B O 1
ATOM 5404 N N . GLY B 1 291 ? -4.402 8.203 26.219 1 97.88 291 GLY B N 1
ATOM 5405 C CA . GLY B 1 291 ? -4.793 8.758 27.5 1 97.88 291 GLY B CA 1
ATOM 5406 C C . GLY B 1 291 ? -4.551 10.25 27.609 1 97.88 291 GLY B C 1
ATOM 5407 O O . GLY B 1 291 ? -4.637 10.82 28.703 1 97.88 291 GLY B O 1
ATOM 5408 N N . LEU B 1 292 ? -4.199 10.883 26.484 1 98.19 292 LEU B N 1
ATOM 5409 C CA . LEU B 1 292 ? -3.938 12.32 26.453 1 98.19 292 LEU B CA 1
ATOM 5410 C C . LEU B 1 292 ? -5.105 13.062 25.812 1 98.19 292 LEU B C 1
ATOM 5412 O O . LEU B 1 292 ? -6.074 12.445 25.359 1 98.19 292 LEU B O 1
ATOM 5416 N N . GLN B 1 293 ? -5.066 14.352 25.922 1 98.06 293 GLN B N 1
ATOM 5417 C CA . GLN B 1 293 ? -6.039 15.25 25.312 1 98.06 293 GLN B CA 1
ATOM 5418 C C . GLN B 1 293 ? -5.34 16.375 24.547 1 98.06 293 GLN B C 1
ATOM 5420 O O . GLN B 1 293 ? -4.113 16.469 24.578 1 98.06 293 GLN B O 1
ATOM 5425 N N . ALA B 1 294 ? -6.148 17.172 23.828 1 98.31 294 ALA B N 1
ATOM 5426 C CA . ALA B 1 294 ? -5.59 18.266 23.047 1 98.31 294 ALA B CA 1
ATOM 5427 C C . ALA B 1 294 ? -4.738 19.188 23.906 1 98.31 294 ALA B C 1
ATOM 5429 O O . ALA B 1 294 ? -3.721 19.719 23.453 1 98.31 294 ALA B O 1
ATOM 5430 N N . GLN B 1 295 ? -5.086 19.312 25.141 1 97.81 295 GLN B N 1
ATOM 5431 C CA . GLN B 1 295 ? -4.395 20.219 26.062 1 97.81 295 GLN B CA 1
ATOM 5432 C C . GLN B 1 295 ? -3.004 19.688 26.406 1 97.81 295 GLN B C 1
ATOM 5434 O O . GLN B 1 295 ? -2.15 20.438 26.875 1 97.81 295 GLN B O 1
ATOM 5439 N N . ASP B 1 296 ? -2.803 18.406 26.172 1 98.19 296 ASP B N 1
ATOM 5440 C CA . ASP B 1 296 ? -1.512 17.797 26.484 1 98.19 296 ASP B CA 1
ATOM 5441 C C . ASP B 1 296 ? -0.541 17.938 25.312 1 98.19 296 ASP B C 1
ATOM 5443 O O . ASP B 1 296 ? 0.655 17.672 25.469 1 98.19 296 ASP B O 1
ATOM 5447 N N . VAL B 1 297 ? -1.022 18.422 24.188 1 98.75 297 VAL B N 1
ATOM 5448 C CA . VAL B 1 297 ? -0.206 18.531 22.984 1 98.75 297 VAL B CA 1
ATOM 5449 C C . VAL B 1 297 ? 0.411 19.922 22.906 1 98.75 297 VAL B C 1
ATOM 5451 O O . VAL B 1 297 ? -0.239 20.922 23.234 1 98.75 297 VAL B O 1
ATOM 5454 N N . ASP B 1 298 ? 1.65 20 22.453 1 98.5 298 ASP B N 1
ATOM 5455 C CA . ASP B 1 298 ? 2.357 21.281 22.391 1 98.5 298 ASP B CA 1
ATOM 5456 C C . ASP B 1 298 ? 2.426 21.797 20.953 1 98.5 298 ASP B C 1
ATOM 5458 O O . ASP B 1 298 ? 2.338 23 20.719 1 98.5 298 ASP B O 1
ATOM 5462 N N . VAL B 1 299 ? 2.609 20.922 20.047 1 98.88 299 VAL B N 1
ATOM 5463 C CA . VAL B 1 299 ? 2.865 21.328 18.672 1 98.88 299 VAL B CA 1
ATOM 5464 C C . VAL B 1 299 ? 2.129 20.391 17.703 1 98.88 299 VAL B C 1
ATOM 5466 O O . VAL B 1 299 ? 2.037 19.188 17.953 1 98.88 299 VAL B O 1
ATOM 5469 N N . PHE B 1 300 ? 1.539 20.984 16.641 1 98.88 300 PHE B N 1
ATOM 5470 C CA . PHE B 1 300 ? 0.759 20.25 15.648 1 98.88 300 PHE B CA 1
ATOM 5471 C C . PHE B 1 300 ? 1.317 20.484 14.25 1 98.88 300 PHE B C 1
ATOM 5473 O O . PHE B 1 300 ? 1.793 21.578 13.93 1 98.88 300 PHE B O 1
ATOM 5480 N N . GLU B 1 301 ? 1.347 19.484 13.43 1 98.94 301 GLU B N 1
ATOM 5481 C CA . GLU B 1 301 ? 1.322 19.594 11.977 1 98.94 301 GLU B CA 1
ATOM 5482 C C . GLU B 1 301 ? -0 19.078 11.406 1 98.94 301 GLU B C 1
ATOM 5484 O O . GLU B 1 301 ? -0.328 17.906 11.539 1 98.94 301 GLU B O 1
ATOM 5489 N N . VAL B 1 302 ? -0.751 19.938 10.797 1 98.69 302 VAL B N 1
ATOM 5490 C CA . VAL B 1 302 ? -2.057 19.531 10.289 1 98.69 302 VAL B CA 1
ATOM 5491 C C . VAL B 1 302 ? -2.111 19.719 8.773 1 98.69 302 VAL B C 1
ATOM 5493 O O . VAL B 1 302 ? -1.311 20.469 8.211 1 98.69 302 VAL B O 1
ATOM 5496 N N . HIS B 1 303 ? -2.994 19.016 8.164 1 98.56 303 HIS B N 1
ATOM 5497 C CA . HIS B 1 303 ? -3.158 19.016 6.715 1 98.56 303 HIS B CA 1
ATOM 5498 C C . HIS B 1 303 ? -3.869 20.281 6.246 1 98.56 303 HIS B C 1
ATOM 5500 O O . HIS B 1 303 ? -5.094 20.281 6.094 1 98.56 303 HIS B O 1
ATOM 5506 N N . ASP B 1 304 ? -3.111 21.234 5.887 1 98.06 304 ASP B N 1
ATOM 5507 C CA . ASP B 1 304 ? -3.646 22.531 5.461 1 98.06 304 ASP B CA 1
ATOM 5508 C C . ASP B 1 304 ? -3.498 22.703 3.951 1 98.06 304 ASP B C 1
ATOM 5510 O O . ASP B 1 304 ? -2.967 23.719 3.492 1 98.06 304 ASP B O 1
ATOM 5514 N N . CYS B 1 305 ? -4.098 21.781 3.197 1 96.94 305 CYS B N 1
ATOM 5515 C CA . CYS B 1 305 ? -4.102 21.969 1.751 1 96.94 305 CYS B CA 1
ATOM 5516 C C . CYS B 1 305 ? -4.711 23.312 1.371 1 96.94 305 CYS B C 1
ATOM 5518 O O . CYS B 1 305 ? -4.344 23.891 0.351 1 96.94 305 CYS B O 1
ATOM 5520 N N . PHE B 1 306 ? -5.641 23.75 2.174 1 97.94 306 PHE B N 1
ATOM 5521 C CA . PHE B 1 306 ? -6.207 25.094 2.166 1 97.94 306 PHE B CA 1
ATOM 5522 C C . PHE B 1 306 ? -6.277 25.672 3.58 1 97.94 306 PHE B C 1
ATOM 5524 O O . PHE B 1 306 ? -6.406 24.922 4.551 1 97.94 306 PHE B O 1
ATOM 5531 N N . SER B 1 307 ? -6.191 26.984 3.674 1 98.44 307 SER B N 1
ATOM 5532 C CA . SER B 1 307 ? -6.176 27.609 4.988 1 98.44 307 SER B CA 1
ATOM 5533 C C . SER B 1 307 ? -7.441 27.281 5.773 1 98.44 307 SER B C 1
ATOM 5535 O O . SER B 1 307 ? -7.395 27.109 6.996 1 98.44 307 SER B O 1
ATOM 5537 N N . CYS B 1 308 ? -8.578 27.172 5.082 1 98.56 308 CYS B N 1
ATOM 5538 C CA . CYS B 1 308 ? -9.82 26.875 5.785 1 98.56 308 CYS B CA 1
ATOM 5539 C C . CYS B 1 308 ? -9.758 25.516 6.445 1 98.56 308 CYS B C 1
ATOM 5541 O O . CYS B 1 308 ? -10.344 25.297 7.512 1 98.56 308 CYS B O 1
ATOM 5543 N N . ASN B 1 309 ? -9.062 24.562 5.84 1 98.56 309 ASN B N 1
ATOM 5544 C CA . ASN B 1 309 ? -9 23.234 6.434 1 98.56 309 ASN B CA 1
ATOM 5545 C C . ASN B 1 309 ? -8.203 23.25 7.734 1 98.56 309 ASN B C 1
ATOM 5547 O O . ASN B 1 309 ? -8.484 22.453 8.641 1 98.56 309 ASN B O 1
ATOM 5551 N N . GLU B 1 310 ? -7.168 24.078 7.84 1 98.81 310 GLU B N 1
ATOM 5552 C CA . GLU B 1 310 ? -6.508 24.203 9.141 1 98.81 310 GLU B CA 1
ATOM 5553 C C . GLU B 1 310 ? -7.484 24.656 10.211 1 98.81 310 GLU B C 1
ATOM 5555 O O . GLU B 1 310 ? -7.453 24.156 11.344 1 98.81 310 GLU B O 1
ATOM 5560 N N . LEU B 1 311 ? -8.328 25.609 9.867 1 98.88 311 LEU B N 1
ATOM 5561 C CA . LEU B 1 311 ? -9.32 26.062 10.836 1 98.88 311 LEU B CA 1
ATOM 5562 C C . LEU B 1 311 ? -10.219 24.922 11.273 1 98.88 311 LEU B C 1
ATOM 5564 O O . LEU B 1 311 ? -10.484 24.75 12.469 1 98.88 311 LEU B O 1
ATOM 5568 N N . PHE B 1 312 ? -10.688 24.109 10.297 1 98.75 312 PHE B N 1
ATOM 5569 C CA . PHE B 1 312 ? -11.516 22.953 10.617 1 98.75 312 PHE B CA 1
ATOM 5570 C C . PHE B 1 312 ? -10.789 22.016 11.57 1 98.75 312 PHE B C 1
ATOM 5572 O O . PHE B 1 312 ? -11.398 21.422 12.461 1 98.75 312 PHE B O 1
ATOM 5579 N N . MET B 1 313 ? -9.477 21.875 11.375 1 98.62 313 MET B N 1
ATOM 5580 C CA . MET B 1 313 ? -8.695 20.938 12.18 1 98.62 313 MET B CA 1
ATOM 5581 C C . MET B 1 313 ? -8.508 21.453 13.594 1 98.62 313 MET B C 1
ATOM 5583 O O . MET B 1 313 ? -8.391 20.672 14.539 1 98.62 313 MET B O 1
ATOM 5587 N N . TYR B 1 314 ? -8.484 22.891 13.812 1 98.81 314 TYR B N 1
ATOM 5588 C CA . TYR B 1 314 ? -8.5 23.391 15.172 1 98.81 314 TYR B CA 1
ATOM 5589 C C . TYR B 1 314 ? -9.641 22.781 15.977 1 98.81 314 TYR B C 1
ATOM 5591 O O . TYR B 1 314 ? -9.453 22.391 17.125 1 98.81 314 TYR B O 1
ATOM 5599 N N . GLU B 1 315 ? -10.75 22.703 15.32 1 98.75 315 GLU B N 1
ATOM 5600 C CA . GLU B 1 315 ? -11.977 22.234 15.961 1 98.75 315 GLU B CA 1
ATOM 5601 C C . GLU B 1 315 ? -12.008 20.703 16.031 1 98.75 315 GLU B C 1
ATOM 5603 O O . GLU B 1 315 ? -12.242 20.125 17.094 1 98.75 315 GLU B O 1
ATOM 5608 N N . ALA B 1 316 ? -11.719 20 14.961 1 98.75 316 ALA B N 1
ATOM 5609 C CA . ALA B 1 316 ? -11.805 18.547 14.867 1 98.75 316 ALA B CA 1
ATOM 5610 C C . ALA B 1 316 ? -10.82 17.875 15.82 1 98.75 316 ALA B C 1
ATOM 5612 O O . ALA B 1 316 ? -11.117 16.812 16.375 1 98.75 316 ALA B O 1
ATOM 5613 N N . LEU B 1 317 ? -9.641 18.516 16.016 1 98.81 317 LEU B N 1
ATOM 5614 C CA . LEU B 1 317 ? -8.609 17.906 16.859 1 98.81 317 LEU B CA 1
ATOM 5615 C C . LEU B 1 317 ? -8.781 18.328 18.312 1 98.81 317 LEU B C 1
ATOM 5617 O O . LEU B 1 317 ? -8.055 17.859 19.188 1 98.81 317 LEU B O 1
ATOM 5621 N N . GLY B 1 318 ? -9.664 19.266 18.594 1 98.5 318 GLY B N 1
ATOM 5622 C CA . GLY B 1 318 ? -10.055 19.547 19.969 1 98.5 318 GLY B CA 1
ATOM 5623 C C . GLY B 1 318 ? -9.32 20.734 20.562 1 98.5 318 GLY B C 1
ATOM 5624 O O . GLY B 1 318 ? -9.273 20.906 21.781 1 98.5 318 GLY B O 1
ATOM 5625 N N . LEU B 1 319 ? -8.695 21.578 19.766 1 98.5 319 LEU B N 1
ATOM 5626 C CA . LEU B 1 319 ? -8.047 22.766 20.297 1 98.5 319 LEU B CA 1
ATOM 5627 C C . LEU B 1 319 ? -9.078 23.781 20.781 1 98.5 319 LEU B C 1
ATOM 5629 O O . LEU B 1 319 ? -8.797 24.578 21.688 1 98.5 319 LEU B O 1
ATOM 5633 N N . CYS B 1 320 ? -10.234 23.781 20.188 1 98.25 320 CYS B N 1
ATOM 5634 C CA . CYS B 1 320 ? -11.367 24.625 20.578 1 98.25 320 CYS B CA 1
ATOM 5635 C C . CYS B 1 320 ? -12.688 23.938 20.25 1 98.25 320 CYS B C 1
ATOM 5637 O O . CYS B 1 320 ? -12.703 22.844 19.672 1 98.25 320 CYS B O 1
ATOM 5639 N N . GLY B 1 321 ? -13.758 24.469 20.734 1 97.88 321 GLY B N 1
ATOM 5640 C CA . GLY B 1 321 ? -15.07 23.938 20.406 1 97.88 321 GLY B CA 1
ATOM 5641 C C . GLY B 1 321 ? -15.461 24.156 18.953 1 97.88 321 GLY B C 1
ATOM 5642 O O . GLY B 1 321 ? -14.859 24.984 18.266 1 97.88 321 GLY B O 1
ATOM 5643 N N . GLU B 1 322 ? -16.469 23.453 18.516 1 97.56 322 GLU B N 1
ATOM 5644 C CA . GLU B 1 322 ? -17 23.609 17.156 1 97.56 322 GLU B CA 1
ATOM 5645 C C . GLU B 1 322 ? -17.438 25.062 16.906 1 97.56 322 GLU B C 1
ATOM 5647 O O . GLU B 1 322 ? -18.094 25.672 17.75 1 97.56 322 GLU B O 1
ATOM 5652 N N . GLY B 1 323 ? -16.969 25.594 15.797 1 98.31 323 GLY B N 1
ATOM 5653 C CA . GLY B 1 323 ? -17.344 26.953 15.414 1 98.31 323 GLY B CA 1
ATOM 5654 C C . GLY B 1 323 ? -16.453 28.016 16.016 1 98.31 323 GLY B C 1
ATOM 5655 O O . GLY B 1 323 ? -16.625 29.203 15.727 1 98.31 323 GLY B O 1
ATOM 5656 N N . LYS B 1 324 ? -15.469 27.625 16.75 1 98.62 324 LYS B N 1
ATOM 5657 C CA . LYS B 1 324 ? -14.672 28.609 17.484 1 98.62 324 LYS B CA 1
ATOM 5658 C C . LYS B 1 324 ? -13.289 28.766 16.875 1 98.62 324 LYS B C 1
ATOM 5660 O O . LYS B 1 324 ? -12.453 29.5 17.406 1 98.62 324 LYS B O 1
ATOM 5665 N N . GLY B 1 325 ? -13.055 28.172 15.773 1 98.62 325 GLY B N 1
ATOM 5666 C CA . GLY B 1 325 ? -11.766 28.25 15.117 1 98.62 325 GLY B CA 1
ATOM 5667 C C . GLY B 1 325 ? -11.383 29.672 14.727 1 98.62 325 GLY B C 1
ATOM 5668 O O . GLY B 1 325 ? -10.211 30.047 14.828 1 98.62 325 GLY B O 1
ATOM 5669 N N . GLY B 1 326 ? -12.352 30.406 14.242 1 98.62 326 GLY B N 1
ATOM 5670 C CA . GLY B 1 326 ? -12.109 31.797 13.898 1 98.62 326 GLY B CA 1
ATOM 5671 C C . GLY B 1 326 ? -11.617 32.625 15.07 1 98.62 326 GLY B C 1
ATOM 5672 O O . GLY B 1 326 ? -10.648 33.375 14.945 1 98.62 326 GLY B O 1
ATOM 5673 N N . GLN B 1 327 ? -12.266 32.469 16.172 1 98.5 327 GLN B N 1
ATOM 5674 C CA . GLN B 1 327 ? -11.859 33.156 17.391 1 98.5 327 GLN B CA 1
ATOM 5675 C C . GLN B 1 327 ? -10.461 32.75 17.812 1 98.5 327 GLN B C 1
ATOM 5677 O O . GLN B 1 327 ? -9.664 33.562 18.266 1 98.5 327 GLN B O 1
ATOM 5682 N N . LEU B 1 328 ? -10.148 31.484 17.703 1 98.69 328 LEU B N 1
ATOM 5683 C CA . LEU B 1 328 ? -8.859 30.969 18.125 1 98.69 328 LEU B CA 1
ATOM 5684 C C . LEU B 1 328 ? -7.723 31.641 17.359 1 98.69 328 LEU B C 1
ATOM 5686 O O . LEU B 1 328 ? -6.715 32.031 17.953 1 98.69 328 LEU B O 1
ATOM 5690 N N . ILE B 1 329 ? -7.871 31.828 16.031 1 98.75 329 ILE B N 1
ATOM 5691 C CA . ILE B 1 329 ? -6.809 32.438 15.242 1 98.75 329 ILE B CA 1
ATOM 5692 C C . ILE B 1 329 ? -6.785 33.938 15.477 1 98.75 329 ILE B C 1
ATOM 5694 O O . ILE B 1 329 ? -5.719 34.562 15.461 1 98.75 329 ILE B O 1
ATOM 5698 N N . ASP B 1 330 ? -7.898 34.562 15.719 1 98.62 330 ASP B N 1
ATOM 5699 C CA . ASP B 1 330 ? -7.961 35.969 16.016 1 98.62 330 ASP B CA 1
ATOM 5700 C C . ASP B 1 330 ? -7.152 36.312 17.281 1 98.62 330 ASP B C 1
ATOM 5702 O O . ASP B 1 330 ? -6.551 37.375 17.375 1 98.62 330 ASP B O 1
ATOM 5706 N N . GLU B 1 331 ? -7.109 35.375 18.172 1 98.44 331 GLU B N 1
ATOM 5707 C CA . GLU B 1 331 ? -6.492 35.625 19.469 1 98.44 331 GLU B CA 1
ATOM 5708 C C . GLU B 1 331 ? -5.051 35.125 19.5 1 98.44 331 GLU B C 1
ATOM 5710 O O . GLU B 1 331 ? -4.371 35.219 20.531 1 98.44 331 GLU B O 1
ATOM 5715 N N . ALA B 1 332 ? -4.586 34.594 18.422 1 98.38 332 ALA B N 1
ATOM 5716 C CA . ALA B 1 332 ? -3.232 34.031 18.359 1 98.38 332 ALA B CA 1
ATOM 5717 C C . ALA B 1 332 ? -2.189 35.125 18.578 1 98.38 332 ALA B C 1
ATOM 5719 O O . ALA B 1 332 ? -2.418 36.312 18.234 1 98.38 332 ALA B O 1
ATOM 5720 N N . LYS B 1 333 ? -1.039 34.75 19.125 1 98.38 333 LYS B N 1
ATOM 5721 C CA . LYS B 1 333 ? 0.037 35.688 19.391 1 98.38 333 LYS B CA 1
ATOM 5722 C C . LYS B 1 333 ? 1.387 35.125 18.953 1 98.38 333 LYS B C 1
ATOM 5724 O O . LYS B 1 333 ? 1.656 33.938 19.109 1 98.38 333 LYS B O 1
ATOM 5729 N N . TRP B 1 334 ? 2.152 35.969 18.375 1 98.06 334 TRP B N 1
ATOM 5730 C CA . TRP B 1 334 ? 3.508 35.594 17.969 1 98.06 334 TRP B CA 1
ATOM 5731 C C . TRP B 1 334 ? 4.449 35.625 19.172 1 98.06 334 TRP B C 1
ATOM 5733 O O . TRP B 1 334 ? 4.352 36.5 20.031 1 98.06 334 TRP B O 1
ATOM 5743 N N . HIS B 1 335 ? 5.27 34.656 19.234 1 97.31 335 HIS B N 1
ATOM 5744 C CA . HIS B 1 335 ? 6.27 34.531 20.297 1 97.31 335 HIS B CA 1
ATOM 5745 C C . HIS B 1 335 ? 7.656 34.281 19.703 1 97.31 335 HIS B C 1
ATOM 5747 O O . HIS B 1 335 ? 7.82 33.438 18.812 1 97.31 335 HIS B O 1
ATOM 5753 N N . THR B 1 336 ? 8.656 34.969 20.25 1 97.62 336 THR B N 1
ATOM 5754 C CA . THR B 1 336 ? 10.031 34.75 19.828 1 97.62 336 THR B CA 1
ATOM 5755 C C . THR B 1 336 ? 10.68 33.625 20.641 1 97.62 336 THR B C 1
ATOM 5757 O O . THR B 1 336 ? 10.617 33.656 21.875 1 97.62 336 THR B O 1
ATOM 5760 N N . ASN B 1 337 ? 11.195 32.719 19.969 1 96.56 337 ASN B N 1
ATOM 5761 C CA . ASN B 1 337 ? 11.867 31.625 20.688 1 96.56 337 ASN B CA 1
ATOM 5762 C C . ASN B 1 337 ? 13.336 31.953 20.953 1 96.56 337 ASN B C 1
ATOM 5764 O O . ASN B 1 337 ? 13.812 33.031 20.578 1 96.56 337 ASN B O 1
ATOM 5768 N N . SER B 1 338 ? 14.039 31.062 21.672 1 96.94 338 SER B N 1
ATOM 5769 C CA . SER B 1 338 ? 15.398 31.312 22.125 1 96.94 338 SER B CA 1
ATOM 5770 C C . SER B 1 338 ? 16.375 31.359 20.953 1 96.94 338 SER B C 1
ATOM 5772 O O . SER B 1 338 ? 17.453 31.938 21.062 1 96.94 338 SER B O 1
ATOM 5774 N N . ALA B 1 339 ? 15.977 30.781 19.875 1 96.88 339 ALA B N 1
ATOM 5775 C CA . ALA B 1 339 ? 16.828 30.766 18.688 1 96.88 339 ALA B CA 1
ATOM 5776 C C . ALA B 1 339 ? 16.625 32 17.828 1 96.88 339 ALA B C 1
ATOM 5778 O O . ALA B 1 339 ? 17.25 32.156 16.781 1 96.88 339 ALA B O 1
ATOM 5779 N N . GLY B 1 340 ? 15.742 32.875 18.172 1 97.12 340 GLY B N 1
ATOM 5780 C CA . GLY B 1 340 ? 15.523 34.125 17.484 1 97.12 340 GLY B CA 1
ATOM 5781 C C . GLY B 1 340 ? 14.469 34.031 16.391 1 97.12 340 GLY B C 1
ATOM 5782 O O . GLY B 1 340 ? 14.328 34.969 15.586 1 97.12 340 GLY B O 1
ATOM 5783 N N . GLY B 1 341 ? 13.789 32.938 16.344 1 97.25 341 GLY B N 1
ATOM 5784 C CA . GLY B 1 341 ? 12.664 32.781 15.43 1 97.25 341 GLY B CA 1
ATOM 5785 C C . GLY B 1 341 ? 11.32 33.094 16.078 1 97.25 341 GLY B C 1
ATOM 5786 O O . GLY B 1 341 ? 11.242 33.25 17.297 1 97.25 341 GLY B O 1
ATOM 5787 N N . GLU B 1 342 ? 10.281 33.219 15.25 1 97.31 342 GLU B N 1
ATOM 5788 C CA . GLU B 1 342 ? 8.945 33.469 15.781 1 97.31 342 GLU B CA 1
ATOM 5789 C C . GLU B 1 342 ? 7.996 32.312 15.461 1 97.31 342 GLU B C 1
ATOM 5791 O O . GLU B 1 342 ? 8.023 31.781 14.352 1 97.31 342 GLU B O 1
ATOM 5796 N N . VAL B 1 343 ? 7.258 31.953 16.469 1 97.88 343 VAL B N 1
ATOM 5797 C CA . VAL B 1 343 ? 6.188 30.984 16.281 1 97.88 343 VAL B CA 1
ATOM 5798 C C . VAL B 1 343 ? 4.867 31.562 16.781 1 97.88 343 VAL B C 1
ATOM 5800 O O . VAL B 1 343 ? 4.852 32.406 17.688 1 97.88 343 VAL B O 1
ATOM 5803 N N . CYS B 1 344 ? 3.803 31.203 16.156 1 98.56 344 CYS B N 1
ATOM 5804 C CA . CYS B 1 344 ? 2.475 31.703 16.5 1 98.56 344 CYS B CA 1
ATOM 5805 C C . CYS B 1 344 ? 1.774 30.766 17.469 1 98.56 344 CYS B C 1
ATOM 5807 O O . CYS B 1 344 ? 1.509 29.609 17.141 1 98.56 344 CYS B O 1
ATOM 5809 N N . LYS B 1 345 ? 1.422 31.266 18.641 1 98.31 345 LYS B N 1
ATOM 5810 C CA . LYS B 1 345 ? 0.755 30.453 19.656 1 98.31 345 LYS B CA 1
ATOM 5811 C C . LYS B 1 345 ? -0.754 30.672 19.641 1 98.31 345 LYS B C 1
ATOM 5813 O O . LYS B 1 345 ? -1.219 31.812 19.672 1 98.31 345 LYS B O 1
ATOM 5818 N N . LEU B 1 346 ? -1.478 29.594 19.516 1 98.56 346 LEU B N 1
ATOM 5819 C CA . LEU B 1 346 ? -2.934 29.578 19.609 1 98.56 346 LEU B CA 1
ATOM 5820 C C . LEU B 1 346 ? -3.389 29.172 21 1 98.56 346 LEU B C 1
ATOM 5822 O O . LEU B 1 346 ? -2.859 28.219 21.578 1 98.56 346 LEU B O 1
ATOM 5826 N N . GLY B 1 347 ? -4.324 29.859 21.547 1 96.25 347 GLY B N 1
ATOM 5827 C CA . GLY B 1 347 ? -4.844 29.531 22.875 1 96.25 347 GLY B CA 1
ATOM 5828 C C . GLY B 1 347 ? -3.797 29.641 23.969 1 96.25 347 GLY B C 1
ATOM 5829 O O . GLY B 1 347 ? -3.871 28.922 24.969 1 96.25 347 GLY B O 1
ATOM 5830 N N . GLY B 1 348 ? -2.738 30.359 23.703 1 94.88 348 GLY B N 1
ATOM 5831 C CA . GLY B 1 348 ? -1.67 30.531 24.672 1 94.88 348 GLY B CA 1
ATOM 5832 C C . GLY B 1 348 ? -0.772 29.312 24.797 1 94.88 348 GLY B C 1
ATOM 5833 O O . GLY B 1 348 ? 0.124 29.297 25.641 1 94.88 348 GLY B O 1
ATOM 5834 N N . LYS B 1 349 ? -0.981 28.406 23.906 1 95 349 LYS B N 1
ATOM 5835 C CA . LYS B 1 349 ? -0.25 27.172 24.141 1 95 349 LYS B CA 1
ATOM 5836 C C . LYS B 1 349 ? 0.178 26.531 22.828 1 95 349 LYS B C 1
ATOM 5838 O O . LYS B 1 349 ? 1.358 26.219 22.641 1 95 349 LYS B O 1
ATOM 5843 N N . TRP B 1 350 ? -0.731 26.312 21.938 1 98.38 350 TRP B N 1
ATOM 5844 C CA . TRP B 1 350 ? -0.531 25.422 20.797 1 98.38 350 TRP B CA 1
ATOM 5845 C C . TRP B 1 350 ? 0.201 26.156 19.672 1 98.38 350 TRP B C 1
ATOM 5847 O O . TRP B 1 350 ? -0.072 27.328 19.406 1 98.38 350 TRP B O 1
ATOM 5857 N N . VAL B 1 351 ? 1.174 25.547 19.078 1 98.88 351 VAL B N 1
ATOM 5858 C CA . VAL B 1 351 ? 1.718 25.984 17.812 1 98.88 351 VAL B CA 1
ATOM 5859 C C . VAL B 1 351 ? 1.315 25.016 16.703 1 98.88 351 VAL B C 1
ATOM 5861 O O . VAL B 1 351 ? 1.531 23.812 16.828 1 98.88 351 VAL B O 1
ATOM 5864 N N . VAL B 1 352 ? 0.664 25.516 15.648 1 98.88 352 VAL B N 1
ATOM 5865 C CA . VAL B 1 352 ? 0.206 24.688 14.539 1 98.88 352 VAL B CA 1
ATOM 5866 C C . VAL B 1 352 ? 0.998 25.031 13.273 1 98.88 352 VAL B C 1
ATOM 5868 O O . VAL B 1 352 ? 1.077 26.203 12.883 1 98.88 352 VAL B O 1
ATOM 5871 N N . ASN B 1 353 ? 1.586 24.016 12.664 1 98.88 353 ASN B N 1
ATOM 5872 C CA . ASN B 1 353 ? 2.322 24.109 11.406 1 98.88 353 ASN B CA 1
ATOM 5873 C C . ASN B 1 353 ? 3.516 25.047 11.523 1 98.88 353 ASN B C 1
ATOM 5875 O O . ASN B 1 353 ? 3.676 25.969 10.711 1 98.88 353 ASN B O 1
ATOM 5879 N N . PRO B 1 354 ? 4.398 24.797 12.484 1 98.81 354 PRO B N 1
ATOM 5880 C CA . PRO B 1 354 ? 5.625 25.594 12.547 1 98.81 354 PRO B CA 1
ATOM 5881 C C . PRO B 1 354 ? 6.496 25.438 11.305 1 98.81 354 PRO B C 1
ATOM 5883 O O . PRO B 1 354 ? 7.352 26.297 11.039 1 98.81 354 PRO B O 1
ATOM 5886 N N . SER B 1 355 ? 6.254 24.422 10.523 1 98.62 355 SER B N 1
ATOM 5887 C CA . SER B 1 355 ? 6.992 24.172 9.289 1 98.62 355 SER B CA 1
ATOM 5888 C C . SER B 1 355 ? 6.523 25.109 8.18 1 98.62 355 SER B C 1
ATOM 5890 O O . SER B 1 355 ? 7.148 25.172 7.117 1 98.62 355 SER B O 1
ATOM 5892 N N . GLY B 1 356 ? 5.445 25.766 8.383 1 98.5 356 GLY B N 1
ATOM 5893 C CA . GLY B 1 356 ? 4.746 26.5 7.336 1 98.5 356 GLY B CA 1
ATOM 5894 C C . GLY B 1 356 ? 3.596 25.719 6.727 1 98.5 356 GLY B C 1
ATOM 5895 O O . GLY B 1 356 ? 2.891 26.219 5.852 1 98.5 356 GLY B O 1
ATOM 5896 N N . GLY B 1 357 ? 3.443 24.469 7.207 1 98.31 357 GLY B N 1
ATOM 5897 C CA . GLY B 1 357 ? 2.373 23.625 6.711 1 98.31 357 GLY B CA 1
ATOM 5898 C C . GLY B 1 357 ? 2.518 23.281 5.238 1 98.31 357 GLY B C 1
ATOM 5899 O O . GLY B 1 357 ? 3.566 23.516 4.641 1 98.31 357 GLY B O 1
ATOM 5900 N N . LEU B 1 358 ? 1.484 22.641 4.707 1 98.19 358 LEU B N 1
ATOM 5901 C CA . LEU B 1 358 ? 1.459 22.344 3.277 1 98.19 358 LEU B CA 1
ATOM 5902 C C . LEU B 1 358 ? 1.436 23.625 2.453 1 98.19 358 LEU B C 1
ATOM 5904 O O . LEU B 1 358 ? 2.072 23.703 1.399 1 98.19 358 LEU B O 1
ATOM 5908 N N . GLU B 1 359 ? 0.804 24.641 2.967 1 96.75 359 GLU B N 1
ATOM 5909 C CA . GLU B 1 359 ? 0.538 25.891 2.26 1 96.75 359 GLU B CA 1
ATOM 5910 C C . GLU B 1 359 ? 1.836 26.578 1.842 1 96.75 359 GLU B C 1
ATOM 5912 O O . GLU B 1 359 ? 1.896 27.203 0.788 1 96.75 359 GLU B O 1
ATOM 5917 N N . SER B 1 360 ? 2.811 26.406 2.684 1 97.56 360 SER B N 1
ATOM 5918 C CA . SER B 1 360 ? 4.047 27.125 2.381 1 97.56 360 SER B CA 1
ATOM 5919 C C . SER B 1 360 ? 5.188 26.141 2.1 1 97.56 360 SER B C 1
ATOM 5921 O O . SER B 1 360 ? 6.039 26.406 1.246 1 97.56 360 SER B O 1
ATOM 5923 N N . LYS B 1 361 ? 5.281 25.062 2.844 1 97.69 361 LYS B N 1
ATOM 5924 C CA . LYS B 1 361 ? 6.328 24.062 2.672 1 97.69 361 LYS B CA 1
ATOM 5925 C C . LYS B 1 361 ? 6.18 23.328 1.34 1 97.69 361 LYS B C 1
ATOM 5927 O O . LYS B 1 361 ? 7.172 22.969 0.712 1 97.69 361 LYS B O 1
ATOM 5932 N N . GLY B 1 362 ? 4.973 23.125 0.961 1 97.12 362 GLY B N 1
ATOM 5933 C CA . GLY B 1 362 ? 4.68 22.344 -0.221 1 97.12 362 GLY B CA 1
ATOM 5934 C C . GLY B 1 362 ? 4.004 21.016 0.099 1 97.12 362 GLY B C 1
ATOM 5935 O O . GLY B 1 362 ? 4.059 20.547 1.236 1 97.12 362 GLY B O 1
ATOM 5936 N N . HIS B 1 363 ? 3.434 20.5 -0.981 1 97.62 363 HIS B N 1
ATOM 5937 C CA . HIS B 1 363 ? 2.594 19.344 -0.72 1 97.62 363 HIS B CA 1
ATOM 5938 C C . HIS B 1 363 ? 2.85 18.234 -1.737 1 97.62 363 HIS B C 1
ATOM 5940 O O . HIS B 1 363 ? 1.955 17.859 -2.502 1 97.62 363 HIS B O 1
ATOM 5946 N N . PRO B 1 364 ? 4.09 17.688 -1.737 1 98.31 364 PRO B N 1
ATOM 5947 C CA . PRO B 1 364 ? 4.219 16.406 -2.436 1 98.31 364 PRO B CA 1
ATOM 5948 C C . PRO B 1 364 ? 3.396 15.305 -1.784 1 98.31 364 PRO B C 1
ATOM 5950 O O . PRO B 1 364 ? 3.754 14.812 -0.709 1 98.31 364 PRO B O 1
ATOM 5953 N N . ILE B 1 365 ? 2.418 14.82 -2.469 1 97.56 365 ILE B N 1
ATOM 5954 C CA . ILE B 1 365 ? 1.34 14.023 -1.892 1 97.56 365 ILE B CA 1
ATOM 5955 C C . ILE B 1 365 ? 1.917 12.766 -1.247 1 97.56 365 ILE B C 1
ATOM 5957 O O . ILE B 1 365 ? 1.554 12.414 -0.121 1 97.56 365 ILE B O 1
ATOM 5961 N N . GLY B 1 366 ? 2.83 12.109 -1.85 1 98.44 366 GLY B N 1
ATOM 5962 C CA . GLY B 1 366 ? 3.391 10.867 -1.359 1 98.44 366 GLY B CA 1
ATOM 5963 C C . GLY B 1 366 ? 4.406 11.062 -0.25 1 98.44 366 GLY B C 1
ATOM 5964 O O . GLY B 1 366 ? 4.844 10.094 0.378 1 98.44 366 GLY B O 1
ATOM 5965 N N . ALA B 1 367 ? 4.762 12.32 0.105 1 98.81 367 ALA B N 1
ATOM 5966 C CA . ALA B 1 367 ? 5.836 12.586 1.061 1 98.81 367 ALA B CA 1
ATOM 5967 C C . ALA B 1 367 ? 5.324 13.391 2.254 1 98.81 367 ALA B C 1
ATOM 5969 O O . ALA B 1 367 ? 5.969 13.43 3.303 1 98.81 367 ALA B O 1
ATOM 5970 N N . THR B 1 368 ? 4.164 13.977 2.121 1 98.69 368 THR B N 1
ATOM 5971 C CA . THR B 1 368 ? 3.701 15.023 3.021 1 98.69 368 THR B CA 1
ATOM 5972 C C . THR B 1 368 ? 3.637 14.516 4.457 1 98.69 368 THR B C 1
ATOM 5974 O O . THR B 1 368 ? 4.121 15.18 5.379 1 98.69 368 THR B O 1
ATOM 5977 N N . GLY B 1 369 ? 3.051 13.352 4.645 1 98.81 369 GLY B N 1
ATOM 5978 C CA . GLY B 1 369 ? 2.904 12.812 5.988 1 98.81 369 GLY B CA 1
ATOM 5979 C C . GLY B 1 369 ? 4.234 12.555 6.676 1 98.81 369 GLY B C 1
ATOM 5980 O O . GLY B 1 369 ? 4.355 12.734 7.887 1 98.81 369 GLY B O 1
ATOM 5981 N N . LEU B 1 370 ? 5.191 12.141 5.953 1 98.94 370 LEU B N 1
ATOM 5982 C CA . LEU B 1 370 ? 6.512 11.875 6.516 1 98.94 370 LEU B CA 1
ATOM 5983 C C . LEU B 1 370 ? 7.285 13.172 6.734 1 98.94 370 LEU B C 1
ATOM 5985 O O . LEU B 1 370 ? 8.117 13.258 7.641 1 98.94 370 LEU B O 1
ATOM 5989 N N . ALA B 1 371 ? 7.012 14.18 5.875 1 98.94 371 ALA B N 1
ATOM 5990 C CA . ALA B 1 371 ? 7.582 15.5 6.125 1 98.94 371 ALA B CA 1
ATOM 5991 C C . ALA B 1 371 ? 7.051 16.094 7.426 1 98.94 371 ALA B C 1
ATOM 5993 O O . ALA B 1 371 ? 7.793 16.734 8.172 1 98.94 371 ALA B O 1
ATOM 5994 N N . GLN B 1 372 ? 5.758 15.883 7.684 1 98.94 372 GLN B N 1
ATOM 5995 C CA . GLN B 1 372 ? 5.199 16.297 8.969 1 98.94 372 GLN B CA 1
ATOM 5996 C C . GLN B 1 372 ? 5.879 15.562 10.117 1 98.94 372 GLN B C 1
ATOM 5998 O O . GLN B 1 372 ? 6.207 16.172 11.141 1 98.94 372 GLN B O 1
ATOM 6003 N N . CYS B 1 373 ? 6.09 14.289 9.953 1 98.94 373 CYS B N 1
ATOM 6004 C CA . CYS B 1 373 ? 6.801 13.477 10.945 1 98.94 373 CYS B CA 1
ATOM 6005 C C . CYS B 1 373 ? 8.188 14.047 11.211 1 98.94 373 CYS B C 1
ATOM 6007 O O . CYS B 1 373 ? 8.609 14.156 12.367 1 98.94 373 CYS B O 1
ATOM 6009 N N . ALA B 1 374 ? 8.859 14.43 10.172 1 98.94 374 ALA B N 1
ATOM 6010 C CA . ALA B 1 374 ? 10.211 14.977 10.305 1 98.94 374 ALA B CA 1
ATOM 6011 C C . ALA B 1 374 ? 10.203 16.25 11.141 1 98.94 374 ALA B C 1
ATOM 6013 O O . ALA B 1 374 ? 10.969 16.375 12.102 1 98.94 374 ALA B O 1
ATOM 6014 N N . GLU B 1 375 ? 9.344 17.172 10.797 1 98.88 375 GLU B N 1
ATOM 6015 C CA . GLU B 1 375 ? 9.266 18.422 11.547 1 98.88 375 GLU B CA 1
ATOM 6016 C C . GLU B 1 375 ? 8.969 18.172 13.023 1 98.88 375 GLU B C 1
ATOM 6018 O O . GLU B 1 375 ? 9.609 18.75 13.898 1 98.88 375 GLU B O 1
ATOM 6023 N N . LEU B 1 376 ? 8.023 17.297 13.289 1 98.94 376 LEU B N 1
ATOM 6024 C CA . LEU B 1 376 ? 7.621 17.062 14.672 1 98.94 376 LEU B CA 1
ATOM 6025 C C . LEU B 1 376 ? 8.734 16.344 15.445 1 98.94 376 LEU B C 1
ATOM 6027 O O . LEU B 1 376 ? 8.898 16.578 16.641 1 98.94 376 LEU B O 1
ATOM 6031 N N . ASN B 1 377 ? 9.477 15.523 14.734 1 98.88 377 ASN B N 1
ATOM 6032 C CA . ASN B 1 377 ? 10.633 14.914 15.391 1 98.88 377 ASN B CA 1
ATOM 6033 C C . ASN B 1 377 ? 11.695 15.953 15.727 1 98.88 377 ASN B C 1
ATOM 6035 O O . ASN B 1 377 ? 12.25 15.953 16.828 1 98.88 377 ASN B O 1
ATOM 6039 N N . TRP B 1 378 ? 12.016 16.875 14.82 1 98.75 378 TRP B N 1
ATOM 6040 C CA . TRP B 1 378 ? 12.969 17.953 15.109 1 98.75 378 TRP B CA 1
ATOM 6041 C C . TRP B 1 378 ? 12.492 18.797 16.281 1 98.75 378 TRP B C 1
ATOM 6043 O O . TRP B 1 378 ? 13.289 19.188 17.141 1 98.75 378 TRP B O 1
ATOM 6053 N N . GLN B 1 379 ? 11.195 19.062 16.312 1 98.62 379 GLN B N 1
ATOM 6054 C CA . GLN B 1 379 ? 10.617 19.828 17.422 1 98.62 379 GLN B CA 1
ATOM 6055 C C . GLN B 1 379 ? 10.828 19.125 18.75 1 98.62 379 GLN B C 1
ATOM 6057 O O . GLN B 1 379 ? 11.281 19.734 19.719 1 98.62 379 GLN B O 1
ATOM 6062 N N . LEU B 1 380 ? 10.484 17.859 18.812 1 98.5 380 LEU B N 1
ATOM 6063 C CA . LEU B 1 380 ? 10.5 17.109 20.062 1 98.5 380 LEU B CA 1
ATOM 6064 C C . LEU B 1 380 ? 11.922 16.844 20.516 1 98.5 380 LEU B C 1
ATOM 6066 O O . LEU B 1 380 ? 12.18 16.672 21.719 1 98.5 380 LEU B O 1
ATOM 6070 N N . ARG B 1 381 ? 12.844 16.891 19.562 1 97.62 381 ARG B N 1
ATOM 6071 C CA . ARG B 1 381 ? 14.258 16.719 19.891 1 97.62 381 ARG B CA 1
ATOM 6072 C C . ARG B 1 381 ? 14.898 18.062 20.266 1 97.62 381 ARG B C 1
ATOM 6074 O O . ARG B 1 381 ? 16.016 18.094 20.766 1 97.62 381 ARG B O 1
ATOM 6081 N N . GLY B 1 382 ? 14.297 19.156 19.969 1 97 382 GLY B N 1
ATOM 6082 C CA . GLY B 1 382 ? 14.812 20.484 20.297 1 97 382 GLY B CA 1
ATOM 6083 C C . GLY B 1 382 ? 15.82 21 19.281 1 97 382 GLY B C 1
ATOM 6084 O O . GLY B 1 382 ? 16.672 21.812 19.594 1 97 382 GLY B O 1
ATOM 6085 N N . VAL B 1 383 ? 15.672 20.531 18 1 97.31 383 VAL B N 1
ATOM 6086 C CA . VAL B 1 383 ? 16.688 20.875 17.016 1 97.31 383 VAL B CA 1
ATOM 6087 C C . VAL B 1 383 ? 16.031 21.516 15.789 1 97.31 383 VAL B C 1
ATOM 6089 O O . VAL B 1 383 ? 16.516 21.344 14.672 1 97.31 383 VAL B O 1
ATOM 6092 N N . ALA B 1 384 ? 14.875 22.219 15.945 1 98.19 384 ALA B N 1
ATOM 6093 C CA . ALA B 1 384 ? 14.148 22.812 14.828 1 98.19 384 ALA B CA 1
ATOM 6094 C C . ALA B 1 384 ? 14.609 24.25 14.578 1 98.19 384 ALA B C 1
ATOM 6096 O O . ALA B 1 384 ? 14 24.969 13.781 1 98.19 384 ALA B O 1
ATOM 6097 N N . GLY B 1 385 ? 15.672 24.703 15.297 1 97.56 385 GLY B N 1
ATOM 6098 C CA . GLY B 1 385 ? 16.234 26.031 15.062 1 97.56 385 GLY B CA 1
ATOM 6099 C C . GLY B 1 385 ? 15.25 27.156 15.32 1 97.56 385 GLY B C 1
ATOM 6100 O O . GLY B 1 385 ? 14.617 27.203 16.375 1 97.56 385 GLY B O 1
ATOM 6101 N N . LYS B 1 386 ? 15.117 28.094 14.391 1 98.19 386 LYS B N 1
ATOM 6102 C CA . LYS B 1 386 ? 14.297 29.281 14.547 1 98.19 386 LYS B CA 1
ATOM 6103 C C . LYS B 1 386 ? 12.805 28.938 14.5 1 98.19 386 LYS B C 1
ATOM 6105 O O . LYS B 1 386 ? 11.961 29.766 14.844 1 98.19 386 LYS B O 1
ATOM 6110 N N . ARG B 1 387 ? 12.477 27.719 14.203 1 98.5 387 ARG B N 1
ATOM 6111 C CA . ARG B 1 387 ? 11.086 27.266 14.203 1 98.5 387 ARG B CA 1
ATOM 6112 C C . ARG B 1 387 ? 10.742 26.562 15.523 1 98.5 387 ARG B C 1
ATOM 6114 O O . ARG B 1 387 ? 9.594 26.188 15.75 1 98.5 387 ARG B O 1
ATOM 6121 N N . GLN B 1 388 ? 11.641 26.453 16.422 1 98.44 388 GLN B N 1
ATOM 6122 C CA . GLN B 1 388 ? 11.531 25.609 17.625 1 98.44 388 GLN B CA 1
ATOM 6123 C C . GLN B 1 388 ? 10.383 26.078 18.516 1 98.44 388 GLN B C 1
ATOM 6125 O O . GLN B 1 388 ? 10.273 27.266 18.828 1 98.44 388 GLN B O 1
ATOM 6130 N N . VAL B 1 389 ? 9.484 25.172 18.797 1 98.44 389 VAL B N 1
ATOM 6131 C CA . VAL B 1 389 ? 8.516 25.344 19.859 1 98.44 389 VAL B CA 1
ATOM 6132 C C . VAL B 1 389 ? 9.148 24.953 21.203 1 98.44 389 VAL B C 1
ATOM 6134 O O . VAL B 1 389 ? 9.312 23.766 21.5 1 98.44 389 VAL B O 1
ATOM 6137 N N . GLU B 1 390 ? 9.406 25.953 22.016 1 96.31 390 GLU B N 1
ATOM 6138 C CA . GLU B 1 390 ? 10.164 25.75 23.25 1 96.31 390 GLU B CA 1
ATOM 6139 C C . GLU B 1 390 ? 9.43 24.797 24.203 1 96.31 390 GLU B C 1
ATOM 6141 O O . GLU B 1 390 ? 8.234 24.969 24.453 1 96.31 390 GLU B O 1
ATOM 6146 N N . GLY B 1 391 ? 10.188 23.75 24.641 1 95.12 391 GLY B N 1
ATOM 6147 C CA . GLY B 1 391 ? 9.664 22.875 25.688 1 95.12 391 GLY B CA 1
ATOM 6148 C C . GLY B 1 391 ? 8.711 21.828 25.156 1 95.12 391 GLY B C 1
ATOM 6149 O O . GLY B 1 391 ? 8.102 21.078 25.922 1 95.12 391 GLY B O 1
ATOM 6150 N N . ALA B 1 392 ? 8.57 21.672 23.859 1 97.62 392 ALA B N 1
ATOM 6151 C CA . ALA B 1 392 ? 7.645 20.703 23.297 1 97.62 392 ALA B CA 1
ATOM 6152 C C . ALA B 1 392 ? 7.98 19.297 23.75 1 97.62 392 ALA B C 1
ATOM 6154 O O . ALA B 1 392 ? 9.133 18.859 23.672 1 97.62 392 ALA B O 1
ATOM 6155 N N . ARG B 1 393 ? 6.906 18.547 24.188 1 97.62 393 ARG B N 1
ATOM 6156 C CA . ARG B 1 393 ? 7.102 17.188 24.656 1 97.62 393 ARG B CA 1
ATOM 6157 C C . ARG B 1 393 ? 6.152 16.219 23.953 1 97.62 393 ARG B C 1
ATOM 6159 O O . ARG B 1 393 ? 6.445 15.023 23.828 1 97.62 393 ARG B O 1
ATOM 6166 N N . VAL B 1 394 ? 5.008 16.719 23.594 1 98.62 394 VAL B N 1
ATOM 6167 C CA . VAL B 1 394 ? 3.998 15.93 22.891 1 98.62 394 VAL B CA 1
ATOM 6168 C C . VAL B 1 394 ? 3.604 16.625 21.594 1 98.62 394 VAL B C 1
ATOM 6170 O O . VAL B 1 394 ? 3.469 17.859 21.562 1 98.62 394 VAL B O 1
ATOM 6173 N N . ALA B 1 395 ? 3.549 15.898 20.547 1 98.88 395 ALA B N 1
ATOM 6174 C CA . ALA B 1 395 ? 3.18 16.422 19.234 1 98.88 395 ALA B CA 1
ATOM 6175 C C . ALA B 1 395 ? 2.061 15.602 18.609 1 98.88 395 ALA B C 1
ATOM 6177 O O . ALA B 1 395 ? 1.855 14.445 18.969 1 98.88 395 ALA B O 1
ATOM 6178 N N . MET B 1 396 ? 1.316 16.25 17.703 1 98.88 396 MET B N 1
ATOM 6179 C CA . MET B 1 396 ? 0.243 15.57 16.984 1 98.88 396 MET B CA 1
ATOM 6180 C C . MET B 1 396 ? 0.255 15.938 15.516 1 98.88 396 MET B C 1
ATOM 6182 O O . MET B 1 396 ? 0.475 17.094 15.164 1 98.88 396 MET B O 1
ATOM 6186 N N . GLN B 1 397 ? 0.106 14.922 14.719 1 98.81 397 GLN B N 1
ATOM 6187 C CA . GLN B 1 397 ? 0.081 15.031 13.266 1 98.81 397 GLN B CA 1
ATOM 6188 C C . GLN B 1 397 ? -1.286 14.648 12.711 1 98.81 397 GLN B C 1
ATOM 6190 O O . GLN B 1 397 ? -1.883 13.656 13.141 1 98.81 397 GLN B O 1
ATOM 6195 N N . HIS B 1 398 ? -1.862 15.484 11.852 1 98.81 398 HIS B N 1
ATOM 6196 C CA . HIS B 1 398 ? -3.043 15.141 11.07 1 98.81 398 HIS B CA 1
ATOM 6197 C C . HIS B 1 398 ? -2.756 15.227 9.57 1 98.81 398 HIS B C 1
ATOM 6199 O O . HIS B 1 398 ? -2.158 16.203 9.102 1 98.81 398 HIS B O 1
ATOM 6205 N N . ASN B 1 399 ? -3.064 14.188 8.836 1 98.44 399 ASN B N 1
ATOM 6206 C CA . ASN B 1 399 ? -2.965 14.078 7.383 1 98.44 399 ASN B CA 1
ATOM 6207 C C . ASN B 1 399 ? -4.23 13.477 6.777 1 98.44 399 ASN B C 1
ATOM 6209 O O . ASN B 1 399 ? -4.805 12.539 7.336 1 98.44 399 ASN B O 1
ATOM 6213 N N . TYR B 1 400 ? -4.672 14.102 5.676 1 94.94 400 TYR B N 1
ATOM 6214 C CA . TYR B 1 400 ? -5.965 13.703 5.125 1 94.94 400 TYR B CA 1
ATOM 6215 C C . TYR B 1 400 ? -5.895 13.586 3.607 1 94.94 400 TYR B C 1
ATOM 6217 O O . TYR B 1 400 ? -5.223 14.375 2.943 1 94.94 400 TYR B O 1
ATOM 6225 N N . GLY B 1 401 ? -6.566 12.516 3.119 1 92.31 401 GLY B N 1
ATOM 6226 C CA . GLY B 1 401 ? -6.754 12.336 1.688 1 92.31 401 GLY B CA 1
ATOM 6227 C C . GLY B 1 401 ? -8.188 12.016 1.311 1 92.31 401 GLY B C 1
ATOM 6228 O O . GLY B 1 401 ? -8.836 11.172 1.938 1 92.31 401 GLY B O 1
ATOM 6229 N N . ILE B 1 402 ? -8.672 12.781 0.241 1 87.75 402 ILE B N 1
ATOM 6230 C CA . ILE B 1 402 ? -10.016 12.523 -0.257 1 87.75 402 ILE B CA 1
ATOM 6231 C C . ILE B 1 402 ? -10.094 11.117 -0.845 1 87.75 402 ILE B C 1
ATOM 6233 O O . ILE B 1 402 ? -9.125 10.633 -1.438 1 87.75 402 ILE B O 1
ATOM 6237 N N . GLY B 1 403 ? -11.133 10.422 -0.98 1 85.75 403 GLY B N 1
ATOM 6238 C CA . GLY B 1 403 ? -11.336 8.984 -1.11 1 85.75 403 GLY B CA 1
ATOM 6239 C C . GLY B 1 403 ? -11.578 8.297 0.218 1 85.75 403 GLY B C 1
ATOM 6240 O O . GLY B 1 403 ? -12.297 7.293 0.28 1 85.75 403 GLY B O 1
ATOM 6241 N N . GLY B 1 404 ? -10.969 8.969 1.124 1 91.06 404 GLY B N 1
ATOM 6242 C CA . GLY B 1 404 ? -11.344 8.953 2.529 1 91.06 404 GLY B CA 1
ATOM 6243 C C . GLY B 1 404 ? -10.32 8.266 3.412 1 91.06 404 GLY B C 1
ATOM 6244 O O . GLY B 1 404 ? -10.367 7.047 3.59 1 91.06 404 GLY B O 1
ATOM 6245 N N . ALA B 1 405 ? -9.383 9.023 3.908 1 97.5 405 ALA B N 1
ATOM 6246 C CA . ALA B 1 405 ? -8.445 8.539 4.922 1 97.5 405 ALA B CA 1
ATOM 6247 C C . ALA B 1 405 ? -7.891 9.695 5.754 1 97.5 405 ALA B C 1
ATOM 6249 O O . ALA B 1 405 ? -7.105 10.5 5.254 1 97.5 405 ALA B O 1
ATOM 6250 N N . ALA B 1 406 ? -8.305 9.812 6.945 1 98.75 406 ALA B N 1
ATOM 6251 C CA . ALA B 1 406 ? -7.707 10.727 7.918 1 98.75 406 ALA B CA 1
ATOM 6252 C C . ALA B 1 406 ? -6.797 9.977 8.883 1 98.75 406 ALA B C 1
ATOM 6254 O O . ALA B 1 406 ? -7.23 9.039 9.562 1 98.75 406 ALA B O 1
ATOM 6255 N N . VAL B 1 407 ? -5.555 10.352 8.938 1 98.88 407 VAL B N 1
ATOM 6256 C CA . VAL B 1 407 ? -4.59 9.703 9.82 1 98.88 407 VAL B CA 1
ATOM 6257 C C . VAL B 1 407 ? -4.105 10.703 10.875 1 98.88 407 VAL B C 1
ATOM 6259 O O . VAL B 1 407 ? -3.672 11.805 10.539 1 98.88 407 VAL B O 1
ATOM 6262 N N . VAL B 1 408 ? -4.227 10.344 12.102 1 98.94 408 VAL B N 1
ATOM 6263 C CA . VAL B 1 408 ? -3.719 11.148 13.219 1 98.94 408 VAL B CA 1
ATOM 6264 C C . VAL B 1 408 ? -2.643 10.359 13.969 1 98.94 408 VAL B C 1
ATOM 6266 O O . VAL B 1 408 ? -2.814 9.18 14.25 1 98.94 408 VAL B O 1
ATOM 6269 N N . THR B 1 409 ? -1.541 10.953 14.188 1 98.88 409 THR B N 1
ATOM 6270 C CA . THR B 1 409 ? -0.418 10.352 14.906 1 98.88 409 THR B CA 1
ATOM 6271 C C . THR B 1 409 ? 0.014 11.234 16.078 1 98.88 409 THR B C 1
ATOM 6273 O O . THR B 1 409 ? 0.099 12.461 15.938 1 98.88 409 THR B O 1
ATOM 6276 N N . MET B 1 410 ? 0.254 10.648 17.203 1 98.88 410 MET B N 1
ATOM 6277 C CA . MET B 1 410 ? 0.772 11.352 18.375 1 98.88 410 MET B CA 1
ATOM 6278 C C . MET B 1 410 ? 2.172 10.867 18.734 1 98.88 410 MET B C 1
ATOM 6280 O O . MET B 1 410 ? 2.449 9.664 18.656 1 98.88 410 MET B O 1
ATOM 6284 N N . TYR B 1 411 ? 2.998 11.805 19.062 1 98.75 411 TYR B N 1
ATOM 6285 C CA . TYR B 1 411 ? 4.395 11.547 19.391 1 98.75 411 TYR B CA 1
ATOM 6286 C C . TYR B 1 411 ? 4.727 12.062 20.797 1 98.75 411 TYR B C 1
ATOM 6288 O O . TYR B 1 411 ? 4.109 13.016 21.266 1 98.75 411 TYR B O 1
ATOM 6296 N N . ARG B 1 412 ? 5.75 11.445 21.359 1 98.31 412 ARG B N 1
ATOM 6297 C CA . ARG B 1 412 ? 6.27 11.898 22.656 1 98.31 412 ARG B CA 1
ATOM 6298 C C . ARG B 1 412 ? 7.793 11.797 22.703 1 98.31 412 ARG B C 1
ATOM 6300 O O . ARG B 1 412 ? 8.359 10.789 22.266 1 98.31 412 ARG B O 1
ATOM 6307 N N . ALA B 1 413 ? 8.461 12.812 23.109 1 95.75 413 ALA B N 1
ATOM 6308 C CA . ALA B 1 413 ? 9.914 12.773 23.297 1 95.75 413 ALA B CA 1
ATOM 6309 C C . ALA B 1 413 ? 10.305 11.648 24.266 1 95.75 413 ALA B C 1
ATOM 6311 O O . ALA B 1 413 ? 9.641 11.422 25.266 1 95.75 413 ALA B O 1
ATOM 6312 N N . TYR B 1 414 ? 11.438 10.969 23.734 1 87.94 414 TYR B N 1
ATOM 6313 C CA . TYR B 1 414 ? 11.984 9.914 24.578 1 87.94 414 TYR B CA 1
ATOM 6314 C C . TYR B 1 414 ? 13 10.477 25.562 1 87.94 414 TYR B C 1
ATOM 6316 O O . TYR B 1 414 ? 13.766 11.383 25.219 1 87.94 414 TYR B O 1
ATOM 6324 N N . ASN B 1 415 ? 13.133 10 26.969 1 70.25 415 ASN B N 1
ATOM 6325 C CA . ASN B 1 415 ? 14.086 10.258 28.047 1 70.25 415 ASN B CA 1
ATOM 6326 C C . ASN B 1 415 ? 14.125 11.734 28.422 1 70.25 415 ASN B C 1
ATOM 6328 O O . ASN B 1 415 ? 15.039 12.18 29.125 1 70.25 415 ASN B O 1
ATOM 6332 N N . LYS B 1 416 ? 13.398 12.562 27.734 1 62.16 416 LYS B N 1
ATOM 6333 C CA . LYS B 1 416 ? 13.375 13.906 28.312 1 62.16 416 LYS B CA 1
ATOM 6334 C C . LYS B 1 416 ? 12.625 13.93 29.641 1 62.16 416 LYS B C 1
ATOM 6336 O O . LYS B 1 416 ? 11.508 13.406 29.734 1 62.16 416 LYS B O 1
ATOM 6341 N N . GLY B 1 417 ? 13.25 13.352 30.672 1 45.44 417 GLY B N 1
ATOM 6342 C CA . GLY B 1 417 ? 12.727 13.422 32.031 1 45.44 417 GLY B CA 1
ATOM 6343 C C . GLY B 1 417 ? 11.562 14.375 32.188 1 45.44 417 GLY B C 1
ATOM 6344 O O . GLY B 1 417 ? 11.641 15.531 31.766 1 45.44 417 GLY B O 1
ATOM 6345 N N . LEU B 1 418 ? 10.336 13.797 32.094 1 40.53 418 LEU B N 1
ATOM 6346 C CA . LEU B 1 418 ? 9.133 14.508 32.5 1 40.53 418 LEU B CA 1
ATOM 6347 C C . LEU B 1 418 ? 9.422 15.484 33.625 1 40.53 418 LEU B C 1
ATOM 6349 O O . LEU B 1 418 ? 9.766 15.062 34.75 1 40.53 418 LEU B O 1
ATOM 6353 N N . VAL B 1 419 ? 9.977 16.484 33.531 1 30.55 419 VAL B N 1
ATOM 6354 C CA . VAL B 1 419 ? 9.961 17.406 34.656 1 30.55 419 VAL B CA 1
ATOM 6355 C C . VAL B 1 419 ? 8.555 17.484 35.25 1 30.55 419 VAL B C 1
ATOM 6357 O O . VAL B 1 419 ? 7.613 17.891 34.562 1 30.55 419 VAL B O 1
ATOM 6360 N N . SER B 1 420 ? 8.07 16.5 36 1 28.02 420 SER B N 1
ATOM 6361 C CA . SER B 1 4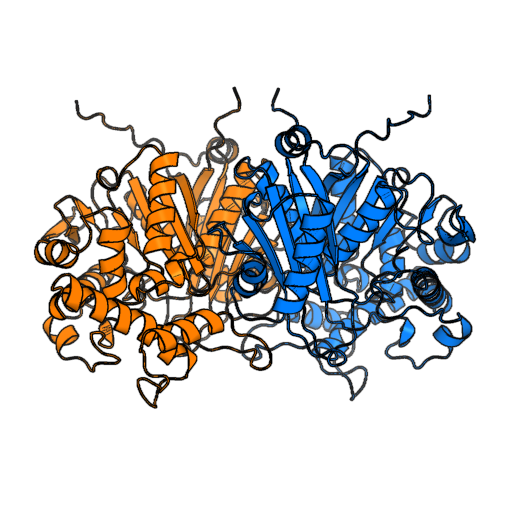20 ? 6.898 16.781 36.844 1 28.02 420 SER B CA 1
ATOM 6362 C C . SER B 1 420 ? 6.879 18.234 37.281 1 28.02 420 SER B C 1
ATOM 6364 O O . SER B 1 420 ? 7.914 18.797 37.688 1 28.02 420 SER B O 1
ATOM 6366 N N . LYS B 1 421 ? 5.84 18.969 36.875 1 29.25 421 LYS B N 1
ATOM 6367 C CA . LYS B 1 421 ? 5.441 20.141 37.688 1 29.25 421 LYS B CA 1
ATOM 6368 C C . LYS B 1 421 ? 5.559 19.844 39.156 1 29.25 421 LYS B C 1
ATOM 6370 O O . LYS B 1 421 ? 4.742 19.109 39.719 1 29.25 421 LYS B O 1
ATOM 6375 N N . LEU B 1 422 ? 6.773 19.734 39.781 1 20.73 422 LEU B N 1
ATOM 6376 C CA . LEU B 1 422 ? 6.691 20.172 41.156 1 20.73 422 LEU B CA 1
ATOM 6377 C C . LEU B 1 422 ? 6.32 21.656 41.219 1 20.73 422 LEU B C 1
ATOM 6379 O O . LEU B 1 422 ? 6.883 22.484 40.5 1 20.73 422 LEU B O 1
#